Protein AF-A0AAV2YR92-F1 (afdb_monomer)

Secondary structure (DSSP, 8-state):
-TTT-HHHHHHHHHHHHTT-TTS-HHHHHT----TT-PPPHHHHHHHHHHHHHHHHHHHHTT---EEEEEE----SHHHHH-HHHH---EEEEEE----S----------------------HHHHHHHHHHHTTS-HHHHHHS-HHHHHHHHHHHHHHHHHHHHHHHHHH--TTS-----HHHHHHHHHHHHHHHHHHHHHHHHHHHHHHHHTTS--------STHHHHHHHHHHHHHHHTTTTT-S--------------------S------HHHHHHHHHHHHHHHHHHHHHHHHT----HHHHHHHHHHHHHHHSHHHHH-S-----S-EEETTEEEEEEEEEEEEEEEE--TTS--SSPBPTHHHHTSSTHHHHHHHHHHHT-TTS-TTTTTSSPPPTTPPBPHHHHHHHHHHHHHHHHHHHHTT---EEEEEE--B-BHHHHH-HHHH---EEEEEESS-----PPPTT-HHHHHHSSHHHHHHHHHHHHHHHSTTSEEEEEEEEEEE--EEEEESSS-EEEEEEEEEEEEEEEEEEEETTEEEEEEEEEEEEEEEEEEEEE-TTTTHHHHHHHHHHHHHHHHHHHHHHHHHHHHHHHTSHHHHTS-HHHHHHHHHHHHHHS-HHHHHTT-HHHHHHHHHHHHHHHHHHHHHHHHHH--GGG-----HHHHHHHHHHHTTHHHHHHHHHHHHHHHHHHHTT--GGG-EE-BPTTHHHHHHHHHHHTT-B-GGG-B--EEEEEEPPGGGHHHHHHHHHHGGGTSEEEEEEHHHHHHHHHHHHHHHHHHHHHHHHHHHHHHTT-------TTSPEEP--TTBTTTB-GGGGSB-SS-SSSPPPHHHHHHHHHHHHHHHHHHHHHHHHHH-SS---------------SGGGHHHHHHHHHHHH-TTT--HHHHHHHHHHHHHHHTSHHHHHIIIII--PEEEEEEETTT--EEEEEHHHHT-TTTTTTS-GGGEEEEEEEEGGGS-HHHHTT--

Sequence (999 aa):
MYKYDTTSVVWRAFARFFQLPSFPECFLYNADCDNNVMFSSKVWFQFVDDMTNAAAMSAQRQSSVVLRTQSKYLDRIHHWLFPHLFVRPCARKSYFYLREAMLFTSCFVPRGAEERYARADPWRRFLAALHLFARIPSQCIVYGSTIPICYYAIAHFIDAPMTYEMVAQASTPPMGKYKFDVTKFAYLVTSQMRNMWFLAIVRQLLHLVFLRLRQWSAPKGILGLPLFLLGIWSCLSMTSQHVCSRCEIPGLLAGSKRMNFRFSSQPQGERCRIKANDLEELTQHLKRQRAHRSTLFDKRLPLPRLFLLVNVVSYALACSDVLRSGLGQHKVNQAIEPNTYQYYGPWNYSVRESLWNASGNASDDAPVWMYKYDTTSVVWRAFARFFQLPSFPECFLYNADCDNNVMFSSKVWFQFVDDMTNAAAMSAQRQSSVVLRTQSKYLDRIHHWLFPHLFVRPTHMDITGKSDMNPSAAHSDRACQSVGIVWLDIMRQLMAVQLRFPGLDVDLTLLSSAEDVQVCKGGIAYIGRRKADVSSIIRVRNCTDNESGHICRSVFIKDHRYQVAIFTTNAIEFYRTVSVLRIIGQSYFYLRVMMLFVSCYMTRAAEECYLRAGIWSRLRAALHLFACIPSQCIVYGSAISVACYAIAHLIDAPMTYEMVAQSFTTPMGNYNFDAKKFAFLAANQMRNTWFLAFVMQVVHCLSLHLLRWTPPKGILGTPEFLFGILSCLSMVSQLRLLSLRDSRVLSYQQVNKRMDTAAHKFSLNSASDGNMLLEGAVLDAKFFMCLLAVLSMLVGAAHFCEWHRYRATNHERSSFLLPRMAVPYTAGIWWSTLAFSVSWGGTLFPVPKAYKAVLSMLWKSQQQLSRVSASIKSRRKSSVVQFVPELEETVLPQHSEERSKFFQREMTEIHMRSPDIDSLVALINLVALSDPVTYVRLRLWRGHVVHYFKNKVTRKVFAMPAAAATCSQVNSSIRWDELVHLRSRNTTNMTWSDIIHVG

Solvent-accessible surface area (backbone atoms only — not comparable to full-atom values): 570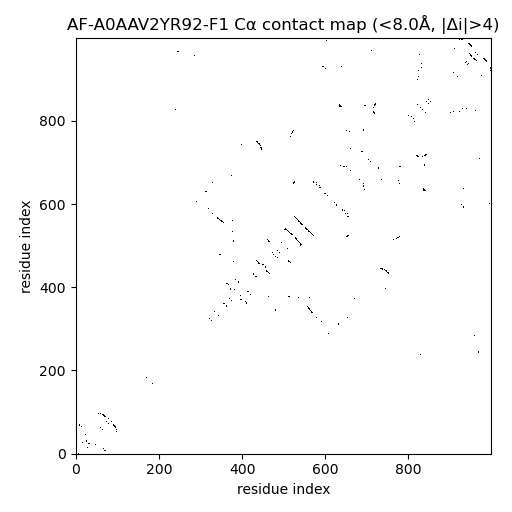88 Å² total; per-residue (Å²): 114,67,94,73,41,77,65,42,57,54,54,45,50,50,40,62,73,71,64,44,86,71,62,64,62,45,75,71,71,71,49,91,62,63,93,81,75,69,79,52,69,70,55,50,50,51,38,51,49,53,48,50,51,55,50,49,62,37,50,77,68,74,54,74,56,67,52,70,45,76,43,79,74,76,90,43,73,64,35,68,76,39,35,95,82,64,54,63,74,47,73,49,79,44,80,58,82,86,79,81,82,89,78,84,76,83,81,84,80,90,86,86,77,92,81,89,82,90,89,87,87,68,58,78,62,52,51,57,53,48,61,60,55,71,74,52,67,64,68,57,73,62,70,72,42,69,61,66,54,51,51,52,50,52,50,44,69,67,46,43,64,60,51,54,49,53,52,49,62,75,71,55,67,96,77,79,71,89,73,88,52,65,68,60,48,50,52,48,50,55,55,51,38,52,52,48,47,50,51,44,50,49,45,46,54,45,45,56,54,41,60,64,44,60,81,56,80,84,90,86,83,89,82,86,81,60,63,64,61,47,50,54,48,43,55,71,48,48,66,40,50,62,84,60,74,69,75,75,78,84,89,80,94,76,95,75,91,77,81,81,83,77,78,81,92,68,94,70,89,76,76,80,75,71,52,67,65,62,57,48,49,52,52,54,48,55,49,52,51,46,53,50,39,50,53,41,67,72,69,64,59,80,69,54,70,65,56,43,48,51,32,53,52,48,46,52,50,67,74,35,43,54,76,71,49,43,60,61,58,83,76,76,59,54,67,80,43,95,52,27,28,42,78,49,34,39,41,68,46,78,77,47,69,44,54,61,42,94,86,62,71,35,75,69,59,43,62,52,55,66,53,43,56,37,79,70,19,47,58,56,47,51,50,38,64,72,71,63,47,86,61,51,59,51,36,47,62,63,78,39,83,61,69,88,88,52,57,42,56,35,56,56,52,53,50,28,54,48,52,52,47,50,54,50,51,58,36,50,74,67,74,44,73,63,27,38,42,32,32,27,43,76,35,41,30,51,44,36,68,77,39,35,92,78,60,55,70,76,44,50,33,43,32,34,69,74,70,86,60,75,61,58,36,34,92,88,39,71,72,16,49,74,41,38,36,56,59,60,40,52,50,51,54,49,51,54,49,49,72,73,42,74,99,46,49,73,49,79,45,65,50,29,37,32,42,48,55,43,35,31,59,18,33,73,23,52,36,29,39,32,45,35,36,39,41,41,37,42,36,32,28,53,67,48,82,46,99,91,43,78,49,68,44,77,39,36,44,32,40,34,36,35,40,34,32,38,37,36,40,52,45,58,76,41,24,66,59,29,27,51,29,42,51,53,18,52,51,51,47,51,51,28,54,52,37,35,47,50,47,31,31,54,44,43,45,71,26,80,85,33,64,83,48,55,70,66,59,34,50,54,54,13,51,51,56,49,52,71,47,64,41,59,45,62,60,55,24,30,68,65,32,23,46,26,37,22,52,30,39,34,31,44,24,29,62,52,46,51,52,51,50,51,74,59,58,45,79,98,66,66,78,81,87,50,68,69,60,49,52,47,47,50,50,48,54,47,49,49,30,30,37,53,48,37,53,46,38,51,52,49,55,50,48,42,65,74,69,64,65,49,52,83,71,31,46,65,14,39,48,60,65,48,51,57,53,53,31,51,48,66,51,59,36,58,43,61,38,78,93,58,49,39,44,45,72,75,50,73,43,82,54,63,75,94,36,54,76,51,48,64,48,39,53,65,57,48,48,68,74,47,54,31,73,49,38,21,47,40,34,55,53,47,55,50,52,52,47,53,49,52,52,50,49,53,50,49,50,50,52,47,57,46,49,63,58,38,78,78,50,95,77,86,88,76,73,81,76,52,45,62,38,65,52,42,60,40,58,31,68,70,32,65,61,56,35,41,46,36,43,92,69,42,78,80,56,73,61,52,72,64,52,51,48,52,52,50,48,51,51,52,51,50,52,47,52,50,50,48,60,46,45,71,75,51,75,72,80,86,81,93,80,90,83,84,85,79,85,85,88,84,86,82,73,75,77,53,55,63,49,45,56,47,50,33,45,38,63,54,30,70,90,69,42,51,74,68,53,55,40,49,44,24,52,52,36,44,56,53,46,22,33,62,70,37,34,45,40,41,59,76,72,50,63,47,50,34,35,32,37,32,34,74,85,79,65,50,72,50,35,32,47,46,72,49,78,73,31,75,86,48,53,81,64,48,74,63,88,46,48,41,84,73,48,77,48,45,49,59,82,46,54,74,63,59,57,24,58,43,56

Organism: NCBI:txid4803

Nearest PDB structures (foldseek):
  1k24-assembly1_A  TM=3.034E-01  e=4.984E-01  Neisseria meningitidis
  6qwr-assembly1_A  TM=1.770E-01  e=3.225E-01  Ectopseudomonas oleovorans
  2f1v-assembly1_A  TM=1.484E-01  e=2.096E+00  Escherichia coli K-12
  2f1t-assembly3_C  TM=1.454E-01  e=2.606E+00  Escherichia coli K-12

pLDDT: mean 70.11, std 20.63, range [22.22, 97.0]

Mean predicted aligned error: 16.58 Å

Structure (mmCIF, N/CA/C/O backbone):
data_AF-A0AAV2YR92-F1
#
_entry.id   AF-A0AAV2YR92-F1
#
loop_
_atom_site.group_PDB
_atom_site.id
_atom_site.type_symbol
_atom_site.label_atom_id
_atom_site.label_alt_id
_atom_site.label_comp_id
_atom_site.label_asym_id
_atom_site.label_entity_id
_atom_site.label_seq_id
_atom_site.pdbx_PDB_ins_code
_atom_site.Cartn_x
_atom_site.Cartn_y
_atom_site.Cartn_z
_atom_site.occupancy
_atom_site.B_iso_or_equiv
_atom_site.auth_seq_id
_atom_site.auth_comp_id
_atom_site.auth_asym_id
_atom_site.auth_atom_id
_atom_site.pdbx_PDB_model_num
ATOM 1 N N . MET A 1 1 ? -43.582 30.213 -3.122 1.00 40.62 1 MET A N 1
ATOM 2 C CA . MET A 1 1 ? -42.458 30.016 -2.172 1.00 40.62 1 MET A CA 1
ATOM 3 C C . MET A 1 1 ? -42.282 28.537 -1.817 1.00 40.62 1 MET A C 1
ATOM 5 O O . MET A 1 1 ? -41.338 27.936 -2.313 1.00 40.62 1 MET A O 1
ATOM 9 N N . TYR A 1 2 ? -43.210 27.912 -1.080 1.00 48.69 2 TYR A N 1
ATOM 10 C CA . TYR A 1 2 ? -43.069 26.529 -0.587 1.00 48.69 2 TYR A CA 1
ATOM 11 C C . TYR A 1 2 ? -42.794 25.429 -1.639 1.00 48.69 2 TYR A C 1
ATOM 13 O O . TYR A 1 2 ? -42.132 24.465 -1.290 1.00 48.69 2 TYR A O 1
ATOM 21 N N . LYS A 1 3 ? -43.204 25.551 -2.916 1.00 46.00 3 LYS A N 1
ATOM 22 C CA . LYS A 1 3 ? -42.956 24.516 -3.957 1.00 46.00 3 LYS A CA 1
ATOM 23 C C . LYS A 1 3 ? -41.458 24.163 -4.140 1.00 46.00 3 LYS A C 1
ATOM 25 O O . LYS A 1 3 ? -41.152 23.023 -4.493 1.00 46.00 3 LYS A O 1
ATOM 30 N N . TYR A 1 4 ? -40.547 25.103 -3.845 1.00 51.28 4 TYR A N 1
ATOM 31 C CA . TYR A 1 4 ? -39.106 25.001 -4.144 1.00 51.28 4 TYR A CA 1
ATOM 32 C C . TYR A 1 4 ? -38.155 25.111 -2.936 1.00 51.28 4 TYR A C 1
ATOM 34 O O . TYR A 1 4 ? -36.953 24.920 -3.104 1.00 51.28 4 TYR A O 1
ATOM 42 N N . ASP A 1 5 ? -38.641 25.397 -1.723 1.00 59.06 5 ASP A N 1
ATOM 43 C CA . ASP A 1 5 ? -37.768 25.454 -0.537 1.00 59.06 5 ASP A CA 1
ATOM 44 C C . ASP A 1 5 ? -37.287 24.045 -0.136 1.00 59.06 5 ASP A C 1
ATOM 46 O O . ASP A 1 5 ? -38.053 23.080 -0.143 1.00 59.06 5 ASP A O 1
ATOM 50 N N . THR A 1 6 ? -36.028 23.926 0.284 1.00 55.94 6 THR A N 1
ATOM 51 C CA . THR A 1 6 ? -35.447 22.704 0.853 1.00 55.94 6 THR A CA 1
ATOM 52 C C . THR A 1 6 ? -36.193 22.191 2.091 1.00 55.94 6 THR A C 1
ATOM 54 O O . THR A 1 6 ? -36.149 20.988 2.352 1.00 55.94 6 THR A O 1
ATOM 57 N N . THR A 1 7 ? -36.897 23.054 2.839 1.00 60.69 7 THR A N 1
ATOM 58 C CA . THR A 1 7 ? -37.770 22.620 3.947 1.00 60.69 7 THR A CA 1
ATOM 59 C C . THR A 1 7 ? -38.975 21.826 3.435 1.00 60.69 7 THR A C 1
ATOM 61 O O . THR A 1 7 ? -39.325 20.797 4.007 1.00 60.69 7 THR A O 1
ATOM 64 N N . SER A 1 8 ? -39.555 22.214 2.293 1.00 67.44 8 SER A N 1
ATOM 65 C CA . SER A 1 8 ? -40.726 21.556 1.694 1.00 67.44 8 SER A CA 1
ATOM 66 C C . SER A 1 8 ? -40.488 20.101 1.301 1.00 67.44 8 SER A C 1
ATOM 68 O O . SER A 1 8 ? -41.437 19.326 1.231 1.00 67.44 8 SER A O 1
ATOM 70 N N . VAL A 1 9 ? -39.239 19.713 1.036 1.00 67.75 9 VAL A N 1
ATOM 71 C CA . VAL A 1 9 ? -38.869 18.320 0.749 1.00 67.75 9 VAL A CA 1
ATOM 72 C C . VAL A 1 9 ? -38.998 17.472 2.018 1.00 67.75 9 VAL A C 1
ATOM 74 O O . VAL A 1 9 ? -39.452 16.333 1.955 1.00 67.75 9 VAL A O 1
ATOM 77 N N . VAL A 1 10 ? -38.669 18.050 3.177 1.00 68.94 10 VAL A N 1
ATOM 78 C CA . VAL A 1 10 ? -38.823 17.417 4.492 1.00 68.94 10 VAL A CA 1
ATOM 79 C C . VAL A 1 10 ? -40.302 17.324 4.871 1.00 68.94 10 VAL A C 1
ATOM 81 O O . VAL A 1 10 ? -40.758 16.239 5.221 1.00 68.94 10 VAL A O 1
ATOM 84 N N . TRP A 1 11 ? -41.066 18.414 4.726 1.00 74.88 11 TRP A N 1
ATOM 85 C CA . TRP A 1 11 ? -42.511 18.424 4.999 1.00 74.88 11 TRP A CA 1
ATOM 86 C C . TRP A 1 11 ? -43.275 17.425 4.113 1.00 74.88 11 TRP A C 1
ATOM 88 O O . TRP A 1 11 ? -44.061 16.634 4.624 1.00 74.88 11 TRP A O 1
ATOM 98 N N . ARG A 1 12 ? -42.979 17.372 2.804 1.00 75.38 12 ARG A N 1
ATOM 99 C CA . ARG A 1 12 ? -43.575 16.395 1.871 1.00 75.38 12 ARG A CA 1
ATOM 100 C C . ARG A 1 12 ? -43.223 14.949 2.213 1.00 75.38 12 ARG A C 1
ATOM 102 O O . ARG A 1 12 ? -44.081 14.078 2.116 1.00 75.38 12 ARG A O 1
ATOM 109 N N . ALA A 1 13 ? -41.985 14.683 2.626 1.00 73.69 13 ALA A N 1
ATOM 110 C CA . ALA A 1 13 ? -41.585 13.346 3.053 1.00 73.69 13 ALA A CA 1
ATOM 111 C C . ALA A 1 13 ? -42.259 12.925 4.368 1.00 73.69 13 ALA A C 1
ATOM 113 O O . ALA A 1 13 ? -42.641 11.765 4.494 1.00 73.69 13 ALA A O 1
ATOM 114 N N . PHE A 1 14 ? -42.454 13.853 5.312 1.00 77.50 14 PHE A N 1
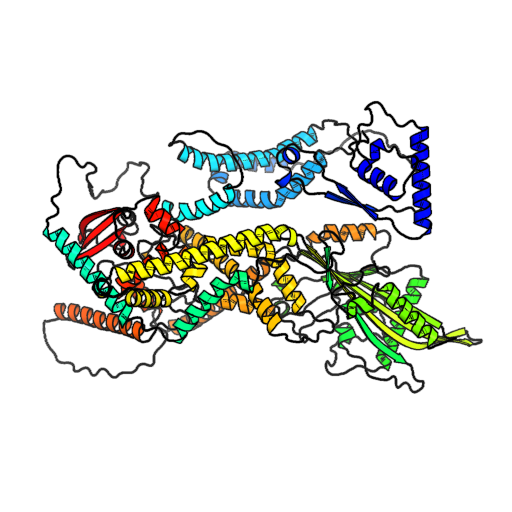ATOM 115 C CA . PHE A 1 14 ? -43.199 13.596 6.547 1.00 77.50 14 PHE A CA 1
ATOM 116 C C . PHE A 1 14 ? -44.673 13.302 6.253 1.00 77.50 14 PHE A C 1
ATOM 118 O O . PHE A 1 14 ? -45.171 12.251 6.649 1.00 77.50 14 PHE A O 1
ATOM 125 N N . ALA A 1 15 ? -45.339 14.167 5.482 1.00 79.75 15 ALA A N 1
ATOM 126 C CA . ALA A 1 15 ? -46.732 13.978 5.083 1.00 79.75 15 ALA A CA 1
ATOM 127 C C . ALA A 1 15 ? -46.953 12.647 4.346 1.00 79.75 15 ALA A C 1
ATOM 129 O O . ALA A 1 15 ? -47.915 11.940 4.632 1.00 79.75 15 ALA A O 1
ATOM 130 N N . ARG A 1 16 ? -46.023 12.254 3.461 1.00 79.38 16 ARG A N 1
ATOM 131 C CA . ARG A 1 16 ? -46.072 10.963 2.757 1.00 79.38 16 ARG A CA 1
ATOM 132 C C . ARG A 1 16 ? -45.806 9.757 3.664 1.00 79.38 16 ARG A C 1
ATOM 134 O O . ARG A 1 16 ? -46.401 8.709 3.443 1.00 79.38 16 ARG A O 1
ATOM 141 N N . PHE A 1 17 ? -44.916 9.880 4.650 1.00 78.38 17 PHE A N 1
ATOM 142 C CA . PHE A 1 17 ? -44.591 8.793 5.581 1.00 78.38 17 PHE A CA 1
ATOM 143 C C . PHE A 1 17 ? -45.742 8.510 6.558 1.00 78.38 17 PHE A C 1
ATOM 145 O O . PHE A 1 17 ? -46.063 7.351 6.796 1.00 78.38 17 PHE A O 1
ATOM 152 N N . PHE A 1 18 ? -46.389 9.560 7.070 1.00 80.56 18 PHE A N 1
ATOM 153 C CA . PHE A 1 18 ? -47.539 9.457 7.977 1.00 80.56 18 PHE A CA 1
ATOM 154 C C . PHE A 1 18 ? -48.906 9.443 7.267 1.00 80.56 18 PHE A C 1
ATOM 156 O O . PHE A 1 18 ? -49.927 9.399 7.943 1.00 80.56 18 PHE A O 1
ATOM 163 N N . GLN A 1 19 ? -48.931 9.463 5.927 1.00 85.00 19 GLN A N 1
ATOM 164 C CA . GLN A 1 19 ? -50.147 9.454 5.094 1.00 85.00 19 GLN A CA 1
ATOM 165 C C . GLN A 1 19 ? -51.172 10.539 5.491 1.00 85.00 19 GLN A C 1
ATOM 167 O O . GLN A 1 19 ? -52.368 10.279 5.575 1.00 85.00 19 GLN A O 1
ATOM 172 N N . LEU A 1 20 ? -50.695 11.761 5.765 1.00 82.75 20 LEU A N 1
ATOM 173 C CA . LEU A 1 20 ? -51.525 12.835 6.326 1.00 82.75 20 LEU A CA 1
ATOM 174 C C . LEU A 1 20 ? -52.608 13.294 5.326 1.00 82.75 20 LEU A C 1
ATOM 176 O O . LEU A 1 20 ? -52.254 13.844 4.278 1.00 82.75 20 LEU A O 1
ATOM 180 N N . PRO A 1 21 ? -53.911 13.126 5.634 1.00 76.25 21 PRO A N 1
ATOM 181 C CA . PRO A 1 21 ? -54.995 13.321 4.666 1.00 76.25 21 PRO A CA 1
ATOM 182 C C . PRO A 1 21 ? -55.250 14.795 4.314 1.00 76.25 21 PRO A C 1
ATOM 184 O O . PRO A 1 21 ? -55.832 15.088 3.274 1.00 76.25 21 PRO A O 1
ATOM 187 N N . SER A 1 22 ? -54.795 15.734 5.147 1.00 76.06 22 SER A N 1
ATOM 188 C CA . SER A 1 22 ? -54.880 17.180 4.900 1.00 76.06 22 SER A CA 1
ATOM 189 C C . SER A 1 22 ? -53.850 17.715 3.897 1.00 76.06 22 SER A C 1
ATOM 191 O O . SER A 1 22 ? -53.941 18.878 3.497 1.00 76.06 22 SER A O 1
ATOM 193 N N . PHE A 1 23 ? -52.858 16.916 3.481 1.00 75.88 23 PHE A N 1
ATOM 194 C CA . PHE A 1 23 ? -51.767 17.393 2.631 1.00 75.88 23 PHE A CA 1
ATOM 195 C C . PHE A 1 23 ? -52.064 17.183 1.128 1.00 75.88 23 PHE A C 1
ATOM 197 O O . PHE A 1 23 ? -52.116 16.036 0.681 1.00 75.88 23 PHE A O 1
ATOM 204 N N . PRO A 1 24 ? -52.212 18.244 0.301 1.00 73.31 24 PRO A N 1
ATOM 205 C CA . PRO A 1 24 ? -52.733 18.097 -1.062 1.00 73.31 24 PRO A CA 1
ATOM 206 C C . PRO A 1 24 ? -51.837 17.268 -1.999 1.00 73.31 24 PRO A C 1
ATOM 208 O O . PRO A 1 24 ? -50.644 17.552 -2.157 1.00 73.31 24 PRO A O 1
ATOM 211 N N . GLU A 1 25 ? -52.427 16.299 -2.706 1.00 69.38 25 GLU A N 1
ATOM 212 C CA . GLU A 1 25 ? -51.693 15.345 -3.555 1.00 69.38 25 GLU A CA 1
ATOM 213 C C . GLU A 1 25 ? -50.835 15.995 -4.648 1.00 69.38 25 GLU A C 1
ATOM 215 O O . GLU A 1 25 ? -49.743 15.501 -4.946 1.00 69.38 25 GLU A O 1
ATOM 220 N N . CYS A 1 26 ? -51.261 17.133 -5.211 1.00 66.31 26 CYS A N 1
ATOM 221 C CA . CYS A 1 26 ? -50.491 17.815 -6.256 1.00 66.31 26 CYS A CA 1
ATOM 222 C C . CYS A 1 26 ? -49.090 18.241 -5.754 1.00 66.31 26 CYS A C 1
ATOM 224 O O . CYS A 1 26 ? -48.118 18.202 -6.514 1.00 66.31 26 CYS A O 1
ATOM 226 N N . PHE A 1 27 ? -48.940 18.542 -4.454 1.00 62.31 27 PHE A N 1
ATOM 227 C CA . PHE A 1 27 ? -47.636 18.815 -3.841 1.00 62.31 27 PHE A CA 1
ATOM 228 C C . PHE A 1 27 ? -46.802 17.540 -3.624 1.00 62.31 27 PHE A C 1
ATOM 230 O O . PHE A 1 27 ? -45.571 17.616 -3.696 1.00 62.31 27 PHE A O 1
ATOM 237 N N . LEU A 1 28 ? -47.432 16.383 -3.380 1.00 63.53 28 LEU A N 1
ATOM 238 C CA . LEU A 1 28 ? -46.751 15.094 -3.176 1.00 63.53 28 LEU A CA 1
ATOM 239 C C . LEU A 1 28 ? -46.180 14.516 -4.473 1.00 63.53 28 LEU A C 1
ATOM 241 O O . LEU A 1 28 ? -45.048 14.027 -4.472 1.00 63.53 28 LEU A O 1
ATOM 245 N N . TYR A 1 29 ? -46.945 14.582 -5.564 1.00 52.53 29 TYR A N 1
ATOM 246 C CA . TYR A 1 29 ? -46.605 13.928 -6.834 1.00 52.53 29 TYR A CA 1
ATOM 247 C C . TYR A 1 29 ? -45.966 14.847 -7.878 1.00 52.53 29 TYR A C 1
ATOM 249 O O . TYR A 1 29 ? -45.585 14.378 -8.946 1.00 52.53 29 TYR A O 1
ATOM 257 N N . ASN A 1 30 ? -45.775 16.133 -7.555 1.00 55.25 30 ASN A N 1
ATOM 258 C CA . ASN A 1 30 ? -45.177 17.127 -8.453 1.00 55.25 30 ASN A CA 1
ATOM 259 C C . ASN A 1 30 ? -45.953 17.276 -9.781 1.00 55.25 30 ASN A C 1
ATOM 261 O O . ASN A 1 30 ? -45.369 17.589 -10.817 1.00 55.25 30 ASN A O 1
ATOM 265 N N . ALA A 1 31 ? -47.268 17.058 -9.717 1.00 53.25 31 ALA A N 1
ATOM 266 C CA . ALA A 1 31 ? -48.205 17.429 -10.766 1.00 53.25 31 ALA A CA 1
ATOM 267 C C . ALA A 1 31 ? -48.330 18.961 -10.852 1.00 53.25 31 ALA A C 1
ATOM 269 O O . ALA A 1 31 ? -47.896 19.695 -9.951 1.00 53.25 31 ALA A O 1
ATOM 270 N N . ASP A 1 32 ? -48.955 19.451 -11.918 1.00 49.72 32 ASP A N 1
ATOM 271 C CA . ASP A 1 32 ? -49.174 20.879 -12.128 1.00 49.72 32 ASP A CA 1
ATOM 272 C C . ASP A 1 32 ? -50.288 21.426 -11.223 1.00 49.72 32 ASP A C 1
ATOM 274 O O . ASP A 1 32 ? -51.401 21.711 -11.653 1.00 49.72 32 ASP A O 1
ATOM 278 N N . CYS A 1 33 ? -49.963 21.609 -9.935 1.00 57.47 33 CYS A N 1
ATOM 279 C CA . CYS A 1 33 ? -50.692 22.545 -9.081 1.00 57.47 33 CYS A CA 1
ATOM 280 C C . CYS A 1 33 ? -50.704 23.913 -9.777 1.00 57.47 33 CYS A C 1
ATOM 282 O O . CYS A 1 33 ? -49.624 24.473 -10.017 1.00 57.47 33 CYS A O 1
ATOM 284 N N . ASP A 1 34 ? -51.895 24.452 -10.028 1.00 59.28 34 ASP A N 1
ATOM 285 C CA . ASP A 1 34 ? -52.064 25.795 -10.573 1.00 59.28 34 ASP A CA 1
ATOM 286 C C . ASP A 1 34 ? -51.392 26.838 -9.656 1.00 59.28 34 ASP A C 1
ATOM 288 O O . ASP A 1 34 ? -51.406 26.727 -8.424 1.00 59.28 34 ASP A O 1
ATOM 292 N N . ASN A 1 35 ? -50.749 27.849 -10.243 1.00 54.50 35 ASN A N 1
ATOM 293 C CA . ASN A 1 35 ? -49.831 28.738 -9.520 1.00 54.50 35 ASN A CA 1
ATOM 294 C C . ASN A 1 35 ? -50.536 29.661 -8.509 1.00 54.50 35 ASN A C 1
ATOM 296 O O . ASN A 1 35 ? -49.868 30.252 -7.658 1.00 54.50 35 ASN A O 1
ATOM 300 N N . ASN A 1 36 ? -51.867 29.746 -8.573 1.00 55.25 36 ASN A N 1
ATOM 301 C CA . ASN A 1 36 ? -52.707 30.560 -7.695 1.00 55.25 36 ASN A CA 1
ATOM 302 C C . ASN A 1 36 ? -53.188 29.832 -6.422 1.00 55.25 36 ASN A C 1
ATOM 304 O O . ASN A 1 36 ? -53.826 30.460 -5.576 1.00 55.25 36 ASN A O 1
ATOM 308 N N . VAL A 1 37 ? -52.882 28.539 -6.238 1.00 56.88 37 VAL A N 1
ATOM 309 C CA . VAL A 1 37 ? -53.303 27.781 -5.042 1.00 56.88 37 VAL A CA 1
ATOM 310 C C . VAL A 1 37 ? -52.500 28.214 -3.807 1.00 56.88 37 VAL A C 1
ATOM 312 O O . VAL A 1 37 ? -51.438 27.670 -3.492 1.00 56.88 37 VAL A O 1
ATOM 315 N N . MET A 1 38 ? -53.023 29.199 -3.076 1.00 55.00 38 MET A N 1
ATOM 316 C CA . MET A 1 38 ? -52.591 29.501 -1.710 1.00 55.00 38 MET A CA 1
ATOM 317 C C . MET A 1 38 ? -53.227 28.523 -0.717 1.00 55.00 38 MET A C 1
ATOM 319 O O . MET A 1 38 ? -54.392 28.152 -0.850 1.00 55.00 38 MET A O 1
ATOM 323 N N . PHE A 1 39 ? -52.488 28.158 0.333 1.00 59.38 39 PHE A N 1
ATOM 324 C CA . PHE A 1 39 ? -53.097 27.528 1.503 1.00 59.38 39 PHE A CA 1
ATOM 325 C C . PHE A 1 39 ? -54.047 28.530 2.168 1.00 59.38 39 PHE A C 1
ATOM 327 O O . PHE A 1 39 ? -53.606 29.574 2.651 1.00 59.38 39 PHE A O 1
ATOM 334 N N . SER A 1 40 ? -55.335 28.190 2.245 1.00 71.00 40 SER A N 1
ATOM 335 C CA . SER A 1 40 ? -56.232 28.815 3.220 1.00 71.00 40 SER A CA 1
ATOM 336 C C . SER A 1 40 ? -55.661 28.597 4.624 1.00 71.00 40 SER A C 1
ATOM 338 O O . SER A 1 40 ? -55.174 27.504 4.929 1.00 71.00 40 SER A O 1
ATOM 340 N N . SER A 1 41 ? -55.737 29.613 5.487 1.00 66.50 41 SER A N 1
ATOM 341 C CA . SER A 1 41 ? -55.238 29.538 6.867 1.00 66.50 41 SER A CA 1
ATOM 342 C C . SER A 1 41 ? -55.805 28.328 7.613 1.00 66.50 41 SER A C 1
ATOM 344 O O . SER A 1 41 ? -55.060 27.640 8.304 1.00 66.50 41 SER A O 1
ATOM 346 N N . LYS A 1 42 ? -57.084 27.997 7.389 1.00 72.31 42 LYS A N 1
ATOM 347 C CA . LYS A 1 42 ? -57.747 26.813 7.956 1.00 72.31 42 LYS A CA 1
ATOM 348 C C . LYS A 1 42 ? -57.063 25.498 7.558 1.00 72.31 42 LYS A C 1
ATOM 350 O O . LYS A 1 42 ? -56.842 24.652 8.414 1.00 72.31 42 LYS A O 1
ATOM 355 N N . VAL A 1 43 ? -56.684 25.347 6.285 1.00 73.94 43 VAL A N 1
ATOM 356 C CA . VAL A 1 43 ? -55.985 24.147 5.781 1.00 73.94 43 VAL A CA 1
ATOM 357 C C . VAL A 1 43 ? -54.554 24.086 6.320 1.00 73.94 43 VAL A C 1
ATOM 359 O O . VAL A 1 43 ? -54.065 23.008 6.642 1.00 73.94 43 VAL A O 1
ATOM 362 N N . TRP A 1 44 ? -53.888 25.236 6.468 1.00 73.50 44 TRP A N 1
ATOM 363 C CA . TRP A 1 44 ? -52.554 25.294 7.069 1.00 73.50 44 TRP A CA 1
ATOM 364 C C . TRP A 1 44 ? -52.559 24.891 8.550 1.00 73.50 44 TRP A C 1
ATOM 366 O O . TRP A 1 44 ? -51.737 24.068 8.945 1.00 73.50 44 TRP A O 1
ATOM 376 N N . PHE A 1 45 ? -53.487 25.420 9.357 1.00 75.56 45 PHE A N 1
ATOM 377 C CA . PHE A 1 45 ? -53.617 25.020 10.763 1.00 75.56 45 PHE A CA 1
ATOM 378 C C . PHE A 1 45 ? -53.951 23.532 10.891 1.00 75.56 45 PHE A C 1
ATOM 380 O O . PHE A 1 45 ? -53.238 22.824 11.590 1.00 75.56 45 PHE A O 1
ATOM 387 N N . GLN A 1 46 ? -54.918 23.026 10.120 1.00 78.44 46 GLN A N 1
ATOM 388 C CA . GLN A 1 46 ? -55.288 21.610 10.169 1.00 78.44 46 GLN A CA 1
ATOM 389 C C . GLN A 1 46 ? -54.134 20.670 9.758 1.00 78.44 46 GLN A C 1
ATOM 391 O O . GLN A 1 46 ? -53.958 19.618 10.366 1.00 78.44 46 GLN A O 1
ATOM 396 N N . PHE A 1 47 ? -53.282 21.068 8.804 1.00 76.06 47 PHE A N 1
ATOM 397 C CA . PHE A 1 47 ? -52.046 20.337 8.491 1.00 76.06 47 PHE A CA 1
ATOM 398 C C . PHE A 1 47 ? -51.021 20.361 9.643 1.00 76.06 47 PHE A C 1
ATOM 400 O O . PHE A 1 47 ? -50.356 19.354 9.897 1.00 76.06 47 PHE A O 1
ATOM 407 N N . VAL A 1 48 ? -50.881 21.489 10.349 1.00 75.19 48 VAL A N 1
ATOM 408 C CA . VAL A 1 48 ? -50.001 21.603 11.527 1.00 75.19 48 VAL A CA 1
ATOM 409 C C . VAL A 1 48 ? -50.520 20.754 12.691 1.00 75.19 48 VAL A C 1
ATOM 411 O O . VAL A 1 48 ? -49.717 20.094 13.354 1.00 75.19 48 VAL A O 1
ATOM 414 N N . ASP A 1 49 ? -51.834 20.705 12.902 1.00 78.25 49 ASP A N 1
ATOM 415 C CA . ASP A 1 49 ? -52.470 19.869 13.926 1.00 78.25 49 ASP A CA 1
ATOM 416 C C . ASP A 1 49 ? -52.291 18.377 13.606 1.00 78.25 49 ASP A C 1
ATOM 418 O O . ASP A 1 49 ? -51.785 17.629 14.444 1.00 78.25 49 ASP A O 1
ATOM 422 N N . ASP A 1 50 ? -52.579 17.946 12.371 1.00 79.00 50 ASP A N 1
ATOM 423 C CA . ASP A 1 50 ? -52.342 16.570 11.901 1.00 79.00 50 ASP A CA 1
ATOM 424 C C . ASP A 1 50 ? -50.870 16.153 12.060 1.00 79.00 50 ASP A C 1
ATOM 426 O O . ASP A 1 50 ? -50.570 15.053 12.536 1.00 79.00 50 ASP A O 1
ATOM 430 N N . MET A 1 51 ? -49.928 17.042 11.721 1.00 73.38 51 MET A N 1
ATOM 431 C CA . MET A 1 51 ? -48.499 16.809 11.946 1.00 73.38 51 MET A CA 1
ATOM 432 C C . MET A 1 51 ? -48.136 16.694 13.426 1.00 73.38 51 MET A C 1
ATOM 434 O O . MET A 1 51 ? -47.308 15.853 13.786 1.00 73.38 51 MET A O 1
ATOM 438 N N . THR A 1 52 ? -48.728 17.528 14.279 1.00 75.81 52 THR A N 1
ATOM 439 C CA . THR A 1 52 ? -48.465 17.532 15.725 1.00 75.81 52 THR A CA 1
ATOM 440 C C . THR A 1 52 ? -49.009 16.259 16.370 1.00 75.81 52 THR A C 1
ATOM 442 O O . THR A 1 52 ? -48.302 15.621 17.150 1.00 75.81 52 THR A O 1
ATOM 445 N N . ASN A 1 53 ? -50.199 15.817 15.960 1.00 77.94 53 ASN A N 1
ATOM 446 C CA . ASN A 1 53 ? -50.813 14.559 16.381 1.00 77.94 53 ASN A CA 1
ATOM 447 C C . ASN A 1 53 ? -49.979 13.345 15.938 1.00 77.94 53 ASN A C 1
ATOM 449 O O . ASN A 1 53 ? -49.620 12.508 16.768 1.00 77.94 53 ASN A O 1
ATOM 453 N N . ALA A 1 54 ? -49.571 13.277 14.666 1.00 74.12 54 ALA A N 1
ATOM 454 C CA . ALA A 1 54 ? -48.710 12.202 14.163 1.00 74.12 54 ALA A CA 1
ATOM 455 C C . ALA A 1 54 ? -47.342 12.156 14.877 1.00 74.12 54 ALA A C 1
ATOM 457 O O . ALA A 1 54 ? -46.846 11.080 15.228 1.00 74.12 54 ALA A O 1
ATOM 458 N N . ALA A 1 55 ? -46.745 13.320 15.159 1.00 65.50 55 ALA A N 1
ATOM 459 C CA . ALA A 1 55 ? -45.508 13.417 15.931 1.00 65.50 55 ALA A CA 1
ATOM 460 C C . ALA A 1 55 ? -45.694 12.987 17.399 1.00 65.50 55 ALA A C 1
ATOM 462 O O . ALA A 1 55 ? -44.826 12.300 17.940 1.00 65.50 55 ALA A O 1
ATOM 463 N N . ALA A 1 56 ? -46.819 13.327 18.035 1.00 68.81 56 ALA A N 1
ATOM 464 C CA . ALA A 1 56 ? -47.142 12.916 19.403 1.00 68.81 56 ALA A CA 1
ATOM 465 C C . ALA A 1 56 ? -47.356 11.394 19.518 1.00 68.81 56 ALA A C 1
ATOM 467 O O . ALA A 1 56 ? -46.781 10.758 20.405 1.00 68.81 56 ALA A O 1
ATOM 468 N N . MET A 1 57 ? -48.085 10.786 18.573 1.00 68.19 57 MET A N 1
ATOM 469 C CA . MET A 1 57 ? -48.248 9.325 18.486 1.00 68.19 57 MET A CA 1
ATOM 470 C C . MET A 1 57 ? -46.904 8.606 18.281 1.00 68.19 57 MET A C 1
ATOM 472 O O . MET A 1 57 ? -46.671 7.538 18.850 1.00 68.19 57 MET A O 1
ATOM 476 N N . SER A 1 58 ? -45.984 9.201 17.512 1.00 57.81 58 SER A N 1
ATOM 477 C CA . SER A 1 58 ? -44.612 8.693 17.376 1.00 57.81 58 SER A CA 1
ATOM 478 C C . SER A 1 58 ? -43.794 8.849 18.664 1.00 57.81 58 SER A C 1
ATOM 480 O O . SER A 1 58 ? -43.010 7.961 18.998 1.00 57.81 58 SER A O 1
ATOM 482 N N . ALA A 1 59 ? -43.961 9.955 19.395 1.00 54.16 59 ALA A N 1
ATOM 483 C CA . ALA A 1 59 ? -43.238 10.221 20.638 1.00 54.16 59 ALA A CA 1
ATOM 484 C C . ALA A 1 59 ? -43.648 9.259 21.768 1.00 54.16 59 ALA A C 1
ATOM 486 O O . ALA A 1 59 ? -42.779 8.770 22.491 1.00 54.16 59 ALA A O 1
ATOM 487 N N . GLN A 1 60 ? -44.936 8.905 21.870 1.00 54.28 60 GLN A N 1
ATOM 488 C CA . GLN A 1 60 ? -45.424 7.892 22.820 1.00 54.28 60 GLN A CA 1
ATOM 489 C C . GLN A 1 60 ? -44.771 6.512 22.630 1.00 54.28 60 GLN A C 1
ATOM 491 O O . GLN A 1 60 ? -44.618 5.773 23.599 1.00 54.28 60 GLN A O 1
ATOM 496 N N . ARG A 1 61 ? -44.331 6.166 21.412 1.00 47.62 61 ARG A N 1
ATOM 497 C CA . ARG A 1 61 ? -43.631 4.900 21.117 1.00 47.62 61 ARG A CA 1
ATOM 498 C C . ARG A 1 61 ? -42.122 4.933 21.406 1.00 47.62 61 ARG A C 1
ATOM 500 O O . ARG A 1 61 ? -41.427 3.980 21.073 1.00 47.62 61 ARG A O 1
ATOM 507 N N . GLN A 1 62 ? -41.603 6.022 21.984 1.00 41.66 62 GLN A N 1
ATOM 508 C CA . GLN A 1 62 ? -40.175 6.281 22.259 1.00 41.66 62 GLN A CA 1
ATOM 509 C C . GLN A 1 62 ? -39.227 6.203 21.039 1.00 41.66 62 GLN A C 1
ATOM 511 O O . GLN A 1 62 ? -38.013 6.358 21.180 1.00 41.66 62 GLN A O 1
ATOM 516 N N . SER A 1 63 ? -39.755 6.028 19.826 1.00 44.53 63 SER A N 1
ATOM 517 C CA . SER A 1 63 ? -38.991 5.944 18.582 1.00 44.53 63 SER A CA 1
ATOM 518 C C . SER A 1 63 ? -38.764 7.327 17.969 1.00 44.53 63 SER A C 1
ATOM 520 O O . SER A 1 63 ? -39.711 7.976 17.515 1.00 44.53 63 SER A O 1
ATOM 522 N N . SER A 1 64 ? -37.507 7.765 17.891 1.00 46.97 64 SER A N 1
ATOM 523 C CA . SER A 1 64 ? -37.119 8.958 17.134 1.00 46.97 64 SER A CA 1
ATOM 524 C C . SER A 1 64 ? -37.204 8.690 15.626 1.00 46.97 64 SER A C 1
ATOM 526 O O . SER A 1 64 ? -36.443 7.901 15.066 1.00 46.97 64 SER A O 1
ATOM 528 N N . VAL A 1 65 ? -38.131 9.362 14.941 1.00 48.66 65 VAL A N 1
ATOM 529 C CA . VAL A 1 65 ? -38.304 9.207 13.490 1.00 48.66 65 VAL A CA 1
ATOM 530 C C . VAL A 1 65 ? -37.287 10.076 12.747 1.00 48.66 65 VAL A C 1
ATOM 532 O O . VAL A 1 65 ? -37.316 11.308 12.803 1.00 48.66 65 VAL A O 1
ATOM 535 N N . VAL A 1 66 ? -36.370 9.411 12.040 1.00 47.97 66 VAL A N 1
ATOM 536 C CA . VAL A 1 66 ? -35.321 10.038 11.224 1.00 47.97 66 VAL A CA 1
ATOM 537 C C . VAL A 1 66 ? -35.661 9.868 9.748 1.00 47.97 66 VAL A C 1
ATOM 539 O O . VAL A 1 66 ? -35.366 8.841 9.138 1.00 47.97 66 VAL A O 1
ATOM 542 N N . LEU A 1 67 ? -36.268 10.889 9.143 1.00 51.59 67 LEU A N 1
ATOM 543 C CA . LEU A 1 67 ? -36.594 10.861 7.718 1.00 51.59 67 LEU A CA 1
ATOM 544 C C . LEU A 1 67 ? -35.364 11.252 6.894 1.00 51.59 67 LEU A C 1
ATOM 546 O O . LEU A 1 67 ? -34.885 12.387 6.960 1.00 51.59 67 LEU A O 1
ATOM 550 N N . ARG A 1 68 ? -34.848 10.314 6.093 1.00 49.75 68 ARG A N 1
ATOM 551 C CA . ARG A 1 68 ? -33.781 10.576 5.118 1.00 49.75 68 ARG A CA 1
ATOM 552 C C . ARG A 1 68 ? -34.401 10.887 3.760 1.00 49.75 68 ARG A C 1
ATOM 554 O O . ARG A 1 68 ? -34.890 9.998 3.074 1.00 49.75 68 ARG A O 1
ATOM 561 N N . THR A 1 69 ? -34.356 12.152 3.363 1.00 57.78 69 THR A N 1
ATOM 562 C CA . THR A 1 69 ? -34.842 12.604 2.052 1.00 57.78 69 THR A CA 1
ATOM 563 C C . THR A 1 69 ? -33.703 12.605 1.041 1.00 57.78 69 THR A C 1
ATOM 565 O O . THR A 1 69 ? -32.614 13.091 1.340 1.00 57.78 69 THR A O 1
ATOM 568 N N . GLN A 1 70 ? -33.932 12.054 -0.153 1.00 50.56 70 GLN A N 1
ATOM 569 C CA . GLN A 1 70 ? -32.978 12.096 -1.262 1.00 50.56 70 GLN A CA 1
ATOM 570 C C . GLN A 1 70 ? -33.527 13.019 -2.352 1.00 50.56 70 GLN A C 1
ATOM 572 O O . GLN A 1 70 ? -34.634 12.806 -2.841 1.00 50.56 70 GLN A O 1
ATOM 577 N N . SER A 1 71 ? -32.768 14.043 -2.737 1.00 59.31 71 SER A N 1
ATOM 578 C CA . SER A 1 71 ? -33.169 15.005 -3.766 1.00 59.31 71 SER A CA 1
ATOM 579 C C . SER A 1 71 ? -32.060 15.242 -4.791 1.00 59.31 71 SER A C 1
ATOM 581 O O . SER A 1 71 ? -30.865 15.209 -4.489 1.00 59.31 71 SER A O 1
ATOM 583 N N . LYS A 1 72 ? -32.463 15.484 -6.042 1.00 53.66 72 LYS A N 1
ATOM 584 C CA . LYS A 1 72 ? -31.590 16.006 -7.099 1.00 53.66 72 LYS A CA 1
ATOM 585 C C . LYS A 1 72 ? -31.847 17.507 -7.184 1.00 53.66 72 LYS A C 1
ATOM 587 O O . LYS A 1 72 ? -32.873 17.921 -7.712 1.00 53.66 72 LYS A O 1
ATOM 592 N N . TYR A 1 73 ? -30.964 18.306 -6.594 1.00 57.34 73 TYR A N 1
ATOM 593 C CA . TYR A 1 73 ? -31.124 19.759 -6.531 1.00 57.34 73 TYR A CA 1
ATOM 594 C C . TYR A 1 73 ? -30.430 20.415 -7.735 1.00 57.34 73 TYR A C 1
ATOM 596 O O . TYR A 1 73 ? -29.269 20.121 -8.014 1.00 57.34 73 TYR A O 1
ATOM 604 N N . LEU A 1 74 ? -31.155 21.266 -8.466 1.00 52.31 74 LEU A N 1
ATOM 605 C CA . LEU A 1 74 ? -30.707 21.918 -9.704 1.00 52.31 74 LEU A CA 1
ATOM 606 C C . LEU A 1 74 ? -30.804 23.445 -9.551 1.00 52.31 74 LEU A C 1
ATOM 608 O O . LEU A 1 74 ? -31.692 24.085 -10.100 1.00 52.31 74 LEU A O 1
ATOM 612 N N . ASP A 1 75 ? -29.901 24.018 -8.758 1.00 50.28 75 ASP A N 1
ATOM 613 C CA . ASP A 1 75 ? -29.883 25.438 -8.361 1.00 50.28 75 ASP A CA 1
ATOM 614 C C . ASP A 1 75 ? -28.929 26.324 -9.180 1.00 50.28 75 ASP A C 1
ATOM 616 O O . ASP A 1 75 ? -28.963 27.548 -9.059 1.00 50.28 75 ASP A O 1
ATOM 620 N N . ARG A 1 76 ? -28.036 25.728 -9.980 1.00 54.84 76 ARG A N 1
ATOM 621 C CA . ARG A 1 76 ? -26.927 26.430 -10.651 1.00 54.84 76 ARG A CA 1
ATOM 622 C C . ARG A 1 76 ? -26.860 26.088 -12.129 1.00 54.84 76 ARG A C 1
ATOM 624 O O . ARG A 1 76 ? -27.049 24.941 -12.524 1.00 54.84 76 ARG A O 1
ATOM 631 N N . ILE A 1 77 ? -26.460 27.062 -12.944 1.00 51.00 77 ILE A N 1
ATOM 632 C CA . ILE A 1 77 ? -26.339 26.905 -14.403 1.00 51.00 77 ILE A CA 1
ATOM 633 C C . ILE A 1 77 ? -25.413 25.730 -14.785 1.00 51.00 77 ILE A C 1
ATOM 635 O O . ILE A 1 77 ? -25.723 24.991 -15.710 1.00 51.00 77 ILE A O 1
ATOM 639 N N . HIS A 1 78 ? -24.330 25.468 -14.041 1.00 45.62 78 HIS A N 1
ATOM 640 C CA . HIS A 1 78 ? -23.465 24.302 -14.294 1.00 45.62 78 HIS A CA 1
ATOM 641 C C . HIS A 1 78 ? -24.068 22.956 -13.844 1.00 45.62 78 HIS A C 1
ATOM 643 O O . HIS A 1 78 ? -23.738 21.928 -14.433 1.00 45.62 78 HIS A O 1
ATOM 649 N N . HIS A 1 79 ? -24.977 22.948 -12.860 1.00 55.38 79 HIS A N 1
ATOM 650 C CA . HIS A 1 79 ? -25.778 21.764 -12.518 1.00 55.38 79 HIS A CA 1
ATOM 651 C C . HIS A 1 79 ? -26.764 21.424 -13.649 1.00 55.38 79 HIS A C 1
ATOM 653 O O . HIS A 1 79 ? -26.960 20.251 -13.953 1.00 55.38 79 HIS A O 1
ATOM 659 N N . TRP A 1 80 ? -27.323 22.441 -14.315 1.00 52.28 80 TRP A N 1
ATOM 660 C CA . TRP A 1 80 ? -28.213 22.270 -15.468 1.00 52.28 80 TRP A CA 1
ATOM 661 C C . TRP A 1 80 ? -27.470 21.889 -16.763 1.00 52.28 80 TRP A C 1
ATOM 663 O O . TRP A 1 80 ? -27.905 20.983 -17.466 1.00 52.28 80 TRP A O 1
ATOM 673 N N . LEU A 1 81 ? -26.326 22.521 -17.060 1.00 44.94 81 LEU A N 1
ATOM 674 C CA . LEU A 1 81 ? -25.543 22.258 -18.281 1.00 44.94 81 LEU A CA 1
ATOM 675 C C . LEU A 1 81 ? -24.813 20.904 -18.277 1.00 44.94 81 LEU A C 1
ATOM 677 O O . LEU A 1 81 ? -24.628 20.308 -19.335 1.00 44.94 81 LEU A O 1
ATOM 681 N N . PHE A 1 82 ? -24.359 20.425 -17.114 1.00 53.38 82 PHE A N 1
ATOM 682 C CA . PHE A 1 82 ? -23.530 19.216 -17.008 1.00 53.38 82 PHE A CA 1
ATOM 683 C C . PHE A 1 82 ? -23.985 18.293 -15.857 1.00 53.38 82 PHE A C 1
ATOM 685 O O . PHE A 1 82 ? -23.190 17.970 -14.963 1.00 53.38 82 PHE A O 1
ATOM 692 N N . PRO A 1 83 ? -25.252 17.830 -15.852 1.00 46.06 83 PRO A N 1
ATOM 693 C CA . PRO A 1 83 ? -25.839 17.137 -14.707 1.00 46.06 83 PRO A CA 1
ATOM 694 C C . PRO A 1 83 ? -25.079 15.860 -14.332 1.00 46.06 83 PRO A C 1
ATOM 696 O O . PRO A 1 83 ? -24.810 15.628 -13.159 1.00 46.06 83 PRO A O 1
ATOM 699 N N . HIS A 1 84 ? -24.624 15.074 -15.312 1.00 48.41 84 HIS A N 1
ATOM 700 C CA . HIS A 1 84 ? -23.876 13.834 -15.062 1.00 48.41 84 HIS A CA 1
ATOM 701 C C . HIS A 1 84 ? -22.482 14.030 -14.433 1.00 48.41 84 HIS A C 1
ATOM 703 O O . HIS A 1 84 ? -21.890 13.048 -13.987 1.00 48.41 84 HIS A O 1
ATOM 709 N N . LEU A 1 85 ? -21.949 15.259 -14.397 1.00 42.88 85 LEU A N 1
ATOM 710 C CA . LEU A 1 85 ? -20.651 15.570 -13.785 1.00 42.88 85 LEU A CA 1
ATOM 711 C C . LEU A 1 85 ? -20.784 16.204 -12.394 1.00 42.88 85 LEU A C 1
ATOM 713 O O . LEU A 1 85 ? -19.977 15.900 -11.517 1.00 42.88 85 LEU A O 1
ATOM 717 N N . PHE A 1 86 ? -21.791 17.059 -12.180 1.00 44.09 86 PHE A N 1
ATOM 718 C CA . PHE A 1 86 ? -21.917 17.843 -10.942 1.00 44.09 86 PHE A CA 1
ATOM 719 C C . PHE A 1 86 ? -23.146 17.494 -10.084 1.00 44.09 86 PHE A C 1
ATOM 721 O O . PHE A 1 86 ? -23.120 17.719 -8.876 1.00 44.09 86 PHE A O 1
ATOM 728 N N . VAL A 1 87 ? -24.207 16.909 -10.652 1.00 44.09 87 VAL A N 1
ATOM 729 C CA . VAL A 1 87 ? -25.466 16.646 -9.928 1.00 44.09 87 VAL A CA 1
ATOM 730 C C . VAL A 1 87 ? -25.433 15.265 -9.289 1.00 44.09 87 VAL A C 1
ATOM 732 O O . VAL A 1 87 ? -25.890 14.261 -9.840 1.00 44.09 87 VAL A O 1
ATOM 735 N N . ARG A 1 88 ? -24.894 15.228 -8.073 1.00 46.50 88 ARG A N 1
ATOM 736 C CA . ARG A 1 88 ? -24.996 14.079 -7.168 1.00 46.50 88 ARG A CA 1
ATOM 737 C C . ARG A 1 88 ? -26.337 14.126 -6.416 1.00 46.50 88 ARG A C 1
ATOM 739 O O . ARG A 1 88 ? -26.807 15.218 -6.100 1.00 46.50 88 ARG A O 1
ATOM 746 N N . PRO A 1 89 ? -26.970 12.981 -6.106 1.00 45.22 89 PRO A N 1
ATOM 747 C CA . PRO A 1 89 ? -28.180 12.966 -5.291 1.00 45.22 89 PRO A CA 1
ATOM 748 C C . PRO A 1 89 ? -27.836 13.311 -3.835 1.00 45.22 89 PRO A C 1
ATOM 750 O O . PRO A 1 89 ? -27.195 12.526 -3.135 1.00 45.22 89 PRO A O 1
ATOM 753 N N . CYS A 1 90 ? -28.275 14.476 -3.366 1.00 43.12 90 CYS A N 1
ATOM 754 C CA . CYS A 1 90 ? -28.078 14.906 -1.987 1.00 43.12 90 CYS A CA 1
ATOM 755 C C . CYS A 1 90 ? -29.050 14.161 -1.067 1.00 43.12 90 CYS A C 1
ATOM 757 O O . CYS A 1 90 ? -30.260 14.181 -1.290 1.00 43.12 90 CYS A O 1
ATOM 759 N N . ALA A 1 91 ? -28.531 13.521 -0.017 1.00 44.53 91 ALA A N 1
ATOM 760 C CA . ALA A 1 91 ? -29.340 12.852 0.997 1.00 44.53 91 ALA A CA 1
ATOM 761 C C . ALA A 1 91 ? -29.294 13.633 2.320 1.00 44.53 91 ALA A C 1
ATOM 763 O O . ALA A 1 91 ? -28.242 13.715 2.953 1.00 44.53 91 ALA A O 1
ATOM 764 N N . ARG A 1 92 ? -30.430 14.189 2.750 1.00 45.25 92 ARG A N 1
ATOM 765 C CA . ARG A 1 92 ? -30.572 14.971 3.988 1.00 45.25 92 ARG A CA 1
ATOM 766 C C . ARG A 1 92 ? -31.306 14.140 5.039 1.00 45.25 92 ARG A C 1
ATOM 768 O O . ARG A 1 92 ? -32.441 13.727 4.805 1.00 45.25 92 ARG A O 1
ATOM 775 N N . LYS A 1 93 ? -30.678 13.910 6.197 1.00 44.03 93 LYS A N 1
ATOM 776 C CA . LYS A 1 93 ? -31.373 13.412 7.394 1.00 44.03 93 LYS A CA 1
ATOM 777 C C . LYS A 1 93 ? -32.110 14.572 8.064 1.00 44.03 93 LYS A C 1
ATOM 779 O O . LYS A 1 93 ? -31.496 15.609 8.314 1.00 44.03 93 LYS A O 1
ATOM 784 N N . SER A 1 94 ? -33.377 14.365 8.394 1.00 50.72 94 SER A N 1
ATOM 785 C CA . SER A 1 94 ? -34.163 15.242 9.260 1.00 50.72 94 SER A CA 1
ATOM 786 C C . SER A 1 94 ? -34.556 14.472 10.514 1.00 50.72 94 SER A C 1
ATOM 788 O O . SER A 1 94 ? -35.220 13.440 10.425 1.00 50.72 94 SER A O 1
ATOM 790 N N . TYR A 1 95 ? -34.121 14.970 11.670 1.00 43.75 95 TYR A N 1
ATOM 791 C CA . TYR A 1 95 ? -34.446 14.412 12.979 1.00 43.75 95 TYR A CA 1
ATOM 792 C C . TYR A 1 95 ? -35.653 15.150 13.553 1.00 43.75 95 TYR A C 1
ATOM 794 O O . TYR A 1 95 ? -35.605 16.372 13.699 1.00 43.75 95 TYR A O 1
ATOM 802 N N . PHE A 1 96 ? -36.708 14.416 13.898 1.00 46.53 96 PHE A N 1
ATOM 803 C CA . PHE A 1 96 ? -37.863 14.964 14.600 1.00 46.53 96 PHE A CA 1
ATOM 804 C C . PHE A 1 96 ? -37.759 14.607 16.085 1.00 46.53 96 PHE A C 1
ATOM 806 O O . PHE A 1 96 ? -37.880 13.444 16.466 1.00 46.53 96 PHE A O 1
ATOM 813 N N . TYR A 1 97 ? -37.515 15.620 16.917 1.00 38.38 97 TYR A N 1
ATOM 814 C CA . TYR A 1 97 ? -37.544 15.515 18.375 1.00 38.38 97 TYR A CA 1
ATOM 815 C C . TYR A 1 97 ? -38.712 16.348 18.897 1.00 38.38 97 TYR A C 1
ATOM 817 O O . TYR A 1 97 ? -38.745 17.557 18.675 1.00 38.38 97 TYR A O 1
ATOM 825 N N . LEU A 1 98 ? -39.643 15.711 19.606 1.00 36.34 98 LEU A N 1
ATOM 826 C CA . LEU A 1 98 ? -40.737 16.390 20.291 1.00 36.34 98 LEU A CA 1
ATOM 827 C C . LEU A 1 98 ? -40.533 16.241 21.802 1.00 36.34 98 LEU A C 1
ATOM 829 O O . LEU A 1 98 ? -40.663 15.142 22.339 1.00 36.34 98 LEU A O 1
ATOM 833 N N . ARG A 1 99 ? -40.186 17.336 22.486 1.00 31.08 99 ARG A N 1
ATOM 834 C CA . ARG A 1 99 ? -40.258 17.424 23.948 1.00 31.08 99 ARG A CA 1
ATOM 835 C C . ARG A 1 99 ? -40.473 18.873 24.385 1.00 31.08 99 ARG A C 1
ATOM 837 O O . ARG A 1 99 ? -39.579 19.687 24.207 1.00 31.08 99 ARG A O 1
ATOM 844 N N . GLU A 1 100 ? -41.654 19.109 24.954 1.00 32.81 100 GLU A N 1
ATOM 845 C CA . GLU A 1 100 ? -42.094 20.284 25.727 1.00 32.81 100 GLU A CA 1
ATOM 846 C C . GLU A 1 100 ? -41.968 21.683 25.065 1.00 32.81 100 GLU A C 1
ATOM 848 O O . GLU A 1 100 ? -40.890 22.221 24.849 1.00 32.81 100 GLU A O 1
ATOM 853 N N . ALA A 1 101 ? -43.140 22.275 24.792 1.00 30.55 101 ALA A N 1
ATOM 854 C CA . ALA A 1 101 ? -43.448 23.705 24.637 1.00 30.55 101 ALA A CA 1
ATOM 855 C C . ALA A 1 101 ? -42.373 24.657 24.048 1.00 30.55 101 ALA A C 1
ATOM 857 O O . ALA A 1 101 ? -41.591 25.276 24.770 1.00 30.55 101 ALA A O 1
ATOM 858 N N . MET A 1 102 ? -42.466 24.944 22.741 1.00 25.16 102 MET A N 1
ATOM 859 C CA . MET A 1 102 ? -41.854 26.151 22.161 1.00 25.16 102 MET A CA 1
ATOM 860 C C . MET A 1 102 ? -42.645 27.415 22.542 1.00 25.16 102 MET A C 1
ATOM 862 O O . MET A 1 102 ? -43.482 27.891 21.775 1.00 25.16 102 MET A O 1
ATOM 866 N N . LEU A 1 103 ? -42.354 27.997 23.707 1.00 24.81 103 LEU A N 1
ATOM 867 C CA . LEU A 1 103 ? -42.769 29.368 24.023 1.00 24.81 103 LEU A CA 1
ATOM 868 C C . LEU A 1 103 ? -41.967 30.368 23.172 1.00 24.81 103 LEU A C 1
ATOM 870 O O . LEU A 1 103 ? -40.791 30.627 23.425 1.00 24.81 103 LEU A O 1
ATOM 874 N N . PHE A 1 104 ? -42.610 30.943 22.154 1.00 24.31 104 PHE A N 1
ATOM 875 C CA . PHE A 1 104 ? -42.037 32.000 21.316 1.00 24.31 104 PHE A CA 1
ATOM 876 C C . PHE A 1 104 ? -42.053 33.359 22.041 1.00 24.31 104 PHE A C 1
ATOM 878 O O . PHE A 1 104 ? -42.948 34.178 21.843 1.00 24.31 104 PHE A O 1
ATOM 885 N N . THR A 1 105 ? -41.037 33.638 22.860 1.00 22.66 105 THR A N 1
ATOM 886 C CA . THR A 1 105 ? -40.806 34.981 23.423 1.00 22.66 105 THR A CA 1
ATOM 887 C C . THR A 1 105 ? -39.925 35.820 22.495 1.00 22.66 105 THR A C 1
ATOM 889 O O . THR A 1 105 ? -38.699 35.687 22.483 1.00 22.66 105 THR A O 1
ATOM 892 N N . SER A 1 106 ? -40.544 36.694 21.700 1.00 23.09 106 SER A N 1
ATOM 893 C CA . SER A 1 106 ? -39.856 37.592 20.765 1.00 23.09 106 SER A CA 1
ATOM 894 C C . SER A 1 106 ? -39.371 38.882 21.443 1.00 23.09 106 SER A C 1
ATOM 896 O O . SER A 1 106 ? -40.077 39.891 21.447 1.00 23.09 106 SER A O 1
ATOM 898 N N . CYS A 1 107 ? -38.153 38.879 21.987 1.00 22.22 107 CYS A N 1
ATOM 899 C CA . CYS A 1 107 ? -37.534 40.097 22.517 1.00 22.22 107 CYS A CA 1
ATOM 900 C C . CYS A 1 107 ? -37.086 41.041 21.387 1.00 22.22 107 CYS A C 1
ATOM 902 O O . CYS A 1 107 ? -36.127 40.755 20.669 1.00 22.22 107 CYS A O 1
ATOM 904 N N . PHE A 1 108 ? -37.744 42.196 21.265 1.00 25.28 108 PHE A N 1
ATOM 905 C CA . PHE A 1 108 ? -37.199 43.353 20.550 1.00 25.28 108 PHE A CA 1
ATOM 906 C C . PHE A 1 108 ? -36.123 44.042 21.401 1.00 25.28 108 PHE A C 1
ATOM 908 O O . PHE A 1 108 ? -36.285 44.184 22.611 1.00 25.28 108 PHE A O 1
ATOM 915 N N . VAL A 1 109 ? -35.059 44.534 20.759 1.00 25.17 109 VAL A N 1
ATOM 916 C CA . VAL A 1 109 ? -34.076 45.453 21.360 1.00 25.17 109 VAL A CA 1
ATOM 917 C C . VAL A 1 109 ? -33.873 46.631 20.389 1.00 25.17 109 VAL A C 1
ATOM 919 O O . VAL A 1 109 ? -33.671 46.382 19.196 1.00 25.17 109 VAL A O 1
ATOM 922 N N . PRO A 1 110 ? -33.981 47.897 20.842 1.00 26.38 110 PRO A N 1
ATOM 923 C CA . PRO A 1 110 ? -33.928 49.077 19.973 1.00 26.38 110 PRO A CA 1
ATOM 924 C C . PRO A 1 110 ? -32.495 49.497 19.580 1.00 26.38 110 PRO A C 1
ATOM 926 O O . PRO A 1 110 ? -31.508 48.844 19.909 1.00 26.38 110 PRO A O 1
ATOM 929 N N . ARG A 1 111 ? -32.393 50.598 18.821 1.00 27.84 111 ARG A N 1
ATOM 930 C CA . ARG A 1 111 ? -31.156 51.169 18.253 1.00 27.84 111 ARG A CA 1
ATOM 931 C C . ARG A 1 111 ? -30.779 52.507 18.904 1.00 27.84 111 ARG A C 1
ATOM 933 O O . ARG A 1 111 ? -31.666 53.305 19.178 1.00 27.84 111 ARG A O 1
ATOM 940 N N . GLY A 1 112 ? -29.472 52.788 18.944 1.00 26.17 112 GLY A N 1
ATOM 941 C CA . GLY A 1 112 ? -28.870 54.091 19.283 1.00 26.17 112 GLY A CA 1
ATOM 942 C C . GLY A 1 112 ? -28.116 54.071 20.621 1.00 26.17 112 GLY A C 1
ATOM 943 O O . GLY A 1 112 ? -28.471 53.282 21.488 1.00 26.17 112 GLY A O 1
ATOM 944 N N . ALA A 1 113 ? -27.068 54.872 20.844 1.00 25.36 113 ALA A N 1
ATOM 945 C CA . ALA A 1 113 ? -26.223 55.680 19.941 1.00 25.36 113 ALA A CA 1
ATOM 946 C C . ALA A 1 113 ? -24.886 56.017 20.669 1.00 25.36 113 ALA A C 1
ATOM 948 O O . ALA A 1 113 ? -24.823 55.766 21.863 1.00 25.36 113 ALA A O 1
ATOM 949 N N . GLU A 1 114 ? -23.875 56.547 19.949 1.00 27.33 114 GLU A N 1
ATOM 950 C CA . GLU A 1 114 ? -22.852 57.563 20.368 1.00 27.33 114 GLU A CA 1
ATOM 951 C C . GLU A 1 114 ? -22.109 57.485 21.746 1.00 27.33 114 GLU A C 1
ATOM 953 O O . GLU A 1 114 ? -22.651 57.052 22.748 1.00 27.33 114 GLU A O 1
ATOM 958 N N . GLU A 1 115 ? -20.859 57.941 21.958 1.00 27.50 115 GLU A N 1
ATOM 959 C CA . GLU A 1 115 ? -19.712 58.364 21.119 1.00 27.50 115 GLU A CA 1
ATOM 960 C C . GLU A 1 115 ? -18.431 58.482 22.021 1.00 27.50 115 GLU A C 1
ATOM 962 O O . GLU A 1 115 ? -18.554 58.615 23.237 1.00 27.50 115 GLU A O 1
ATOM 967 N N . ARG A 1 116 ? -17.215 58.569 21.432 1.00 27.16 116 ARG A N 1
ATOM 968 C CA . ARG A 1 116 ? -15.909 58.967 22.058 1.00 27.16 116 ARG A CA 1
ATOM 969 C C . ARG A 1 116 ? -15.283 57.926 23.028 1.00 27.16 116 ARG A C 1
ATOM 971 O O . ARG A 1 116 ? -15.948 56.995 23.451 1.00 27.16 116 ARG A O 1
ATOM 978 N N . TYR A 1 117 ? -13.982 57.940 23.365 1.00 25.41 117 TYR A N 1
ATOM 979 C CA . TYR A 1 117 ? -12.889 58.918 23.161 1.00 25.41 117 TYR A CA 1
ATOM 980 C C . TYR A 1 117 ? -11.598 58.281 22.572 1.00 25.41 117 TYR A C 1
ATOM 982 O O . TYR A 1 117 ? -11.467 57.064 22.483 1.00 25.41 117 TYR A O 1
ATOM 990 N N . ALA A 1 118 ? -10.636 59.121 22.161 1.00 26.36 118 ALA A N 1
ATOM 991 C CA . ALA A 1 118 ? -9.299 58.745 21.649 1.00 26.36 118 ALA A CA 1
ATOM 992 C C . ALA A 1 118 ? -8.251 58.606 22.806 1.00 26.36 118 ALA A C 1
ATOM 994 O O . ALA A 1 118 ? -8.645 58.683 23.962 1.00 26.36 118 ALA A O 1
ATOM 995 N N . ARG A 1 119 ? -6.920 58.427 22.648 1.00 27.78 119 ARG A N 1
ATOM 996 C CA . ARG A 1 119 ? -5.977 58.623 21.519 1.00 27.78 119 ARG A CA 1
ATOM 997 C C . ARG A 1 119 ? -4.618 57.931 21.807 1.00 27.78 119 ARG A C 1
ATOM 999 O O . ARG A 1 119 ? -4.113 58.075 22.913 1.00 27.78 119 ARG A O 1
ATOM 1006 N N . ALA A 1 120 ? -3.970 57.302 20.817 1.00 27.67 120 ALA A N 1
ATOM 1007 C CA . ALA A 1 120 ? -2.532 56.953 20.836 1.00 27.67 120 ALA A CA 1
ATOM 1008 C C . ALA A 1 120 ? -1.988 56.789 19.395 1.00 27.67 120 ALA A C 1
ATOM 1010 O O . ALA A 1 120 ? -2.734 56.351 18.522 1.00 27.67 120 ALA A O 1
ATOM 1011 N N . ASP A 1 121 ? -0.724 57.154 19.127 1.00 41.84 121 ASP A N 1
ATOM 1012 C CA . ASP A 1 121 ? -0.181 57.319 17.758 1.00 41.84 121 ASP A CA 1
ATOM 1013 C C . ASP A 1 121 ? 1.052 56.430 17.453 1.00 41.84 121 ASP A C 1
ATOM 1015 O O . ASP A 1 121 ? 2.142 56.693 17.965 1.00 41.84 121 ASP A O 1
ATOM 1019 N N . PRO A 1 122 ? 0.922 55.415 16.572 1.00 35.16 122 PRO A N 1
ATOM 1020 C CA . PRO A 1 122 ? 2.045 54.677 15.989 1.00 35.16 122 PRO A CA 1
ATOM 1021 C C . PRO A 1 122 ? 2.386 55.085 14.535 1.00 35.16 122 PRO A C 1
ATOM 1023 O O . PRO A 1 122 ? 3.366 54.593 13.963 1.00 35.16 122 PRO A O 1
ATOM 1026 N N . TRP A 1 123 ? 1.603 55.961 13.897 1.00 40.41 123 TRP A N 1
ATOM 1027 C CA . TRP A 1 123 ? 1.598 56.137 12.438 1.00 40.41 123 TRP A CA 1
ATOM 1028 C C . TRP A 1 123 ? 2.850 56.810 11.881 1.00 40.41 123 TRP A C 1
ATOM 1030 O O . TRP A 1 123 ? 3.277 56.481 10.771 1.00 40.41 123 TRP A O 1
ATOM 1040 N N . ARG A 1 124 ? 3.505 57.686 12.652 1.00 37.31 124 ARG A N 1
ATOM 1041 C CA . ARG A 1 124 ? 4.735 58.368 12.204 1.00 37.31 124 ARG A CA 1
ATOM 1042 C C . ARG A 1 124 ? 5.915 57.416 11.961 1.00 37.31 124 ARG A C 1
ATOM 1044 O O . ARG A 1 124 ? 6.734 57.698 11.090 1.00 37.31 124 ARG A O 1
ATOM 1051 N N . ARG A 1 125 ? 5.988 56.267 12.649 1.00 41.28 125 ARG A N 1
ATOM 1052 C CA . ARG A 1 125 ? 7.005 55.229 12.363 1.00 41.28 125 ARG A CA 1
ATOM 1053 C C . ARG A 1 125 ? 6.619 54.355 11.165 1.00 41.28 125 ARG A C 1
ATOM 1055 O O . ARG A 1 125 ? 7.487 53.993 10.376 1.00 41.28 125 ARG A O 1
ATOM 1062 N N . PHE A 1 126 ? 5.327 54.073 10.987 1.00 41.22 126 PHE A N 1
ATOM 1063 C CA . PHE A 1 126 ? 4.828 53.301 9.845 1.00 41.22 126 PHE A CA 1
ATOM 1064 C C . PHE A 1 126 ? 5.031 54.042 8.512 1.00 41.22 126 PHE A C 1
ATOM 1066 O O . PHE A 1 126 ? 5.535 53.461 7.554 1.00 41.22 126 PHE A O 1
ATOM 1073 N N . LEU A 1 127 ? 4.720 55.342 8.461 1.00 42.28 127 LEU A N 1
ATOM 1074 C CA . LEU A 1 127 ? 4.877 56.161 7.252 1.00 42.28 127 LEU A CA 1
ATOM 1075 C C . LEU A 1 127 ? 6.343 56.311 6.812 1.00 42.28 127 LEU A C 1
ATOM 1077 O O . LEU A 1 127 ? 6.616 56.278 5.614 1.00 42.28 127 LEU A O 1
ATOM 1081 N N . ALA A 1 128 ? 7.292 56.389 7.752 1.00 38.19 128 ALA A N 1
ATOM 1082 C CA . ALA A 1 128 ? 8.723 56.411 7.432 1.00 38.19 128 ALA A CA 1
ATOM 1083 C C . ALA A 1 128 ? 9.190 55.110 6.746 1.00 38.19 128 ALA A C 1
ATOM 1085 O O . ALA A 1 128 ? 9.908 55.157 5.746 1.00 38.19 128 ALA A O 1
ATOM 1086 N N . ALA A 1 129 ? 8.729 53.947 7.224 1.00 39.16 129 ALA A N 1
ATOM 1087 C CA . ALA A 1 129 ? 9.005 52.659 6.583 1.00 39.16 129 ALA A CA 1
ATOM 1088 C C . ALA A 1 129 ? 8.321 52.536 5.207 1.00 39.16 129 ALA A C 1
ATOM 1090 O O . ALA A 1 129 ? 8.928 52.053 4.247 1.00 39.16 129 ALA A O 1
ATOM 1091 N N . LEU A 1 130 ? 7.081 53.023 5.090 1.00 39.66 130 LEU A N 1
ATOM 1092 C CA . LEU A 1 130 ? 6.313 53.012 3.843 1.00 39.66 130 LEU A CA 1
ATOM 1093 C C . LEU A 1 130 ? 6.999 53.840 2.744 1.00 39.66 130 LEU A C 1
ATOM 1095 O O . LEU A 1 130 ? 7.063 53.407 1.594 1.00 39.66 130 LEU A O 1
ATOM 1099 N N . HIS A 1 131 ? 7.572 54.993 3.101 1.00 39.53 131 HIS A N 1
ATOM 1100 C CA . HIS A 1 131 ? 8.244 55.878 2.149 1.00 39.53 131 HIS A CA 1
ATOM 1101 C C . HIS A 1 131 ? 9.566 55.304 1.606 1.00 39.53 131 HIS A C 1
ATOM 1103 O O . HIS A 1 131 ? 9.970 55.646 0.490 1.00 39.53 131 HIS A O 1
ATOM 1109 N N . LEU A 1 132 ? 10.212 54.403 2.359 1.00 40.84 132 LEU A N 1
ATOM 1110 C CA . LEU A 1 132 ? 11.388 53.654 1.909 1.00 40.84 132 LEU A CA 1
ATOM 1111 C C . LEU A 1 132 ? 10.989 52.499 0.972 1.00 40.84 132 LEU A C 1
ATOM 1113 O O . LEU A 1 132 ? 11.590 52.328 -0.088 1.00 40.84 132 LEU A O 1
ATOM 1117 N N . PHE A 1 133 ? 9.924 51.761 1.310 1.00 38.88 133 PHE A N 1
ATOM 1118 C CA . PHE A 1 133 ? 9.362 50.708 0.451 1.00 38.88 133 PHE A CA 1
ATOM 1119 C C . PHE A 1 133 ? 8.854 51.245 -0.895 1.00 38.88 133 PHE A C 1
ATOM 1121 O O . PHE A 1 133 ? 9.051 50.602 -1.925 1.00 38.88 133 PHE A O 1
ATOM 1128 N N . ALA A 1 134 ? 8.257 52.441 -0.911 1.00 38.06 134 ALA A N 1
ATOM 1129 C CA . ALA A 1 134 ? 7.698 53.066 -2.113 1.00 38.06 134 ALA A CA 1
ATOM 1130 C C . ALA A 1 134 ? 8.733 53.406 -3.209 1.00 38.06 134 ALA A C 1
ATOM 1132 O O . ALA A 1 134 ? 8.342 53.677 -4.342 1.00 38.06 134 ALA A O 1
ATOM 1133 N N . ARG A 1 135 ? 10.042 53.386 -2.906 1.00 36.12 135 ARG A N 1
ATOM 1134 C CA . ARG A 1 135 ? 11.112 53.619 -3.897 1.00 36.12 135 ARG A CA 1
ATOM 1135 C C . ARG A 1 135 ? 11.609 52.357 -4.608 1.00 36.12 135 ARG A C 1
ATOM 1137 O O . ARG A 1 135 ? 12.369 52.486 -5.564 1.00 36.12 135 ARG A O 1
ATOM 1144 N N . ILE A 1 136 ? 11.185 51.159 -4.199 1.00 39.47 136 ILE A N 1
ATOM 1145 C CA . ILE A 1 136 ? 11.513 49.924 -4.923 1.00 39.47 136 ILE A CA 1
ATOM 1146 C C . ILE A 1 136 ? 10.338 49.572 -5.847 1.00 39.47 136 ILE A C 1
ATOM 1148 O O . ILE A 1 136 ? 9.228 49.370 -5.351 1.00 39.47 136 ILE A O 1
ATOM 1152 N N . PRO A 1 137 ? 10.532 49.443 -7.176 1.00 38.88 137 PRO A N 1
ATOM 1153 C CA . PRO A 1 137 ? 9.461 49.001 -8.059 1.00 38.88 137 PRO A CA 1
ATOM 1154 C C . PRO A 1 137 ? 9.026 47.582 -7.668 1.00 38.88 137 PRO A C 1
ATOM 1156 O O . PRO A 1 137 ? 9.782 46.618 -7.805 1.00 38.88 137 PRO A O 1
ATOM 1159 N N . SER A 1 138 ? 7.781 47.447 -7.203 1.00 36.56 138 SER A N 1
ATOM 1160 C CA . SER A 1 138 ? 7.193 46.184 -6.718 1.00 36.56 138 SER A CA 1
ATOM 1161 C C . SER A 1 138 ? 7.233 45.050 -7.752 1.00 36.56 138 SER A C 1
ATOM 1163 O O . SER A 1 138 ? 7.255 43.869 -7.395 1.00 36.56 138 SER A O 1
ATOM 1165 N N . GLN A 1 139 ? 7.332 45.415 -9.033 1.00 39.59 139 GLN A N 1
ATOM 1166 C CA . GLN A 1 139 ? 7.550 44.514 -10.161 1.00 39.59 139 GLN A CA 1
ATOM 1167 C C . GLN A 1 139 ? 8.850 43.692 -10.035 1.00 39.59 139 GLN A C 1
ATOM 1169 O O . GLN A 1 139 ? 8.871 42.536 -10.444 1.00 39.59 139 GLN A O 1
ATOM 1174 N N . CYS A 1 140 ? 9.911 44.214 -9.411 1.00 33.78 140 CYS A N 1
ATOM 1175 C CA . CYS A 1 140 ? 11.175 43.483 -9.268 1.00 33.78 140 CYS A CA 1
ATOM 1176 C C . CYS A 1 140 ? 11.152 42.450 -8.127 1.00 33.78 140 CYS A C 1
ATOM 1178 O O . CYS A 1 140 ? 11.654 41.341 -8.301 1.00 33.78 140 CYS A O 1
ATOM 1180 N N . ILE A 1 141 ? 10.547 42.779 -6.978 1.00 42.16 141 ILE A N 1
ATOM 1181 C CA . ILE A 1 141 ? 10.529 41.885 -5.803 1.00 42.16 141 ILE A CA 1
ATOM 1182 C C . ILE A 1 141 ? 9.585 40.692 -6.018 1.00 42.16 141 ILE A C 1
ATOM 1184 O O . ILE A 1 141 ? 9.941 39.561 -5.692 1.00 42.16 141 ILE A O 1
ATOM 1188 N N . VAL A 1 142 ? 8.387 40.922 -6.568 1.00 41.78 142 VAL A N 1
ATOM 1189 C CA . VAL A 1 142 ? 7.339 39.883 -6.631 1.00 41.78 142 VAL A CA 1
ATOM 1190 C C . VAL A 1 142 ? 7.477 38.973 -7.856 1.00 41.78 142 VAL A C 1
ATOM 1192 O O . VAL A 1 142 ? 7.207 37.779 -7.758 1.00 41.78 142 VAL A O 1
ATOM 1195 N N . TYR A 1 143 ? 7.925 39.500 -9.001 1.00 39.62 143 TYR A N 1
ATOM 1196 C CA . TYR A 1 143 ? 7.985 38.743 -10.261 1.00 39.62 143 TYR A CA 1
ATOM 1197 C C . TYR A 1 143 ? 9.366 38.115 -10.527 1.00 39.62 143 TYR A C 1
ATOM 1199 O O . TYR A 1 143 ? 9.490 37.258 -11.400 1.00 39.62 143 TYR A O 1
ATOM 1207 N N . GLY A 1 144 ? 10.401 38.498 -9.767 1.00 36.44 144 GLY A N 1
ATOM 1208 C CA . GLY A 1 144 ? 11.760 37.957 -9.899 1.00 36.44 144 GLY A CA 1
ATOM 1209 C C . GLY A 1 144 ? 11.956 36.540 -9.339 1.00 36.44 144 GLY A C 1
ATOM 1210 O O . GLY A 1 144 ? 12.980 35.917 -9.614 1.00 36.44 144 GLY A O 1
ATOM 1211 N N . SER A 1 145 ? 10.998 36.008 -8.569 1.00 42.75 145 SER A N 1
ATOM 1212 C CA . SER A 1 145 ? 11.087 34.678 -7.953 1.00 42.75 145 SER A CA 1
ATOM 1213 C C . SER A 1 145 ? 9.791 33.889 -8.106 1.00 42.75 145 SER A C 1
ATOM 1215 O O . SER A 1 145 ? 8.709 34.354 -7.758 1.00 42.75 145 SER A O 1
ATOM 1217 N N . THR A 1 146 ? 9.899 32.640 -8.562 1.00 45.34 146 THR A N 1
ATOM 1218 C CA . THR A 1 146 ? 8.764 31.708 -8.628 1.00 45.34 146 THR A CA 1
ATOM 1219 C C . THR A 1 146 ? 8.336 31.189 -7.255 1.00 45.34 146 THR A C 1
ATOM 1221 O O . THR A 1 146 ? 7.227 30.682 -7.125 1.00 45.34 146 THR A O 1
ATOM 1224 N N . ILE A 1 147 ? 9.182 31.297 -6.223 1.00 43.59 147 ILE A N 1
ATOM 1225 C CA . ILE A 1 147 ? 8.929 30.682 -4.911 1.00 43.59 147 ILE A CA 1
ATOM 1226 C C . ILE A 1 147 ? 7.729 31.337 -4.194 1.00 43.59 147 ILE A C 1
ATOM 1228 O O . ILE A 1 147 ? 6.810 30.593 -3.846 1.00 43.59 147 ILE A O 1
ATOM 1232 N N . PRO A 1 148 ? 7.635 32.678 -4.038 1.00 45.31 148 PRO A N 1
ATOM 1233 C CA . PRO A 1 148 ? 6.444 33.321 -3.472 1.00 45.31 148 PRO A CA 1
ATOM 1234 C C . PRO A 1 148 ? 5.160 33.005 -4.248 1.00 45.31 148 PRO A C 1
ATOM 1236 O O . PRO A 1 148 ? 4.123 32.770 -3.638 1.00 45.31 148 PRO A O 1
ATOM 1239 N N . ILE A 1 149 ? 5.236 32.938 -5.582 1.00 49.53 149 ILE A N 1
ATOM 1240 C CA . ILE A 1 149 ? 4.090 32.637 -6.454 1.00 49.53 149 ILE A CA 1
ATOM 1241 C C . ILE A 1 149 ? 3.598 31.199 -6.221 1.00 49.53 149 ILE A C 1
ATOM 1243 O O . ILE A 1 149 ? 2.396 30.980 -6.071 1.00 49.53 149 ILE A O 1
ATOM 1247 N N . CYS A 1 150 ? 4.510 30.227 -6.113 1.00 44.75 150 CYS A N 1
ATOM 1248 C CA . CYS A 1 150 ? 4.166 28.850 -5.755 1.00 44.75 150 CYS A CA 1
ATOM 1249 C C . CYS A 1 150 ? 3.559 28.752 -4.348 1.00 44.75 150 CYS A C 1
ATOM 1251 O O . CYS A 1 150 ? 2.550 28.073 -4.184 1.00 44.75 150 CYS A O 1
ATOM 1253 N N . TYR A 1 151 ? 4.108 29.453 -3.349 1.00 46.53 151 TYR A N 1
ATOM 1254 C CA . TYR A 1 151 ? 3.518 29.485 -2.003 1.00 46.53 151 TYR A CA 1
ATOM 1255 C C . TYR A 1 151 ? 2.115 30.107 -1.995 1.00 46.53 151 TYR A C 1
ATOM 1257 O O . TYR A 1 151 ? 1.222 29.552 -1.361 1.00 46.53 151 TYR A O 1
ATOM 1265 N N . TYR A 1 152 ? 1.881 31.193 -2.740 1.00 49.03 152 TYR A N 1
ATOM 1266 C CA . TYR A 1 152 ? 0.553 31.811 -2.846 1.00 49.03 152 TYR A CA 1
ATOM 1267 C C . TYR A 1 152 ? -0.455 30.904 -3.569 1.00 49.03 152 TYR A C 1
ATOM 1269 O O . TYR A 1 152 ? -1.619 30.845 -3.182 1.00 49.03 152 TYR A O 1
ATOM 1277 N N . ALA A 1 153 ? -0.015 30.153 -4.584 1.00 48.94 153 ALA A N 1
ATOM 1278 C CA . ALA A 1 153 ? -0.847 29.163 -5.266 1.00 48.94 153 ALA A CA 1
ATOM 1279 C C . ALA A 1 153 ? -1.172 27.954 -4.369 1.00 48.94 153 ALA A C 1
ATOM 1281 O O . ALA A 1 153 ? -2.312 27.498 -4.356 1.00 48.94 153 ALA A O 1
ATOM 1282 N N . ILE A 1 154 ? -0.205 27.456 -3.590 1.00 45.25 154 ILE A N 1
ATOM 1283 C CA . ILE A 1 154 ? -0.410 26.360 -2.628 1.00 45.25 154 ILE A CA 1
ATOM 1284 C C . ILE A 1 154 ? -1.356 26.802 -1.505 1.00 45.25 154 ILE A C 1
ATOM 1286 O O . ILE A 1 154 ? -2.312 26.088 -1.211 1.00 45.25 154 ILE A O 1
ATOM 1290 N N . ALA A 1 155 ? -1.153 27.996 -0.938 1.00 47.44 155 ALA A N 1
ATOM 1291 C CA . ALA A 1 155 ? -2.074 28.586 0.033 1.00 47.44 155 ALA A CA 1
ATOM 1292 C C . ALA A 1 155 ? -3.485 28.737 -0.558 1.00 47.44 155 ALA A C 1
ATOM 1294 O O . ALA A 1 155 ? -4.456 28.338 0.071 1.00 47.44 155 ALA A O 1
ATOM 1295 N N . HIS A 1 156 ? -3.610 29.198 -1.807 1.00 51.00 156 HIS A N 1
ATOM 1296 C CA . HIS A 1 156 ? -4.907 29.271 -2.477 1.00 51.00 156 HIS A CA 1
ATOM 1297 C C . HIS A 1 156 ? -5.569 27.893 -2.657 1.00 51.00 156 HIS A C 1
ATOM 1299 O O . HIS A 1 156 ? -6.768 27.784 -2.433 1.00 51.00 156 HIS A O 1
ATOM 1305 N N . PHE A 1 157 ? -4.828 26.828 -2.984 1.00 46.50 157 PHE A N 1
ATOM 1306 C CA . PHE A 1 157 ? -5.390 25.468 -3.043 1.00 46.50 157 PHE A CA 1
ATOM 1307 C C . PHE A 1 157 ? -5.862 24.935 -1.679 1.00 46.50 157 PHE A C 1
ATOM 1309 O O . PHE A 1 157 ? -6.784 24.121 -1.644 1.00 46.50 157 PHE A O 1
ATOM 1316 N N . ILE A 1 158 ? -5.263 25.393 -0.576 1.00 46.00 158 ILE A N 1
ATOM 1317 C CA . ILE A 1 158 ? -5.665 25.048 0.798 1.00 46.00 158 ILE A CA 1
ATOM 1318 C C . ILE A 1 158 ? -6.894 25.869 1.229 1.00 46.00 158 ILE A C 1
ATOM 1320 O O . ILE A 1 158 ? -7.859 25.306 1.742 1.00 46.00 158 ILE A O 1
ATOM 1324 N N . ASP A 1 159 ? -6.892 27.178 0.965 1.00 45.25 159 ASP A N 1
ATOM 1325 C CA . ASP A 1 159 ? -7.933 28.122 1.394 1.00 45.25 159 ASP A CA 1
ATOM 1326 C C . ASP A 1 159 ? -9.184 28.107 0.497 1.00 45.25 159 ASP A C 1
ATOM 1328 O O . ASP A 1 159 ? -10.269 28.504 0.936 1.00 45.25 159 ASP A O 1
ATOM 1332 N N . ALA A 1 160 ? -9.066 27.702 -0.774 1.00 48.25 160 ALA A N 1
ATOM 1333 C CA . ALA A 1 160 ? -10.149 27.811 -1.753 1.00 48.25 160 ALA A CA 1
ATOM 1334 C C . ALA A 1 160 ? -11.441 27.085 -1.340 1.00 48.25 160 ALA A C 1
ATOM 1336 O O . ALA A 1 160 ? -12.490 27.717 -1.469 1.00 48.25 160 ALA A O 1
ATOM 1337 N N . PRO A 1 161 ? -11.438 25.838 -0.821 1.00 46.72 161 PRO A N 1
ATOM 1338 C CA . PRO A 1 161 ? -12.672 25.171 -0.399 1.00 46.72 161 PRO A CA 1
ATOM 1339 C C . PRO A 1 161 ? -13.426 25.971 0.671 1.00 46.72 161 PRO A C 1
ATOM 1341 O O . PRO A 1 161 ? -14.608 26.259 0.500 1.00 46.72 161 PRO A O 1
ATOM 1344 N N . MET A 1 162 ? -12.718 26.425 1.713 1.00 45.28 162 MET A N 1
ATOM 1345 C CA . MET A 1 162 ? -13.300 27.234 2.789 1.00 45.28 162 MET A CA 1
ATOM 1346 C C . MET A 1 162 ? -13.767 28.602 2.275 1.00 45.28 162 MET A C 1
ATOM 1348 O O . MET A 1 162 ? -14.842 29.071 2.639 1.00 45.28 162 MET A O 1
ATOM 1352 N N . THR A 1 163 ? -13.012 29.215 1.358 1.00 52.47 163 THR A N 1
ATOM 1353 C CA . THR A 1 163 ? -13.388 30.485 0.718 1.00 52.47 163 THR A CA 1
ATOM 1354 C C . THR A 1 163 ? -14.662 30.334 -0.120 1.00 52.47 163 THR A C 1
ATOM 1356 O O . THR A 1 163 ? -15.557 31.170 -0.019 1.00 52.47 163 THR A O 1
ATOM 1359 N N . TYR A 1 164 ? -14.789 29.267 -0.916 1.00 52.84 164 TYR A N 1
ATOM 1360 C CA . TYR A 1 164 ? -15.994 28.978 -1.702 1.00 52.84 164 TYR A CA 1
ATOM 1361 C C . TYR A 1 164 ? -17.204 28.651 -0.820 1.00 52.84 164 TYR A C 1
ATOM 1363 O O . TYR A 1 164 ? -18.322 29.042 -1.160 1.00 52.84 164 TYR A O 1
ATOM 1371 N N . GLU A 1 165 ? -17.000 27.987 0.317 1.00 48.47 165 GLU A N 1
ATOM 1372 C CA . GLU A 1 165 ? -18.071 27.709 1.272 1.00 48.47 165 GLU A CA 1
ATOM 1373 C C . GLU A 1 165 ? -18.542 28.982 1.993 1.00 48.47 165 GLU A C 1
ATOM 1375 O O . GLU A 1 165 ? -19.742 29.255 2.014 1.00 48.47 165 GLU A O 1
ATOM 1380 N N . MET A 1 166 ? -17.626 29.836 2.466 1.00 49.91 166 MET A N 1
ATOM 1381 C CA . MET A 1 166 ? -17.971 31.155 3.020 1.00 49.91 166 MET A CA 1
ATOM 1382 C C . MET A 1 166 ? -18.674 32.049 1.984 1.00 49.91 166 MET A C 1
ATOM 1384 O O . MET A 1 166 ? -19.645 32.728 2.313 1.00 49.91 166 MET A O 1
ATOM 1388 N N . VAL A 1 167 ? -18.241 32.015 0.717 1.00 54.22 167 VAL A N 1
ATOM 1389 C CA . VAL A 1 167 ? -18.911 32.688 -0.414 1.00 54.22 167 VAL A CA 1
ATOM 1390 C C . VAL A 1 167 ? -20.341 32.171 -0.608 1.00 54.22 167 VAL A C 1
ATOM 1392 O O . VAL A 1 167 ? -21.259 32.972 -0.796 1.00 54.22 167 VAL A O 1
ATOM 1395 N N . ALA A 1 168 ? -20.558 30.855 -0.548 1.00 52.12 168 ALA A N 1
ATOM 1396 C CA . ALA A 1 168 ? -21.884 30.254 -0.689 1.00 52.12 168 ALA A CA 1
ATOM 1397 C C . ALA A 1 168 ? -22.808 30.620 0.487 1.00 52.12 168 ALA A C 1
ATOM 1399 O O . ALA A 1 168 ? -23.942 31.050 0.270 1.00 52.12 168 ALA A O 1
ATOM 1400 N N . GLN A 1 169 ? -22.312 30.526 1.724 1.00 51.56 169 GLN A N 1
ATOM 1401 C CA . GLN A 1 169 ? -23.053 30.910 2.931 1.00 51.56 169 GLN A CA 1
ATOM 1402 C C . GLN A 1 169 ? -23.402 32.412 2.930 1.00 51.56 169 GLN A C 1
ATOM 1404 O O . GLN A 1 169 ? -24.524 32.785 3.261 1.00 51.56 169 GLN A O 1
ATOM 1409 N N . ALA A 1 170 ? -22.494 33.283 2.478 1.00 53.97 170 ALA A N 1
ATOM 1410 C CA . ALA A 1 170 ? -22.734 34.727 2.395 1.00 53.97 170 ALA A CA 1
ATOM 1411 C C . ALA A 1 170 ? -23.705 35.153 1.272 1.00 53.97 170 ALA A C 1
ATOM 1413 O O . ALA A 1 170 ? -24.232 36.264 1.319 1.00 53.97 170 ALA A O 1
ATOM 1414 N N . SER A 1 171 ? -23.943 34.301 0.266 1.00 50.69 171 SER A N 1
ATOM 1415 C CA . SER A 1 171 ? -24.810 34.597 -0.892 1.00 50.69 171 SER A CA 1
ATOM 1416 C C . SER A 1 171 ? -26.182 33.903 -0.859 1.00 50.69 171 SER A C 1
ATOM 1418 O O . SER A 1 171 ? -27.018 34.160 -1.731 1.00 50.69 171 SER A O 1
ATOM 1420 N N . THR A 1 172 ? -26.449 33.085 0.167 1.00 46.31 172 THR A N 1
ATOM 1421 C CA . THR A 1 172 ? -27.726 32.385 0.396 1.00 46.31 172 THR A CA 1
ATOM 1422 C C . THR A 1 172 ? -28.477 32.959 1.614 1.00 46.31 172 THR A C 1
ATOM 1424 O O . THR A 1 172 ? -28.353 32.446 2.725 1.00 46.31 172 THR A O 1
ATOM 1427 N N . PRO A 1 173 ? -29.278 34.035 1.458 1.00 48.75 173 PRO A N 1
ATOM 1428 C CA . PRO A 1 173 ? -30.057 34.586 2.568 1.00 48.75 173 PRO A CA 1
ATOM 1429 C C . PRO A 1 173 ? -31.196 33.626 2.976 1.00 48.75 173 PRO A C 1
ATOM 1431 O O . PRO A 1 173 ? -31.961 33.195 2.110 1.00 48.75 173 PRO A O 1
ATOM 1434 N N . PRO A 1 174 ? -31.400 33.339 4.278 1.00 42.72 174 PRO A N 1
ATOM 1435 C CA . PRO A 1 174 ? -32.318 32.285 4.735 1.00 42.72 174 PRO A CA 1
ATOM 1436 C C . PRO A 1 174 ? -33.818 32.574 4.529 1.00 42.72 174 PRO A C 1
ATOM 1438 O O . PRO A 1 174 ? -34.638 31.708 4.813 1.00 42.72 174 PRO A O 1
ATOM 1441 N N . MET A 1 175 ? -34.203 33.768 4.055 1.00 39.16 175 MET A N 1
ATOM 1442 C CA . MET A 1 175 ? -35.608 34.162 3.838 1.00 39.16 175 MET A CA 1
ATOM 1443 C C . MET A 1 175 ? -35.854 34.911 2.511 1.00 39.16 175 MET A C 1
ATOM 1445 O O . MET A 1 175 ? -36.715 35.785 2.431 1.00 39.16 175 MET A O 1
ATOM 1449 N N . GLY A 1 176 ? -35.100 34.596 1.451 1.00 40.28 176 GLY A N 1
ATOM 1450 C CA . GLY A 1 176 ? -35.456 34.907 0.051 1.00 40.28 176 GLY A CA 1
ATOM 1451 C C . GLY A 1 176 ? -35.462 36.379 -0.407 1.00 40.28 176 GLY A C 1
ATOM 1452 O O . GLY A 1 176 ? -35.414 36.631 -1.608 1.00 40.28 176 GLY A O 1
ATOM 1453 N N . LYS A 1 177 ? -35.480 37.367 0.497 1.00 41.69 177 LYS A N 1
ATOM 1454 C CA . LYS A 1 177 ? -35.368 38.793 0.151 1.00 41.69 177 LYS A CA 1
ATOM 1455 C C . LYS A 1 177 ? -33.898 39.198 0.018 1.00 41.69 177 LYS A C 1
ATOM 1457 O O . LYS A 1 177 ? -33.212 39.409 1.017 1.00 41.69 177 LYS A O 1
ATOM 1462 N N . TYR A 1 178 ? -33.423 39.345 -1.218 1.00 45.69 178 TYR A N 1
ATOM 1463 C CA . TYR A 1 178 ? -32.100 39.903 -1.506 1.00 45.69 178 TYR A CA 1
ATOM 1464 C C . TYR A 1 178 ? -32.046 41.393 -1.146 1.00 45.69 178 TYR A C 1
ATOM 1466 O O . TYR A 1 178 ? -32.545 42.240 -1.883 1.00 45.69 178 TYR A O 1
ATOM 1474 N N . LYS A 1 179 ? -31.397 41.723 -0.023 1.00 46.47 179 LYS A N 1
ATOM 1475 C CA . LYS A 1 179 ? -30.965 43.092 0.288 1.00 46.47 179 LYS A CA 1
ATOM 1476 C C . LYS A 1 179 ? -29.468 43.194 -0.001 1.00 46.47 179 LYS A C 1
ATOM 1478 O O . LYS A 1 179 ? -28.671 42.519 0.646 1.00 46.47 179 LYS A O 1
ATOM 1483 N N . PHE A 1 180 ? -29.101 43.978 -1.013 1.00 46.09 180 PHE A N 1
ATOM 1484 C CA . PHE A 1 180 ? -27.729 44.056 -1.518 1.00 46.09 180 PHE A CA 1
ATOM 1485 C C . PHE A 1 180 ? -26.822 44.823 -0.542 1.00 46.09 180 PHE A C 1
ATOM 1487 O O . PHE A 1 180 ? -26.851 46.048 -0.462 1.00 46.09 180 PHE A O 1
ATOM 1494 N N . ASP A 1 181 ? -26.038 44.079 0.234 1.00 63.06 181 ASP A N 1
ATOM 1495 C CA . ASP A 1 181 ? -25.064 44.605 1.190 1.00 63.06 181 ASP A CA 1
ATOM 1496 C C . ASP A 1 181 ? -23.759 44.938 0.450 1.00 63.06 181 ASP A C 1
ATOM 1498 O O . ASP A 1 181 ? -22.964 44.048 0.142 1.00 63.06 181 ASP A O 1
ATOM 1502 N N . VAL A 1 182 ? -23.556 46.222 0.136 1.00 56.81 182 VAL A N 1
ATOM 1503 C CA . VAL A 1 182 ? -22.396 46.712 -0.633 1.00 56.81 182 VAL A CA 1
ATOM 1504 C C . VAL A 1 182 ? -21.072 46.375 0.060 1.00 56.81 182 VAL A C 1
ATOM 1506 O O . VAL A 1 182 ? -20.099 46.058 -0.614 1.00 56.81 182 VAL A O 1
ATOM 1509 N N . THR A 1 183 ? -21.030 46.359 1.394 1.00 58.25 183 THR A N 1
ATOM 1510 C CA . THR A 1 183 ? -19.855 45.955 2.186 1.00 58.25 183 THR A CA 1
ATOM 1511 C C . THR A 1 183 ? -19.521 44.478 2.005 1.00 58.25 183 THR A C 1
ATOM 1513 O O . THR A 1 183 ? -18.377 44.135 1.700 1.00 58.25 183 THR A O 1
ATOM 1516 N N . LYS A 1 184 ? -20.514 43.586 2.121 1.00 58.12 184 LYS A N 1
ATOM 1517 C CA . LYS A 1 184 ? -20.317 42.155 1.839 1.00 58.12 184 LYS A CA 1
ATOM 1518 C C . LYS A 1 184 ? -19.999 41.915 0.370 1.00 58.12 184 LYS A C 1
ATOM 1520 O O . LYS A 1 184 ? -19.160 41.071 0.084 1.00 58.12 184 LYS A O 1
ATOM 1525 N N . PHE A 1 185 ? -20.594 42.672 -0.550 1.00 55.56 185 PHE A N 1
ATOM 1526 C CA . PHE A 1 185 ? -20.264 42.605 -1.971 1.00 55.56 185 PHE A CA 1
ATOM 1527 C C . PHE A 1 185 ? -18.840 43.100 -2.259 1.00 55.56 185 PHE A C 1
ATOM 1529 O O . PHE A 1 185 ? -18.142 42.475 -3.045 1.00 55.56 185 PHE A O 1
ATOM 1536 N N . ALA A 1 186 ? -18.346 44.139 -1.586 1.00 52.75 186 ALA A N 1
ATOM 1537 C CA . ALA A 1 186 ? -16.961 44.596 -1.709 1.00 52.75 186 ALA A CA 1
ATOM 1538 C C . ALA A 1 186 ? -15.964 43.574 -1.131 1.00 52.75 186 ALA A C 1
ATOM 1540 O O . ALA A 1 186 ? -14.917 43.326 -1.732 1.00 52.75 186 ALA A O 1
ATOM 1541 N N . TYR A 1 187 ? -16.299 42.910 -0.019 1.00 57.28 187 TYR A N 1
ATOM 1542 C CA . TYR A 1 187 ? -15.512 41.788 0.510 1.00 57.28 187 TYR A CA 1
ATOM 1543 C C . TYR A 1 187 ? -15.549 40.567 -0.428 1.00 57.28 187 TYR A C 1
ATOM 1545 O O . TYR A 1 187 ? -14.527 39.938 -0.699 1.00 57.28 187 TYR A O 1
ATOM 1553 N N . LEU A 1 188 ? -16.715 40.271 -1.008 1.00 50.72 188 LEU A N 1
ATOM 1554 C CA . LEU A 1 188 ? -16.897 39.239 -2.027 1.00 50.72 188 LEU A CA 1
ATOM 1555 C C . LEU A 1 188 ? -16.072 39.546 -3.283 1.00 50.72 188 LEU A C 1
ATOM 1557 O O . LEU A 1 188 ? -15.392 38.662 -3.784 1.00 50.72 188 LEU A O 1
ATOM 1561 N N . VAL A 1 189 ? -16.085 40.790 -3.765 1.00 50.47 189 VAL A N 1
ATOM 1562 C CA . VAL A 1 189 ? -15.335 41.250 -4.941 1.00 50.47 189 VAL A CA 1
ATOM 1563 C C . VAL A 1 189 ? -13.838 41.305 -4.665 1.00 50.47 189 VAL A C 1
ATOM 1565 O O . VAL A 1 189 ? -13.076 40.960 -5.555 1.00 50.47 189 VAL A O 1
ATOM 1568 N N . THR A 1 190 ? -13.381 41.643 -3.457 1.00 51.53 190 THR A N 1
ATOM 1569 C CA . THR A 1 190 ? -11.945 41.587 -3.110 1.00 51.53 190 THR A CA 1
ATOM 1570 C C . THR A 1 190 ? -11.446 40.151 -2.900 1.00 51.53 190 THR A C 1
ATOM 1572 O O . THR A 1 190 ? -10.336 39.814 -3.315 1.00 51.53 190 THR A O 1
ATOM 1575 N N . SER A 1 191 ? -12.287 39.256 -2.375 1.00 52.06 191 SER A N 1
ATOM 1576 C CA . SER A 1 191 ? -12.014 37.812 -2.322 1.00 52.06 191 SER A CA 1
ATOM 1577 C C . SER A 1 191 ? -12.022 37.174 -3.720 1.00 52.06 191 SER A C 1
ATOM 1579 O O . SER A 1 191 ? -11.066 36.510 -4.111 1.00 52.06 191 SER A O 1
ATOM 1581 N N . GLN A 1 192 ? -13.021 37.468 -4.555 1.00 47.75 192 GLN A N 1
ATOM 1582 C CA . GLN A 1 192 ? -13.043 37.069 -5.968 1.00 47.75 192 GLN A CA 1
ATOM 1583 C C . GLN A 1 192 ? -11.987 37.816 -6.798 1.00 47.75 192 GLN A C 1
ATOM 1585 O O . GLN A 1 192 ? -11.562 37.312 -7.834 1.00 47.75 192 GLN A O 1
ATOM 1590 N N . MET A 1 193 ? -11.457 38.950 -6.331 1.00 44.41 193 MET A N 1
ATOM 1591 C CA . MET A 1 193 ? -10.247 39.536 -6.897 1.00 44.41 193 MET A CA 1
ATOM 1592 C C . MET A 1 193 ? -9.034 38.662 -6.617 1.00 44.41 193 MET A C 1
ATOM 1594 O O . MET A 1 193 ? -8.194 38.608 -7.498 1.00 44.41 193 MET A O 1
ATOM 1598 N N . ARG A 1 194 ? -8.934 37.896 -5.517 1.00 51.59 194 ARG A N 1
ATOM 1599 C CA . ARG A 1 194 ? -7.897 36.843 -5.418 1.00 51.59 194 ARG A CA 1
ATOM 1600 C C . ARG A 1 194 ? -8.059 35.802 -6.526 1.00 51.59 194 ARG A C 1
ATOM 1602 O O . ARG A 1 194 ? -7.055 35.388 -7.092 1.00 51.59 194 ARG A O 1
ATOM 1609 N N . ASN A 1 195 ? -9.290 35.465 -6.918 1.00 46.75 195 ASN A N 1
ATOM 1610 C CA . ASN A 1 195 ? -9.540 34.619 -8.091 1.00 46.75 195 ASN A CA 1
ATOM 1611 C C . ASN A 1 195 ? -9.212 35.339 -9.412 1.00 46.75 195 ASN A C 1
ATOM 1613 O O . ASN A 1 195 ? -8.696 34.695 -10.318 1.00 46.75 195 ASN A O 1
ATOM 1617 N N . MET A 1 196 ? -9.402 36.661 -9.529 1.00 45.03 196 MET A N 1
ATOM 1618 C CA . MET A 1 196 ? -8.880 37.440 -10.665 1.00 45.03 196 MET A CA 1
ATOM 1619 C C . MET A 1 196 ? -7.359 37.622 -10.635 1.00 45.03 196 MET A C 1
ATOM 1621 O O . MET A 1 196 ? -6.779 37.715 -11.703 1.00 45.03 196 MET A O 1
ATOM 1625 N N . TRP A 1 197 ? -6.693 37.616 -9.479 1.00 47.41 197 TRP A N 1
ATOM 1626 C CA . TRP A 1 197 ? -5.232 37.616 -9.351 1.00 47.41 197 TRP A CA 1
ATOM 1627 C C . TRP A 1 197 ? -4.672 36.231 -9.673 1.00 47.41 197 TRP A C 1
ATOM 1629 O O . TRP A 1 197 ? -3.690 36.142 -10.397 1.00 47.41 197 TRP A O 1
ATOM 1639 N N . PHE A 1 198 ? -5.328 35.145 -9.255 1.00 49.72 198 PHE A N 1
ATOM 1640 C CA . PHE A 1 198 ? -5.023 33.794 -9.727 1.00 49.72 198 PHE A CA 1
ATOM 1641 C C . PHE A 1 198 ? -5.250 33.686 -11.236 1.00 49.72 198 PHE A C 1
ATOM 1643 O O . PHE A 1 198 ? -4.358 33.239 -11.944 1.00 49.72 198 PHE A O 1
ATOM 1650 N N . LEU A 1 199 ? -6.372 34.182 -11.767 1.00 46.28 199 LEU A N 1
ATOM 1651 C CA . LEU A 1 199 ? -6.611 34.265 -13.209 1.00 46.28 199 LEU A CA 1
ATOM 1652 C C . LEU A 1 199 ? -5.697 35.276 -13.909 1.00 46.28 199 LEU A C 1
ATOM 1654 O O . LEU A 1 199 ? -5.498 35.114 -15.101 1.00 46.28 199 LEU A O 1
ATOM 1658 N N . ALA A 1 200 ? -5.104 36.261 -13.228 1.00 47.62 200 ALA A N 1
ATOM 1659 C CA . ALA A 1 200 ? -4.119 37.192 -13.786 1.00 47.62 200 ALA A CA 1
ATOM 1660 C C . ALA A 1 200 ? -2.713 36.588 -13.796 1.00 47.62 200 ALA A C 1
ATOM 1662 O O . ALA A 1 200 ? -1.997 36.784 -14.767 1.00 47.62 200 ALA A O 1
ATOM 1663 N N . ILE A 1 201 ? -2.347 35.796 -12.786 1.00 53.28 201 ILE A N 1
ATOM 1664 C CA . ILE A 1 201 ? -1.112 35.004 -12.713 1.00 53.28 201 ILE A CA 1
ATOM 1665 C C . ILE A 1 201 ? -1.191 33.846 -13.706 1.00 53.28 201 ILE A C 1
ATOM 1667 O O . ILE A 1 201 ? -0.277 33.660 -14.499 1.00 53.28 201 ILE A O 1
ATOM 1671 N N . VAL A 1 202 ? -2.309 33.121 -13.753 1.00 53.56 202 VAL A N 1
ATOM 1672 C CA . VAL A 1 202 ? -2.600 32.118 -14.785 1.00 53.56 202 VAL A CA 1
ATOM 1673 C C . VAL A 1 202 ? -2.705 32.789 -16.150 1.00 53.56 202 VAL A C 1
ATOM 1675 O O . VAL A 1 202 ? -2.146 32.247 -17.090 1.00 53.56 202 VAL A O 1
ATOM 1678 N N . ARG A 1 203 ? -3.287 33.990 -16.290 1.00 48.66 203 ARG A N 1
ATOM 1679 C CA . ARG A 1 203 ? -3.228 34.776 -17.537 1.00 48.66 203 ARG A CA 1
ATOM 1680 C C . ARG A 1 203 ? -1.827 35.278 -17.839 1.00 48.66 203 ARG A C 1
ATOM 1682 O O . ARG A 1 203 ? -1.554 35.404 -19.011 1.00 48.66 203 ARG A O 1
ATOM 1689 N N . GLN A 1 204 ? -0.929 35.547 -16.897 1.00 47.06 204 GLN A N 1
ATOM 1690 C CA . GLN A 1 204 ? 0.442 35.998 -17.185 1.00 47.06 204 GLN A CA 1
ATOM 1691 C C . GLN A 1 204 ? 1.362 34.821 -17.511 1.00 47.06 204 GLN A C 1
ATOM 1693 O O . GLN A 1 204 ? 2.128 34.911 -18.462 1.00 47.06 204 GLN A O 1
ATOM 1698 N N . LEU A 1 205 ? 1.223 33.687 -16.824 1.00 50.06 205 LEU A N 1
ATOM 1699 C CA . LEU A 1 205 ? 1.828 32.409 -17.203 1.00 50.06 205 LEU A CA 1
ATOM 1700 C C . LEU A 1 205 ? 1.319 31.976 -18.581 1.00 50.06 205 LEU A C 1
ATOM 1702 O O . LEU A 1 205 ? 2.122 31.738 -19.482 1.00 50.06 205 LEU A O 1
ATOM 1706 N N . LEU A 1 206 ? -0.004 31.979 -18.787 1.00 48.09 206 LEU A N 1
ATOM 1707 C CA . LEU A 1 206 ? -0.600 31.753 -20.098 1.00 48.09 206 LEU A CA 1
ATOM 1708 C C . LEU A 1 206 ? -0.142 32.808 -21.092 1.00 48.09 206 LEU A C 1
ATOM 1710 O O . LEU A 1 206 ? 0.177 32.402 -22.178 1.00 48.09 206 LEU A O 1
ATOM 1714 N N . HIS A 1 207 ? -0.041 34.103 -20.793 1.00 45.31 207 HIS A N 1
ATOM 1715 C CA . HIS A 1 207 ? 0.328 35.146 -21.767 1.00 45.31 207 HIS A CA 1
ATOM 1716 C C . HIS A 1 207 ? 1.839 35.204 -22.033 1.00 45.31 207 HIS A C 1
ATOM 1718 O O . HIS A 1 207 ? 2.238 35.675 -23.089 1.00 45.31 207 HIS A O 1
ATOM 1724 N N . LEU A 1 208 ? 2.691 34.649 -21.169 1.00 46.72 208 LEU A N 1
ATOM 1725 C CA . LEU A 1 208 ? 4.092 34.339 -21.482 1.00 46.72 208 LEU A CA 1
ATOM 1726 C C . LEU A 1 208 ? 4.185 33.111 -22.401 1.00 46.72 208 LEU A C 1
ATOM 1728 O O . LEU A 1 208 ? 4.908 33.133 -23.398 1.00 46.72 208 LEU A O 1
ATOM 1732 N N . VAL A 1 209 ? 3.393 32.071 -22.126 1.00 50.59 209 VAL A N 1
ATOM 1733 C CA . VAL A 1 209 ? 3.219 30.910 -23.017 1.00 50.59 209 VAL A CA 1
ATOM 1734 C C . VAL A 1 209 ? 2.558 31.320 -24.343 1.00 50.59 209 VAL A C 1
ATOM 1736 O O . VAL A 1 209 ? 2.947 30.833 -25.395 1.00 50.59 209 VAL A O 1
ATOM 1739 N N . PHE A 1 210 ? 1.623 32.266 -24.330 1.00 39.78 210 PHE A N 1
ATOM 1740 C CA . PHE A 1 210 ? 0.777 32.669 -25.451 1.00 39.78 210 PHE A CA 1
ATOM 1741 C C . PHE A 1 210 ? 1.417 33.797 -26.250 1.00 39.78 210 PHE A C 1
ATOM 1743 O O . PHE A 1 210 ? 1.180 33.847 -27.439 1.00 39.78 210 PHE A O 1
ATOM 1750 N N . LEU A 1 211 ? 2.293 34.641 -25.691 1.00 41.06 211 LEU A N 1
ATOM 1751 C CA . LEU A 1 211 ? 3.194 35.470 -26.506 1.00 41.06 211 LEU A CA 1
ATOM 1752 C C . LEU A 1 211 ? 4.199 34.597 -27.267 1.00 41.06 211 LEU A C 1
ATOM 1754 O O . LEU A 1 211 ? 4.497 34.895 -28.419 1.00 41.06 211 LEU A O 1
ATOM 1758 N N . ARG A 1 212 ? 4.653 33.480 -26.676 1.00 44.19 212 ARG A N 1
ATOM 1759 C CA . ARG A 1 212 ? 5.453 32.471 -27.392 1.00 44.19 212 ARG A CA 1
ATOM 1760 C C . ARG A 1 212 ? 4.648 31.687 -28.430 1.00 44.19 212 ARG A C 1
ATOM 1762 O O . ARG A 1 212 ? 5.165 31.440 -29.511 1.00 44.19 212 ARG A O 1
ATOM 1769 N N . LEU A 1 213 ? 3.394 31.326 -28.147 1.00 37.97 213 LEU A N 1
ATOM 1770 C CA . LEU A 1 213 ? 2.529 30.659 -29.129 1.00 37.97 213 LEU A CA 1
ATOM 1771 C C . LEU A 1 213 ? 2.028 31.619 -30.219 1.00 37.97 213 LEU A C 1
ATOM 1773 O O . LEU A 1 213 ? 1.895 31.193 -31.352 1.00 37.97 213 LEU A O 1
ATOM 1777 N N . ARG A 1 214 ? 1.799 32.909 -29.931 1.00 33.56 214 ARG A N 1
ATOM 1778 C CA . ARG A 1 214 ? 1.203 33.907 -30.849 1.00 33.56 214 ARG A CA 1
ATOM 1779 C C . ARG A 1 214 ? 2.137 34.380 -31.967 1.00 33.56 214 ARG A C 1
ATOM 1781 O O . ARG A 1 214 ? 1.669 35.070 -32.866 1.00 33.56 214 ARG A O 1
ATOM 1788 N N . GLN A 1 215 ? 3.404 33.958 -31.985 1.00 39.22 215 GLN A N 1
ATOM 1789 C CA . GLN A 1 215 ? 4.180 33.961 -33.235 1.00 39.22 215 GLN A CA 1
ATOM 1790 C C . GLN A 1 215 ? 3.596 32.987 -34.281 1.00 39.22 215 GLN A C 1
ATOM 1792 O O . GLN A 1 215 ? 3.834 33.172 -35.469 1.00 39.22 215 GLN A O 1
ATOM 1797 N N . TRP A 1 216 ? 2.807 31.988 -33.865 1.00 34.12 216 TRP A N 1
ATOM 1798 C CA . TRP A 1 216 ? 2.035 31.071 -34.710 1.00 34.12 216 TRP A CA 1
ATOM 1799 C C . TRP A 1 216 ? 0.520 31.239 -34.448 1.00 34.12 216 TRP A C 1
ATOM 1801 O O . TRP A 1 216 ? -0.036 30.726 -33.482 1.00 34.12 216 TRP A O 1
ATOM 1811 N N . SER A 1 217 ? -0.123 32.005 -35.334 1.00 31.78 217 SER A N 1
ATOM 1812 C CA . SER A 1 217 ? -1.573 32.147 -35.602 1.00 31.78 217 SER A CA 1
ATOM 1813 C C . SER A 1 217 ? -2.605 31.334 -34.784 1.00 31.78 217 SER A C 1
ATOM 1815 O O . SER A 1 217 ? -2.598 30.105 -34.772 1.00 31.78 217 SER A O 1
ATOM 1817 N N . ALA A 1 218 ? -3.615 32.040 -34.260 1.00 38.38 218 ALA A N 1
ATOM 1818 C CA . ALA A 1 218 ? -4.914 31.509 -33.799 1.00 38.38 218 ALA A CA 1
ATOM 1819 C C . ALA A 1 218 ? -6.006 31.717 -34.889 1.00 38.38 218 ALA A C 1
ATOM 1821 O O . ALA A 1 218 ? -5.675 32.334 -35.905 1.00 38.38 218 ALA A O 1
ATOM 1822 N N . PRO A 1 219 ? -7.303 31.349 -34.702 1.00 55.16 219 PRO A N 1
ATOM 1823 C CA . PRO A 1 219 ? -7.989 30.583 -33.636 1.00 55.16 219 PRO A CA 1
ATOM 1824 C C . PRO A 1 219 ? -8.618 29.272 -34.215 1.00 55.16 219 PRO A C 1
ATOM 1826 O O . PRO A 1 219 ? -8.180 28.842 -35.272 1.00 55.16 219 PRO A O 1
ATOM 1829 N N . LYS A 1 220 ? -9.584 28.512 -33.656 1.00 41.03 220 LYS A N 1
ATOM 1830 C CA . LYS A 1 220 ? -10.551 28.581 -32.522 1.00 41.03 220 LYS A CA 1
ATOM 1831 C C . LYS A 1 220 ? -10.646 27.176 -31.850 1.00 41.03 220 LYS A C 1
ATOM 1833 O O . LYS A 1 220 ? -9.968 26.263 -32.301 1.00 41.03 220 LYS A O 1
ATOM 1838 N N . GLY A 1 221 ? -11.537 26.967 -30.859 1.00 33.62 221 GLY A N 1
ATOM 1839 C CA . GLY A 1 221 ? -12.088 25.615 -30.568 1.00 33.62 221 GLY A CA 1
ATOM 1840 C C . GLY A 1 221 ? -12.040 25.061 -29.125 1.00 33.62 221 GLY A C 1
ATOM 1841 O O . GLY A 1 221 ? -11.332 24.103 -28.851 1.00 33.62 221 GLY A O 1
ATOM 1842 N N . ILE A 1 222 ? -12.845 25.651 -28.230 1.00 43.91 222 ILE A N 1
ATOM 1843 C CA . ILE A 1 222 ? -13.552 25.063 -27.050 1.00 43.91 222 ILE A CA 1
ATOM 1844 C C . ILE A 1 222 ? -13.789 23.522 -27.149 1.00 43.91 222 ILE A C 1
ATOM 1846 O O . ILE A 1 222 ? -14.138 23.070 -28.232 1.00 43.91 222 ILE A O 1
ATOM 1850 N N . LEU A 1 223 ? -13.695 22.649 -26.114 1.00 36.47 223 LEU A N 1
ATOM 1851 C CA . LEU A 1 223 ? -13.575 22.766 -24.632 1.00 36.47 223 LEU A CA 1
ATOM 1852 C C . LEU A 1 223 ? -13.035 21.445 -23.977 1.00 36.47 223 LEU A C 1
ATOM 1854 O O . LEU A 1 223 ? -13.036 20.401 -24.614 1.00 36.47 223 LEU A O 1
ATOM 1858 N N . GLY A 1 224 ? -12.732 21.461 -22.663 1.00 44.97 224 GLY A N 1
ATOM 1859 C CA . GLY A 1 224 ? -13.233 20.444 -21.700 1.00 44.97 224 GLY A CA 1
ATOM 1860 C C . GLY A 1 224 ? -12.430 19.159 -21.385 1.00 44.97 224 GLY A C 1
ATOM 1861 O O . GLY A 1 224 ? -12.547 18.169 -22.091 1.00 44.97 224 GLY A O 1
ATOM 1862 N N . LEU A 1 225 ? -11.767 19.126 -20.213 1.00 35.25 225 LEU A N 1
ATOM 1863 C CA . LEU A 1 225 ? -11.182 17.959 -19.496 1.00 35.25 225 LEU A CA 1
ATOM 1864 C C . LEU A 1 225 ? -9.773 17.390 -19.849 1.00 35.25 225 LEU A C 1
ATOM 1866 O O . LEU A 1 225 ? -9.144 16.889 -18.914 1.00 35.25 225 LEU A O 1
ATOM 1870 N N . PRO A 1 226 ? -9.155 17.487 -21.051 1.00 35.41 226 PRO A N 1
ATOM 1871 C CA . PRO A 1 226 ? -7.841 16.867 -21.283 1.00 35.41 226 PRO A CA 1
ATOM 1872 C C . PRO A 1 226 ? -6.680 17.607 -20.600 1.00 35.41 226 PRO A C 1
ATOM 1874 O O . PRO A 1 226 ? -5.555 17.122 -20.622 1.00 35.41 226 PRO A O 1
ATOM 1877 N N . LEU A 1 227 ? -6.914 18.778 -19.995 1.00 39.53 227 LEU A N 1
ATOM 1878 C CA . LEU A 1 227 ? -5.859 19.690 -19.537 1.00 39.53 227 LEU A CA 1
ATOM 1879 C C . LEU A 1 227 ? -4.938 19.126 -18.440 1.00 39.53 227 LEU A C 1
ATOM 1881 O O . LEU A 1 227 ? -3.765 19.485 -18.416 1.00 39.53 227 LEU A O 1
ATOM 1885 N N . PHE A 1 228 ? -5.405 18.214 -17.580 1.00 40.78 228 PHE A N 1
ATOM 1886 C CA . PHE A 1 228 ? -4.527 17.573 -16.586 1.00 40.78 228 PHE A CA 1
ATOM 1887 C C . PHE A 1 228 ? -3.594 16.536 -17.234 1.00 40.78 228 PHE A C 1
ATOM 1889 O O . PHE A 1 228 ? -2.389 16.528 -16.979 1.00 40.78 228 PHE A O 1
ATOM 1896 N N . LEU A 1 229 ? -4.124 15.731 -18.164 1.00 39.19 229 LEU A N 1
ATOM 1897 C CA . LEU A 1 229 ? -3.313 14.835 -18.992 1.00 39.19 229 LEU A CA 1
ATOM 1898 C C . LEU A 1 229 ? -2.384 15.618 -19.926 1.00 39.19 229 LEU A C 1
ATOM 1900 O O . LEU A 1 229 ? -1.253 15.194 -20.116 1.00 39.19 229 LEU A O 1
ATOM 1904 N N . LEU A 1 230 ? -2.795 16.783 -20.437 1.00 40.62 230 LEU A N 1
ATOM 1905 C CA . LEU A 1 230 ? -1.934 17.694 -21.198 1.00 40.62 230 LEU A CA 1
ATOM 1906 C C . LEU A 1 230 ? -0.883 18.392 -20.327 1.00 40.62 230 LEU A C 1
ATOM 1908 O O . LEU A 1 230 ? 0.173 18.736 -20.847 1.00 40.62 230 LEU A O 1
ATOM 1912 N N . GLY A 1 231 ? -1.105 18.560 -19.021 1.00 41.81 231 GLY A N 1
ATOM 1913 C CA . GLY A 1 231 ? -0.070 18.975 -18.069 1.00 41.81 231 GLY A CA 1
ATOM 1914 C C . GLY A 1 231 ? 1.020 17.910 -17.932 1.00 41.81 231 GLY A C 1
ATOM 1915 O O . GLY A 1 231 ? 2.201 18.199 -18.119 1.00 41.81 231 GLY A O 1
ATOM 1916 N N . ILE A 1 232 ? 0.619 16.651 -17.727 1.00 41.62 232 ILE A N 1
ATOM 1917 C CA . ILE A 1 232 ? 1.534 15.497 -17.693 1.00 41.62 232 ILE A CA 1
ATOM 1918 C C . ILE A 1 232 ? 2.235 15.318 -19.054 1.00 41.62 232 ILE A C 1
ATOM 1920 O O . ILE A 1 232 ? 3.456 15.186 -19.105 1.00 41.62 232 ILE A O 1
ATOM 1924 N N . TRP A 1 233 ? 1.503 15.411 -20.168 1.00 39.03 233 TRP A N 1
ATOM 1925 C CA . TRP A 1 233 ? 2.039 15.386 -21.537 1.00 39.03 233 TRP A CA 1
ATOM 1926 C C . TRP A 1 233 ? 2.992 16.557 -21.802 1.00 39.03 233 TRP A C 1
ATOM 1928 O O . TRP A 1 233 ? 3.990 16.387 -22.496 1.00 39.03 233 TRP A O 1
ATOM 1938 N N . SER A 1 234 ? 2.743 17.734 -21.221 1.00 38.38 234 SER A N 1
ATOM 1939 C CA . SER A 1 234 ? 3.650 18.882 -21.314 1.00 38.38 234 SER A CA 1
ATOM 1940 C C . SER A 1 234 ? 4.940 18.622 -20.545 1.00 38.38 234 SER A C 1
ATOM 1942 O O . SER A 1 234 ? 6.003 18.840 -21.112 1.00 38.38 234 SER A O 1
ATOM 1944 N N . CYS A 1 235 ? 4.909 18.050 -19.338 1.00 35.72 235 CYS A N 1
ATOM 1945 C CA . CYS A 1 235 ? 6.134 17.607 -18.656 1.00 35.72 235 CYS A CA 1
ATOM 1946 C C . CYS A 1 235 ? 6.888 16.518 -19.452 1.00 35.72 235 CYS A C 1
ATOM 1948 O O . CYS A 1 235 ? 8.105 16.612 -19.635 1.00 35.72 235 CYS A O 1
ATOM 1950 N N . LEU A 1 236 ? 6.176 15.531 -20.006 1.00 38.34 236 LEU A N 1
ATOM 1951 C CA . LEU A 1 236 ? 6.749 14.471 -20.854 1.00 38.34 236 LEU A CA 1
ATOM 1952 C C . LEU A 1 236 ? 7.264 14.983 -22.219 1.00 38.34 236 LEU A C 1
ATOM 1954 O O . LEU A 1 236 ? 8.121 14.349 -22.833 1.00 38.34 236 LEU A O 1
ATOM 1958 N N . SER A 1 237 ? 6.787 16.139 -22.689 1.00 37.06 237 SER A N 1
ATOM 1959 C CA . SER A 1 237 ? 7.235 16.791 -23.928 1.00 37.06 237 SER A CA 1
ATOM 1960 C C . SER A 1 237 ? 8.402 17.762 -23.686 1.00 37.06 237 SER A C 1
ATOM 1962 O O . SER A 1 237 ? 9.446 17.680 -24.345 1.00 37.06 237 SER A O 1
ATOM 1964 N N . MET A 1 238 ? 8.265 18.650 -22.694 1.00 35.47 238 MET A N 1
ATOM 1965 C CA . MET A 1 238 ? 9.209 19.728 -22.367 1.00 35.47 238 MET A CA 1
ATOM 1966 C C . MET A 1 238 ? 10.548 19.215 -21.831 1.00 35.47 238 MET A C 1
ATOM 1968 O O . MET A 1 238 ? 11.571 19.858 -22.079 1.00 35.47 238 MET A O 1
ATOM 1972 N N . THR A 1 239 ? 10.571 18.045 -21.179 1.00 40.00 239 THR A N 1
ATOM 1973 C CA . THR A 1 239 ? 11.815 17.365 -20.757 1.00 40.00 239 THR A CA 1
ATOM 1974 C C . THR A 1 239 ? 12.784 17.114 -21.916 1.00 40.00 239 THR A C 1
ATOM 1976 O O . THR A 1 239 ? 13.989 17.070 -21.691 1.00 40.00 239 THR A O 1
ATOM 1979 N N . SER A 1 240 ? 12.290 17.028 -23.157 1.00 39.16 240 SER A N 1
ATOM 1980 C CA . SER A 1 240 ? 13.123 16.852 -24.351 1.00 39.16 240 SER A CA 1
ATOM 1981 C C . SER A 1 240 ? 13.417 18.154 -25.114 1.00 39.16 240 SER A C 1
ATOM 1983 O O . SER A 1 240 ? 14.471 18.274 -25.736 1.00 39.16 240 SER A O 1
ATOM 1985 N N . GLN A 1 241 ? 12.540 19.166 -25.067 1.00 37.53 241 GLN A N 1
ATOM 1986 C CA . GLN A 1 241 ? 12.785 20.419 -25.803 1.00 37.53 241 GLN A CA 1
ATOM 1987 C C . GLN A 1 241 ? 13.801 21.344 -25.108 1.00 37.53 241 GLN A C 1
ATOM 1989 O O . GLN A 1 241 ? 14.624 21.969 -25.782 1.00 37.53 241 GLN A O 1
ATOM 1994 N N . HIS A 1 242 ? 13.786 21.444 -23.774 1.00 39.28 242 HIS A N 1
ATOM 1995 C CA . HIS A 1 242 ? 14.504 22.524 -23.081 1.00 39.28 242 HIS A CA 1
ATOM 1996 C C . HIS A 1 242 ? 16.019 22.358 -22.904 1.00 39.28 242 HIS A C 1
ATOM 1998 O O . HIS A 1 242 ? 16.682 23.351 -22.607 1.00 39.28 242 HIS A O 1
ATOM 2004 N N . VAL A 1 243 ? 16.591 21.172 -23.136 1.00 41.75 243 VAL A N 1
ATOM 2005 C CA . VAL A 1 243 ? 18.059 20.992 -23.100 1.00 41.75 243 VAL A CA 1
ATOM 2006 C C . VAL A 1 243 ? 18.734 21.669 -24.302 1.00 41.75 243 VAL A C 1
ATOM 2008 O O . VAL A 1 243 ? 19.842 22.181 -24.172 1.00 41.75 243 VAL A O 1
ATOM 2011 N N . CYS A 1 244 ? 18.054 21.739 -25.455 1.00 36.50 244 CYS A N 1
ATOM 2012 C CA . CYS A 1 244 ? 18.598 22.339 -26.679 1.00 36.50 244 CYS A CA 1
ATOM 2013 C C . CYS A 1 244 ? 18.000 23.725 -27.010 1.00 36.50 244 CYS A C 1
ATOM 2015 O O . CYS A 1 244 ? 18.672 24.549 -27.627 1.00 36.50 244 CYS A O 1
ATOM 2017 N N . SER A 1 245 ? 16.776 24.046 -26.558 1.00 34.78 245 SER A N 1
ATOM 2018 C CA . SER A 1 245 ? 16.080 25.317 -26.871 1.00 34.78 245 SER A CA 1
ATOM 2019 C C . SER A 1 245 ? 16.630 26.573 -26.154 1.00 34.78 245 SER A C 1
ATOM 2021 O O . SER A 1 245 ? 15.884 27.522 -25.903 1.00 34.78 245 SER A O 1
ATOM 2023 N N . ARG A 1 246 ? 17.902 26.567 -25.743 1.00 38.28 246 ARG A N 1
ATOM 2024 C CA . ARG A 1 246 ? 18.632 27.728 -25.192 1.00 38.28 246 ARG A CA 1
ATOM 2025 C C . ARG A 1 246 ? 19.908 28.061 -25.982 1.00 38.28 246 ARG A C 1
ATOM 2027 O O . ARG A 1 246 ? 20.694 28.885 -25.532 1.00 38.28 246 ARG A O 1
ATOM 2034 N N . CYS A 1 247 ? 20.107 27.439 -27.146 1.00 34.47 247 CYS A N 1
ATOM 2035 C CA . CYS A 1 247 ? 21.206 27.763 -28.063 1.00 34.47 247 CYS A CA 1
ATOM 2036 C C . CYS A 1 247 ? 20.869 28.877 -29.074 1.00 34.47 247 CYS A C 1
ATOM 2038 O O . CYS A 1 247 ? 21.763 29.323 -29.787 1.00 34.47 247 CYS A O 1
ATOM 2040 N N . GLU A 1 248 ? 19.623 29.358 -29.124 1.00 29.67 248 GLU A N 1
ATOM 2041 C CA . GLU A 1 248 ? 19.282 30.601 -29.826 1.00 29.67 248 GLU A CA 1
ATOM 2042 C C . GLU A 1 248 ? 19.634 31.806 -28.943 1.00 29.67 248 GLU A C 1
ATOM 2044 O O . GLU A 1 248 ? 19.232 31.873 -27.780 1.00 29.67 248 GLU A O 1
ATOM 2049 N N . ILE A 1 249 ? 20.412 32.741 -29.494 1.00 29.50 249 ILE A N 1
ATOM 2050 C CA . ILE A 1 249 ? 20.977 33.892 -28.781 1.00 29.50 249 ILE A CA 1
ATOM 2051 C C . ILE A 1 249 ? 20.137 35.144 -29.086 1.00 29.50 249 ILE A C 1
ATOM 2053 O O . ILE A 1 249 ? 20.175 35.619 -30.223 1.00 29.50 249 ILE A O 1
ATOM 2057 N N . PRO A 1 250 ? 19.436 35.742 -28.103 1.00 30.38 250 PRO A N 1
ATOM 2058 C CA . PRO A 1 250 ? 18.994 37.131 -28.195 1.00 30.38 250 PRO A CA 1
ATOM 2059 C C . PRO A 1 250 ? 20.231 38.039 -28.208 1.00 30.38 250 PRO A C 1
ATOM 2061 O O . PRO A 1 250 ? 21.144 37.852 -27.404 1.00 30.38 250 PRO A O 1
ATOM 2064 N N . GLY A 1 251 ? 20.292 38.981 -29.148 1.00 41.22 251 GLY A N 1
ATOM 2065 C CA . GLY A 1 251 ? 21.523 39.710 -29.453 1.00 41.22 251 GLY A CA 1
ATOM 2066 C C . GLY A 1 251 ? 22.045 40.600 -28.318 1.00 41.22 251 GLY A C 1
ATOM 2067 O O . GLY A 1 251 ? 21.292 41.353 -27.710 1.00 41.22 251 GLY A O 1
ATOM 2068 N N . LEU A 1 252 ? 23.364 40.568 -28.111 1.00 27.17 252 LEU A N 1
ATOM 2069 C CA . LEU A 1 252 ? 24.124 41.586 -27.385 1.00 27.17 252 LEU A CA 1
ATOM 2070 C C . LEU A 1 252 ? 25.498 41.743 -28.056 1.00 27.17 252 LEU A C 1
ATOM 2072 O O . LEU A 1 252 ? 26.264 40.785 -28.162 1.00 27.17 252 LEU A O 1
ATOM 2076 N N . LEU A 1 253 ? 25.783 42.945 -28.562 1.00 36.53 253 LEU A N 1
ATOM 2077 C CA . LEU A 1 253 ? 27.034 43.291 -29.240 1.00 36.53 253 LEU A CA 1
ATOM 2078 C C . LEU A 1 253 ? 28.028 43.899 -28.242 1.00 36.53 253 LEU A C 1
ATOM 2080 O O . LEU A 1 253 ? 27.940 45.088 -27.957 1.00 36.53 253 LEU A O 1
ATOM 2084 N N . ALA A 1 254 ? 28.995 43.111 -27.759 1.00 32.59 254 ALA A N 1
ATOM 2085 C CA . ALA A 1 254 ? 30.252 43.626 -27.202 1.00 32.59 254 ALA A CA 1
ATOM 2086 C C . ALA A 1 254 ? 31.349 42.541 -27.111 1.00 32.59 254 ALA A C 1
ATOM 2088 O O . ALA A 1 254 ? 31.147 41.485 -26.520 1.00 32.59 254 ALA A O 1
ATOM 2089 N N . GLY A 1 255 ? 32.525 42.839 -27.673 1.00 37.00 255 GLY A N 1
ATOM 2090 C CA . GLY A 1 255 ? 33.849 42.408 -27.193 1.00 37.00 255 GLY A CA 1
ATOM 2091 C C . GLY A 1 255 ? 34.093 40.971 -26.699 1.00 37.00 255 GLY A C 1
ATOM 2092 O O . GLY A 1 255 ? 34.403 40.789 -25.526 1.00 37.00 255 GLY A O 1
ATOM 2093 N N . SER A 1 256 ? 34.143 39.972 -27.591 1.00 27.69 256 SER A N 1
ATOM 2094 C CA . SER A 1 256 ? 35.065 38.828 -27.412 1.00 27.69 256 SER A CA 1
ATOM 2095 C C . SER A 1 256 ? 35.399 38.124 -28.736 1.00 27.69 256 SER A C 1
ATOM 2097 O O . SER A 1 256 ? 34.635 38.192 -29.702 1.00 27.69 256 SER A O 1
ATOM 2099 N N . LYS A 1 257 ? 36.563 37.462 -28.806 1.00 36.16 257 LYS A N 1
ATOM 2100 C CA . LYS A 1 257 ? 37.118 36.870 -30.039 1.00 36.16 257 LYS A CA 1
ATOM 2101 C C . LYS A 1 257 ? 36.311 35.642 -30.491 1.00 36.16 257 LYS A C 1
ATOM 2103 O O . LYS A 1 257 ? 36.440 34.563 -29.918 1.00 36.16 257 LYS A O 1
ATOM 2108 N N . ARG A 1 258 ? 35.526 35.775 -31.568 1.00 27.34 258 ARG A N 1
ATOM 2109 C CA . ARG A 1 258 ? 34.890 34.633 -32.252 1.00 27.34 258 ARG A CA 1
ATOM 2110 C C . ARG A 1 258 ? 35.925 33.793 -33.006 1.00 27.34 258 ARG A C 1
ATOM 2112 O O . ARG A 1 258 ? 36.554 34.290 -33.935 1.00 27.34 258 ARG A O 1
ATOM 2119 N N . MET A 1 259 ? 35.991 32.493 -32.714 1.00 29.77 259 MET A N 1
ATOM 2120 C CA . MET A 1 259 ? 36.393 31.507 -33.724 1.00 29.77 259 MET A CA 1
ATOM 2121 C C . MET A 1 259 ? 35.201 31.260 -34.657 1.00 29.77 259 MET A C 1
ATOM 2123 O O . MET A 1 259 ? 34.159 30.765 -34.227 1.00 29.77 259 MET A O 1
ATOM 2127 N N . ASN A 1 260 ? 35.331 31.630 -35.931 1.00 25.92 260 ASN A N 1
ATOM 2128 C CA . ASN A 1 260 ? 34.246 31.520 -36.908 1.00 25.92 260 ASN A CA 1
ATOM 2129 C C . ASN A 1 260 ? 34.136 30.098 -37.488 1.00 25.92 260 ASN A C 1
ATOM 2131 O O . ASN A 1 260 ? 34.631 29.831 -38.583 1.00 25.92 260 ASN A O 1
ATOM 2135 N N . PHE A 1 261 ? 33.414 29.200 -36.811 1.00 34.41 261 PHE A N 1
ATOM 2136 C CA . PHE A 1 261 ? 32.906 27.977 -37.451 1.00 34.41 261 PHE A CA 1
ATOM 2137 C C . PHE A 1 261 ? 31.755 28.322 -38.407 1.00 34.41 261 PHE A C 1
ATOM 2139 O O . PHE A 1 261 ? 30.578 28.326 -38.045 1.00 34.41 261 PHE A O 1
ATOM 2146 N N . ARG A 1 262 ? 32.116 28.659 -39.648 1.00 27.52 262 ARG A N 1
ATOM 2147 C CA . ARG A 1 262 ? 31.197 29.102 -40.704 1.00 27.52 262 ARG A CA 1
ATOM 2148 C C . ARG A 1 262 ? 30.519 27.907 -41.388 1.00 27.52 262 ARG A C 1
ATOM 2150 O O . ARG A 1 262 ? 30.875 27.546 -42.505 1.00 27.52 262 ARG A O 1
ATOM 2157 N N . PHE A 1 263 ? 29.523 27.305 -40.737 1.00 37.81 263 PHE A N 1
ATOM 2158 C CA . PHE A 1 263 ? 28.587 26.422 -41.442 1.00 37.81 263 PHE A CA 1
ATOM 2159 C C . PHE A 1 263 ? 27.782 27.250 -42.453 1.00 37.81 263 PHE A C 1
ATOM 2161 O O . PHE A 1 263 ? 26.978 28.095 -42.064 1.00 37.81 263 PHE A O 1
ATOM 2168 N N . SER A 1 264 ? 28.021 27.030 -43.750 1.00 29.58 264 SER A N 1
ATOM 2169 C CA . SER A 1 264 ? 27.269 27.698 -44.816 1.00 29.58 264 SER A CA 1
ATOM 2170 C C . SER A 1 264 ? 25.828 27.189 -44.840 1.00 29.58 264 SER A C 1
ATOM 2172 O O . SER A 1 264 ? 25.585 26.003 -45.062 1.00 29.58 264 SER A O 1
ATOM 2174 N N . SER A 1 265 ? 24.867 28.080 -44.602 1.00 37.41 265 SER A N 1
ATOM 2175 C CA . SER A 1 265 ? 23.441 27.757 -44.511 1.00 37.41 265 SER A CA 1
ATOM 2176 C C . SER A 1 265 ? 22.672 28.091 -45.796 1.00 37.41 265 SER A C 1
ATOM 2178 O O . SER A 1 265 ? 21.598 28.687 -45.736 1.00 37.41 265 SER A O 1
ATOM 2180 N N . GLN A 1 266 ? 23.208 27.713 -46.960 1.00 29.52 266 GLN A N 1
ATOM 2181 C CA . GLN A 1 266 ? 22.455 27.690 -48.219 1.00 29.52 266 GLN A CA 1
ATOM 2182 C C . GLN A 1 266 ? 23.051 26.658 -49.198 1.00 29.52 266 GLN A C 1
ATOM 2184 O O . GLN A 1 266 ? 24.205 26.803 -49.596 1.00 29.52 266 GLN A O 1
ATOM 2189 N N . PRO A 1 267 ? 22.296 25.621 -49.612 1.00 39.25 267 PRO A N 1
ATOM 2190 C CA . PRO A 1 267 ? 22.735 24.681 -50.637 1.00 39.25 267 PRO A CA 1
ATOM 2191 C C . PRO A 1 267 ? 22.329 25.175 -52.036 1.00 39.25 267 PRO A C 1
ATOM 2193 O O . PRO A 1 267 ? 21.374 24.671 -52.626 1.00 39.25 267 PRO A O 1
ATOM 2196 N N . GLN A 1 268 ? 23.044 26.163 -52.579 1.00 33.38 268 GLN A N 1
ATOM 2197 C CA . GLN A 1 268 ? 22.970 26.466 -54.013 1.00 33.38 268 GLN A CA 1
ATOM 2198 C C . GLN A 1 268 ? 23.974 25.605 -54.794 1.00 33.38 268 GLN A C 1
ATOM 2200 O O . GLN A 1 268 ? 25.160 25.587 -54.478 1.00 33.38 268 GLN A O 1
ATOM 2205 N N . GLY A 1 269 ? 23.493 24.919 -55.836 1.00 36.34 269 GLY A N 1
ATOM 2206 C CA . GLY A 1 269 ? 24.305 24.334 -56.913 1.00 36.34 269 GLY A CA 1
ATOM 2207 C C . GLY A 1 269 ? 25.114 23.074 -56.579 1.00 36.34 269 GLY A C 1
ATOM 2208 O O . GLY A 1 269 ? 24.941 22.042 -57.234 1.00 36.34 269 GLY A O 1
ATOM 2209 N N . GLU A 1 270 ? 26.012 23.131 -55.597 1.00 37.12 270 GLU A N 1
ATOM 2210 C CA . GLU A 1 270 ? 27.047 22.107 -55.433 1.00 37.12 270 GLU A CA 1
ATOM 2211 C C . GLU A 1 270 ? 26.519 20.796 -54.836 1.00 37.12 270 GLU A C 1
ATOM 2213 O O . GLU A 1 270 ? 26.347 20.620 -53.626 1.00 37.12 270 GLU A O 1
ATOM 2218 N N . ARG A 1 271 ? 26.338 19.801 -55.712 1.00 38.50 271 ARG A N 1
ATOM 2219 C CA . ARG A 1 271 ? 26.246 18.398 -55.303 1.00 38.50 271 ARG A CA 1
ATOM 2220 C C . ARG A 1 271 ? 27.587 17.969 -54.708 1.00 38.50 271 ARG A C 1
ATOM 2222 O O . ARG A 1 271 ? 28.467 17.527 -55.447 1.00 38.50 271 ARG A O 1
ATOM 2229 N N . CYS A 1 272 ? 27.706 17.987 -53.380 1.00 43.66 272 CYS A N 1
ATOM 2230 C CA . CYS A 1 272 ? 28.738 17.231 -52.670 1.00 43.66 272 CYS A CA 1
ATOM 2231 C C . CYS A 1 272 ? 28.681 15.754 -53.095 1.00 43.66 272 CYS A C 1
ATOM 2233 O O . CYS A 1 272 ? 27.903 14.963 -52.554 1.00 43.66 272 CYS A O 1
ATOM 2235 N N . ARG A 1 273 ? 29.517 15.374 -54.071 1.00 46.94 273 ARG A N 1
ATOM 2236 C CA . ARG A 1 273 ? 29.792 13.979 -54.426 1.00 46.94 273 ARG A CA 1
ATOM 2237 C C . ARG A 1 273 ? 30.532 13.340 -53.252 1.00 46.94 273 ARG A C 1
ATOM 2239 O O . ARG A 1 273 ? 31.759 13.288 -53.238 1.00 46.94 273 ARG A O 1
ATOM 2246 N N . ILE A 1 274 ? 29.768 12.842 -52.276 1.00 56.41 274 ILE A N 1
ATOM 2247 C CA . ILE A 1 274 ? 30.244 11.825 -51.333 1.00 56.41 274 ILE A CA 1
ATOM 2248 C C . ILE A 1 274 ? 30.890 10.740 -52.196 1.00 56.41 274 ILE A C 1
ATOM 2250 O O . ILE A 1 274 ? 30.223 10.180 -53.071 1.00 56.41 274 ILE A O 1
ATOM 2254 N N . LYS A 1 275 ? 32.190 10.495 -52.012 1.00 68.81 275 LYS A N 1
ATOM 2255 C CA . LYS A 1 275 ? 32.912 9.502 -52.813 1.00 68.81 275 LYS A CA 1
ATOM 2256 C C . LYS A 1 275 ? 32.243 8.148 -52.586 1.00 68.81 275 LYS A C 1
ATOM 2258 O O . LYS A 1 275 ? 31.895 7.831 -51.448 1.00 68.81 275 LYS A O 1
ATOM 2263 N N . ALA A 1 276 ? 32.054 7.357 -53.644 1.00 73.19 276 ALA A N 1
ATOM 2264 C CA . ALA A 1 276 ? 31.382 6.057 -53.540 1.00 73.19 276 ALA A CA 1
ATOM 2265 C C . ALA A 1 276 ? 32.015 5.191 -52.432 1.00 73.19 276 ALA A C 1
ATOM 2267 O O . ALA A 1 276 ? 31.308 4.635 -51.594 1.00 73.19 276 ALA A O 1
ATOM 2268 N N . ASN A 1 277 ? 33.346 5.237 -52.351 1.00 78.44 277 ASN A N 1
ATOM 2269 C CA . ASN A 1 277 ? 34.190 4.616 -51.336 1.00 78.44 277 ASN A CA 1
ATOM 2270 C C . ASN A 1 277 ? 33.784 4.979 -49.891 1.00 78.44 277 ASN A C 1
ATOM 2272 O O . ASN A 1 277 ? 33.740 4.094 -49.047 1.00 78.44 277 ASN A O 1
ATOM 2276 N N . ASP A 1 278 ? 33.449 6.240 -49.579 1.00 75.25 278 ASP A N 1
ATOM 2277 C CA . ASP A 1 278 ? 33.047 6.643 -48.216 1.00 75.25 278 ASP A CA 1
ATOM 2278 C C . ASP A 1 278 ? 31.651 6.104 -47.842 1.00 75.25 278 ASP A C 1
ATOM 2280 O O . ASP A 1 278 ? 31.380 5.812 -46.674 1.00 75.25 278 ASP A O 1
ATOM 2284 N N . LEU A 1 279 ? 30.758 5.941 -48.827 1.00 79.38 279 LEU A N 1
ATOM 2285 C CA . LEU A 1 279 ? 29.441 5.326 -48.630 1.00 79.38 279 LEU A CA 1
ATOM 2286 C C . LEU A 1 279 ? 29.540 3.798 -48.492 1.00 79.38 279 LEU A C 1
ATOM 2288 O O . LEU A 1 279 ? 28.813 3.200 -47.691 1.00 79.38 279 LEU A O 1
ATOM 2292 N N . GLU A 1 280 ? 30.440 3.173 -49.245 1.00 84.50 280 GLU A N 1
ATOM 2293 C CA . GLU A 1 280 ? 30.754 1.750 -49.140 1.00 84.50 280 GLU A CA 1
ATOM 2294 C C . GLU A 1 280 ? 31.436 1.428 -47.803 1.00 84.50 280 GLU A C 1
ATOM 2296 O O . GLU A 1 280 ? 30.973 0.541 -47.087 1.00 84.50 280 GLU A O 1
ATOM 2301 N N . GLU A 1 281 ? 32.440 2.209 -47.392 1.00 81.50 281 GLU A N 1
ATOM 2302 C CA . GLU A 1 281 ? 33.131 2.075 -46.103 1.00 81.50 281 GLU A CA 1
ATOM 2303 C C . GLU A 1 281 ? 32.158 2.240 -44.924 1.00 81.50 281 GLU A C 1
ATOM 2305 O O . GLU A 1 281 ? 32.158 1.413 -44.013 1.00 81.50 281 GLU A O 1
ATOM 2310 N N . LEU A 1 282 ? 31.253 3.230 -44.969 1.00 81.88 282 LEU A N 1
ATOM 2311 C CA . LEU A 1 282 ? 30.157 3.372 -43.998 1.00 81.88 282 LEU A CA 1
ATOM 2312 C C . LEU A 1 282 ? 29.266 2.117 -43.952 1.00 81.88 282 LEU A C 1
ATOM 2314 O O . LEU A 1 282 ? 28.905 1.644 -42.873 1.00 81.88 282 LEU A O 1
ATOM 2318 N N . THR A 1 283 ? 28.912 1.563 -45.112 1.00 84.00 283 THR A N 1
ATOM 2319 C CA . THR A 1 283 ? 28.051 0.373 -45.210 1.00 84.00 283 THR A CA 1
ATOM 2320 C C . THR A 1 283 ? 28.762 -0.873 -44.670 1.00 84.00 283 THR A C 1
ATOM 2322 O O . THR A 1 283 ? 28.168 -1.654 -43.922 1.00 84.00 283 THR A O 1
ATOM 2325 N N . GLN A 1 284 ? 30.051 -1.033 -44.969 1.00 85.38 284 GLN A N 1
ATOM 2326 C CA . GLN A 1 284 ? 30.892 -2.114 -44.459 1.00 85.38 284 GLN A CA 1
ATOM 2327 C C . GLN A 1 284 ? 31.134 -1.980 -42.944 1.00 85.38 284 GLN A C 1
ATOM 2329 O O . GLN A 1 284 ? 31.129 -2.985 -42.232 1.00 85.38 284 GLN A O 1
ATOM 2334 N N . HIS A 1 285 ? 31.272 -0.755 -42.423 1.00 81.06 285 HIS A N 1
ATOM 2335 C CA . HIS A 1 285 ? 31.397 -0.489 -40.987 1.00 81.06 285 HIS A CA 1
ATOM 2336 C C . HIS A 1 285 ? 30.126 -0.886 -40.223 1.00 81.06 285 HIS A C 1
ATOM 2338 O O . HIS A 1 285 ? 30.206 -1.627 -39.242 1.00 81.06 285 HIS A O 1
ATOM 2344 N N . LEU A 1 286 ? 28.948 -0.488 -40.720 1.00 80.75 286 LEU A N 1
ATOM 2345 C CA . LEU A 1 286 ? 27.657 -0.868 -40.131 1.00 80.75 286 LEU A CA 1
ATOM 2346 C C . LEU A 1 286 ? 27.447 -2.392 -40.138 1.00 80.75 286 LEU A C 1
ATOM 2348 O O . LEU A 1 286 ? 26.954 -2.944 -39.154 1.00 80.75 286 LEU A O 1
ATOM 2352 N N . LYS A 1 287 ? 27.870 -3.099 -41.196 1.00 83.94 287 LYS A N 1
ATOM 2353 C CA . LYS A 1 287 ? 27.879 -4.574 -41.210 1.00 83.94 287 LYS A CA 1
ATOM 2354 C C . LYS A 1 287 ? 28.773 -5.159 -40.114 1.00 83.94 287 LYS A C 1
ATOM 2356 O O . LYS A 1 287 ? 28.310 -5.999 -39.346 1.00 83.94 287 LYS A O 1
ATOM 2361 N N . ARG A 1 288 ? 30.018 -4.680 -39.987 1.00 82.94 288 ARG A N 1
ATOM 2362 C CA . ARG A 1 288 ? 30.963 -5.129 -38.943 1.00 82.94 288 ARG A CA 1
ATOM 2363 C C . ARG A 1 288 ? 30.418 -4.893 -37.529 1.00 82.94 288 ARG A C 1
ATOM 2365 O O . ARG A 1 288 ? 30.532 -5.785 -36.693 1.00 82.94 288 ARG A O 1
ATOM 2372 N N . GLN A 1 289 ? 29.772 -3.752 -37.270 1.00 79.06 289 GLN A N 1
ATOM 2373 C CA . GLN A 1 289 ? 29.125 -3.465 -35.981 1.00 79.06 289 GLN A CA 1
ATOM 2374 C C . GLN A 1 289 ? 27.971 -4.435 -35.676 1.00 79.06 289 GLN A C 1
ATOM 2376 O O . GLN A 1 289 ? 27.927 -4.997 -34.581 1.00 79.06 289 GLN A O 1
ATOM 2381 N N . ARG A 1 290 ? 27.076 -4.701 -36.641 1.00 82.06 290 ARG A N 1
ATOM 2382 C CA . ARG A 1 290 ? 25.983 -5.684 -36.475 1.00 82.06 290 ARG A CA 1
ATOM 2383 C C . ARG A 1 290 ? 26.512 -7.100 -36.225 1.00 82.06 290 ARG A C 1
ATOM 2385 O O . ARG A 1 290 ? 26.002 -7.784 -35.343 1.00 82.06 290 ARG A O 1
ATOM 2392 N N . ALA A 1 291 ? 27.540 -7.521 -36.965 1.00 82.12 291 ALA A N 1
ATOM 2393 C CA . ALA A 1 291 ? 28.172 -8.829 -36.798 1.00 82.12 291 ALA A CA 1
ATOM 2394 C C . ALA A 1 291 ? 28.860 -8.971 -35.428 1.00 82.12 291 ALA A C 1
ATOM 2396 O O . ALA A 1 291 ? 28.722 -9.998 -34.767 1.00 82.12 291 ALA A O 1
ATOM 2397 N N . HIS A 1 292 ? 29.556 -7.934 -34.950 1.00 79.75 292 HIS A N 1
ATOM 2398 C CA . HIS A 1 292 ? 30.131 -7.966 -33.605 1.00 79.75 292 HIS A CA 1
ATOM 2399 C C . HIS A 1 292 ? 29.035 -8.062 -32.533 1.00 79.75 292 HIS A C 1
ATOM 2401 O O . HIS A 1 292 ? 29.090 -8.950 -31.677 1.00 79.75 292 HIS A O 1
ATOM 2407 N N . ARG A 1 293 ? 27.997 -7.217 -32.629 1.00 79.56 293 ARG A N 1
ATOM 2408 C CA . ARG A 1 293 ? 26.843 -7.214 -31.716 1.00 79.56 293 ARG A CA 1
ATOM 2409 C C . ARG A 1 293 ? 26.183 -8.590 -31.618 1.00 79.56 293 ARG A C 1
ATOM 2411 O O . ARG A 1 293 ? 25.922 -9.038 -30.505 1.00 79.56 293 ARG A O 1
ATOM 2418 N N . SER A 1 294 ? 25.964 -9.280 -32.743 1.00 79.00 294 SER A N 1
ATOM 2419 C CA . SER A 1 294 ? 25.377 -10.625 -32.723 1.00 79.00 294 SER A CA 1
ATOM 2420 C C . SER A 1 294 ? 26.251 -11.589 -31.916 1.00 79.00 294 SER A C 1
ATOM 2422 O O . SER A 1 294 ? 25.764 -12.230 -30.990 1.00 79.00 294 SER A O 1
ATOM 2424 N N . THR A 1 295 ? 27.569 -11.615 -32.157 1.00 80.00 295 THR A N 1
ATOM 2425 C CA . THR A 1 295 ? 28.480 -12.477 -31.379 1.00 80.00 295 THR A CA 1
ATOM 2426 C C . THR A 1 295 ? 28.522 -12.139 -29.889 1.00 80.00 295 THR A C 1
ATOM 2428 O O . THR A 1 295 ? 28.737 -13.037 -29.077 1.00 80.00 295 THR A O 1
ATOM 2431 N N . LEU A 1 296 ? 28.282 -10.883 -29.507 1.00 75.06 296 LEU A N 1
ATOM 2432 C CA . LEU A 1 296 ? 28.223 -10.459 -28.110 1.00 75.06 296 LEU A CA 1
ATOM 2433 C C . LEU A 1 296 ? 26.917 -10.905 -27.440 1.00 75.06 296 LEU A C 1
ATOM 2435 O O . LEU A 1 296 ? 26.962 -11.507 -26.365 1.00 75.06 296 LEU A O 1
ATOM 2439 N N . PHE A 1 297 ? 25.773 -10.682 -28.093 1.00 78.56 297 PHE A N 1
ATOM 2440 C CA . PHE A 1 297 ? 24.459 -11.141 -27.627 1.00 78.56 297 PHE A CA 1
ATOM 2441 C C . PHE A 1 297 ? 24.371 -12.672 -27.509 1.00 78.56 297 PHE A C 1
ATOM 2443 O O . PHE A 1 297 ? 23.693 -13.168 -26.611 1.00 78.56 297 PHE A O 1
ATOM 2450 N N . ASP A 1 298 ? 25.089 -13.413 -28.359 1.00 75.81 298 ASP A N 1
ATOM 2451 C CA . ASP A 1 298 ? 25.131 -14.880 -28.330 1.00 75.81 298 ASP A CA 1
ATOM 2452 C C . ASP A 1 298 ? 26.195 -15.471 -27.383 1.00 75.81 298 ASP A C 1
ATOM 2454 O O . ASP A 1 298 ? 25.951 -16.517 -26.785 1.00 75.81 298 ASP A O 1
ATOM 2458 N N . LYS A 1 299 ? 27.374 -14.842 -27.222 1.00 70.38 299 LYS A N 1
ATOM 2459 C CA . LYS A 1 299 ? 28.509 -15.436 -26.471 1.00 70.38 299 LYS A CA 1
ATOM 2460 C C . LYS A 1 299 ? 28.835 -14.775 -25.129 1.00 70.38 299 LYS A C 1
ATOM 2462 O O . LYS A 1 299 ? 29.444 -15.424 -24.281 1.00 70.38 299 LYS A O 1
ATOM 2467 N N . ARG A 1 300 ? 28.500 -13.495 -24.925 1.00 62.53 300 ARG A N 1
ATOM 2468 C CA . ARG A 1 300 ? 28.921 -12.700 -23.745 1.00 62.53 300 ARG A CA 1
ATOM 2469 C C . ARG A 1 300 ? 27.786 -12.343 -22.782 1.00 62.53 300 ARG A C 1
ATOM 2471 O O . ARG A 1 300 ? 28.058 -11.808 -21.711 1.00 62.53 300 ARG A O 1
ATOM 2478 N N . LEU A 1 301 ? 26.548 -12.723 -23.105 1.00 60.56 301 LEU A N 1
ATOM 2479 C CA . LEU A 1 301 ? 25.376 -12.635 -22.225 1.00 60.56 301 LEU A CA 1
ATOM 2480 C C . LEU A 1 301 ? 24.851 -14.015 -21.744 1.00 60.56 301 LEU A C 1
ATOM 2482 O O . LEU A 1 301 ? 23.641 -14.244 -21.792 1.00 60.56 301 LEU A O 1
ATOM 2486 N N . PRO A 1 302 ? 25.695 -14.955 -21.251 1.00 55.22 302 PRO A N 1
ATOM 2487 C CA . PRO A 1 302 ? 25.196 -16.169 -20.612 1.00 55.22 302 PRO A CA 1
ATOM 2488 C C . PRO A 1 302 ? 24.536 -15.799 -19.278 1.00 55.22 302 PRO A C 1
ATOM 2490 O O . PRO A 1 302 ? 25.207 -15.568 -18.267 1.00 55.22 302 PRO A O 1
ATOM 2493 N N . LEU A 1 303 ? 23.206 -15.712 -19.276 1.00 61.28 303 LEU A N 1
ATOM 2494 C CA . LEU A 1 303 ? 22.448 -15.395 -18.072 1.00 61.28 303 LEU A CA 1
ATOM 2495 C C . LEU A 1 303 ? 22.623 -16.508 -17.028 1.00 61.28 303 LEU A C 1
ATOM 2497 O O . LEU A 1 303 ? 22.413 -17.684 -17.348 1.00 61.28 303 LEU A O 1
ATOM 2501 N N . PRO A 1 304 ? 22.912 -16.176 -15.756 1.00 70.88 304 PRO A N 1
ATOM 2502 C CA . PRO A 1 304 ? 22.676 -17.105 -14.663 1.00 70.88 304 PRO A CA 1
ATOM 2503 C C . PRO A 1 304 ? 21.218 -17.573 -14.723 1.00 70.88 304 PRO A C 1
ATOM 2505 O O . PRO A 1 304 ? 20.316 -16.741 -14.849 1.00 70.88 304 PRO A O 1
ATOM 2508 N N . ARG A 1 305 ? 20.964 -18.883 -14.593 1.00 79.06 305 ARG A N 1
ATOM 2509 C CA . ARG A 1 305 ? 19.593 -19.441 -14.625 1.00 79.06 305 ARG A CA 1
ATOM 2510 C C . ARG A 1 305 ? 18.662 -18.739 -13.622 1.00 79.06 305 ARG A C 1
ATOM 2512 O O . ARG A 1 305 ? 17.491 -18.534 -13.916 1.00 79.06 305 ARG A O 1
ATOM 2519 N N . LEU A 1 306 ? 19.217 -18.293 -12.490 1.00 78.88 306 LEU A N 1
ATOM 2520 C CA . LEU A 1 306 ? 18.543 -17.466 -11.489 1.00 78.88 306 LEU A CA 1
ATOM 2521 C C . LEU A 1 306 ? 18.088 -16.096 -12.028 1.00 78.88 306 LEU A C 1
ATOM 2523 O O . LEU A 1 306 ? 16.962 -15.702 -11.766 1.00 78.88 306 LEU A O 1
ATOM 2527 N N . PHE A 1 307 ? 18.915 -15.379 -12.796 1.00 77.75 307 PHE A N 1
ATOM 2528 C CA . PHE A 1 307 ? 18.546 -14.070 -13.357 1.00 77.75 307 PHE A CA 1
ATOM 2529 C C . PHE A 1 307 ? 17.445 -14.207 -14.416 1.00 77.75 307 PHE A C 1
ATOM 2531 O O . PHE A 1 307 ? 16.484 -13.441 -14.410 1.00 77.75 307 PHE A O 1
ATOM 2538 N N . LEU A 1 308 ? 17.539 -15.237 -15.268 1.00 82.31 308 LEU A N 1
ATOM 2539 C CA . LEU A 1 308 ? 16.477 -15.609 -16.208 1.00 82.31 308 LEU A CA 1
ATOM 2540 C C . LEU A 1 308 ? 15.156 -15.887 -15.470 1.00 82.31 308 LEU A C 1
ATOM 2542 O O . LEU A 1 308 ? 14.130 -15.305 -15.816 1.00 82.31 308 LEU A O 1
ATOM 2546 N N . LEU A 1 309 ? 15.191 -16.723 -14.426 1.00 84.44 309 LEU A N 1
ATOM 2547 C CA . LEU A 1 309 ? 14.025 -17.036 -13.596 1.00 84.44 309 LEU A CA 1
ATOM 2548 C C . LEU A 1 309 ? 13.439 -15.777 -12.940 1.00 84.44 309 LEU A C 1
ATOM 2550 O O . LEU A 1 309 ? 12.237 -15.548 -13.026 1.00 84.44 309 LEU A O 1
ATOM 2554 N N . VAL A 1 310 ? 14.279 -14.934 -12.336 1.00 84.56 310 VAL A N 1
ATOM 2555 C CA . VAL A 1 310 ? 13.858 -13.694 -11.668 1.00 84.56 310 VAL A CA 1
ATOM 2556 C C . VAL A 1 310 ? 13.234 -12.703 -12.654 1.00 84.56 310 VAL A C 1
ATOM 2558 O O . VAL A 1 310 ? 12.199 -12.122 -12.329 1.00 84.56 310 VAL A O 1
ATOM 2561 N N . ASN A 1 311 ? 13.776 -12.542 -13.866 1.00 85.12 311 ASN A N 1
ATOM 2562 C CA . ASN A 1 311 ? 13.149 -11.714 -14.903 1.00 85.12 311 ASN A CA 1
ATOM 2563 C C . ASN A 1 311 ? 11.802 -12.295 -15.358 1.00 85.12 311 ASN A C 1
ATOM 2565 O O . ASN A 1 311 ? 10.825 -11.553 -15.424 1.00 85.12 311 ASN A O 1
ATOM 2569 N N . VAL A 1 312 ? 11.713 -13.603 -15.625 1.00 87.06 312 VAL A N 1
ATOM 2570 C CA . VAL A 1 312 ? 10.456 -14.263 -16.035 1.00 87.06 312 VAL A CA 1
ATOM 2571 C C . VAL A 1 312 ? 9.378 -14.136 -14.954 1.00 87.06 312 VAL A C 1
ATOM 2573 O O . VAL A 1 312 ? 8.252 -13.753 -15.264 1.00 87.06 312 VAL A O 1
ATOM 2576 N N . VAL A 1 313 ? 9.722 -14.367 -13.683 1.00 88.19 313 VAL A N 1
ATOM 2577 C CA . VAL A 1 313 ? 8.813 -14.177 -12.539 1.00 88.19 313 VAL A CA 1
ATOM 2578 C C . VAL A 1 313 ? 8.412 -12.706 -12.389 1.00 88.19 313 VAL A C 1
ATOM 2580 O O . VAL A 1 313 ? 7.239 -12.416 -12.175 1.00 88.19 313 VAL A O 1
ATOM 2583 N N . SER A 1 314 ? 9.341 -11.763 -12.564 1.00 88.00 314 SER A N 1
ATOM 2584 C CA . SER A 1 314 ? 9.045 -10.325 -12.475 1.00 88.00 314 SER A CA 1
ATOM 2585 C C . SER A 1 314 ? 8.112 -9.850 -13.594 1.00 88.00 314 SER A C 1
ATOM 2587 O O . SER A 1 314 ? 7.166 -9.109 -13.323 1.00 88.00 314 SER A O 1
ATOM 2589 N N . TYR A 1 315 ? 8.308 -10.317 -14.834 1.00 90.25 315 TYR A N 1
ATOM 2590 C CA . TYR A 1 315 ? 7.363 -10.078 -15.930 1.00 90.25 315 TYR A CA 1
ATOM 2591 C C . TYR A 1 315 ? 6.006 -10.737 -15.653 1.00 90.25 315 TYR A C 1
ATOM 2593 O O . TYR A 1 315 ? 4.983 -10.091 -15.854 1.00 90.25 315 TYR A O 1
ATOM 2601 N N . ALA A 1 316 ? 5.965 -11.973 -15.146 1.00 90.00 316 ALA A N 1
ATOM 2602 C CA . ALA A 1 316 ? 4.712 -12.648 -14.803 1.00 90.00 316 ALA A CA 1
ATOM 2603 C C . ALA A 1 316 ? 3.927 -11.899 -13.707 1.00 90.00 316 ALA A C 1
ATOM 2605 O O . ALA A 1 316 ? 2.716 -11.715 -13.835 1.00 90.00 316 ALA A O 1
ATOM 2606 N N . LEU A 1 317 ? 4.607 -11.399 -12.670 1.00 88.69 317 LEU A N 1
ATOM 2607 C CA . LEU A 1 317 ? 4.002 -10.584 -11.609 1.00 88.69 317 LEU A CA 1
ATOM 2608 C C . LEU A 1 317 ? 3.480 -9.238 -12.138 1.00 88.69 317 LEU A C 1
ATOM 2610 O O . LEU A 1 317 ? 2.350 -8.871 -11.834 1.00 88.69 317 LEU A O 1
ATOM 2614 N N . ALA A 1 318 ? 4.246 -8.532 -12.976 1.00 88.81 318 ALA A N 1
ATOM 2615 C CA . ALA A 1 318 ? 3.814 -7.261 -13.569 1.00 88.81 318 ALA A CA 1
ATOM 2616 C C . ALA A 1 318 ? 2.689 -7.428 -14.613 1.00 88.81 318 ALA A C 1
ATOM 2618 O O . ALA A 1 318 ? 1.804 -6.579 -14.728 1.00 88.81 318 ALA A O 1
ATOM 2619 N N . CYS A 1 319 ? 2.681 -8.536 -15.360 1.00 90.44 319 CYS A N 1
ATOM 2620 C CA . CYS A 1 319 ? 1.603 -8.873 -16.290 1.00 90.44 319 CYS A CA 1
ATOM 2621 C C . CYS A 1 319 ? 0.316 -9.319 -15.582 1.00 90.44 319 CYS A C 1
ATOM 2623 O O . CYS A 1 319 ? -0.763 -9.151 -16.145 1.00 90.44 319 CYS A O 1
ATOM 2625 N N . SER A 1 320 ? 0.415 -9.886 -14.377 1.00 90.50 320 SER A N 1
ATOM 2626 C CA . SER A 1 320 ? -0.737 -10.340 -13.590 1.00 90.50 320 SER A CA 1
ATOM 2627 C C . SER A 1 320 ? -1.202 -9.340 -12.531 1.00 90.50 320 SER A C 1
ATOM 2629 O O . SER A 1 320 ? -2.139 -9.660 -11.809 1.00 90.50 320 SER A O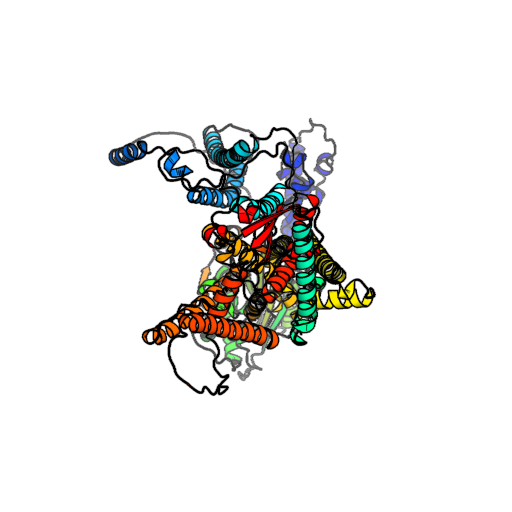 1
ATOM 2631 N N . ASP A 1 321 ? -0.620 -8.139 -12.420 1.00 88.06 321 ASP A N 1
ATOM 2632 C CA . ASP A 1 321 ? -0.867 -7.251 -11.274 1.00 88.06 321 ASP A CA 1
ATOM 2633 C C . ASP A 1 321 ? -2.354 -6.900 -11.089 1.00 88.06 321 ASP A C 1
ATOM 2635 O O . ASP A 1 321 ? -2.904 -7.081 -9.997 1.00 88.06 321 ASP A O 1
ATOM 2639 N N . VAL A 1 322 ? -3.049 -6.514 -12.165 1.00 86.56 322 VAL A N 1
ATOM 2640 C CA . VAL A 1 322 ? -4.501 -6.244 -12.137 1.00 86.56 322 VAL A CA 1
ATOM 2641 C C . VAL A 1 322 ? -5.344 -7.512 -11.959 1.00 86.56 322 VAL A C 1
ATOM 2643 O O . VAL A 1 322 ? -6.396 -7.450 -11.329 1.00 86.56 322 VAL A O 1
ATOM 2646 N N . LEU A 1 323 ? -4.896 -8.671 -12.449 1.00 85.56 323 LEU A N 1
ATOM 2647 C CA . LEU A 1 323 ? -5.618 -9.945 -12.285 1.00 85.56 323 LEU A CA 1
ATOM 2648 C C . LEU A 1 323 ? -5.514 -10.482 -10.845 1.00 85.56 323 LEU A C 1
ATOM 2650 O O . LEU A 1 323 ? -6.478 -11.006 -10.297 1.00 85.56 323 LEU A O 1
ATOM 2654 N N . ARG A 1 324 ? -4.338 -10.321 -10.233 1.00 83.62 324 ARG A N 1
ATOM 2655 C CA . ARG A 1 324 ? -3.947 -10.814 -8.905 1.00 83.62 324 ARG A CA 1
ATOM 2656 C C . ARG A 1 324 ? -4.459 -9.923 -7.774 1.00 83.62 324 ARG A C 1
ATOM 2658 O O . ARG A 1 324 ? -4.907 -10.431 -6.752 1.00 83.62 324 ARG A O 1
ATOM 2665 N N . SER A 1 325 ? -4.366 -8.603 -7.943 1.00 77.94 325 SER A N 1
ATOM 2666 C CA . SER A 1 325 ? -4.819 -7.617 -6.950 1.00 77.94 325 SER A CA 1
ATOM 2667 C C . SER A 1 325 ? -6.259 -7.132 -7.204 1.00 77.94 325 SER A C 1
ATOM 2669 O O . SER A 1 325 ? -6.901 -6.557 -6.324 1.00 77.94 325 SER A O 1
ATOM 2671 N N . GLY A 1 326 ? -6.793 -7.369 -8.404 1.00 85.25 326 GLY A N 1
ATOM 2672 C CA . GLY A 1 326 ? -8.094 -6.876 -8.847 1.00 85.25 326 GLY A CA 1
ATOM 2673 C C . GLY A 1 326 ? -8.064 -5.428 -9.349 1.00 85.25 326 GLY A C 1
ATOM 2674 O O . GLY A 1 326 ? -7.110 -4.674 -9.151 1.00 85.25 326 GLY A O 1
ATOM 2675 N N . LEU A 1 327 ? -9.162 -5.014 -9.987 1.00 85.50 327 LEU A N 1
ATOM 2676 C CA . LEU A 1 327 ? -9.347 -3.647 -10.492 1.00 85.50 327 LEU A CA 1
ATOM 2677 C C . LEU A 1 327 ? -9.517 -2.606 -9.369 1.00 85.50 327 LEU A C 1
ATOM 2679 O O . LEU A 1 327 ? -9.140 -1.448 -9.525 1.00 85.50 327 LEU A O 1
ATOM 2683 N N . GLY A 1 328 ? -10.055 -3.014 -8.222 1.00 81.06 328 GLY A N 1
ATOM 2684 C CA . GLY A 1 328 ? -10.352 -2.149 -7.084 1.00 81.06 328 GLY A CA 1
ATOM 2685 C C . GLY A 1 328 ? -11.470 -2.735 -6.224 1.00 81.06 328 GLY A C 1
ATOM 2686 O O . GLY A 1 328 ? -12.005 -3.807 -6.521 1.00 81.06 328 GLY A O 1
ATOM 2687 N N . GLN A 1 329 ? -11.837 -2.023 -5.163 1.00 79.31 329 GLN A N 1
ATOM 2688 C CA . GLN A 1 329 ? -12.860 -2.475 -4.222 1.00 79.31 329 GLN A CA 1
ATOM 2689 C C . GLN A 1 329 ? -14.257 -2.036 -4.689 1.00 79.31 329 GLN A C 1
ATOM 2691 O O . GLN A 1 329 ? -14.598 -0.859 -4.636 1.00 79.31 329 GLN A O 1
ATOM 2696 N N . HIS A 1 330 ? -15.046 -2.997 -5.177 1.00 80.50 330 HIS A N 1
ATOM 2697 C CA . HIS A 1 330 ? -16.417 -2.793 -5.677 1.00 80.50 330 HIS A CA 1
ATOM 2698 C C . HIS A 1 330 ? -17.499 -3.313 -4.717 1.00 80.50 330 HIS A C 1
ATOM 2700 O O . HIS A 1 330 ? -18.678 -3.012 -4.884 1.00 80.50 330 HIS A O 1
ATOM 2706 N N . LYS A 1 331 ? -17.096 -4.122 -3.732 1.00 77.12 331 LYS A N 1
ATOM 2707 C CA . LYS A 1 331 ? -17.931 -4.653 -2.657 1.00 77.12 331 LYS A CA 1
ATOM 2708 C C . LYS A 1 331 ? -17.237 -4.386 -1.336 1.00 77.12 331 LYS A C 1
ATOM 2710 O O . LYS A 1 331 ? -16.035 -4.603 -1.205 1.00 77.12 331 LYS A O 1
ATOM 2715 N N . VAL A 1 332 ? -18.038 -3.950 -0.382 1.00 72.62 332 VAL A N 1
ATOM 2716 C CA . VAL A 1 332 ? -17.734 -3.861 1.040 1.00 72.62 332 VAL A CA 1
ATOM 2717 C C . VAL A 1 332 ? -18.863 -4.602 1.765 1.00 72.62 332 VAL A C 1
ATOM 2719 O O . VAL A 1 332 ? -19.925 -4.834 1.182 1.00 72.62 332 VAL A O 1
ATOM 2722 N N . ASN A 1 333 ? -18.614 -5.008 3.008 1.00 69.31 333 ASN A N 1
ATOM 2723 C CA . ASN A 1 333 ? -19.618 -5.598 3.891 1.00 69.31 333 ASN A CA 1
ATOM 2724 C C . ASN A 1 333 ? -20.812 -4.644 4.127 1.00 69.31 333 ASN A C 1
ATOM 2726 O O . ASN A 1 333 ? -20.823 -3.496 3.683 1.00 69.31 333 ASN A O 1
ATOM 2730 N N . GLN A 1 334 ? -21.840 -5.154 4.806 1.00 74.12 334 GLN A N 1
ATOM 2731 C CA . GLN A 1 334 ? -23.156 -4.533 4.984 1.00 74.12 334 GLN A CA 1
ATOM 2732 C C . GLN A 1 334 ? -23.113 -3.007 5.200 1.00 74.12 334 GLN A C 1
ATOM 2734 O O . GLN A 1 334 ? -22.564 -2.504 6.184 1.00 74.12 334 GLN A O 1
ATOM 2739 N N . ALA A 1 335 ? -23.711 -2.272 4.258 1.00 77.88 335 ALA A N 1
ATOM 2740 C CA . ALA A 1 335 ? -23.907 -0.835 4.373 1.00 77.88 335 ALA A CA 1
ATOM 2741 C C . ALA A 1 335 ? -24.970 -0.559 5.443 1.00 77.88 335 ALA A C 1
ATOM 2743 O O . ALA A 1 335 ? -26.119 -0.971 5.290 1.00 77.88 335 ALA A O 1
ATOM 2744 N N . ILE A 1 336 ? -24.587 0.146 6.507 1.00 78.25 336 ILE A N 1
ATOM 2745 C CA . ILE A 1 336 ? -25.527 0.678 7.502 1.00 78.25 336 ILE A CA 1
ATOM 2746 C C . ILE A 1 336 ? -26.216 1.911 6.905 1.00 78.25 336 ILE A C 1
ATOM 2748 O O . ILE A 1 336 ? -27.421 2.102 7.040 1.00 78.25 336 ILE A O 1
ATOM 2752 N N . GLU A 1 337 ? -25.449 2.738 6.189 1.00 77.50 337 GLU A N 1
ATOM 2753 C CA . GLU A 1 337 ? -25.940 3.907 5.464 1.00 77.50 337 GLU A CA 1
ATOM 2754 C C . GLU A 1 337 ? -25.207 4.072 4.121 1.00 77.50 337 GLU A C 1
ATOM 2756 O O . GLU A 1 337 ? -24.125 3.514 3.932 1.00 77.50 337 GLU A O 1
ATOM 2761 N N . PRO A 1 338 ? -25.719 4.899 3.189 1.00 78.75 338 PRO A N 1
ATOM 2762 C CA . PRO A 1 338 ? -24.937 5.358 2.046 1.00 78.75 338 PRO A CA 1
ATOM 2763 C C . PRO A 1 338 ? -23.582 5.930 2.488 1.00 78.75 338 PRO A C 1
ATOM 2765 O O . PRO A 1 338 ? -23.536 6.901 3.243 1.00 78.75 338 PRO A O 1
ATOM 2768 N N . ASN A 1 339 ? -22.504 5.321 1.988 1.00 83.12 339 ASN A N 1
ATOM 2769 C CA . ASN A 1 339 ? -21.106 5.577 2.344 1.00 83.12 339 ASN A CA 1
ATOM 2770 C C . ASN A 1 339 ? -20.673 5.210 3.781 1.00 83.12 339 ASN A C 1
ATOM 2772 O O . ASN A 1 339 ? -19.531 5.505 4.117 1.00 83.12 339 ASN A O 1
ATOM 2776 N N . THR A 1 340 ? -21.482 4.507 4.586 1.00 84.88 340 THR A N 1
ATOM 2777 C CA . THR A 1 340 ? -21.109 4.023 5.935 1.00 84.88 340 THR A CA 1
ATOM 2778 C C . THR A 1 340 ? -21.376 2.523 6.088 1.00 84.88 340 THR A C 1
ATOM 2780 O O . THR A 1 340 ? -22.509 2.060 5.966 1.00 84.88 340 THR A O 1
ATOM 2783 N N . TYR A 1 341 ? -20.330 1.759 6.399 1.00 85.94 341 TYR A N 1
ATOM 2784 C CA . TYR A 1 341 ? -20.308 0.299 6.317 1.00 85.94 341 TYR A CA 1
ATOM 2785 C C . TYR A 1 341 ? -19.817 -0.337 7.622 1.00 85.94 341 TYR A C 1
ATOM 2787 O O . TYR A 1 341 ? -18.906 0.181 8.272 1.00 85.94 341 TYR A O 1
ATOM 2795 N N . GLN A 1 342 ? -20.392 -1.482 7.984 1.00 83.25 342 GLN A N 1
ATOM 2796 C CA . GLN A 1 342 ? -19.955 -2.300 9.119 1.00 83.25 342 GLN A CA 1
ATOM 2797 C C . GLN A 1 342 ? -18.857 -3.255 8.640 1.00 83.25 342 GLN A C 1
ATOM 2799 O O . GLN A 1 342 ? -19.111 -4.056 7.740 1.00 83.25 342 GLN A O 1
ATOM 2804 N N . TYR A 1 343 ? -17.639 -3.174 9.190 1.00 77.50 343 TYR A N 1
ATOM 2805 C CA . TYR A 1 343 ? -16.547 -4.063 8.756 1.00 77.50 343 TYR A CA 1
ATOM 2806 C C . TYR A 1 343 ? -16.422 -5.321 9.614 1.00 77.50 343 TYR A C 1
ATOM 2808 O O . TYR A 1 343 ? -16.291 -6.408 9.051 1.00 77.50 343 TYR A O 1
ATOM 2816 N N . TYR A 1 344 ? -16.568 -5.196 10.938 1.00 80.19 344 TYR A N 1
ATOM 2817 C CA . TYR A 1 344 ? -16.818 -6.328 11.831 1.00 80.19 344 TYR A CA 1
ATOM 2818 C C . TYR A 1 344 ? -17.922 -6.029 12.847 1.00 80.19 344 TYR A C 1
ATOM 2820 O O . TYR A 1 344 ? -18.176 -4.878 13.217 1.00 80.19 344 TYR A O 1
ATOM 2828 N N . GLY A 1 345 ? -18.519 -7.108 13.347 1.00 76.81 345 GLY A N 1
ATOM 2829 C CA . GLY A 1 345 ? -19.416 -7.107 14.492 1.00 76.81 345 GLY A CA 1
ATOM 2830 C C . GLY A 1 345 ? -20.914 -7.065 14.154 1.00 76.81 345 GLY A C 1
ATOM 2831 O O . GLY A 1 345 ? -21.288 -7.101 12.975 1.00 76.81 345 GLY A O 1
ATOM 2832 N N . PRO A 1 346 ? -21.780 -6.997 15.185 1.00 82.44 346 PRO A N 1
ATOM 2833 C CA . PRO A 1 346 ? -21.427 -6.939 16.603 1.00 82.44 346 PRO A CA 1
ATOM 2834 C C . PRO A 1 346 ? -20.828 -8.275 17.064 1.00 82.44 346 PRO A C 1
ATOM 2836 O O . PRO A 1 346 ? -21.463 -9.320 16.983 1.00 82.44 346 PRO A O 1
ATOM 2839 N N . TRP A 1 347 ? -19.574 -8.233 17.506 1.00 84.12 347 TRP A N 1
ATOM 2840 C CA . TRP A 1 347 ? -18.820 -9.396 17.957 1.00 84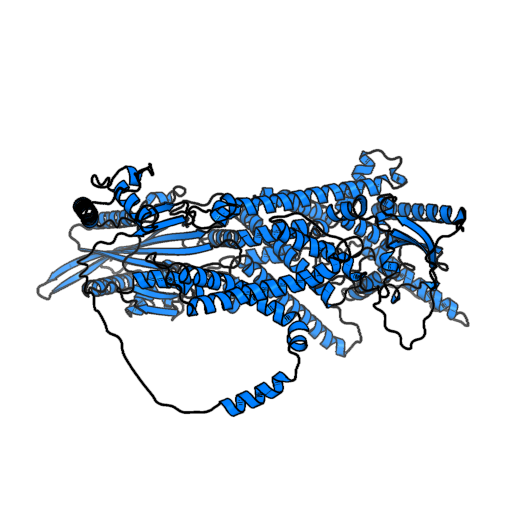.12 347 TRP A CA 1
ATOM 2841 C C . TRP A 1 347 ? -19.014 -9.523 19.464 1.00 84.12 347 TRP A C 1
ATOM 2843 O O . TRP A 1 347 ? -18.479 -8.691 20.203 1.00 84.12 347 TRP A O 1
ATOM 2853 N N . ASN A 1 348 ? -19.800 -10.508 19.909 1.00 89.25 348 ASN A N 1
ATOM 2854 C CA . ASN A 1 348 ? -20.020 -10.770 21.329 1.00 89.25 348 ASN A CA 1
ATOM 2855 C C . ASN A 1 348 ? -19.029 -11.816 21.873 1.00 89.25 348 ASN A C 1
ATOM 2857 O O . ASN A 1 348 ? -18.507 -12.653 21.137 1.00 89.25 348 ASN A O 1
ATOM 2861 N N . TYR A 1 349 ? -18.704 -11.724 23.161 1.00 89.12 349 TYR A N 1
ATOM 2862 C CA . TYR A 1 349 ? -17.901 -12.715 23.874 1.00 89.12 349 TYR A CA 1
ATOM 2863 C C . TYR A 1 349 ? -18.107 -12.599 25.383 1.00 89.12 349 TYR A C 1
ATOM 2865 O O . TYR A 1 349 ? -18.075 -11.511 25.958 1.00 89.12 349 TYR A O 1
ATOM 2873 N N . SER A 1 350 ? -18.258 -13.749 26.041 1.00 89.25 350 SER A N 1
ATOM 2874 C CA . SER A 1 350 ? -18.156 -13.817 27.498 1.00 89.25 350 SER A CA 1
ATOM 2875 C C . SER A 1 350 ? -16.686 -13.659 27.873 1.00 89.25 350 SER A C 1
ATOM 2877 O O . SER A 1 350 ? -15.845 -14.399 27.363 1.00 89.25 350 SER A O 1
ATOM 2879 N N . VAL A 1 351 ? -16.366 -12.699 28.738 1.00 89.31 351 VAL A N 1
ATOM 2880 C CA . VAL A 1 351 ? -15.002 -12.523 29.258 1.00 89.31 351 VAL A CA 1
ATOM 2881 C C . VAL A 1 351 ? -14.802 -13.387 30.492 1.00 89.31 351 VAL A C 1
ATOM 2883 O O . VAL A 1 351 ? -13.786 -14.071 30.595 1.00 89.31 351 VAL A O 1
ATOM 2886 N N . ARG A 1 352 ? -15.772 -13.374 31.414 1.00 89.19 352 ARG A N 1
ATOM 2887 C CA . ARG A 1 352 ? -15.815 -14.263 32.580 1.00 89.19 352 ARG A CA 1
ATOM 2888 C C . ARG A 1 352 ? -17.217 -14.299 33.191 1.00 89.19 352 ARG A C 1
ATOM 2890 O O . ARG A 1 352 ? -17.868 -13.265 33.290 1.00 89.19 352 ARG A O 1
ATOM 2897 N N . GLU A 1 353 ? -17.647 -15.463 33.665 1.00 89.88 353 GLU A N 1
ATOM 2898 C CA . GLU A 1 353 ? -18.653 -15.563 34.731 1.00 89.88 353 GLU A CA 1
ATOM 2899 C C . GLU A 1 353 ? -18.036 -16.233 35.965 1.00 89.88 353 GLU A C 1
ATOM 2901 O O . GLU A 1 353 ? -17.043 -16.953 35.847 1.00 89.88 353 GLU A O 1
ATOM 2906 N N . SER A 1 354 ? -18.551 -15.933 37.157 1.00 87.00 354 SER A N 1
ATOM 2907 C CA . SER A 1 354 ? -18.050 -16.504 38.410 1.00 87.00 354 SER A CA 1
ATOM 2908 C C . SER A 1 354 ? -19.131 -16.533 39.486 1.00 87.00 354 SER A C 1
ATOM 2910 O O . SER A 1 354 ? -19.870 -15.559 39.659 1.00 87.00 354 SER A O 1
ATOM 2912 N N . LEU A 1 355 ? -19.186 -17.638 40.229 1.00 87.25 355 LEU A N 1
ATOM 2913 C CA . LEU A 1 355 ? -20.005 -17.799 41.429 1.00 87.25 355 LEU A CA 1
ATOM 2914 C C . LEU A 1 355 ? -19.129 -17.564 42.667 1.00 87.25 355 LEU A C 1
ATOM 2916 O O . LEU A 1 355 ? -18.044 -18.138 42.785 1.00 87.25 355 LEU A O 1
ATOM 2920 N N . TRP A 1 356 ? -19.599 -16.749 43.609 1.00 79.69 356 TRP A N 1
ATOM 2921 C CA . TRP A 1 356 ? -18.932 -16.568 44.893 1.00 79.69 356 TRP A CA 1
ATOM 2922 C C . TRP A 1 356 ? -19.264 -17.732 45.836 1.00 79.69 356 TRP A C 1
ATOM 2924 O O . TRP A 1 356 ? -20.271 -17.721 46.545 1.00 79.69 356 TRP A O 1
ATOM 2934 N N . ASN A 1 357 ? -18.390 -18.736 45.872 1.00 72.94 357 ASN A N 1
ATOM 2935 C CA . ASN A 1 357 ? -18.465 -19.804 46.867 1.00 72.94 357 ASN A CA 1
ATOM 2936 C C . ASN A 1 357 ? -18.140 -19.271 48.273 1.00 72.94 357 ASN A C 1
ATOM 2938 O O . ASN A 1 357 ? -17.223 -18.466 48.453 1.00 72.94 357 ASN A O 1
ATOM 2942 N N . ALA A 1 358 ? -18.837 -19.775 49.296 1.00 55.41 358 ALA A N 1
ATOM 2943 C CA . ALA A 1 358 ? -18.621 -19.377 50.693 1.00 55.41 358 ALA A CA 1
ATOM 2944 C C . ALA A 1 358 ? -17.182 -19.637 51.194 1.00 55.41 358 ALA A C 1
ATOM 2946 O O . ALA A 1 358 ? -16.695 -18.913 52.057 1.00 55.41 358 ALA A O 1
ATOM 2947 N N . SER A 1 359 ? -16.484 -20.610 50.598 1.00 59.28 359 SER A N 1
ATOM 2948 C CA . SER A 1 359 ? -15.071 -20.931 50.844 1.00 59.28 359 SER A CA 1
ATOM 2949 C C . SER A 1 359 ? -14.070 -19.921 50.261 1.00 59.28 359 SER A C 1
ATOM 2951 O O . SER A 1 359 ? -12.870 -20.080 50.455 1.00 59.28 359 SER A O 1
ATOM 2953 N N . GLY A 1 360 ? -14.521 -18.911 49.507 1.00 57.22 360 GLY A N 1
ATOM 2954 C CA . GLY A 1 360 ? -13.659 -17.937 48.820 1.00 57.22 360 GLY A CA 1
ATOM 2955 C C . GLY A 1 360 ? -12.986 -18.462 47.543 1.00 57.22 360 GLY A C 1
ATOM 2956 O O . GLY A 1 360 ? -12.490 -17.666 46.746 1.00 57.22 360 GLY A O 1
ATOM 2957 N N . ASN A 1 361 ? -13.024 -19.777 47.305 1.00 55.53 361 ASN A N 1
ATOM 2958 C CA . ASN A 1 361 ? -12.502 -20.418 46.100 1.00 55.53 361 ASN A CA 1
ATOM 2959 C C . ASN A 1 361 ? -13.504 -20.280 44.942 1.00 55.53 361 ASN A C 1
ATOM 2961 O O . ASN A 1 361 ? -14.353 -21.146 44.713 1.00 55.53 361 ASN A O 1
ATOM 2965 N N . ALA A 1 362 ? -13.406 -19.166 44.220 1.00 57.56 362 ALA A N 1
ATOM 2966 C CA . ALA A 1 362 ? -14.087 -18.952 42.948 1.00 57.56 362 ALA A CA 1
ATOM 2967 C C . ALA A 1 362 ? -13.249 -19.530 41.787 1.00 57.56 362 ALA A C 1
ATOM 2969 O O . ALA A 1 362 ? -12.044 -19.285 41.703 1.00 57.56 362 ALA A O 1
ATOM 2970 N N . SER A 1 363 ? -13.885 -20.308 40.908 1.00 59.88 363 SER A N 1
ATOM 2971 C CA . SER A 1 363 ? -13.236 -21.131 39.874 1.00 59.88 363 SER A CA 1
ATOM 2972 C C . SER A 1 363 ? -12.546 -20.322 38.773 1.00 59.88 363 SER A C 1
ATOM 2974 O O . SER A 1 363 ? -13.130 -19.350 38.289 1.00 59.88 363 SER A O 1
ATOM 2976 N N . ASP A 1 364 ? -11.367 -20.802 38.363 1.00 67.75 364 ASP A N 1
ATOM 2977 C CA . ASP A 1 364 ? -10.457 -20.322 37.309 1.00 67.75 364 ASP A CA 1
ATOM 2978 C C . ASP A 1 364 ? -9.982 -18.867 37.439 1.00 67.75 364 ASP A C 1
ATOM 2980 O O . ASP A 1 364 ? -10.772 -17.941 37.587 1.00 67.75 364 ASP A O 1
ATOM 2984 N N . ASP A 1 365 ? -8.678 -18.618 37.349 1.00 75.56 365 ASP A N 1
ATOM 2985 C CA . ASP A 1 365 ? -8.140 -17.256 37.443 1.00 75.56 365 ASP A CA 1
ATOM 2986 C C . ASP A 1 365 ? -8.440 -16.413 36.187 1.00 75.56 365 ASP A C 1
ATOM 2988 O O . ASP A 1 365 ? -8.728 -16.920 35.103 1.00 75.56 365 ASP A O 1
ATOM 2992 N N . ALA A 1 366 ? -8.426 -15.083 36.317 1.00 80.62 366 ALA A N 1
ATOM 2993 C CA . ALA A 1 366 ? -8.811 -14.182 35.229 1.00 80.62 366 ALA A CA 1
ATOM 2994 C C . ALA A 1 366 ? -7.617 -13.788 34.326 1.00 80.62 366 ALA A C 1
ATOM 2996 O O . ALA A 1 366 ? -6.533 -13.474 34.823 1.00 80.62 366 ALA A O 1
ATOM 2997 N N . PRO A 1 367 ? -7.787 -13.717 32.990 1.00 85.62 367 PRO A N 1
ATOM 2998 C CA . PRO A 1 367 ? -6.717 -13.303 32.083 1.00 85.62 367 PRO A CA 1
ATOM 2999 C C . PRO A 1 367 ? -6.484 -11.781 32.120 1.00 85.62 367 PRO A C 1
ATOM 3001 O O . PRO A 1 367 ? -7.337 -10.997 31.691 1.00 85.62 367 PRO A O 1
ATOM 3004 N N . VAL A 1 368 ? -5.282 -11.356 32.537 1.00 87.75 368 VAL A N 1
ATOM 3005 C CA . VAL A 1 368 ? -4.827 -9.942 32.571 1.00 87.75 368 VAL A CA 1
ATOM 3006 C C . VAL A 1 368 ? -5.081 -9.211 31.245 1.00 87.75 368 VAL A C 1
ATOM 3008 O O . VAL A 1 368 ? -5.464 -8.038 31.233 1.00 87.75 368 VAL A O 1
ATOM 3011 N N . TRP A 1 369 ? -4.933 -9.910 30.115 1.00 86.50 369 TRP A N 1
ATOM 3012 C CA . TRP A 1 369 ? -5.157 -9.373 28.769 1.00 86.50 369 TRP A CA 1
ATOM 3013 C C . TRP A 1 369 ? -6.512 -8.672 28.597 1.00 86.50 369 TRP A C 1
ATOM 3015 O O . TRP A 1 369 ? -6.569 -7.582 28.022 1.00 86.50 369 TRP A O 1
ATOM 3025 N N . MET A 1 370 ? -7.580 -9.232 29.170 1.00 88.75 370 MET A N 1
ATOM 3026 C CA . MET A 1 370 ? -8.942 -8.705 29.033 1.00 88.75 370 MET A CA 1
ATOM 3027 C C . MET A 1 370 ? -9.199 -7.429 29.855 1.00 88.75 370 MET A C 1
ATOM 3029 O O . MET A 1 370 ? -10.221 -6.780 29.643 1.00 88.75 370 MET A O 1
ATOM 3033 N N . TYR A 1 371 ? -8.295 -7.039 30.764 1.00 91.31 371 TYR A N 1
ATOM 3034 C CA . TYR A 1 371 ? -8.464 -5.870 31.649 1.00 91.31 371 TYR A CA 1
ATOM 3035 C C . TYR A 1 371 ? -7.332 -4.832 31.538 1.00 91.31 371 TYR A C 1
ATOM 3037 O O . TYR A 1 371 ? -7.550 -3.653 31.831 1.00 91.31 371 TYR A O 1
ATOM 3045 N N . LYS A 1 372 ? -6.150 -5.227 31.044 1.00 90.19 372 LYS A N 1
ATOM 3046 C CA . LYS A 1 372 ? -5.021 -4.321 30.764 1.00 90.19 372 LYS A CA 1
ATOM 3047 C C . LYS A 1 372 ? -4.861 -3.956 29.288 1.00 90.19 372 LYS A C 1
ATOM 3049 O O . LYS A 1 372 ? -4.494 -2.822 28.997 1.00 90.19 372 LYS A O 1
ATOM 3054 N N . TYR A 1 373 ? -5.128 -4.877 28.360 1.00 87.19 373 TYR A N 1
ATOM 3055 C CA . TYR A 1 373 ? -4.693 -4.728 26.966 1.00 87.19 373 TYR A CA 1
ATOM 3056 C C . TYR A 1 373 ? -5.834 -4.683 25.937 1.00 87.19 373 TYR A C 1
ATOM 3058 O O . TYR A 1 373 ? -5.671 -4.034 24.905 1.00 87.19 373 TYR A O 1
ATOM 3066 N N . ASP A 1 374 ? -6.980 -5.333 26.170 1.00 87.69 374 ASP A N 1
ATOM 3067 C CA . ASP A 1 374 ? -8.109 -5.339 25.223 1.00 87.69 374 ASP A CA 1
ATOM 3068 C C . ASP A 1 374 ? -8.709 -3.936 24.972 1.00 87.69 374 ASP A C 1
ATOM 3070 O O . ASP A 1 374 ? -8.649 -3.055 25.826 1.00 87.69 374 ASP A O 1
ATOM 3074 N N . THR A 1 375 ? -9.316 -3.709 23.803 1.00 84.00 375 THR A N 1
ATOM 3075 C CA . THR A 1 375 ? -9.913 -2.415 23.413 1.00 84.00 375 THR A CA 1
ATOM 3076 C C . THR A 1 375 ? -11.001 -1.974 24.391 1.00 84.00 375 THR A C 1
ATOM 3078 O O . THR A 1 375 ? -10.935 -0.860 24.902 1.00 84.00 375 THR A O 1
ATOM 3081 N N . THR A 1 376 ? -11.923 -2.877 24.738 1.00 88.50 376 THR A N 1
ATOM 3082 C CA . THR A 1 376 ? -13.001 -2.612 25.714 1.00 88.50 376 THR A CA 1
ATOM 3083 C C . THR A 1 376 ? -12.484 -2.220 27.102 1.00 88.50 376 THR A C 1
ATOM 3085 O O . THR A 1 376 ? -13.118 -1.464 27.834 1.00 88.50 376 THR A O 1
ATOM 3088 N N . SER A 1 377 ? -11.289 -2.685 27.479 1.00 91.25 377 SER A N 1
ATOM 3089 C CA . SER A 1 377 ? -10.732 -2.437 28.811 1.00 91.25 377 SER A CA 1
ATOM 3090 C C . SER A 1 377 ? -10.264 -0.990 29.039 1.00 91.25 377 SER A C 1
ATOM 3092 O O . SER A 1 377 ? -10.073 -0.585 30.186 1.00 91.25 377 SER A O 1
ATOM 3094 N N . VAL A 1 378 ? -10.156 -0.174 27.979 1.00 91.19 378 VAL A N 1
ATOM 3095 C CA . VAL A 1 378 ? -9.948 1.284 28.094 1.00 91.19 378 VAL A CA 1
ATOM 3096 C C . VAL A 1 378 ? -11.094 1.932 28.879 1.00 91.19 378 VAL A C 1
ATOM 3098 O O . VAL A 1 378 ? -10.842 2.756 29.760 1.00 91.19 378 VAL A O 1
ATOM 3101 N N . VAL A 1 379 ? -12.335 1.502 28.620 1.00 90.62 379 VAL A N 1
ATOM 3102 C CA . VAL A 1 379 ? -13.556 2.007 29.267 1.00 90.62 379 VAL A CA 1
ATOM 3103 C C . VAL A 1 379 ? -13.533 1.720 30.767 1.00 90.62 379 VAL A C 1
ATOM 3105 O O . VAL A 1 379 ? -13.688 2.630 31.580 1.00 90.62 379 VAL A O 1
ATOM 3108 N N . TRP A 1 380 ? -13.241 0.467 31.124 1.00 93.94 380 TRP A N 1
ATOM 3109 C CA . TRP A 1 380 ? -13.122 -0.003 32.506 1.00 93.94 380 TRP A CA 1
ATOM 3110 C C . TRP A 1 380 ? -12.062 0.783 33.288 1.00 93.94 380 TRP A C 1
ATOM 3112 O O . TRP A 1 380 ? -12.336 1.264 34.384 1.00 93.94 380 TRP A O 1
ATOM 3122 N N . ARG A 1 381 ? -10.866 0.980 32.714 1.00 94.50 381 ARG A N 1
ATOM 3123 C CA . ARG A 1 381 ? -9.785 1.745 33.363 1.00 94.50 381 ARG A CA 1
ATOM 3124 C C . ARG A 1 381 ? -10.118 3.219 33.542 1.00 94.50 381 ARG A C 1
ATOM 3126 O O . ARG A 1 381 ? -9.789 3.789 34.577 1.00 94.50 381 ARG A O 1
ATOM 3133 N N . ALA A 1 382 ? -10.744 3.847 32.550 1.00 93.00 382 ALA A N 1
ATOM 3134 C CA . ALA A 1 382 ? -11.146 5.245 32.657 1.00 93.00 382 ALA A CA 1
ATOM 3135 C C . ALA A 1 382 ? -12.238 5.439 33.719 1.00 93.00 382 ALA A C 1
ATOM 3137 O O . ALA A 1 382 ? -12.151 6.374 34.512 1.00 93.00 382 ALA A O 1
ATOM 3138 N N . PHE A 1 383 ? -13.213 4.528 33.780 1.00 92.50 383 PHE A N 1
ATOM 3139 C CA . PHE A 1 383 ? -14.250 4.515 34.810 1.00 92.50 383 PHE A CA 1
ATOM 3140 C C . PHE A 1 383 ? -13.647 4.306 36.208 1.00 92.50 383 PHE A C 1
ATOM 3142 O O . PHE A 1 383 ? -13.877 5.120 37.102 1.00 92.50 383 PHE A O 1
ATOM 3149 N N . ALA A 1 384 ? -12.801 3.284 36.381 1.00 94.62 384 ALA A N 1
ATOM 3150 C CA . ALA A 1 384 ? -12.125 2.998 37.647 1.00 94.62 384 ALA A CA 1
ATOM 3151 C C . ALA A 1 384 ? -11.269 4.173 38.141 1.00 94.62 384 ALA A C 1
ATOM 3153 O O . ALA A 1 384 ? -11.300 4.505 39.323 1.00 94.62 384 ALA A O 1
ATOM 3154 N N . ARG A 1 385 ? -10.548 4.844 37.233 1.00 94.19 385 ARG A N 1
ATOM 3155 C CA . ARG A 1 385 ? -9.707 6.005 37.556 1.00 94.19 385 ARG A CA 1
ATOM 3156 C C . ARG A 1 385 ? -10.516 7.274 37.847 1.00 94.19 385 ARG A C 1
ATOM 3158 O O . ARG A 1 385 ? -10.089 8.075 38.670 1.00 94.19 385 ARG A O 1
ATOM 3165 N N . PHE A 1 386 ? -11.678 7.453 37.216 1.00 93.56 386 PHE A N 1
ATOM 3166 C CA . PHE A 1 386 ? -12.595 8.558 37.517 1.00 93.56 386 PHE A CA 1
ATOM 3167 C C . PHE A 1 386 ? -13.246 8.400 38.901 1.00 93.56 386 PHE A C 1
ATOM 3169 O O . PHE A 1 386 ? -13.295 9.368 39.655 1.00 93.56 386 PHE A O 1
ATOM 3176 N N . PHE A 1 387 ? -13.682 7.186 39.257 1.00 93.69 387 PHE A N 1
ATOM 3177 C CA . PHE A 1 387 ? -14.277 6.875 40.566 1.00 93.69 387 PHE A CA 1
ATOM 3178 C C . PHE A 1 387 ? -13.262 6.501 41.664 1.00 93.69 387 PHE A C 1
ATOM 3180 O O . PHE A 1 387 ? -13.670 6.281 42.798 1.00 93.69 387 PHE A O 1
ATOM 3187 N N . GLN A 1 388 ? -11.962 6.461 41.348 1.00 94.88 388 GLN A N 1
ATOM 3188 C CA . GLN A 1 388 ? -10.863 6.134 42.272 1.00 94.88 388 GLN A CA 1
ATOM 3189 C C . GLN A 1 388 ? -11.047 4.781 42.994 1.00 94.88 388 GLN A C 1
ATOM 3191 O O . GLN A 1 388 ? -10.842 4.677 44.200 1.00 94.88 388 GLN A O 1
ATOM 3196 N N . LEU A 1 389 ? -11.456 3.741 42.255 1.00 95.06 389 LEU A N 1
ATOM 3197 C CA . LEU A 1 389 ? -11.776 2.418 42.815 1.00 95.06 389 LEU A CA 1
ATOM 3198 C C . LEU A 1 389 ? -10.513 1.717 43.370 1.00 95.06 389 LEU A C 1
ATOM 3200 O O . LEU A 1 389 ? -9.670 1.306 42.570 1.00 95.06 389 LEU A O 1
ATOM 3204 N N . PRO A 1 390 ? -10.372 1.519 44.697 1.00 93.75 390 PRO A N 1
ATOM 3205 C CA . PRO A 1 390 ? -9.122 1.048 45.309 1.00 93.75 390 PRO A CA 1
ATOM 3206 C C . PRO A 1 390 ? -8.860 -0.452 45.101 1.00 93.75 390 PRO A C 1
ATOM 3208 O O . PRO A 1 390 ? -7.732 -0.915 45.240 1.00 93.75 390 PRO A O 1
ATOM 3211 N N . SER A 1 391 ? -9.895 -1.221 44.763 1.00 93.88 391 SER A N 1
ATOM 3212 C CA . SER A 1 391 ? -9.806 -2.640 44.407 1.00 93.88 391 SER A CA 1
ATOM 3213 C C . SER A 1 391 ? -9.322 -2.878 42.975 1.00 93.88 391 SER A C 1
ATOM 3215 O O . SER A 1 391 ? -8.916 -3.993 42.646 1.00 93.88 391 SER A O 1
ATOM 3217 N N . PHE A 1 392 ? -9.359 -1.859 42.107 1.00 94.31 392 PHE A N 1
ATOM 3218 C CA . PHE A 1 392 ? -8.994 -1.998 40.701 1.00 94.31 392 PHE A CA 1
ATOM 3219 C C . PHE A 1 392 ? -7.460 -2.034 40.543 1.00 94.31 392 PHE A C 1
ATOM 3221 O O . PHE A 1 392 ? -6.804 -1.039 40.850 1.00 94.31 392 PHE A O 1
ATOM 3228 N N . PRO A 1 393 ? -6.850 -3.132 40.048 1.00 94.31 393 PRO A N 1
ATOM 3229 C CA . PRO A 1 393 ? -5.399 -3.302 40.128 1.00 94.31 393 PRO A CA 1
ATOM 3230 C C . PRO A 1 393 ? -4.582 -2.205 39.426 1.00 94.31 393 PRO A C 1
ATOM 3232 O O . PRO A 1 393 ? -4.693 -1.993 38.216 1.00 94.31 393 PRO A O 1
ATOM 3235 N N . GLU A 1 394 ? -3.658 -1.587 40.167 1.00 93.94 394 GLU A N 1
ATOM 3236 C CA . GLU A 1 394 ? -2.727 -0.559 39.668 1.00 93.94 394 GLU A CA 1
ATOM 3237 C C . GLU A 1 394 ? -1.900 -1.021 38.458 1.00 93.94 394 GLU A C 1
ATOM 3239 O O . GLU A 1 394 ? -1.553 -0.233 37.568 1.00 93.94 394 GLU A O 1
ATOM 3244 N N . CYS A 1 395 ? -1.635 -2.328 38.361 1.00 92.06 395 CYS A N 1
ATOM 3245 C CA . CYS A 1 395 ? -0.935 -2.883 37.212 1.00 92.06 395 CYS A CA 1
ATOM 3246 C C . CYS A 1 395 ? -1.773 -2.813 35.920 1.00 92.06 395 CYS A C 1
ATOM 3248 O O . CYS A 1 395 ? -1.205 -2.642 34.839 1.00 92.06 395 CYS A O 1
ATOM 3250 N N . PHE A 1 396 ? -3.111 -2.849 36.000 1.00 92.75 396 PHE A N 1
ATOM 3251 C CA . PHE A 1 396 ? -3.993 -2.610 34.849 1.00 92.75 396 PHE A CA 1
ATOM 3252 C C . PHE A 1 396 ? -4.006 -1.133 34.461 1.00 92.75 396 PHE A C 1
ATOM 3254 O O . PHE A 1 396 ? -3.976 -0.824 33.273 1.00 92.75 396 PHE A O 1
ATOM 3261 N N . LEU A 1 397 ? -3.977 -0.210 35.431 1.00 93.38 397 LEU A N 1
ATOM 3262 C CA . LEU A 1 397 ? -3.890 1.238 35.178 1.00 93.38 397 LEU A CA 1
ATOM 3263 C C . LEU A 1 397 ? -2.564 1.668 34.512 1.00 93.38 397 LEU A C 1
ATOM 3265 O O . LEU A 1 397 ? -2.430 2.825 34.111 1.00 93.38 397 LEU A O 1
ATOM 3269 N N . TYR A 1 398 ? -1.623 0.733 34.317 1.00 92.38 398 TYR A N 1
ATOM 3270 C CA . TYR A 1 398 ? -0.241 0.964 33.889 1.00 92.38 398 TYR A CA 1
ATOM 3271 C C . TYR A 1 398 ? 0.549 1.827 34.892 1.00 92.38 398 TYR A C 1
ATOM 3273 O O . TYR A 1 398 ? 1.482 2.520 34.487 1.00 92.38 398 TYR A O 1
ATOM 3281 N N . ASN A 1 399 ? 0.190 1.800 36.178 1.00 93.06 399 ASN A N 1
ATOM 3282 C CA . ASN A 1 399 ? 0.965 2.429 37.254 1.00 93.06 399 ASN A CA 1
ATOM 3283 C C . ASN A 1 399 ? 1.995 1.455 37.856 1.00 93.06 399 ASN A C 1
ATOM 3285 O O . ASN A 1 399 ? 3.022 1.891 38.365 1.00 93.06 399 ASN A O 1
ATOM 3289 N N . ALA A 1 400 ? 1.757 0.147 37.713 1.00 92.69 400 ALA A N 1
ATOM 3290 C CA . ALA A 1 400 ? 2.717 -0.922 37.975 1.00 92.69 400 ALA A CA 1
ATOM 3291 C C . ALA A 1 400 ? 2.820 -1.891 36.779 1.00 92.69 400 ALA A C 1
ATOM 3293 O O . ALA A 1 400 ? 1.946 -1.935 35.899 1.00 92.69 400 ALA A O 1
ATOM 3294 N N . ASP A 1 401 ? 3.868 -2.710 36.762 1.00 89.31 401 ASP A N 1
ATOM 3295 C CA . ASP A 1 401 ? 3.934 -3.873 35.880 1.00 89.31 401 ASP A CA 1
ATOM 3296 C C . ASP A 1 401 ? 3.029 -4.998 36.397 1.00 89.31 401 ASP A C 1
ATOM 3298 O O . ASP A 1 401 ? 2.806 -5.137 37.597 1.00 89.31 401 ASP A O 1
ATOM 3302 N N . CYS A 1 402 ? 2.460 -5.776 35.473 1.00 86.75 402 CYS A N 1
ATOM 3303 C CA . CYS A 1 402 ? 1.804 -7.038 35.818 1.00 86.75 402 CYS A CA 1
ATOM 3304 C C . CYS A 1 402 ? 2.769 -8.161 35.447 1.00 86.75 402 CYS A C 1
ATOM 3306 O O . CYS A 1 402 ? 3.443 -8.050 34.418 1.00 86.75 402 CYS A O 1
ATOM 3308 N N . ASP A 1 403 ? 2.763 -9.263 36.192 1.00 83.06 403 ASP A N 1
ATOM 3309 C CA . ASP A 1 403 ? 3.291 -10.508 35.643 1.00 83.06 403 ASP A CA 1
ATOM 3310 C C . ASP A 1 403 ? 2.398 -10.926 34.461 1.00 83.06 403 ASP A C 1
ATOM 3312 O O . ASP A 1 403 ? 1.189 -11.115 34.603 1.00 83.06 403 ASP A O 1
ATOM 3316 N N . ASN A 1 404 ? 2.988 -10.985 33.268 1.00 65.12 404 ASN A N 1
ATOM 3317 C CA . ASN A 1 404 ? 2.263 -11.240 32.025 1.00 65.12 404 ASN A CA 1
ATOM 3318 C C . ASN A 1 404 ? 1.912 -12.723 31.829 1.00 65.12 404 ASN A C 1
ATOM 3320 O O . ASN A 1 404 ? 1.095 -13.030 30.960 1.00 65.12 404 ASN A O 1
ATOM 3324 N N . ASN A 1 405 ? 2.505 -13.623 32.619 1.00 62.91 405 ASN A N 1
ATOM 3325 C CA . ASN A 1 405 ? 2.231 -15.060 32.585 1.00 62.91 405 ASN A CA 1
ATOM 3326 C C . ASN A 1 405 ? 1.162 -15.479 33.609 1.00 62.91 405 ASN A C 1
ATOM 3328 O O . ASN A 1 405 ? 0.640 -16.589 33.527 1.00 62.91 405 ASN A O 1
ATOM 3332 N N . VAL A 1 406 ? 0.834 -14.610 34.569 1.00 64.19 406 VAL A N 1
ATOM 3333 C CA . VAL A 1 406 ? -0.053 -14.927 35.695 1.00 64.19 406 VAL A CA 1
ATOM 3334 C C . VAL A 1 406 ? -1.488 -14.500 35.395 1.00 64.19 406 VAL A C 1
ATOM 3336 O O . VAL A 1 406 ? -1.795 -13.324 35.194 1.00 64.19 406 VAL A O 1
ATOM 3339 N N . MET A 1 407 ? -2.396 -15.474 35.406 1.00 77.81 407 MET A N 1
ATOM 3340 C CA . MET A 1 407 ? -3.829 -15.218 35.545 1.00 77.81 407 MET A CA 1
ATOM 3341 C C . MET A 1 407 ? -4.090 -14.752 36.985 1.00 77.81 407 MET A C 1
ATOM 3343 O O . MET A 1 407 ? -3.508 -15.290 37.922 1.00 77.81 407 MET A O 1
ATOM 3347 N N . PHE A 1 408 ? -4.917 -13.726 37.186 1.00 82.06 408 PHE A N 1
ATOM 3348 C CA . PHE A 1 408 ? -5.063 -13.093 38.500 1.00 82.06 408 PHE A CA 1
ATOM 3349 C C . PHE A 1 408 ? -6.249 -13.641 39.300 1.00 82.06 408 PHE A C 1
ATOM 3351 O O . PHE A 1 408 ? -7.300 -13.954 38.733 1.00 82.06 408 PHE A O 1
ATOM 3358 N N . SER A 1 409 ? -6.073 -13.684 40.627 1.00 85.75 409 SER A N 1
ATOM 3359 C CA . SER A 1 409 ? -6.999 -14.323 41.567 1.00 85.75 409 SER A CA 1
ATOM 3360 C C . SER A 1 409 ? -8.462 -13.946 41.337 1.00 85.75 409 SER A C 1
ATOM 3362 O O . SER A 1 409 ? -8.836 -12.767 41.381 1.00 85.75 409 SER A O 1
ATOM 3364 N N . SER A 1 410 ? -9.309 -14.968 41.216 1.00 83.50 410 SER A N 1
ATOM 3365 C CA . SER A 1 410 ? -10.773 -14.860 41.166 1.00 83.50 410 SER A CA 1
ATOM 3366 C C . SER A 1 410 ? -11.384 -13.955 42.241 1.00 83.50 410 SER A C 1
ATOM 3368 O O . SER A 1 410 ? -12.387 -13.289 41.984 1.00 83.50 410 SER A O 1
ATOM 3370 N N . LYS A 1 411 ? -10.773 -13.890 43.433 1.00 86.12 411 LYS A N 1
ATOM 3371 C CA . LYS A 1 411 ? -11.201 -13.002 44.524 1.00 86.12 411 LYS A CA 1
ATOM 3372 C C . LYS A 1 411 ? -11.016 -11.526 44.160 1.00 86.12 411 LYS A C 1
ATOM 3374 O O . LYS A 1 411 ? -11.955 -10.748 44.298 1.00 86.12 411 LYS A O 1
ATOM 3379 N N . VAL A 1 412 ? -9.837 -11.163 43.649 1.00 88.69 412 VAL A N 1
ATOM 3380 C CA . VAL A 1 412 ? -9.514 -9.790 43.219 1.00 88.69 412 VAL A CA 1
ATOM 3381 C C . VAL A 1 412 ? -10.399 -9.378 42.044 1.00 88.69 412 VAL A C 1
ATOM 3383 O O . VAL A 1 412 ? -10.909 -8.261 42.028 1.00 88.69 412 VAL A O 1
ATOM 3386 N N . TRP A 1 413 ? -10.642 -10.298 41.100 1.00 91.00 413 TRP A N 1
ATOM 3387 C CA . TRP A 1 413 ? -11.595 -10.085 40.007 1.00 91.00 413 TRP A CA 1
ATOM 3388 C C . TRP A 1 413 ? -12.985 -9.718 40.524 1.00 91.00 413 TRP A C 1
ATOM 3390 O O . TRP A 1 413 ? -13.521 -8.673 40.165 1.00 91.00 413 TRP A O 1
ATOM 3400 N N . PHE A 1 414 ? -13.552 -10.555 41.394 1.00 89.88 414 PHE A N 1
ATOM 3401 C CA . PHE A 1 414 ? -14.911 -10.359 41.889 1.00 89.88 414 PHE A CA 1
ATOM 3402 C C . PHE A 1 414 ? -15.049 -9.030 42.644 1.00 89.88 414 PHE A C 1
ATOM 3404 O O . PHE A 1 414 ? -16.016 -8.307 42.427 1.00 89.88 414 PHE A O 1
ATOM 3411 N N . GLN A 1 415 ? -14.053 -8.671 43.464 1.00 91.06 415 GLN A N 1
ATOM 3412 C CA . GLN A 1 415 ? -14.049 -7.425 44.235 1.00 91.06 415 GLN A CA 1
ATOM 3413 C C . GLN A 1 415 ? -14.062 -6.170 43.346 1.00 91.06 415 GLN A C 1
ATOM 3415 O O . GLN A 1 415 ? -14.933 -5.323 43.533 1.00 91.06 415 GLN A O 1
ATOM 3420 N N . PHE A 1 416 ? -13.171 -6.040 42.350 1.00 92.88 416 PHE A N 1
ATOM 3421 C CA . PHE A 1 416 ? -13.158 -4.807 41.542 1.00 92.88 416 PHE A CA 1
ATOM 3422 C C . PHE A 1 416 ? -14.354 -4.689 40.595 1.00 92.88 416 PHE A C 1
ATOM 3424 O O . PHE A 1 416 ? -14.773 -3.573 40.281 1.00 92.88 416 PHE A O 1
ATOM 3431 N N . VAL A 1 417 ? -14.902 -5.811 40.111 1.00 93.38 417 VAL A N 1
ATOM 3432 C CA . VAL A 1 417 ? -16.110 -5.775 39.275 1.00 93.38 417 VAL A CA 1
ATOM 3433 C C . VAL A 1 417 ? -17.317 -5.377 40.129 1.00 93.38 417 VAL A C 1
ATOM 3435 O O . VAL A 1 417 ? -18.112 -4.547 39.689 1.00 93.38 417 VAL A O 1
ATOM 3438 N N . ASP A 1 418 ? -17.417 -5.886 41.362 1.00 93.00 418 ASP A N 1
ATOM 3439 C CA . ASP A 1 418 ? -18.467 -5.488 42.301 1.00 93.00 418 ASP A CA 1
ATOM 3440 C C . ASP A 1 418 ? -18.413 -3.986 42.614 1.00 93.00 418 ASP A C 1
ATOM 3442 O O . ASP A 1 418 ? -19.391 -3.277 42.372 1.00 93.00 418 ASP A O 1
ATOM 3446 N N . ASP A 1 419 ? -17.248 -3.473 43.020 1.00 93.94 419 ASP A N 1
ATOM 3447 C CA . ASP A 1 419 ? -17.035 -2.046 43.296 1.00 93.94 419 ASP A CA 1
ATOM 3448 C C . ASP A 1 419 ? -17.336 -1.157 42.082 1.00 93.94 419 ASP A C 1
ATOM 3450 O O . ASP A 1 419 ? -17.904 -0.071 42.225 1.00 93.94 419 ASP A O 1
ATOM 3454 N N . MET A 1 420 ? -17.028 -1.624 40.867 1.00 92.88 420 MET A N 1
ATOM 3455 C CA . MET A 1 420 ? -17.378 -0.908 39.640 1.00 92.88 420 MET A CA 1
ATOM 3456 C C . MET A 1 420 ? -18.896 -0.836 39.423 1.00 92.88 420 MET A C 1
ATOM 3458 O O . MET A 1 420 ? -19.406 0.225 39.055 1.00 92.88 420 MET A O 1
ATOM 3462 N N . THR A 1 421 ? -19.632 -1.919 39.695 1.00 93.06 421 THR A N 1
ATOM 3463 C CA . THR A 1 421 ? -21.106 -1.900 39.649 1.00 93.06 421 THR A CA 1
ATOM 3464 C C . THR A 1 421 ? -21.723 -1.070 40.781 1.00 93.06 421 THR A C 1
ATOM 3466 O O . THR A 1 421 ? -22.689 -0.346 40.539 1.00 93.06 421 THR A O 1
ATOM 3469 N N . ASN A 1 422 ? -21.127 -1.063 41.980 1.00 93.00 422 ASN A N 1
ATOM 3470 C CA . ASN A 1 422 ? -21.541 -0.203 43.095 1.00 93.00 422 ASN A CA 1
ATOM 3471 C C . ASN A 1 422 ? -21.383 1.285 42.738 1.00 93.00 422 ASN A C 1
ATOM 3473 O O . ASN A 1 422 ? -22.336 2.058 42.859 1.00 93.00 422 ASN A O 1
ATOM 3477 N N . ALA A 1 423 ? -20.226 1.689 42.205 1.00 91.94 423 ALA A N 1
ATOM 3478 C CA . ALA A 1 423 ? -19.991 3.063 41.759 1.00 91.94 423 ALA A CA 1
ATOM 3479 C C . ALA A 1 423 ? -20.927 3.483 40.607 1.00 91.94 423 ALA A C 1
ATOM 3481 O O . ALA A 1 423 ? -21.433 4.610 40.597 1.00 91.94 423 ALA A O 1
ATOM 3482 N N . ALA A 1 424 ? -21.225 2.574 39.669 1.00 88.94 424 ALA A N 1
ATOM 3483 C CA . ALA A 1 424 ? -22.207 2.815 38.611 1.00 88.94 424 ALA A CA 1
ATOM 3484 C C . ALA A 1 424 ? -23.623 3.039 39.174 1.00 88.94 424 ALA A C 1
ATOM 3486 O O . ALA A 1 424 ? -24.286 4.008 38.789 1.00 88.94 424 ALA A O 1
ATOM 3487 N N . ALA A 1 425 ? -24.062 2.210 40.127 1.00 87.75 425 ALA A N 1
ATOM 3488 C CA . ALA A 1 425 ? -25.358 2.349 40.792 1.00 87.75 425 ALA A CA 1
ATOM 3489 C C . ALA A 1 425 ? -25.471 3.674 41.570 1.00 87.75 425 ALA A C 1
ATOM 3491 O O . ALA A 1 425 ? -26.445 4.410 41.395 1.00 87.75 425 ALA A O 1
ATOM 3492 N N . MET A 1 426 ? -24.445 4.047 42.345 1.00 87.12 426 MET A N 1
ATOM 3493 C CA . MET A 1 426 ? -24.396 5.335 43.056 1.00 87.12 426 MET A CA 1
ATOM 3494 C C . MET A 1 426 ? -24.443 6.537 42.096 1.00 87.12 426 MET A C 1
ATOM 3496 O O . MET A 1 426 ? -25.093 7.545 42.386 1.00 87.12 426 MET A O 1
ATOM 3500 N N . SER A 1 427 ? -23.795 6.445 40.929 1.00 84.38 427 SER A N 1
ATOM 3501 C CA . SER A 1 427 ? -23.869 7.482 39.888 1.00 84.38 427 SER A CA 1
ATOM 3502 C C . SER A 1 427 ? -25.264 7.582 39.258 1.00 84.38 427 SER A C 1
ATOM 3504 O O . SER A 1 427 ? -25.729 8.686 38.964 1.00 84.38 427 SER A O 1
ATOM 3506 N N . ALA A 1 428 ? -25.947 6.451 39.062 1.00 80.31 428 ALA A N 1
ATOM 3507 C CA . ALA A 1 428 ? -27.305 6.409 38.524 1.00 80.31 428 ALA A CA 1
ATOM 3508 C C . ALA A 1 428 ? -28.331 7.005 39.504 1.00 80.31 428 ALA A C 1
ATOM 3510 O O . ALA A 1 428 ? -29.146 7.836 39.099 1.00 80.31 428 ALA A O 1
ATOM 3511 N N . GLN A 1 429 ? -28.238 6.665 40.796 1.00 83.19 429 GLN A N 1
ATOM 3512 C CA . GLN A 1 429 ? -29.079 7.226 41.864 1.00 83.19 429 GLN A CA 1
ATOM 3513 C C . GLN A 1 429 ? -28.965 8.756 41.955 1.00 83.19 429 GLN A C 1
ATOM 3515 O O . GLN A 1 429 ? -29.969 9.447 42.112 1.00 83.19 429 GLN A O 1
ATOM 3520 N N . ARG A 1 430 ? -27.765 9.315 41.745 1.00 81.25 430 ARG A N 1
ATOM 3521 C CA . ARG A 1 430 ? -27.515 10.771 41.676 1.00 81.25 430 ARG A CA 1
ATOM 3522 C C . ARG A 1 430 ? -28.024 11.432 40.379 1.00 81.25 430 ARG A C 1
ATOM 3524 O O . ARG A 1 430 ? -27.557 12.514 40.020 1.00 81.25 430 ARG A O 1
ATOM 3531 N N . GLN A 1 431 ? -28.921 10.771 39.635 1.00 62.56 431 GLN A N 1
ATOM 3532 C CA . GLN A 1 431 ? -29.549 11.173 38.357 1.00 62.56 431 GLN A CA 1
ATOM 3533 C C . GLN A 1 431 ? -28.570 11.589 37.234 1.00 62.56 431 GLN A C 1
ATOM 3535 O O . GLN A 1 431 ? -28.951 12.039 36.142 1.00 62.56 431 GLN A O 1
ATOM 3540 N N . SER A 1 432 ? -27.273 11.394 37.453 1.00 64.69 432 SER A N 1
ATOM 3541 C CA . SER A 1 432 ? -26.179 11.857 36.614 1.00 64.69 432 SER A CA 1
ATOM 3542 C C . SER A 1 432 ? -25.524 10.655 35.945 1.00 64.69 432 SER A C 1
ATOM 3544 O O . SER A 1 432 ? -24.468 10.181 36.341 1.00 64.69 432 SER A O 1
ATOM 3546 N N . SER A 1 433 ? -26.160 10.183 34.866 1.00 67.25 433 SER A N 1
ATOM 3547 C CA . SER A 1 433 ? -25.505 9.345 33.857 1.00 67.25 433 SER A CA 1
ATOM 3548 C C . SER A 1 433 ? -24.222 10.042 33.389 1.00 67.25 433 SER A C 1
ATOM 3550 O O . SER A 1 433 ? -24.284 11.039 32.661 1.00 67.25 433 SER A O 1
ATOM 3552 N N . VAL A 1 434 ? -23.082 9.557 33.872 1.00 78.94 434 VAL A N 1
ATOM 3553 C CA . VAL A 1 434 ? -21.764 10.123 33.593 1.00 78.94 434 VAL A CA 1
ATOM 3554 C C . VAL A 1 434 ? -21.387 9.862 32.132 1.00 78.94 434 VAL A C 1
ATOM 3556 O O . VAL A 1 434 ? -21.614 8.781 31.588 1.00 78.94 434 VAL A O 1
ATOM 3559 N N . VAL A 1 435 ? -20.811 10.885 31.504 1.00 81.69 435 VAL A N 1
ATOM 3560 C CA . VAL A 1 435 ? -20.194 10.827 30.178 1.00 81.69 435 VAL A CA 1
ATOM 3561 C C . VAL A 1 435 ? -18.746 11.263 30.358 1.00 81.69 435 VAL A C 1
ATOM 3563 O O . VAL A 1 435 ? -18.504 12.357 30.873 1.00 81.69 435 VAL A O 1
ATOM 3566 N N . LEU A 1 436 ? -17.788 10.416 29.978 1.00 84.19 436 LEU A N 1
ATOM 3567 C CA . LEU A 1 436 ? -16.354 10.703 30.085 1.00 84.19 436 LEU A CA 1
ATOM 3568 C C . LEU A 1 436 ? -15.741 10.748 28.690 1.00 84.19 436 LEU A C 1
ATOM 3570 O O . LEU A 1 436 ? -15.626 9.723 28.023 1.00 84.19 436 LEU A O 1
ATOM 3574 N N . ARG A 1 437 ? -15.276 11.920 28.272 1.00 84.88 437 ARG A N 1
ATOM 3575 C CA . ARG A 1 437 ? -14.370 12.035 27.132 1.00 84.88 437 ARG A CA 1
ATOM 3576 C C . ARG A 1 437 ? -12.986 11.615 27.596 1.00 84.88 437 ARG A C 1
ATOM 3578 O O . ARG A 1 437 ? -12.460 12.170 28.558 1.00 84.88 437 ARG A O 1
ATOM 3585 N N . THR A 1 438 ? -12.403 10.621 26.946 1.00 85.31 438 THR A N 1
ATOM 3586 C CA . THR A 1 438 ? -11.117 10.040 27.335 1.00 85.31 438 THR A CA 1
ATOM 3587 C C . THR A 1 438 ? -10.101 10.141 26.214 1.00 85.31 438 THR A C 1
ATOM 3589 O O . THR A 1 438 ? -10.434 10.246 25.031 1.00 85.31 438 THR A O 1
ATOM 3592 N N . GLN A 1 439 ? -8.834 10.123 26.605 1.00 86.62 439 GLN A N 1
ATOM 3593 C CA . GLN A 1 439 ? -7.703 10.076 25.702 1.00 86.62 439 GLN A CA 1
ATOM 3594 C C . GLN A 1 439 ? -6.834 8.889 26.105 1.00 86.62 439 GLN A C 1
ATOM 3596 O O . GLN A 1 439 ? -6.286 8.860 27.208 1.00 86.62 439 GLN A O 1
ATOM 3601 N N . SER A 1 440 ? -6.683 7.916 25.215 1.00 85.69 440 SER A N 1
ATOM 3602 C CA . SER A 1 440 ? -5.796 6.769 25.398 1.00 85.69 440 SER A CA 1
ATOM 3603 C C . SER A 1 440 ? -4.615 6.831 24.439 1.00 85.69 440 SER A C 1
ATOM 3605 O O . SER A 1 440 ? -4.716 7.304 23.303 1.00 85.69 440 SER A O 1
ATOM 3607 N N . LYS A 1 441 ? -3.480 6.303 24.887 1.00 84.75 441 LYS A N 1
ATOM 3608 C CA . LYS A 1 441 ? -2.407 5.863 23.996 1.00 84.75 441 LYS A CA 1
ATOM 3609 C C . LYS A 1 441 ? -2.855 4.559 23.319 1.00 84.75 441 LYS A C 1
ATOM 3611 O O . LYS A 1 441 ? -3.618 3.804 23.913 1.00 84.75 441 LYS A O 1
ATOM 3616 N N . TYR A 1 442 ? -2.425 4.312 22.081 1.00 81.00 442 TYR A N 1
ATOM 3617 C CA . TYR A 1 442 ? -2.716 3.057 21.376 1.00 81.00 442 TYR A CA 1
ATOM 3618 C C . TYR A 1 442 ? -1.506 2.620 20.537 1.00 81.00 442 TYR A C 1
ATOM 3620 O O . TYR A 1 442 ? -1.377 2.935 19.351 1.00 81.00 442 TYR A O 1
ATOM 3628 N N . LEU A 1 443 ? -0.567 1.927 21.180 1.00 82.75 443 LEU A N 1
ATOM 3629 C CA . LEU A 1 443 ? 0.512 1.215 20.492 1.00 82.75 443 LEU A CA 1
ATOM 3630 C C . LEU A 1 443 ? 0.091 -0.242 20.319 1.00 82.75 443 LEU A C 1
ATOM 3632 O O . LEU A 1 443 ? -0.358 -0.842 21.288 1.00 82.75 443 LEU A O 1
ATOM 3636 N N . ASP A 1 444 ? 0.258 -0.814 19.126 1.00 80.19 444 ASP A N 1
ATOM 3637 C CA . ASP A 1 444 ? 0.196 -2.270 18.916 1.00 80.19 444 ASP A CA 1
ATOM 3638 C C . ASP A 1 444 ? 0.976 -2.782 17.683 1.00 80.19 444 ASP A C 1
ATOM 3640 O O . ASP A 1 444 ? 0.977 -3.985 17.422 1.00 80.19 444 ASP A O 1
ATOM 3644 N N . ARG A 1 445 ? 1.674 -1.908 16.936 1.00 84.38 445 ARG A N 1
ATOM 3645 C CA . ARG A 1 445 ? 2.406 -2.245 15.695 1.00 84.38 445 ARG A CA 1
ATOM 3646 C C . ARG A 1 445 ? 3.874 -1.851 15.760 1.00 84.38 445 ARG A C 1
ATOM 3648 O O . ARG A 1 445 ? 4.228 -0.854 16.389 1.00 84.38 445 ARG A O 1
ATOM 3655 N N . ILE A 1 446 ? 4.711 -2.561 15.004 1.00 83.62 446 ILE A N 1
ATOM 3656 C CA . ILE A 1 446 ? 6.170 -2.351 14.954 1.00 83.62 446 ILE A CA 1
ATOM 3657 C C . ILE A 1 446 ? 6.538 -0.882 14.672 1.00 83.62 446 ILE A C 1
ATOM 3659 O O . ILE A 1 446 ? 7.380 -0.312 15.363 1.00 83.62 446 ILE A O 1
ATOM 3663 N N . HIS A 1 447 ? 5.880 -0.218 13.715 1.00 80.56 447 HIS A N 1
ATOM 3664 C CA . HIS A 1 447 ? 6.184 1.189 13.408 1.00 80.56 447 HIS A CA 1
ATOM 3665 C C . HIS A 1 447 ? 5.717 2.199 14.469 1.00 80.56 447 HIS A C 1
ATOM 3667 O O . HIS A 1 447 ? 6.343 3.251 14.598 1.00 80.56 447 HIS A O 1
ATOM 3673 N N . HIS A 1 448 ? 4.688 1.880 15.265 1.00 82.50 448 HIS A N 1
ATOM 3674 C CA . HIS A 1 448 ? 4.280 2.721 16.400 1.00 82.50 448 HIS A CA 1
ATOM 3675 C C . HIS A 1 448 ? 5.384 2.750 17.477 1.00 82.50 448 HIS A C 1
ATOM 3677 O O . HIS A 1 448 ? 5.538 3.756 18.165 1.00 82.50 448 HIS A O 1
ATOM 3683 N N . TRP A 1 449 ? 6.159 1.665 17.600 1.00 83.81 449 TRP A N 1
ATOM 3684 C CA . TRP A 1 449 ? 7.291 1.551 18.523 1.00 83.81 449 TRP A CA 1
ATOM 3685 C C . TRP A 1 449 ? 8.604 2.103 17.947 1.00 83.81 449 TRP A C 1
ATOM 3687 O O . TRP A 1 449 ? 9.316 2.810 18.651 1.00 83.81 449 TRP A O 1
ATOM 3697 N N . LEU A 1 450 ? 8.911 1.846 16.666 1.00 80.62 450 LEU A N 1
ATOM 3698 C CA . LEU A 1 450 ? 10.161 2.314 16.042 1.00 80.62 450 LEU A CA 1
ATOM 3699 C C . LEU A 1 450 ? 10.255 3.843 15.915 1.00 80.62 450 LEU A C 1
ATOM 3701 O O . LEU A 1 450 ? 11.334 4.402 16.086 1.00 80.62 450 LEU A O 1
ATOM 3705 N N . PHE A 1 451 ? 9.152 4.529 15.589 1.00 80.06 451 PHE A N 1
ATOM 3706 C CA . PHE A 1 451 ? 9.148 5.991 15.438 1.00 80.06 451 PHE A CA 1
ATOM 3707 C C . PHE A 1 451 ? 7.847 6.604 15.996 1.00 80.06 451 PHE A C 1
ATOM 3709 O O . PHE A 1 451 ? 7.023 7.116 15.227 1.00 80.06 451 PHE A O 1
ATOM 3716 N N . PRO A 1 452 ? 7.630 6.585 17.327 1.00 76.81 452 PRO A N 1
ATOM 3717 C CA . PRO A 1 452 ? 6.370 7.012 17.936 1.00 76.81 452 PRO A CA 1
ATOM 3718 C C . PRO A 1 452 ? 5.992 8.448 17.555 1.00 76.81 452 PRO A C 1
ATOM 3720 O O . PRO A 1 452 ? 4.854 8.705 17.180 1.00 76.81 452 PRO A O 1
ATOM 3723 N N . HIS A 1 453 ? 6.953 9.372 17.517 1.00 77.81 453 HIS A N 1
ATOM 3724 C CA . HIS A 1 453 ? 6.711 10.769 17.130 1.00 77.81 453 HIS A CA 1
ATOM 3725 C C . HIS A 1 453 ? 6.267 10.960 15.661 1.00 77.81 453 HIS A C 1
ATOM 3727 O O . HIS A 1 453 ? 5.742 12.017 15.318 1.00 77.81 453 HIS A O 1
ATOM 3733 N N . LEU A 1 454 ? 6.458 9.960 14.787 1.00 71.38 454 LEU A N 1
ATOM 3734 C CA . LEU A 1 454 ? 6.044 10.001 13.375 1.00 71.38 454 LEU A CA 1
ATOM 3735 C C . LEU A 1 454 ? 4.736 9.239 13.102 1.00 71.38 454 LEU A C 1
ATOM 3737 O O . LEU A 1 454 ? 4.019 9.594 12.156 1.00 71.38 454 LEU A O 1
ATOM 3741 N N . PHE A 1 455 ? 4.434 8.210 13.901 1.00 71.19 455 PHE A N 1
ATOM 3742 C CA . PHE A 1 455 ? 3.350 7.248 13.650 1.00 71.19 455 PHE A CA 1
ATOM 3743 C C . PHE A 1 455 ? 2.316 7.114 14.773 1.00 71.19 455 PHE A C 1
ATOM 3745 O O . PHE A 1 455 ? 1.316 6.431 14.580 1.00 71.19 455 PHE A O 1
ATOM 3752 N N . VAL A 1 456 ? 2.499 7.771 15.919 1.00 66.94 456 VAL A N 1
ATOM 3753 C CA . VAL A 1 456 ? 1.551 7.725 17.039 1.00 66.94 456 VAL A CA 1
ATOM 3754 C C . VAL A 1 456 ? 0.936 9.101 17.249 1.00 66.94 456 VAL A C 1
ATOM 3756 O O . VAL A 1 456 ? 1.628 10.112 17.358 1.00 66.94 456 VAL A O 1
ATOM 3759 N N . ARG A 1 457 ? -0.391 9.127 17.359 1.00 64.44 457 ARG A N 1
ATOM 3760 C CA . ARG A 1 457 ? -1.153 10.223 17.966 1.00 64.44 457 ARG A CA 1
ATOM 3761 C C . ARG A 1 457 ? -2.077 9.629 19.034 1.00 64.44 457 ARG A C 1
ATOM 3763 O O . ARG A 1 457 ? -2.458 8.466 18.892 1.00 64.44 457 ARG A O 1
ATOM 3770 N N . PRO A 1 458 ? -2.429 10.374 20.096 1.00 60.50 458 PRO A N 1
ATOM 3771 C CA . PRO A 1 458 ? -3.413 9.908 21.064 1.00 60.50 458 PRO A CA 1
ATOM 3772 C C . PRO A 1 458 ? -4.760 9.633 20.389 1.00 60.50 458 PRO A C 1
ATOM 3774 O O . PRO A 1 458 ? -5.206 10.399 19.535 1.00 60.50 458 PRO A O 1
ATOM 3777 N N . THR A 1 459 ? -5.412 8.548 20.790 1.00 58.53 459 THR A N 1
ATOM 3778 C CA . THR A 1 459 ? -6.788 8.228 20.393 1.00 58.53 459 THR A CA 1
ATOM 3779 C C . THR A 1 459 ? -7.760 8.855 21.385 1.00 58.53 459 THR A C 1
ATOM 3781 O O . THR A 1 459 ? -7.548 8.746 22.591 1.00 58.53 459 THR A O 1
ATOM 3784 N N . HIS A 1 460 ? -8.815 9.498 20.885 1.00 62.16 460 HIS A N 1
ATOM 3785 C CA . HIS A 1 460 ? -9.894 10.052 21.702 1.00 62.16 460 HIS A CA 1
ATOM 3786 C C . HIS A 1 460 ? -11.136 9.155 21.606 1.00 62.16 460 HIS A C 1
ATOM 3788 O O . HIS A 1 460 ? -11.477 8.680 20.518 1.00 62.16 460 HIS A O 1
ATOM 3794 N N . MET A 1 461 ? -11.780 8.905 22.746 1.00 54.44 461 MET A N 1
ATOM 3795 C CA . MET A 1 461 ? -12.979 8.068 22.863 1.00 54.44 461 MET A CA 1
ATOM 3796 C C . MET A 1 461 ? -13.967 8.714 23.829 1.00 54.44 461 MET A C 1
ATOM 3798 O O . MET A 1 461 ? -13.583 9.080 24.942 1.00 54.44 461 MET A O 1
ATOM 3802 N N . ASP A 1 462 ? -15.236 8.803 23.444 1.00 54.44 462 ASP A N 1
ATOM 3803 C CA . ASP A 1 462 ? -16.303 9.234 24.343 1.00 54.44 462 ASP A CA 1
ATOM 3804 C C . ASP A 1 462 ? -16.949 7.994 24.979 1.00 54.44 462 ASP A C 1
ATOM 3806 O O . ASP A 1 462 ? -17.446 7.094 24.298 1.00 54.44 462 ASP A O 1
ATOM 3810 N N . ILE A 1 463 ? -16.907 7.916 26.307 1.00 59.44 463 ILE A N 1
ATOM 3811 C CA . ILE A 1 463 ? -17.604 6.917 27.123 1.00 59.44 463 ILE A CA 1
ATOM 3812 C C . ILE A 1 463 ? -18.969 7.494 27.478 1.00 59.44 463 ILE A C 1
ATOM 3814 O O . ILE A 1 463 ? -19.049 8.582 28.050 1.00 59.44 463 ILE A O 1
ATOM 3818 N N . THR A 1 464 ? -20.040 6.764 27.174 1.00 54.47 464 THR A N 1
ATOM 3819 C CA . THR A 1 464 ? -21.418 7.202 27.421 1.00 54.47 464 THR A CA 1
ATOM 3820 C C . THR A 1 464 ? -22.216 6.099 28.109 1.00 54.47 464 THR A C 1
ATOM 3822 O O . THR A 1 464 ? -22.155 4.933 27.722 1.00 54.47 464 THR A O 1
ATOM 3825 N N . GLY A 1 465 ? -23.051 6.468 29.080 1.00 43.91 465 GLY A N 1
ATOM 3826 C CA . GLY A 1 465 ? -24.078 5.571 29.625 1.00 43.91 465 GLY A CA 1
ATOM 3827 C C . GLY A 1 465 ? -25.302 5.388 28.713 1.00 43.91 465 GLY A C 1
ATOM 3828 O O . GLY A 1 465 ? -26.357 4.999 29.206 1.00 43.91 465 GLY A O 1
ATOM 3829 N N . LYS A 1 466 ? -25.226 5.754 27.421 1.00 41.16 466 LYS A N 1
ATOM 3830 C CA . LYS A 1 466 ? -26.371 5.741 26.497 1.00 41.16 466 LYS A CA 1
ATOM 3831 C C . LYS A 1 466 ? -25.925 5.605 25.036 1.00 41.16 466 LYS A C 1
ATOM 3833 O O . LYS A 1 466 ? -25.765 6.597 24.330 1.00 41.16 466 LYS A O 1
ATOM 3838 N N . SER A 1 467 ? -25.735 4.368 24.591 1.00 45.19 467 SER A N 1
ATOM 3839 C CA . SER A 1 467 ? -25.255 4.042 23.248 1.00 45.19 467 SER A CA 1
ATOM 3840 C C . SER A 1 467 ? -26.363 3.900 22.199 1.00 45.19 467 SER A C 1
ATOM 3842 O O . SER A 1 467 ? -27.491 3.506 22.496 1.00 45.19 467 SER A O 1
ATOM 3844 N N . ASP A 1 468 ? -26.009 4.156 20.936 1.00 45.97 468 ASP A N 1
ATOM 3845 C CA . ASP A 1 468 ? -26.807 3.781 19.765 1.00 45.97 468 ASP A CA 1
ATOM 3846 C C . ASP A 1 468 ? -26.760 2.251 19.572 1.00 45.97 468 ASP A C 1
ATOM 3848 O O . ASP A 1 468 ? -26.009 1.736 18.745 1.00 45.97 468 ASP A O 1
ATOM 3852 N N . MET A 1 469 ? -27.551 1.495 20.340 1.00 50.56 469 MET A N 1
ATOM 3853 C CA . MET A 1 469 ? -27.535 0.016 20.364 1.00 50.56 469 MET A CA 1
ATOM 3854 C C . MET A 1 469 ? -28.131 -0.678 19.118 1.00 50.56 469 MET A C 1
ATOM 3856 O O . MET A 1 469 ? -28.425 -1.873 19.154 1.00 50.56 469 MET A O 1
ATOM 3860 N N . ASN A 1 470 ? -28.265 0.041 17.999 1.00 48.28 470 ASN A N 1
ATOM 3861 C CA . ASN A 1 470 ? -28.900 -0.432 16.765 1.00 48.28 470 ASN A CA 1
ATOM 3862 C C . ASN A 1 470 ? -27.973 -0.934 15.617 1.00 48.28 470 ASN A C 1
ATOM 3864 O O . ASN A 1 470 ? -28.488 -1.064 14.500 1.00 48.28 470 ASN A O 1
ATOM 3868 N N . PRO A 1 471 ? -26.665 -1.260 15.778 1.00 53.28 471 PRO A N 1
ATOM 3869 C CA . PRO A 1 471 ? -25.929 -1.936 14.710 1.00 53.28 471 PRO A CA 1
ATOM 3870 C C . PRO A 1 471 ? -26.432 -3.380 14.592 1.00 53.28 471 PRO A C 1
ATOM 3872 O O . PRO A 1 471 ? -26.116 -4.244 15.411 1.00 53.28 471 PRO A O 1
ATOM 3875 N N . SER A 1 472 ? -27.246 -3.632 13.569 1.00 53.56 472 SER A N 1
ATOM 3876 C CA . SER A 1 472 ? -27.727 -4.976 13.242 1.00 53.56 472 SER A CA 1
ATOM 3877 C C . SER A 1 472 ? -26.580 -5.854 12.737 1.00 53.56 472 SER A C 1
ATOM 3879 O O . SER A 1 472 ? -25.626 -5.358 12.134 1.00 53.56 472 SER A O 1
ATOM 3881 N N . ALA A 1 473 ? -26.671 -7.164 12.951 1.00 52.97 473 ALA A N 1
ATOM 3882 C CA . ALA A 1 473 ? -25.649 -8.109 12.513 1.00 52.97 473 ALA A CA 1
ATOM 3883 C C . ALA A 1 473 ? -25.345 -8.059 11.005 1.00 52.97 473 ALA A C 1
ATOM 3885 O O . ALA A 1 473 ? -26.248 -7.985 10.167 1.00 52.97 473 ALA A O 1
ATOM 3886 N N . ALA A 1 474 ? -24.056 -8.151 10.662 1.00 51.88 474 ALA A N 1
ATOM 3887 C CA . ALA A 1 474 ? -23.615 -8.325 9.284 1.00 51.88 474 ALA A CA 1
ATOM 3888 C C . ALA A 1 474 ? -23.934 -9.753 8.803 1.00 51.88 474 ALA A C 1
ATOM 3890 O O . ALA A 1 474 ? -23.467 -10.729 9.391 1.00 51.88 474 ALA A O 1
ATOM 3891 N N . HIS A 1 475 ? -24.690 -9.884 7.709 1.00 48.25 475 HIS A N 1
ATOM 3892 C CA . HIS A 1 475 ? -25.232 -11.165 7.225 1.00 48.25 475 HIS A CA 1
ATOM 3893 C C . HIS A 1 475 ? -24.201 -12.273 6.921 1.00 48.25 475 HIS A C 1
ATOM 3895 O O . HIS A 1 475 ? -24.606 -13.420 6.750 1.00 48.25 475 HIS A O 1
ATOM 3901 N N . SER A 1 476 ? -22.902 -11.978 6.830 1.00 49.00 476 SER A N 1
ATOM 3902 C CA . SER A 1 476 ? -21.864 -12.930 6.404 1.00 49.00 476 SER A CA 1
ATOM 3903 C C . SER A 1 476 ? -21.205 -13.753 7.518 1.00 49.00 476 SER A C 1
ATOM 3905 O O . SER A 1 476 ? -20.503 -14.709 7.198 1.00 49.00 476 SER A O 1
ATOM 3907 N N . ASP A 1 477 ? -21.376 -13.396 8.794 1.00 57.38 477 ASP A N 1
ATOM 3908 C CA . ASP A 1 477 ? -20.727 -14.083 9.922 1.00 57.38 477 ASP A CA 1
ATOM 3909 C C . ASP A 1 477 ? -21.760 -14.698 10.875 1.00 57.38 477 ASP A C 1
ATOM 3911 O O . ASP A 1 477 ? -22.618 -13.999 11.413 1.00 57.38 477 ASP A O 1
ATOM 3915 N N . ARG A 1 478 ? -21.650 -16.012 11.112 1.00 57.12 478 ARG A N 1
ATOM 3916 C CA . ARG A 1 478 ? -22.539 -16.762 12.011 1.00 57.12 478 ARG A CA 1
ATOM 3917 C C . ARG A 1 478 ? -22.450 -16.272 13.458 1.00 57.12 478 ARG A C 1
ATOM 3919 O O . ARG A 1 478 ? -23.480 -16.238 14.121 1.00 57.12 478 ARG A O 1
ATOM 3926 N N . ALA A 1 479 ? -21.267 -15.862 13.926 1.00 58.19 479 ALA A N 1
ATOM 3927 C CA . ALA A 1 479 ? -21.096 -15.352 15.289 1.00 58.19 479 ALA A CA 1
ATOM 3928 C C . ALA A 1 479 ? -21.829 -14.013 15.478 1.00 58.19 479 ALA A C 1
ATOM 3930 O O . ALA A 1 479 ? -22.561 -13.831 16.450 1.00 58.19 479 ALA A O 1
ATOM 3931 N N . CYS A 1 480 ? -21.730 -13.113 14.494 1.00 59.28 480 CYS A N 1
ATOM 3932 C CA . CYS A 1 480 ? -22.513 -11.877 14.473 1.00 59.28 480 CYS A CA 1
ATOM 3933 C C . CYS A 1 480 ? -24.027 -12.154 14.348 1.00 59.28 480 CYS A C 1
ATOM 3935 O O . CYS A 1 480 ? -24.822 -11.521 15.046 1.00 59.28 480 CYS A O 1
ATOM 3937 N N . GLN A 1 481 ? -24.444 -13.102 13.493 1.00 62.44 481 GLN A N 1
ATOM 3938 C CA . GLN A 1 481 ? -25.860 -13.460 13.298 1.00 62.44 481 GLN A CA 1
ATOM 3939 C C . GLN A 1 481 ? -26.555 -13.893 14.600 1.00 62.44 481 GLN A C 1
ATOM 3941 O O . GLN A 1 481 ? -27.701 -13.500 14.810 1.00 62.44 481 GLN A O 1
ATOM 3946 N N . SER A 1 482 ? -25.885 -14.647 15.484 1.00 58.16 482 SER A N 1
ATOM 3947 C CA . SER A 1 482 ? -26.464 -15.070 16.773 1.00 58.16 482 SER A CA 1
ATOM 3948 C C . SER A 1 482 ? -26.848 -13.903 17.692 1.00 58.16 482 SER A C 1
ATOM 3950 O O . SER A 1 482 ? -27.849 -13.996 18.403 1.00 58.16 482 SER A O 1
ATOM 3952 N N . VAL A 1 483 ? -26.105 -12.791 17.645 1.00 63.97 483 VAL A N 1
ATOM 3953 C CA . VAL A 1 483 ? -26.389 -11.590 18.452 1.00 63.97 483 VAL A CA 1
ATOM 3954 C C . VAL A 1 483 ? -27.626 -10.859 17.922 1.00 63.97 483 VAL A C 1
ATOM 3956 O O . VAL A 1 483 ? -28.513 -10.470 18.681 1.00 63.97 483 VAL A O 1
ATOM 3959 N N . GLY A 1 484 ? -27.704 -10.674 16.599 1.00 73.38 484 GLY A N 1
ATOM 3960 C CA . GLY A 1 484 ? -28.780 -9.940 15.927 1.00 73.38 484 GLY A CA 1
ATOM 3961 C C . GLY A 1 484 ? -28.767 -8.438 16.238 1.00 73.38 484 GLY A C 1
ATOM 3962 O O . GLY A 1 484 ? -28.241 -7.651 15.450 1.00 73.38 484 GLY A O 1
ATOM 3963 N N . ILE A 1 485 ? -29.343 -8.055 17.382 1.00 80.12 485 ILE A N 1
ATOM 3964 C CA . ILE A 1 485 ? -29.339 -6.697 17.952 1.00 80.12 485 ILE A CA 1
ATOM 3965 C C . ILE A 1 485 ? -28.756 -6.806 19.363 1.00 80.12 485 ILE A C 1
ATOM 3967 O O . ILE A 1 485 ? -29.289 -7.548 20.186 1.00 80.12 485 ILE A O 1
ATOM 3971 N N . VAL A 1 486 ? -27.704 -6.036 19.660 1.00 84.81 486 VAL A N 1
ATOM 3972 C CA . VAL A 1 486 ? -26.944 -6.113 20.927 1.00 84.81 486 VAL A CA 1
ATOM 3973 C C . VAL A 1 486 ? -27.846 -6.037 22.166 1.00 84.81 486 VAL A C 1
ATOM 3975 O O . VAL A 1 486 ? -27.693 -6.835 23.085 1.00 84.81 486 VAL A O 1
ATOM 3978 N N . TRP A 1 487 ? -28.838 -5.141 22.170 1.00 84.88 487 TRP A N 1
ATOM 3979 C CA . TRP A 1 487 ? -29.800 -5.025 23.273 1.00 84.88 487 TRP A CA 1
ATOM 3980 C C . TRP A 1 487 ? -30.622 -6.303 23.510 1.00 84.88 487 TRP A C 1
ATOM 3982 O O . TRP A 1 487 ? -30.856 -6.676 24.657 1.00 84.88 487 TRP A O 1
ATOM 3992 N N . LEU A 1 488 ? -31.033 -7.008 22.450 1.00 88.00 488 LEU A N 1
ATOM 3993 C CA . LEU A 1 488 ? -31.805 -8.247 22.588 1.00 88.00 488 LEU A CA 1
ATOM 3994 C C . LEU A 1 488 ? -30.953 -9.384 23.160 1.00 88.00 488 LEU A C 1
ATOM 3996 O O . LEU A 1 488 ? -31.468 -10.175 23.945 1.00 88.00 488 LEU A O 1
ATOM 4000 N N . ASP A 1 489 ? -29.665 -9.456 22.813 1.00 90.56 489 ASP A N 1
ATOM 4001 C CA . ASP A 1 489 ? -28.758 -10.446 23.402 1.00 90.56 489 ASP A CA 1
ATOM 4002 C C . ASP A 1 489 ? -28.496 -10.158 24.888 1.00 90.56 489 ASP A C 1
ATOM 4004 O O . ASP A 1 489 ? -28.649 -11.051 25.720 1.00 90.56 489 ASP A O 1
ATOM 4008 N N . ILE A 1 490 ? -28.244 -8.893 25.251 1.00 91.94 490 ILE A N 1
ATOM 4009 C CA . ILE A 1 490 ? -28.123 -8.455 26.654 1.00 91.94 490 ILE A CA 1
ATOM 4010 C C . ILE A 1 490 ? -29.373 -8.837 27.460 1.00 91.94 490 ILE A C 1
ATOM 4012 O O . ILE A 1 490 ? -29.250 -9.428 28.533 1.00 91.94 490 ILE A O 1
ATOM 4016 N N . MET A 1 491 ? -30.573 -8.552 26.946 1.00 93.50 491 MET A N 1
ATOM 4017 C CA . MET A 1 491 ? -31.824 -8.858 27.651 1.00 93.50 491 MET A CA 1
ATOM 4018 C C . MET A 1 491 ? -32.083 -10.369 27.768 1.00 93.50 491 MET A C 1
ATOM 4020 O O . MET A 1 491 ? -32.531 -10.818 28.821 1.00 93.50 491 MET A O 1
ATOM 4024 N N . ARG A 1 492 ? -31.742 -11.179 26.753 1.00 94.06 492 ARG A N 1
ATOM 4025 C CA . ARG A 1 492 ? -31.781 -12.653 26.858 1.00 94.06 492 ARG A CA 1
ATOM 4026 C C . ARG A 1 492 ? -30.814 -13.171 27.920 1.00 94.06 492 ARG A C 1
ATOM 4028 O O . ARG A 1 492 ? -31.187 -14.038 28.705 1.00 94.06 492 ARG A O 1
ATOM 4035 N N . GLN A 1 493 ? -29.587 -12.646 27.957 1.00 93.56 493 GLN A N 1
ATOM 4036 C CA . GLN A 1 493 ? -28.591 -13.041 28.954 1.00 93.56 493 GLN A CA 1
ATOM 4037 C C . GLN A 1 493 ? -29.016 -12.631 30.374 1.00 93.56 493 GLN A C 1
ATOM 4039 O O . GLN A 1 493 ? -28.827 -13.415 31.302 1.00 93.56 493 GLN A O 1
ATOM 4044 N N . LEU A 1 494 ? -29.659 -11.469 30.544 1.00 95.62 494 LEU A N 1
ATOM 4045 C CA . LEU A 1 494 ? -30.256 -11.045 31.816 1.00 95.62 494 LEU A CA 1
ATOM 4046 C C . LEU A 1 494 ? -31.373 -12.001 32.265 1.00 95.62 494 LEU A C 1
ATOM 4048 O O . LEU A 1 494 ? -31.319 -12.508 33.384 1.00 95.62 494 LEU A O 1
ATOM 4052 N N . MET A 1 495 ? -32.328 -12.313 31.382 1.00 96.06 495 MET A N 1
ATOM 4053 C CA . MET A 1 495 ? -33.417 -13.262 31.666 1.00 96.06 495 MET A CA 1
ATOM 4054 C C . MET A 1 495 ? -32.887 -14.658 32.023 1.00 96.06 495 MET A C 1
ATOM 4056 O O . MET A 1 495 ? -33.373 -15.281 32.963 1.00 96.06 495 MET A O 1
ATOM 4060 N N . ALA A 1 496 ? -31.852 -15.141 31.330 1.00 95.75 496 ALA A N 1
ATOM 4061 C CA . ALA A 1 496 ? -31.222 -16.426 31.635 1.00 95.75 496 ALA A CA 1
ATOM 4062 C C . ALA A 1 496 ? -30.547 -16.452 33.021 1.00 95.75 496 ALA A C 1
ATOM 4064 O O . ALA A 1 496 ? -30.548 -17.490 33.681 1.00 95.75 496 ALA A O 1
ATOM 4065 N N . VAL A 1 497 ? -29.999 -15.324 33.491 1.00 96.06 497 VAL A N 1
ATOM 4066 C CA . VAL A 1 497 ? -29.457 -15.203 34.857 1.00 96.06 497 VAL A CA 1
ATOM 4067 C C . VAL A 1 497 ? -30.585 -15.107 35.890 1.00 96.06 497 VAL A C 1
ATOM 4069 O O . VAL A 1 497 ? -30.521 -15.801 36.899 1.00 96.06 497 VAL A O 1
ATOM 4072 N N . GLN A 1 498 ? -31.649 -14.344 35.623 1.00 96.44 498 GLN A N 1
ATOM 4073 C CA . GLN A 1 498 ? -32.834 -14.267 36.493 1.00 96.44 498 GLN A CA 1
ATOM 4074 C C . GLN A 1 498 ? -33.505 -15.640 36.686 1.00 96.44 498 GLN A C 1
ATOM 4076 O O . GLN A 1 498 ? -33.857 -16.002 37.804 1.00 96.44 498 GLN A O 1
ATOM 4081 N N . LEU A 1 499 ? -33.608 -16.447 35.623 1.00 97.00 499 LEU A N 1
ATOM 4082 C CA . LEU A 1 499 ? -34.120 -17.823 35.691 1.00 97.00 499 LEU A CA 1
ATOM 4083 C C . LEU A 1 499 ? -33.174 -18.794 36.424 1.00 97.00 499 LEU A C 1
ATOM 4085 O O . LEU A 1 499 ? -33.638 -19.780 36.991 1.00 97.00 499 LEU A O 1
ATOM 4089 N N . ARG A 1 500 ? -31.858 -18.531 36.429 1.00 96.50 500 ARG A N 1
ATOM 4090 C CA . ARG A 1 500 ? -30.848 -19.334 37.150 1.00 96.50 500 ARG A CA 1
ATOM 4091 C C . ARG A 1 500 ? -30.797 -19.017 38.649 1.00 96.50 500 ARG A C 1
ATOM 4093 O O . ARG A 1 500 ? -30.369 -19.869 39.423 1.00 96.50 500 ARG A O 1
ATOM 4100 N N . PHE A 1 501 ? -31.222 -17.819 39.050 1.00 95.94 501 PHE A N 1
ATOM 4101 C CA . PHE A 1 501 ? -31.181 -17.328 40.431 1.00 95.94 501 PHE A CA 1
ATOM 4102 C C . PHE A 1 501 ? -32.538 -16.730 40.864 1.00 95.94 501 PHE A C 1
ATOM 4104 O O . PHE A 1 501 ? -32.625 -15.529 41.135 1.00 95.94 501 PHE A O 1
ATOM 4111 N N . PRO A 1 502 ? -33.614 -17.540 40.918 1.00 94.75 502 PRO A N 1
ATOM 4112 C CA . PRO A 1 502 ? -34.934 -17.063 41.319 1.00 94.75 502 PRO A CA 1
ATOM 4113 C C . PRO A 1 502 ? -34.923 -16.544 42.764 1.00 94.75 502 PRO A C 1
ATOM 4115 O O . PRO A 1 502 ? -34.325 -17.154 43.648 1.00 94.75 502 PRO A O 1
ATOM 4118 N N . GLY A 1 503 ? -35.607 -15.422 43.002 1.00 92.38 503 GLY A N 1
ATOM 4119 C CA . GLY A 1 503 ? -35.712 -14.801 44.328 1.00 92.38 503 GLY A CA 1
ATOM 4120 C C . GLY A 1 503 ? -34.494 -13.982 44.774 1.00 92.38 503 GLY A C 1
ATOM 4121 O O . GLY A 1 503 ? -34.491 -13.513 45.907 1.00 92.38 503 GLY A O 1
ATOM 4122 N N . LEU A 1 504 ? -33.483 -13.790 43.917 1.00 94.88 504 LEU A N 1
ATOM 4123 C CA . LEU A 1 504 ? -32.335 -12.917 44.188 1.00 94.88 504 LEU A CA 1
ATOM 4124 C C . LEU A 1 504 ? -32.372 -11.645 43.325 1.00 94.88 504 LEU A C 1
ATOM 4126 O O . LEU A 1 504 ? -32.871 -11.655 42.198 1.00 94.88 504 LEU A O 1
ATOM 4130 N N . ASP A 1 505 ? -31.802 -10.560 43.847 1.00 92.88 505 ASP A N 1
ATOM 4131 C CA . ASP A 1 505 ? -31.700 -9.262 43.170 1.00 92.88 505 ASP A CA 1
ATOM 4132 C C . ASP A 1 505 ? -30.747 -9.366 41.968 1.00 92.88 505 ASP A C 1
ATOM 4134 O O . ASP A 1 505 ? -29.633 -9.872 42.116 1.00 92.88 505 ASP A O 1
ATOM 4138 N N . VAL A 1 506 ? -31.130 -8.857 40.788 1.00 94.69 506 VAL A N 1
ATOM 4139 C CA . VAL A 1 506 ? -30.279 -8.902 39.580 1.00 94.69 506 VAL A CA 1
ATOM 4140 C C . VAL A 1 506 ? -30.072 -7.512 38.980 1.00 94.69 506 VAL A C 1
ATOM 4142 O O . VAL A 1 506 ? -30.983 -6.930 38.392 1.00 94.69 506 VAL A O 1
ATOM 4145 N N . ASP A 1 507 ? -28.840 -7.010 39.069 1.00 93.25 507 ASP A N 1
ATOM 4146 C CA . ASP A 1 507 ? -28.410 -5.754 38.457 1.00 93.25 507 ASP A CA 1
ATOM 4147 C C . ASP A 1 507 ? -27.892 -5.975 37.029 1.00 93.25 507 ASP A C 1
ATOM 4149 O O . ASP A 1 507 ? -27.163 -6.932 36.750 1.00 93.25 507 ASP A O 1
ATOM 4153 N N . LEU A 1 508 ? -28.158 -5.005 36.151 1.00 93.56 508 LEU A N 1
ATOM 4154 C CA . LEU A 1 508 ? -27.494 -4.860 34.856 1.00 93.56 508 LEU A CA 1
ATOM 4155 C C . LEU A 1 508 ? -26.740 -3.525 34.812 1.00 93.56 508 LEU A C 1
ATOM 4157 O O . LEU A 1 508 ? -27.350 -2.460 34.745 1.00 93.56 508 LEU A O 1
ATOM 4161 N N . THR A 1 509 ? -25.408 -3.577 34.802 1.00 92.31 509 THR A N 1
ATOM 4162 C CA . THR A 1 509 ? -24.550 -2.408 34.550 1.00 92.31 509 THR A CA 1
ATOM 4163 C C . THR A 1 509 ? -24.054 -2.433 33.107 1.00 92.31 509 THR A C 1
ATOM 4165 O O . THR A 1 509 ? -23.602 -3.463 32.608 1.00 92.31 509 THR A O 1
ATOM 4168 N N . LEU A 1 510 ? -24.130 -1.285 32.429 1.00 90.56 510 LEU A N 1
ATOM 4169 C CA . LEU A 1 510 ? -23.742 -1.122 31.028 1.00 90.56 510 LEU A CA 1
ATOM 4170 C C . LEU A 1 510 ? -22.702 -0.013 30.902 1.00 90.56 510 LEU A C 1
ATOM 4172 O O . LEU A 1 510 ? -22.991 1.157 31.155 1.00 90.56 510 LEU A O 1
ATOM 4176 N N . LEU A 1 511 ? -21.500 -0.384 30.471 1.00 90.31 511 LEU A N 1
ATOM 4177 C CA . LEU A 1 511 ? -20.430 0.546 30.126 1.00 90.31 511 LEU A CA 1
ATOM 4178 C C . LEU A 1 511 ? -20.305 0.558 28.605 1.00 90.31 511 LEU A C 1
ATOM 4180 O O . LEU A 1 511 ? -20.046 -0.489 28.017 1.00 90.31 511 LEU A O 1
ATOM 4184 N N . SER A 1 512 ? -20.483 1.706 27.953 1.00 87.44 512 SER A N 1
ATOM 4185 C CA . SER A 1 512 ? -20.289 1.808 26.504 1.00 87.44 512 SER A CA 1
ATOM 4186 C C . SER A 1 512 ? -19.366 2.954 26.134 1.00 87.44 512 SER A C 1
ATOM 4188 O O . SER A 1 512 ? -19.380 4.017 26.756 1.00 87.44 512 SER A O 1
ATOM 4190 N N . SER A 1 513 ? -18.572 2.742 25.091 1.00 86.19 513 SER A N 1
ATOM 4191 C CA . SER A 1 513 ? -17.744 3.772 24.488 1.00 86.19 513 SER A CA 1
ATOM 4192 C C . SER A 1 513 ? -17.854 3.750 22.973 1.00 86.19 513 SER A C 1
ATOM 4194 O O . SER A 1 513 ? -18.220 2.748 22.358 1.00 86.19 513 SER A O 1
ATOM 4196 N N . ALA A 1 514 ? -17.539 4.888 22.370 1.00 84.31 514 ALA A N 1
ATOM 4197 C CA . ALA A 1 514 ? -17.264 4.993 20.957 1.00 84.31 514 ALA A CA 1
ATOM 4198 C C . ALA A 1 514 ? -16.025 5.865 20.738 1.00 84.31 514 ALA A C 1
ATOM 4200 O O . ALA A 1 514 ? -15.881 6.934 21.335 1.00 84.31 514 ALA A O 1
ATOM 4201 N N . GLU A 1 515 ? -15.148 5.428 19.838 1.00 81.44 515 GLU A N 1
ATOM 4202 C CA . GLU A 1 515 ? -14.064 6.265 19.329 1.00 81.44 515 GLU A CA 1
ATOM 4203 C C . GLU A 1 515 ? -14.652 7.517 18.642 1.00 81.44 515 GLU A C 1
ATOM 4205 O O . GLU A 1 515 ? -15.761 7.493 18.086 1.00 81.44 515 GLU A O 1
ATOM 4210 N N . ASP A 1 516 ? -13.893 8.614 18.636 1.00 77.81 516 ASP A N 1
ATOM 4211 C CA . ASP A 1 516 ? -14.117 9.684 17.660 1.00 77.81 516 ASP A CA 1
ATOM 4212 C C . ASP A 1 516 ? -13.929 9.154 16.230 1.00 77.81 516 ASP A C 1
ATOM 4214 O O . ASP A 1 516 ? -13.199 8.185 16.000 1.00 77.81 516 ASP A O 1
ATOM 4218 N N . VAL A 1 517 ? -14.541 9.816 15.242 1.00 76.25 517 VAL A N 1
ATOM 4219 C CA . VAL A 1 517 ? -14.338 9.463 13.827 1.00 76.25 517 VAL A CA 1
ATOM 4220 C C . VAL A 1 517 ? -12.911 9.830 13.403 1.00 76.25 517 VAL A C 1
ATOM 4222 O O . VAL A 1 517 ? -12.612 10.972 13.054 1.00 76.25 517 VAL A O 1
ATOM 4225 N N . GLN A 1 518 ? -12.016 8.844 13.411 1.00 76.81 518 GLN A N 1
ATOM 4226 C CA . GLN A 1 518 ? -10.622 8.992 12.995 1.00 76.81 518 GLN A CA 1
ATOM 4227 C C . GLN A 1 518 ? -10.562 9.115 11.471 1.00 76.81 518 GLN A C 1
ATOM 4229 O O . GLN A 1 518 ? -10.839 8.146 10.765 1.00 76.81 518 GLN A O 1
ATOM 4234 N N . VAL A 1 519 ? -10.220 10.303 10.960 1.00 77.69 519 VAL A N 1
ATOM 4235 C CA . VAL A 1 519 ? -10.182 10.585 9.516 1.00 77.69 519 VAL A CA 1
ATOM 4236 C C . VAL A 1 519 ? -8.775 10.396 8.955 1.00 77.69 519 VAL A C 1
ATOM 4238 O O . VAL A 1 519 ? -7.869 11.193 9.222 1.00 77.69 519 VAL A O 1
ATOM 4241 N N . CYS A 1 520 ? -8.613 9.385 8.106 1.00 76.88 520 CYS A N 1
ATOM 4242 C CA . CYS A 1 520 ? -7.356 9.053 7.447 1.00 76.88 520 CYS A CA 1
ATOM 4243 C C . CYS A 1 520 ? -7.231 9.856 6.142 1.00 76.88 520 CYS A C 1
ATOM 4245 O O . CYS A 1 520 ? -7.967 9.625 5.183 1.00 76.88 520 CYS A O 1
ATOM 4247 N N . LYS A 1 521 ? -6.308 10.827 6.106 1.00 73.56 521 LYS A N 1
ATOM 4248 C CA . LYS A 1 521 ? -6.200 11.828 5.018 1.00 73.56 521 LYS A CA 1
ATOM 4249 C C . LYS A 1 521 ? -5.064 11.580 4.018 1.00 73.56 521 LYS A C 1
ATOM 4251 O O . LYS A 1 521 ? -4.790 12.438 3.187 1.00 73.56 521 LYS A O 1
ATOM 4256 N N . GLY A 1 522 ? -4.381 10.435 4.070 1.00 77.94 522 GLY A N 1
ATOM 4257 C CA . GLY A 1 522 ? -3.255 10.133 3.176 1.00 77.94 522 GLY A CA 1
ATOM 4258 C C . GLY A 1 522 ? -3.642 9.612 1.788 1.00 77.94 522 GLY A C 1
ATOM 4259 O O . GLY A 1 522 ? -2.957 8.737 1.265 1.00 77.94 522 GLY A O 1
ATOM 4260 N N . GLY A 1 523 ? -4.725 10.107 1.192 1.00 85.12 523 GLY A N 1
ATOM 4261 C CA . GLY A 1 523 ? -5.165 9.740 -0.155 1.00 85.12 523 GLY A CA 1
ATOM 4262 C C . GLY A 1 523 ? -6.341 10.590 -0.635 1.00 85.12 523 GLY A C 1
ATOM 4263 O O . GLY A 1 523 ? -6.815 11.467 0.084 1.00 85.12 523 GLY A O 1
ATOM 4264 N N . ILE A 1 524 ? -6.792 10.348 -1.868 1.00 89.25 524 ILE A N 1
ATOM 4265 C CA . ILE A 1 524 ? -7.886 11.106 -2.503 1.00 89.25 524 ILE A CA 1
ATOM 4266 C C . ILE A 1 524 ? -9.265 10.568 -2.087 1.00 89.25 524 ILE A C 1
ATOM 4268 O O . ILE A 1 524 ? -10.206 11.352 -1.956 1.00 89.25 524 ILE A O 1
ATOM 4272 N N . ALA A 1 525 ? -9.403 9.259 -1.840 1.00 89.06 525 ALA A N 1
ATOM 4273 C CA . ALA A 1 525 ? -10.592 8.743 -1.170 1.00 89.06 525 ALA A CA 1
ATOM 4274 C C . ALA A 1 525 ? -10.532 9.065 0.331 1.00 89.06 525 ALA A C 1
ATOM 4276 O O . ALA A 1 525 ? -9.529 8.813 0.998 1.00 89.06 525 ALA A O 1
ATOM 4277 N N . TYR A 1 526 ? -11.636 9.580 0.865 1.00 86.12 526 TYR A N 1
ATOM 4278 C CA . TYR A 1 526 ? -11.836 9.736 2.300 1.00 86.12 526 TYR A CA 1
ATOM 4279 C C . TYR A 1 526 ? -12.126 8.365 2.913 1.00 86.12 526 TYR A C 1
ATOM 4281 O O . TYR A 1 526 ? -12.972 7.619 2.408 1.00 86.12 526 TYR A O 1
ATOM 4289 N N . ILE A 1 527 ? -11.493 8.070 4.045 1.00 86.81 527 ILE A N 1
ATOM 4290 C CA . ILE A 1 527 ? -11.975 7.058 4.981 1.00 86.81 527 ILE A CA 1
ATOM 4291 C C . ILE A 1 527 ? -11.933 7.625 6.401 1.00 86.81 527 ILE A C 1
ATOM 4293 O O . ILE A 1 527 ? -10.924 8.175 6.841 1.00 86.81 527 ILE A O 1
ATOM 4297 N N . GLY A 1 528 ? -13.060 7.524 7.096 1.00 86.81 528 GLY A N 1
ATOM 4298 C CA . GLY A 1 528 ? -13.179 7.770 8.526 1.00 86.81 528 GLY A CA 1
ATOM 4299 C C . GLY A 1 528 ? -13.569 6.473 9.219 1.00 86.81 528 GLY A C 1
ATOM 4300 O O . GLY A 1 528 ? -14.516 5.826 8.773 1.00 86.81 528 GLY A O 1
ATOM 4301 N N . ARG A 1 529 ? -12.882 6.076 10.292 1.00 85.25 529 ARG A N 1
ATOM 4302 C CA . ARG A 1 529 ? -13.239 4.882 11.081 1.00 85.25 529 ARG A CA 1
ATOM 4303 C C . ARG A 1 529 ? -13.729 5.253 12.476 1.00 85.25 529 ARG A C 1
ATOM 4305 O O . ARG A 1 529 ? -13.284 6.245 13.047 1.00 85.25 529 ARG A O 1
ATOM 4312 N N . ARG A 1 530 ? -14.637 4.440 13.012 1.00 84.25 530 ARG A N 1
ATOM 4313 C CA . ARG A 1 530 ? -15.188 4.545 14.365 1.00 84.25 530 ARG A CA 1
ATOM 4314 C C . ARG A 1 530 ? -15.429 3.144 14.916 1.00 84.25 530 ARG A C 1
ATOM 4316 O O . ARG A 1 530 ? -16.267 2.413 14.385 1.00 84.25 530 ARG A O 1
ATOM 4323 N N . LYS A 1 531 ? -14.719 2.767 15.977 1.00 85.94 531 LYS A N 1
ATOM 4324 C CA . LYS A 1 531 ? -15.091 1.603 16.793 1.00 85.94 531 LYS A CA 1
ATOM 4325 C C . LYS A 1 531 ? -16.074 2.032 17.877 1.00 85.94 531 LYS A C 1
ATOM 4327 O O . LYS A 1 531 ? -16.050 3.184 18.311 1.00 85.94 531 LYS A O 1
ATOM 4332 N N . ALA A 1 532 ? -16.920 1.110 18.305 1.00 86.69 532 ALA A N 1
ATOM 4333 C CA . ALA A 1 532 ? -17.734 1.254 19.499 1.00 86.69 532 ALA A CA 1
ATOM 4334 C C . ALA A 1 532 ? -17.823 -0.088 20.222 1.00 86.69 532 ALA A C 1
ATOM 4336 O O . ALA A 1 532 ? -17.744 -1.155 19.604 1.00 86.69 532 ALA A O 1
ATOM 4337 N N . ASP A 1 533 ? -17.982 -0.034 21.533 1.00 88.94 533 ASP A N 1
ATOM 4338 C CA . ASP A 1 533 ? -18.042 -1.213 22.378 1.00 88.94 533 ASP A CA 1
ATOM 4339 C C . ASP A 1 533 ? -19.031 -1.043 23.531 1.00 88.94 533 ASP A C 1
ATOM 4341 O O . ASP A 1 533 ? -19.404 0.067 23.930 1.00 88.94 533 ASP A O 1
ATOM 4345 N N . VAL A 1 534 ? -19.508 -2.181 24.025 1.00 90.38 534 VAL A N 1
ATOM 4346 C CA . VAL A 1 534 ? -20.409 -2.293 25.172 1.00 90.38 534 VAL A CA 1
ATOM 4347 C C . VAL A 1 534 ? -19.893 -3.429 26.044 1.00 90.38 534 VAL A C 1
ATOM 4349 O O . VAL A 1 534 ? -19.743 -4.551 25.569 1.00 90.38 534 VAL A O 1
ATOM 4352 N N . SER A 1 535 ? -19.648 -3.161 27.321 1.00 93.19 535 SER A N 1
ATOM 4353 C CA . SER A 1 535 ? -19.485 -4.188 28.350 1.00 93.19 535 SER A CA 1
ATOM 4354 C C . SER A 1 535 ? -20.769 -4.246 29.171 1.00 93.19 535 SER A C 1
ATOM 4356 O O . SER A 1 535 ? -21.167 -3.243 29.768 1.00 93.19 535 SER A O 1
ATOM 4358 N N . SER A 1 536 ? -21.423 -5.404 29.181 1.00 94.38 536 SER A N 1
ATOM 4359 C CA . SER A 1 536 ? -22.554 -5.701 30.057 1.00 94.38 536 SER A CA 1
ATOM 4360 C C . SER A 1 536 ? -22.079 -6.536 31.236 1.00 94.38 536 SER A C 1
ATOM 4362 O O . SER A 1 536 ? -21.596 -7.655 31.051 1.00 94.38 536 SER A O 1
ATOM 4364 N N . ILE A 1 537 ? -22.243 -5.986 32.435 1.00 95.62 537 ILE A N 1
ATOM 4365 C CA . ILE A 1 537 ? -21.968 -6.660 33.698 1.00 95.62 537 ILE A CA 1
ATOM 4366 C C . ILE A 1 537 ? -23.322 -7.024 34.304 1.00 95.62 537 ILE A C 1
ATOM 4368 O O . ILE A 1 537 ? -24.089 -6.134 34.677 1.00 95.62 537 ILE A O 1
ATOM 4372 N N . ILE A 1 538 ? -23.623 -8.319 34.380 1.00 96.38 538 ILE A N 1
ATOM 4373 C CA . ILE A 1 538 ? -24.801 -8.827 35.091 1.00 96.38 538 ILE A CA 1
ATOM 4374 C C . ILE A 1 538 ? -24.331 -9.293 36.466 1.00 96.38 538 ILE A C 1
ATOM 4376 O O . ILE A 1 538 ? -23.404 -10.103 36.560 1.00 96.38 538 ILE A O 1
ATOM 4380 N N . ARG A 1 539 ? -24.960 -8.789 37.527 1.00 95.81 539 ARG A N 1
ATOM 4381 C CA . ARG A 1 539 ? -24.624 -9.110 38.918 1.00 95.81 539 ARG A CA 1
ATOM 4382 C C . ARG A 1 539 ? -25.861 -9.602 39.652 1.00 95.81 539 ARG A C 1
ATOM 4384 O O . ARG A 1 539 ? -26.910 -8.982 39.550 1.00 95.81 539 ARG A O 1
ATOM 4391 N N . VAL A 1 540 ? -25.719 -10.671 40.428 1.00 96.06 540 VAL A N 1
ATOM 4392 C CA . VAL A 1 540 ? -26.763 -11.172 41.330 1.00 96.06 540 VAL A CA 1
ATOM 4393 C C . VAL A 1 540 ? -26.354 -10.892 42.770 1.00 96.06 540 VAL A C 1
ATOM 4395 O O . VAL A 1 540 ? -25.236 -11.234 43.170 1.00 96.06 540 VAL A O 1
ATOM 4398 N N . ARG A 1 541 ? -27.256 -10.296 43.550 1.00 93.81 541 ARG A N 1
ATOM 4399 C CA . ARG A 1 541 ? -27.103 -10.009 44.979 1.00 93.81 541 ARG A CA 1
ATOM 4400 C C . ARG A 1 541 ? -28.086 -10.859 45.782 1.00 93.81 541 ARG A C 1
ATOM 4402 O O . ARG A 1 541 ? -29.273 -10.894 45.484 1.00 93.81 541 ARG A O 1
ATOM 4409 N N . ASN A 1 542 ? -27.589 -11.512 46.827 1.00 93.88 542 ASN A N 1
ATOM 4410 C CA . ASN A 1 542 ? -28.435 -11.968 47.921 1.00 93.88 542 ASN A CA 1
ATOM 4411 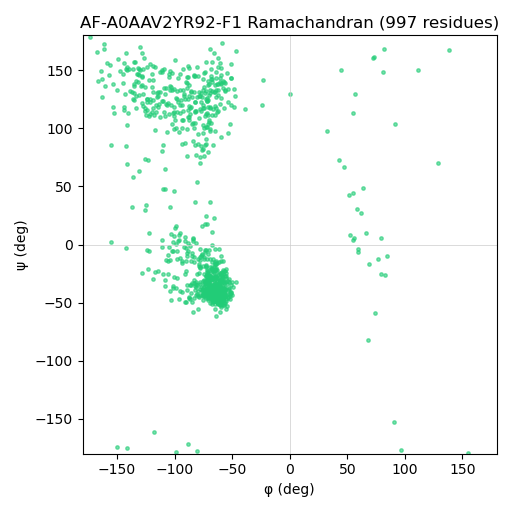C C . ASN A 1 542 ? -28.550 -10.810 48.918 1.00 93.88 542 ASN A C 1
ATOM 4413 O O . ASN A 1 542 ? -27.528 -10.348 49.430 1.00 93.88 542 ASN A O 1
ATOM 4417 N N . CYS A 1 543 ? -29.762 -10.309 49.130 1.00 91.44 543 CYS A N 1
ATOM 4418 C CA . CYS A 1 543 ? -30.047 -9.215 50.048 1.00 91.44 543 CYS A CA 1
ATOM 4419 C C . CYS A 1 543 ? -30.933 -9.728 51.178 1.00 91.44 543 CYS A C 1
ATOM 4421 O O . CYS A 1 543 ? -31.973 -10.331 50.927 1.00 91.44 543 CYS A O 1
ATOM 4423 N N . THR A 1 544 ? -30.502 -9.493 52.413 1.00 89.50 544 THR A N 1
ATOM 4424 C CA . THR A 1 544 ? -31.224 -9.876 53.625 1.00 89.50 544 THR A CA 1
ATOM 4425 C C . THR A 1 544 ? -31.557 -8.624 54.421 1.00 89.50 544 THR A C 1
ATOM 4427 O O . THR A 1 544 ? -30.646 -7.924 54.877 1.00 89.50 544 THR A O 1
ATOM 4430 N N . ASP A 1 545 ? -32.849 -8.364 54.600 1.00 82.75 545 ASP A N 1
ATOM 4431 C CA . ASP A 1 545 ? -33.338 -7.354 55.532 1.00 82.75 545 ASP A CA 1
ATOM 4432 C C . ASP A 1 545 ? -33.133 -7.841 56.967 1.00 82.75 545 ASP A C 1
ATOM 4434 O O . ASP A 1 545 ? -33.885 -8.667 57.481 1.00 82.75 545 ASP A O 1
ATOM 4438 N N . ASN A 1 546 ? -32.086 -7.323 57.606 1.00 82.56 546 ASN A N 1
ATOM 4439 C CA . ASN A 1 546 ? -31.849 -7.489 59.033 1.00 82.56 546 ASN A CA 1
ATOM 4440 C C . ASN A 1 546 ? -32.313 -6.224 59.769 1.00 82.56 546 ASN A C 1
ATOM 4442 O O . ASN A 1 546 ? -32.340 -5.136 59.195 1.00 82.56 546 ASN A O 1
ATOM 4446 N N . GLU A 1 547 ? -32.581 -6.326 61.072 1.00 75.88 547 GLU A N 1
ATOM 4447 C CA . GLU A 1 547 ? -32.996 -5.187 61.916 1.00 75.88 547 GLU A CA 1
ATOM 4448 C C . GLU A 1 547 ? -31.979 -4.024 61.928 1.00 75.88 547 GLU A C 1
ATOM 4450 O O . GLU A 1 547 ? -32.333 -2.878 62.194 1.00 75.88 547 GLU A O 1
ATOM 4455 N N . SER A 1 548 ? -30.714 -4.306 61.599 1.00 71.00 548 SER A N 1
ATOM 4456 C CA . SER A 1 548 ? -29.625 -3.331 61.458 1.00 71.00 548 SER A CA 1
ATOM 4457 C C . SER A 1 548 ? -29.435 -2.773 60.037 1.00 71.00 548 SER A C 1
ATOM 4459 O O . SER A 1 548 ? -28.573 -1.915 59.835 1.00 71.00 548 SER A O 1
ATOM 4461 N N . GLY A 1 549 ? -30.220 -3.227 59.052 1.00 75.50 549 GLY A N 1
ATOM 4462 C CA . GLY A 1 549 ? -30.240 -2.708 57.683 1.00 75.50 549 GLY A CA 1
ATOM 4463 C C . GLY A 1 549 ? -30.329 -3.775 56.581 1.00 75.50 549 GLY A C 1
ATOM 4464 O O . GLY A 1 549 ? -30.100 -4.965 56.794 1.00 75.50 549 GLY A O 1
ATOM 4465 N N . HIS A 1 550 ? -30.617 -3.303 55.367 1.00 82.75 550 HIS A N 1
ATOM 4466 C CA . HIS A 1 550 ? -30.748 -4.088 54.134 1.00 82.75 550 HIS A CA 1
ATOM 4467 C C . HIS A 1 550 ? -29.362 -4.509 53.595 1.00 82.75 550 HIS A C 1
ATOM 4469 O O . HIS A 1 550 ? -28.773 -3.852 52.727 1.00 82.75 550 HIS A O 1
ATOM 4475 N N . ILE A 1 551 ? -28.794 -5.592 54.135 1.00 85.88 551 ILE A N 1
ATOM 4476 C CA . ILE A 1 551 ? -27.440 -6.054 53.791 1.00 85.88 551 ILE A CA 1
ATOM 4477 C C . ILE A 1 551 ? -27.478 -6.863 52.492 1.00 85.88 551 ILE A C 1
ATOM 4479 O O . ILE A 1 551 ? -28.018 -7.965 52.449 1.00 85.88 551 ILE A O 1
ATOM 4483 N N . CYS A 1 552 ? -26.840 -6.346 51.442 1.00 88.62 552 CYS A N 1
ATOM 4484 C CA . CYS A 1 552 ? -26.664 -7.050 50.173 1.00 88.62 552 CYS A CA 1
ATOM 4485 C C . CYS A 1 552 ? -25.248 -7.598 50.003 1.00 88.62 552 CYS A C 1
ATOM 4487 O O . CYS A 1 552 ? -24.268 -6.867 50.141 1.00 88.62 552 CYS A O 1
ATOM 4489 N N . ARG A 1 553 ? -25.146 -8.864 49.595 1.00 89.81 553 ARG A N 1
ATOM 4490 C CA . ARG A 1 553 ? -23.898 -9.522 49.202 1.00 89.81 553 ARG A CA 1
ATOM 4491 C C . ARG A 1 553 ? -24.014 -10.090 47.794 1.00 89.81 553 ARG A C 1
ATOM 4493 O O . ARG A 1 553 ? -24.892 -10.899 47.505 1.00 89.81 553 ARG A O 1
ATOM 4500 N N . SER A 1 554 ? -23.088 -9.713 46.927 1.00 92.12 554 SER A N 1
ATOM 4501 C CA . SER A 1 554 ? -23.007 -10.231 45.562 1.00 92.12 554 SER A CA 1
ATOM 4502 C C . SER A 1 554 ? -22.580 -11.701 45.553 1.00 92.12 554 SER A C 1
ATOM 4504 O O . SER A 1 554 ? -21.598 -12.071 46.197 1.00 92.12 554 SER A O 1
ATOM 4506 N N . VAL A 1 555 ? -23.327 -12.540 44.828 1.00 92.75 555 VAL A N 1
ATOM 4507 C CA . VAL A 1 555 ? -23.143 -14.005 44.778 1.00 92.75 555 VAL A CA 1
ATOM 4508 C C . VAL A 1 555 ? -22.771 -14.531 43.392 1.00 92.75 555 VAL A C 1
ATOM 4510 O O . VAL A 1 555 ? -22.145 -15.581 43.289 1.00 92.75 555 VAL A O 1
ATOM 4513 N N . PHE A 1 556 ? -23.099 -13.805 42.323 1.00 93.44 556 PHE A N 1
ATOM 4514 C CA . PHE A 1 556 ? -22.714 -14.149 40.952 1.00 93.44 556 PHE A CA 1
ATOM 4515 C C . PHE A 1 556 ? -22.429 -12.877 40.156 1.00 93.44 556 PHE A C 1
ATOM 4517 O O . PHE A 1 556 ? -23.161 -11.895 40.276 1.00 93.44 556 PHE A O 1
ATOM 4524 N N . ILE A 1 557 ? -21.381 -12.898 39.333 1.00 94.06 557 ILE A N 1
ATOM 4525 C CA . ILE A 1 557 ? -21.024 -11.801 38.425 1.00 94.06 557 ILE A CA 1
ATOM 4526 C C . ILE A 1 557 ? -20.671 -12.388 37.056 1.00 94.06 557 ILE A C 1
ATOM 4528 O O . ILE A 1 557 ? -19.960 -13.391 36.962 1.00 94.06 557 ILE A O 1
ATOM 4532 N N . LYS A 1 558 ? -21.139 -11.735 35.989 1.00 94.31 558 LYS A N 1
ATOM 4533 C CA . LYS A 1 558 ? -20.855 -12.068 34.590 1.00 94.31 558 LYS A CA 1
ATOM 4534 C C . LYS A 1 558 ? -20.478 -10.822 33.794 1.00 94.31 558 LYS A C 1
ATOM 4536 O O . LYS A 1 558 ? -21.298 -9.925 33.632 1.00 94.31 558 LYS A O 1
ATOM 4541 N N . ASP A 1 559 ? -19.255 -10.805 33.271 1.00 93.81 559 ASP A N 1
ATOM 4542 C CA . ASP A 1 559 ? -18.745 -9.826 32.308 1.00 93.81 559 ASP A CA 1
ATOM 4543 C C . ASP A 1 559 ? -18.846 -10.407 30.891 1.00 93.81 559 ASP A C 1
ATOM 4545 O O . ASP A 1 559 ? -18.181 -11.393 30.544 1.00 93.81 559 ASP A O 1
ATOM 4549 N N . HIS A 1 560 ? -19.699 -9.792 30.077 1.00 94.00 560 HIS A N 1
ATOM 4550 C CA . HIS A 1 560 ? -19.900 -10.124 28.672 1.00 94.00 560 HIS A CA 1
ATOM 4551 C C . HIS A 1 560 ? -19.780 -8.853 27.830 1.00 94.00 560 HIS A C 1
ATOM 4553 O O . HIS A 1 560 ? -20.295 -7.798 28.208 1.00 94.00 560 HIS A O 1
ATOM 4559 N N . ARG A 1 561 ? -19.091 -8.925 26.688 1.00 92.38 561 ARG A N 1
ATOM 4560 C CA . ARG A 1 561 ? -18.705 -7.739 25.914 1.00 92.38 561 ARG A CA 1
ATOM 4561 C C . ARG A 1 561 ? -19.056 -7.859 24.443 1.00 92.38 561 ARG A C 1
ATOM 4563 O O . ARG A 1 561 ? -19.063 -8.946 23.877 1.00 92.38 561 ARG A O 1
ATOM 4570 N N . TYR A 1 562 ? -19.296 -6.706 23.832 1.00 90.88 562 TYR A N 1
ATOM 4571 C CA . TYR A 1 562 ? -19.651 -6.529 22.432 1.00 90.88 562 TYR A CA 1
ATOM 4572 C C . TYR A 1 562 ? -18.696 -5.507 21.815 1.00 90.88 562 TYR A C 1
ATOM 4574 O O . TYR A 1 562 ? -18.534 -4.414 22.357 1.00 90.88 562 TYR A O 1
ATOM 4582 N N . GLN A 1 563 ? -18.091 -5.827 20.671 1.00 87.94 563 GLN A N 1
ATOM 4583 C CA . GLN A 1 563 ? -17.329 -4.868 19.861 1.00 87.94 563 GLN A CA 1
ATOM 4584 C C . GLN A 1 563 ? -17.953 -4.738 18.467 1.00 87.94 563 GLN A C 1
ATOM 4586 O O . GLN A 1 563 ? -18.267 -5.737 17.817 1.00 87.94 563 GLN A O 1
ATOM 4591 N N . VAL A 1 564 ? -18.086 -3.513 17.967 1.00 85.62 564 VAL A N 1
ATOM 4592 C CA . VAL A 1 564 ? -18.491 -3.219 16.585 1.00 85.62 564 VAL A CA 1
ATOM 4593 C C . VAL A 1 564 ? -17.546 -2.186 15.986 1.00 85.62 564 VAL A C 1
ATOM 4595 O O . VAL A 1 564 ? -17.050 -1.299 16.685 1.00 85.62 564 VAL A O 1
ATOM 4598 N N . ALA A 1 565 ? -17.286 -2.281 14.685 1.00 85.38 565 ALA A N 1
ATOM 4599 C CA . ALA A 1 565 ? -16.502 -1.268 14.000 1.00 85.38 565 ALA A CA 1
ATOM 4600 C C . ALA A 1 565 ? -17.094 -0.886 12.646 1.00 85.38 565 ALA A C 1
ATOM 4602 O O . ALA A 1 565 ? -17.463 -1.717 11.809 1.00 85.38 565 ALA A O 1
ATOM 4603 N N . ILE A 1 566 ? -17.191 0.427 12.468 1.00 84.81 566 ILE A N 1
ATOM 4604 C CA . ILE A 1 566 ? -17.890 1.096 11.384 1.00 84.81 566 ILE A CA 1
ATOM 4605 C C . ILE A 1 566 ? -16.879 1.987 10.670 1.00 84.81 566 ILE A C 1
ATOM 4607 O O . ILE A 1 566 ? -16.038 2.633 11.301 1.00 84.81 566 ILE A O 1
ATOM 4611 N N . PHE A 1 567 ? -16.965 2.057 9.347 1.00 87.50 567 PHE A N 1
ATOM 4612 C CA . PHE A 1 567 ? -16.172 2.996 8.566 1.00 87.50 567 PHE A CA 1
ATOM 4613 C C . PHE A 1 567 ? -17.019 3.715 7.524 1.00 87.50 567 PHE A C 1
ATOM 4615 O O . PHE A 1 567 ? -17.912 3.143 6.901 1.00 87.50 567 PHE A O 1
ATOM 4622 N N . THR A 1 568 ? -16.739 4.999 7.350 1.00 88.12 568 THR A N 1
ATOM 4623 C CA . THR A 1 568 ? -17.378 5.871 6.370 1.00 88.12 568 THR A CA 1
ATOM 4624 C C . THR A 1 568 ? -16.382 6.148 5.253 1.00 88.12 568 THR A C 1
ATOM 4626 O O . THR A 1 568 ? -15.298 6.664 5.519 1.00 88.12 568 THR A O 1
ATOM 4629 N N . THR A 1 569 ? -16.704 5.803 4.006 1.00 89.19 569 THR A N 1
ATOM 4630 C CA . THR A 1 569 ? -15.807 6.017 2.860 1.00 89.19 569 THR A CA 1
ATOM 4631 C C . THR A 1 569 ? -16.547 6.318 1.562 1.00 89.19 569 THR A C 1
ATOM 4633 O O . THR A 1 569 ? -17.630 5.794 1.308 1.00 89.19 569 THR A O 1
ATOM 4636 N N . ASN A 1 570 ? -15.909 7.115 0.702 1.00 90.19 570 ASN A N 1
ATOM 4637 C CA . ASN A 1 570 ? -16.293 7.302 -0.698 1.00 90.19 570 ASN A CA 1
ATOM 4638 C C . ASN A 1 570 ? -15.418 6.490 -1.680 1.00 90.19 570 ASN A C 1
ATOM 4640 O O . ASN A 1 570 ? -15.566 6.642 -2.890 1.00 90.19 570 ASN A O 1
ATOM 4644 N N . ALA A 1 571 ? -14.529 5.604 -1.205 1.00 89.00 571 ALA A N 1
ATOM 4645 C CA . ALA A 1 571 ? -13.625 4.818 -2.058 1.00 89.00 571 ALA A CA 1
ATOM 4646 C C . ALA A 1 571 ? -14.361 3.973 -3.120 1.00 89.00 571 ALA A C 1
ATOM 4648 O O . ALA A 1 571 ? -13.860 3.797 -4.230 1.00 89.00 571 ALA A O 1
ATOM 4649 N N . ILE A 1 572 ? -15.577 3.512 -2.813 1.00 89.12 572 ILE A N 1
ATOM 4650 C CA . ILE A 1 572 ? -16.435 2.757 -3.740 1.00 89.12 572 ILE A CA 1
ATOM 4651 C C . ILE A 1 572 ? -16.926 3.646 -4.897 1.00 89.12 572 ILE A C 1
ATOM 4653 O O . ILE A 1 572 ? -16.991 3.182 -6.033 1.00 89.12 572 ILE A O 1
ATOM 4657 N N . GLU A 1 573 ? -17.187 4.939 -4.668 1.00 89.81 573 GLU A N 1
ATOM 4658 C CA . GLU A 1 573 ? -17.520 5.883 -5.750 1.00 89.81 573 GLU A CA 1
ATOM 4659 C C . GLU A 1 573 ? -16.356 6.020 -6.746 1.00 89.81 573 GLU A C 1
ATOM 4661 O O . GLU A 1 573 ? -16.557 6.138 -7.957 1.00 89.81 573 GLU A O 1
ATOM 4666 N N . PHE A 1 574 ? -15.123 5.958 -6.237 1.00 92.00 574 PHE A N 1
ATOM 4667 C CA . PHE A 1 574 ? -13.906 6.002 -7.039 1.00 92.00 574 PHE A CA 1
ATOM 4668 C C . PHE A 1 574 ? -13.583 4.687 -7.764 1.00 92.00 574 PHE A C 1
ATOM 4670 O O . PHE A 1 574 ? -12.703 4.699 -8.630 1.00 92.00 574 PHE A O 1
ATOM 4677 N N . TYR A 1 575 ? -14.288 3.579 -7.490 1.00 92.38 575 TYR A N 1
ATOM 4678 C CA . TYR A 1 575 ? -14.006 2.265 -8.085 1.00 92.38 575 TYR A CA 1
ATOM 4679 C C . TYR A 1 575 ? -13.889 2.319 -9.614 1.00 92.38 575 TYR A C 1
ATOM 4681 O O . TYR A 1 575 ? -12.944 1.764 -10.179 1.00 92.38 575 TYR A O 1
ATOM 4689 N N . ARG A 1 576 ? -14.793 3.037 -10.297 1.00 93.81 576 ARG A N 1
ATOM 4690 C CA . ARG A 1 576 ? -14.760 3.185 -11.764 1.00 93.81 576 ARG A CA 1
ATOM 4691 C C . ARG A 1 576 ? -13.498 3.914 -12.237 1.00 93.81 576 ARG A C 1
ATOM 4693 O O . ARG A 1 576 ? -12.858 3.461 -13.181 1.00 93.81 576 ARG A O 1
ATOM 4700 N N . THR A 1 577 ? -13.120 5.006 -11.574 1.00 93.94 577 THR A N 1
ATOM 4701 C CA . THR A 1 577 ? -11.922 5.801 -11.896 1.00 93.94 577 THR A CA 1
ATOM 4702 C C . THR A 1 577 ? -10.644 4.990 -11.687 1.00 93.94 577 THR A C 1
ATOM 4704 O O . THR A 1 577 ? -9.795 4.930 -12.574 1.00 93.94 577 THR A O 1
ATOM 4707 N N . VAL A 1 578 ? -10.534 4.312 -10.543 1.00 94.50 578 VAL A N 1
ATOM 4708 C CA . VAL A 1 578 ? -9.395 3.453 -10.184 1.00 94.50 578 VAL A CA 1
ATOM 4709 C C . VAL A 1 578 ? -9.271 2.268 -11.149 1.00 94.50 578 VAL A C 1
ATOM 4711 O O . VAL A 1 578 ? -8.175 1.990 -11.637 1.00 94.50 578 VAL A O 1
ATOM 4714 N N . SER A 1 579 ? -10.393 1.633 -11.506 1.00 94.38 579 SER A N 1
ATOM 4715 C CA . SER A 1 579 ? -10.433 0.545 -12.492 1.00 94.38 579 SER A CA 1
ATOM 4716 C C . SER A 1 579 ? -9.956 1.006 -13.870 1.00 94.38 579 SER A C 1
ATOM 4718 O O . SER A 1 579 ? -9.115 0.347 -14.474 1.00 94.38 579 SER A O 1
ATOM 4720 N N . VAL A 1 580 ? -10.437 2.156 -14.359 1.00 95.81 580 VAL A N 1
ATOM 4721 C CA . VAL A 1 580 ? -10.021 2.716 -15.659 1.00 95.81 580 VAL A CA 1
ATOM 4722 C C . VAL A 1 580 ? -8.532 3.073 -15.664 1.00 95.81 580 VAL A C 1
ATOM 4724 O O . VAL A 1 580 ? -7.834 2.720 -16.611 1.00 95.81 580 VAL A O 1
ATOM 4727 N N . LEU A 1 581 ? -8.015 3.696 -14.599 1.00 95.62 581 LEU A N 1
ATOM 4728 C CA . LEU A 1 581 ? -6.582 3.991 -14.466 1.00 95.62 581 LEU A CA 1
ATOM 4729 C C . LEU A 1 581 ? -5.729 2.714 -14.501 1.00 95.62 581 LEU A C 1
ATOM 4731 O O . LEU A 1 581 ? -4.731 2.670 -15.221 1.00 95.62 581 LEU A O 1
ATOM 4735 N N . ARG A 1 582 ? -6.137 1.658 -13.785 1.00 94.94 582 ARG A N 1
ATOM 4736 C CA . ARG A 1 582 ? -5.445 0.358 -13.795 1.00 94.94 582 ARG A CA 1
ATOM 4737 C C . ARG A 1 582 ? -5.516 -0.338 -15.153 1.00 94.94 582 ARG A C 1
ATOM 4739 O O . ARG A 1 582 ? -4.494 -0.832 -15.615 1.00 94.94 582 ARG A O 1
ATOM 4746 N N . ILE A 1 583 ? -6.664 -0.317 -15.832 1.00 95.75 583 ILE A N 1
ATOM 4747 C CA . ILE A 1 583 ? -6.811 -0.873 -17.190 1.00 95.75 583 ILE A CA 1
ATOM 4748 C C . ILE A 1 583 ? -5.893 -0.144 -18.177 1.00 95.75 583 ILE A C 1
ATOM 4750 O O . ILE A 1 583 ? -5.194 -0.803 -18.945 1.00 95.75 583 ILE A O 1
ATOM 4754 N N . ILE A 1 584 ? -5.831 1.191 -18.134 1.00 95.94 584 ILE A N 1
ATOM 4755 C CA . ILE A 1 584 ? -4.939 1.986 -18.994 1.00 95.94 584 ILE A CA 1
ATOM 4756 C C . ILE A 1 584 ? -3.466 1.673 -18.688 1.00 95.94 584 ILE A C 1
ATOM 4758 O O . ILE A 1 584 ? -2.700 1.402 -19.614 1.00 95.94 584 ILE A O 1
ATOM 4762 N N . GLY A 1 585 ? -3.073 1.643 -17.409 1.00 94.56 585 GLY A N 1
ATOM 4763 C CA . GLY A 1 585 ? -1.702 1.326 -16.991 1.00 94.56 585 GLY A CA 1
ATOM 4764 C C . GLY A 1 585 ? -1.259 -0.086 -17.391 1.00 94.56 585 GLY A C 1
ATOM 4765 O O . GLY A 1 585 ? -0.186 -0.256 -17.969 1.00 94.56 585 GLY A O 1
ATOM 4766 N N . GLN A 1 586 ? -2.103 -1.096 -17.158 1.00 95.19 586 GLN A N 1
ATOM 4767 C CA . GLN A 1 586 ? -1.845 -2.486 -17.547 1.00 95.19 586 GLN A CA 1
ATOM 4768 C C . GLN A 1 586 ? -1.789 -2.648 -19.074 1.00 95.19 586 GLN A C 1
ATOM 4770 O O . GLN A 1 586 ? -0.890 -3.317 -19.579 1.00 95.19 586 GLN A O 1
ATOM 4775 N N . SER A 1 587 ? -2.693 -1.996 -19.817 1.00 95.75 587 SER A N 1
ATOM 4776 C CA . SER A 1 587 ? -2.728 -2.055 -21.287 1.00 95.75 587 SER A CA 1
ATOM 4777 C C . SER A 1 587 ? -1.510 -1.381 -21.922 1.00 95.75 587 SER A C 1
ATOM 4779 O O . SER A 1 587 ? -0.935 -1.923 -22.865 1.00 95.75 587 SER A O 1
ATOM 4781 N N . TYR A 1 588 ? -1.061 -0.240 -21.383 1.00 95.81 588 TYR A N 1
ATOM 4782 C CA . TYR A 1 588 ? 0.188 0.396 -21.816 1.00 95.81 588 TYR A CA 1
ATOM 4783 C C . TYR A 1 588 ? 1.394 -0.506 -21.528 1.00 95.81 588 TYR A C 1
ATOM 4785 O O . TYR A 1 588 ? 2.275 -0.647 -22.378 1.00 95.81 588 TYR A O 1
ATOM 4793 N N . PHE A 1 589 ? 1.432 -1.152 -20.358 1.00 94.38 589 PHE A N 1
ATOM 4794 C CA . PHE A 1 589 ? 2.493 -2.098 -20.017 1.00 94.38 589 PHE A CA 1
ATOM 4795 C C . PHE A 1 589 ? 2.519 -3.305 -20.969 1.00 94.38 589 PHE A C 1
ATOM 4797 O O . PHE A 1 589 ? 3.584 -3.621 -21.498 1.00 94.38 589 PHE A O 1
ATOM 4804 N N . TYR A 1 590 ? 1.370 -3.921 -21.275 1.00 95.88 590 TYR A N 1
ATOM 4805 C CA . TYR A 1 590 ? 1.284 -4.992 -22.277 1.00 95.88 590 TYR A CA 1
ATOM 4806 C C . TYR A 1 590 ? 1.757 -4.522 -23.659 1.00 95.88 590 TYR A C 1
ATOM 4808 O O . TYR A 1 590 ? 2.576 -5.196 -24.282 1.00 95.88 590 TYR A O 1
ATOM 4816 N N . LEU A 1 591 ? 1.314 -3.347 -24.123 1.00 96.00 591 LEU A N 1
ATOM 4817 C CA . LEU A 1 591 ? 1.748 -2.783 -25.405 1.00 96.00 591 LEU A CA 1
ATOM 4818 C C . LEU A 1 591 ? 3.267 -2.555 -25.442 1.00 96.00 591 LEU A C 1
ATOM 4820 O O . LEU A 1 591 ? 3.907 -2.885 -26.437 1.00 96.00 591 LEU A O 1
ATOM 4824 N N . ARG A 1 592 ? 3.860 -2.056 -24.350 1.00 94.38 592 ARG A N 1
ATOM 4825 C CA . ARG A 1 592 ? 5.313 -1.870 -24.203 1.00 94.38 592 ARG A CA 1
ATOM 4826 C C . ARG A 1 592 ? 6.075 -3.198 -24.176 1.00 94.38 592 ARG A C 1
ATOM 4828 O O . ARG A 1 592 ? 7.117 -3.291 -24.812 1.00 94.38 592 ARG A O 1
ATOM 4835 N N . VAL A 1 593 ? 5.566 -4.232 -23.503 1.00 95.25 593 VAL A N 1
ATOM 4836 C CA . VAL A 1 593 ? 6.166 -5.582 -23.509 1.00 95.25 593 VAL A CA 1
ATOM 4837 C C . VAL A 1 593 ? 6.113 -6.206 -24.909 1.00 95.25 593 VAL A C 1
ATOM 4839 O O . VAL A 1 593 ? 7.115 -6.749 -25.375 1.00 95.25 593 VAL A O 1
ATOM 4842 N N . MET A 1 594 ? 4.988 -6.071 -25.616 1.00 95.81 594 MET A N 1
ATOM 4843 C CA . MET A 1 594 ? 4.835 -6.560 -26.991 1.00 95.81 594 MET A CA 1
ATOM 4844 C C . MET A 1 594 ? 5.732 -5.793 -27.971 1.00 95.81 594 MET A C 1
ATOM 4846 O O . MET A 1 594 ? 6.433 -6.416 -28.769 1.00 95.81 594 MET A O 1
ATOM 4850 N N . MET A 1 595 ? 5.783 -4.459 -27.884 1.00 95.94 595 MET A N 1
ATOM 4851 C CA . MET A 1 595 ? 6.696 -3.645 -28.693 1.00 95.94 595 MET A CA 1
ATOM 4852 C C . MET A 1 595 ? 8.162 -3.959 -28.395 1.00 95.94 595 MET A C 1
ATOM 4854 O O . MET A 1 595 ? 8.938 -4.074 -29.336 1.00 95.94 595 MET A O 1
ATOM 4858 N N . LEU A 1 596 ? 8.539 -4.203 -27.136 1.00 95.75 596 LEU A N 1
ATOM 4859 C CA . LEU A 1 596 ? 9.886 -4.653 -26.779 1.00 95.75 596 LEU A CA 1
ATOM 4860 C C . LEU A 1 596 ? 10.229 -6.005 -27.417 1.00 95.75 596 LEU A C 1
ATOM 4862 O O . LEU A 1 596 ? 11.301 -6.151 -28.001 1.00 95.75 596 LEU A O 1
ATOM 4866 N N . PHE A 1 597 ? 9.326 -6.987 -27.352 1.00 96.44 597 PHE A N 1
ATOM 4867 C CA . PHE A 1 597 ? 9.547 -8.297 -27.969 1.00 96.44 597 PHE A CA 1
ATOM 4868 C C . PHE A 1 597 ? 9.675 -8.201 -29.498 1.00 96.44 597 PHE A C 1
ATOM 4870 O O . PHE A 1 597 ? 10.593 -8.782 -30.082 1.00 96.44 597 PHE A O 1
ATOM 4877 N N . VAL A 1 598 ? 8.827 -7.396 -30.148 1.00 96.12 598 VAL A N 1
ATOM 4878 C CA . VAL A 1 598 ? 8.939 -7.080 -31.582 1.00 96.12 598 VAL A CA 1
ATOM 4879 C C . VAL A 1 598 ? 10.254 -6.350 -31.883 1.00 96.12 598 VAL A C 1
ATOM 4881 O O . VAL A 1 598 ? 10.923 -6.692 -32.856 1.00 96.12 598 VAL A O 1
ATOM 4884 N N . SER A 1 599 ? 10.694 -5.412 -31.042 1.00 95.06 599 SER A N 1
ATOM 4885 C CA . SER A 1 599 ? 11.990 -4.734 -31.173 1.00 95.06 599 SER A CA 1
ATOM 4886 C C . SER A 1 599 ? 13.167 -5.705 -31.048 1.00 95.06 599 SER A C 1
ATOM 4888 O O . SER A 1 599 ? 14.108 -5.597 -31.838 1.00 95.06 599 SER A O 1
ATOM 4890 N N . CYS A 1 600 ? 13.121 -6.684 -30.138 1.00 94.94 600 CYS A N 1
ATOM 4891 C CA . CYS A 1 600 ? 14.102 -7.772 -30.060 1.00 94.94 600 CYS A CA 1
ATOM 4892 C C . CYS A 1 600 ? 14.098 -8.628 -31.336 1.00 94.94 600 CYS A C 1
ATOM 4894 O O . CYS A 1 600 ? 15.159 -8.865 -31.918 1.00 94.94 600 CYS A O 1
ATOM 4896 N N . TYR A 1 601 ? 12.918 -9.039 -31.813 1.00 95.81 601 TYR A N 1
ATOM 4897 C CA . TYR A 1 601 ? 12.773 -9.843 -33.030 1.00 95.81 601 TYR A CA 1
ATOM 4898 C C . TYR A 1 601 ? 13.299 -9.120 -34.272 1.00 95.81 601 TYR A C 1
ATOM 4900 O O . TYR A 1 601 ? 14.156 -9.657 -34.970 1.00 95.81 601 TYR A O 1
ATOM 4908 N N . MET A 1 602 ? 12.877 -7.878 -34.509 1.00 94.25 602 MET A N 1
ATOM 4909 C CA . MET A 1 602 ? 13.331 -7.064 -35.644 1.00 94.25 602 MET A CA 1
ATOM 4910 C C . MET A 1 602 ? 14.833 -6.758 -35.575 1.00 94.25 602 MET A C 1
ATOM 4912 O O . MET A 1 602 ? 15.492 -6.663 -36.608 1.00 94.25 602 MET A O 1
ATOM 4916 N N . THR A 1 603 ? 15.400 -6.639 -34.369 1.00 92.25 603 THR A N 1
ATOM 4917 C CA . THR A 1 603 ? 16.846 -6.441 -34.176 1.00 92.25 603 THR A CA 1
ATOM 4918 C C . THR A 1 603 ? 17.649 -7.679 -34.559 1.00 92.25 603 THR A C 1
ATOM 4920 O O . THR A 1 603 ? 18.668 -7.545 -35.236 1.00 92.25 603 THR A O 1
ATOM 4923 N N . ARG A 1 604 ? 17.191 -8.872 -34.157 1.00 92.19 604 ARG A N 1
ATOM 4924 C CA . ARG A 1 604 ? 17.891 -10.147 -34.391 1.00 92.19 604 ARG A CA 1
ATOM 4925 C C . ARG A 1 604 ? 17.649 -10.698 -35.794 1.00 92.19 604 ARG A C 1
ATOM 4927 O O . ARG A 1 604 ? 18.583 -11.175 -36.422 1.00 92.19 604 ARG A O 1
ATOM 4934 N N . ALA A 1 605 ? 16.447 -10.540 -36.347 1.00 91.62 605 ALA A N 1
ATOM 4935 C CA . ALA A 1 605 ? 16.142 -10.900 -37.734 1.00 91.62 605 ALA A CA 1
ATOM 4936 C C . ALA A 1 605 ? 16.948 -10.086 -38.771 1.00 91.62 605 ALA A C 1
ATOM 4938 O O . ALA A 1 605 ? 17.115 -10.549 -39.895 1.00 91.62 605 ALA A O 1
ATOM 4939 N N . ALA A 1 606 ? 17.463 -8.907 -38.398 1.00 89.06 606 ALA A N 1
ATOM 4940 C CA . ALA A 1 606 ? 18.305 -8.051 -39.240 1.00 89.06 606 ALA A CA 1
ATOM 4941 C C . ALA A 1 606 ? 19.821 -8.359 -39.164 1.00 89.06 606 ALA A C 1
ATOM 4943 O O . ALA A 1 606 ? 20.619 -7.664 -39.801 1.00 89.06 606 ALA A O 1
ATOM 4944 N N . GLU A 1 607 ? 20.243 -9.358 -38.382 1.00 88.50 607 GLU A N 1
ATOM 4945 C CA . GLU A 1 607 ? 21.647 -9.784 -38.274 1.00 88.50 607 GLU A CA 1
ATOM 4946 C C . GLU A 1 607 ? 21.980 -10.850 -39.328 1.00 88.50 607 GLU A C 1
ATOM 4948 O O . GLU A 1 607 ? 21.182 -11.749 -39.591 1.00 88.50 607 GLU A O 1
ATOM 4953 N N . GLU A 1 608 ? 23.166 -10.768 -39.945 1.00 86.19 608 GLU A N 1
ATOM 4954 C CA . GLU A 1 608 ? 23.501 -11.560 -41.143 1.00 86.19 608 GLU A CA 1
ATOM 4955 C C . GLU A 1 608 ? 23.463 -13.085 -40.895 1.00 86.19 608 GLU A C 1
ATOM 4957 O O . GLU A 1 608 ? 23.046 -13.840 -41.774 1.00 86.19 608 GLU A O 1
ATOM 4962 N N . CYS A 1 609 ? 23.773 -13.534 -39.674 1.00 85.75 609 CYS A N 1
ATOM 4963 C CA . CYS A 1 609 ? 23.630 -14.926 -39.229 1.00 85.75 609 CYS A CA 1
ATOM 4964 C C . CYS A 1 609 ? 22.171 -15.426 -39.159 1.00 85.75 609 CYS A C 1
ATOM 4966 O O . CYS A 1 609 ? 21.930 -16.626 -39.285 1.00 85.75 609 CYS A O 1
ATOM 4968 N N . TYR A 1 610 ? 21.192 -14.531 -39.001 1.00 87.94 610 TYR A N 1
ATOM 4969 C CA . TYR A 1 610 ? 19.766 -14.861 -38.911 1.00 87.94 610 TYR A CA 1
ATOM 4970 C C . TYR A 1 610 ? 18.977 -14.550 -40.193 1.00 87.94 610 TYR A C 1
ATOM 4972 O O . TYR A 1 610 ? 17.874 -15.082 -40.365 1.00 87.94 610 TYR A O 1
ATOM 4980 N N . LEU A 1 611 ? 19.540 -13.786 -41.141 1.00 87.44 611 LEU A N 1
ATOM 4981 C CA . LEU A 1 611 ? 18.924 -13.508 -42.451 1.00 87.44 611 LEU A CA 1
ATOM 4982 C C . LEU A 1 611 ? 18.566 -14.782 -43.236 1.00 87.44 611 LEU A C 1
ATOM 4984 O O . LEU A 1 611 ? 17.552 -14.796 -43.928 1.00 87.44 611 LEU A O 1
ATOM 4988 N N . ARG A 1 612 ? 19.343 -15.864 -43.088 1.00 89.75 612 ARG A N 1
ATOM 4989 C CA . ARG A 1 612 ? 19.064 -17.185 -43.695 1.00 89.75 612 ARG A CA 1
ATOM 4990 C C . ARG A 1 612 ? 18.458 -18.210 -42.725 1.00 89.75 612 ARG A C 1
ATOM 4992 O O . ARG A 1 612 ? 18.099 -19.302 -43.145 1.00 89.75 612 ARG A O 1
ATOM 4999 N N . ALA A 1 613 ? 18.344 -17.882 -41.438 1.00 91.19 613 ALA A N 1
ATOM 5000 C CA . ALA A 1 613 ? 17.812 -18.796 -40.430 1.00 91.19 613 ALA A CA 1
ATOM 5001 C C . ALA A 1 613 ? 16.274 -18.802 -40.416 1.00 91.19 613 ALA A C 1
ATOM 5003 O O . ALA A 1 613 ? 15.640 -17.758 -40.589 1.00 91.19 613 ALA A O 1
ATOM 5004 N N . GLY A 1 614 ? 15.685 -19.971 -40.142 1.00 94.50 614 GLY A N 1
ATOM 5005 C CA . GLY A 1 614 ? 14.236 -20.144 -40.016 1.00 94.50 614 GLY A CA 1
ATOM 5006 C C . GLY A 1 614 ? 13.614 -19.330 -38.873 1.00 94.50 614 GLY A C 1
ATOM 5007 O O . GLY A 1 614 ? 14.290 -18.917 -37.926 1.00 94.50 614 GLY A O 1
ATOM 5008 N N . ILE A 1 615 ? 12.296 -19.116 -38.949 1.00 94.12 615 ILE A N 1
ATOM 5009 C CA . ILE A 1 615 ? 11.563 -18.230 -38.029 1.00 94.12 615 ILE A CA 1
ATOM 5010 C C . ILE A 1 615 ? 11.701 -18.640 -36.555 1.00 94.12 615 ILE A C 1
ATOM 5012 O O . ILE A 1 615 ? 11.890 -17.776 -35.704 1.00 94.12 615 ILE A O 1
ATOM 5016 N N . TRP A 1 616 ? 11.730 -19.942 -36.254 1.00 93.38 616 TRP A N 1
ATOM 5017 C CA . TRP A 1 616 ? 11.952 -20.465 -34.901 1.00 93.38 616 TRP A CA 1
ATOM 5018 C C . TRP A 1 616 ? 13.319 -20.081 -34.322 1.00 93.38 616 TRP A C 1
ATOM 5020 O O . TRP A 1 616 ? 13.407 -19.699 -33.155 1.00 93.38 616 TRP A O 1
ATOM 5030 N N . SER A 1 617 ? 14.377 -20.100 -35.136 1.00 92.75 617 SER A N 1
ATOM 5031 C CA . SER A 1 617 ? 15.721 -19.678 -34.722 1.00 92.75 617 SER A CA 1
ATOM 5032 C C . SER A 1 617 ? 15.761 -18.182 -34.407 1.00 92.75 617 SER A C 1
ATOM 5034 O O . SER A 1 617 ? 16.345 -17.781 -33.400 1.00 92.75 617 SER A O 1
ATOM 5036 N N . ARG A 1 618 ? 15.081 -17.358 -35.220 1.00 92.69 618 ARG A N 1
ATOM 5037 C CA . ARG A 1 618 ? 14.915 -15.913 -34.974 1.00 92.69 618 ARG A CA 1
ATOM 5038 C C . ARG A 1 618 ? 14.108 -15.645 -33.706 1.00 92.69 618 ARG A C 1
ATOM 5040 O O . ARG A 1 618 ? 14.506 -14.809 -32.902 1.00 92.69 618 ARG A O 1
ATOM 5047 N N . LEU A 1 619 ? 13.012 -16.374 -33.500 1.00 94.19 619 LEU A N 1
ATOM 5048 C CA . LEU A 1 619 ? 12.141 -16.244 -32.332 1.00 94.19 619 LEU A CA 1
ATOM 5049 C C . LEU A 1 619 ? 12.871 -16.636 -31.039 1.00 94.19 619 LEU A C 1
ATOM 5051 O O . LEU A 1 619 ? 12.817 -15.899 -30.058 1.00 94.19 619 LEU A O 1
ATOM 5055 N N . ARG A 1 620 ? 13.635 -17.737 -31.051 1.00 92.00 620 ARG A N 1
ATOM 5056 C CA . ARG A 1 620 ? 14.487 -18.162 -29.927 1.00 92.00 620 ARG A CA 1
ATOM 5057 C C . ARG A 1 620 ? 15.581 -17.136 -29.619 1.00 92.00 620 ARG A C 1
ATOM 5059 O O . ARG A 1 620 ? 15.812 -16.822 -28.455 1.00 92.00 620 ARG A O 1
ATOM 5066 N N . ALA A 1 621 ? 16.216 -16.575 -30.649 1.00 90.56 621 ALA A N 1
ATOM 5067 C CA . ALA A 1 621 ? 17.220 -15.521 -30.509 1.00 90.56 621 ALA A CA 1
ATOM 5068 C C . ALA A 1 621 ? 16.632 -14.195 -29.983 1.00 90.56 621 ALA A C 1
ATOM 5070 O O . ALA A 1 621 ? 17.297 -13.490 -29.223 1.00 90.56 621 ALA A O 1
ATOM 5071 N N . ALA A 1 622 ? 15.392 -13.868 -30.357 1.00 93.44 622 ALA A N 1
ATOM 5072 C CA . ALA A 1 622 ? 14.644 -12.717 -29.854 1.00 93.44 622 ALA A CA 1
ATOM 5073 C C . ALA A 1 622 ? 14.212 -12.903 -28.392 1.00 93.44 622 ALA A C 1
ATOM 5075 O O . ALA A 1 622 ? 14.363 -11.983 -27.592 1.00 93.44 622 ALA A O 1
ATOM 5076 N N . LEU A 1 623 ? 13.735 -14.100 -28.034 1.00 91.50 623 LEU A N 1
ATOM 5077 C CA . LEU A 1 623 ? 13.352 -14.467 -26.670 1.00 91.50 623 LEU A CA 1
ATOM 5078 C C . LEU A 1 623 ? 14.554 -14.455 -25.716 1.00 91.50 623 LEU A C 1
ATOM 5080 O O . LEU A 1 623 ? 14.428 -13.964 -24.598 1.00 91.50 623 LEU A O 1
ATOM 5084 N N . HIS A 1 624 ? 15.725 -14.922 -26.166 1.00 88.00 624 HIS A N 1
ATOM 5085 C CA . HIS A 1 624 ? 16.968 -14.812 -25.396 1.00 88.00 624 HIS A CA 1
ATOM 5086 C C . HIS A 1 624 ? 17.311 -13.343 -25.110 1.00 88.00 624 HIS A C 1
ATOM 5088 O O . HIS A 1 624 ? 17.455 -12.963 -23.951 1.00 88.00 624 HIS A O 1
ATOM 5094 N N . LEU A 1 625 ? 17.339 -12.495 -26.148 1.00 88.88 625 LEU A N 1
ATOM 5095 C CA . LEU A 1 625 ? 17.613 -11.060 -26.006 1.00 88.88 625 LEU A CA 1
ATOM 5096 C C . LEU A 1 625 ? 16.586 -10.351 -25.103 1.00 88.88 625 LEU A C 1
ATOM 5098 O O . LEU A 1 625 ? 16.969 -9.544 -24.264 1.00 88.88 625 LEU A O 1
ATOM 5102 N N . PHE A 1 626 ? 15.298 -10.682 -25.233 1.00 91.50 626 PHE A N 1
ATOM 5103 C CA . PHE A 1 626 ? 14.228 -10.177 -24.367 1.00 91.50 626 PHE A CA 1
ATOM 5104 C C . PHE A 1 626 ? 14.442 -10.571 -22.896 1.00 91.50 626 PHE A C 1
ATOM 5106 O O . PHE A 1 626 ? 14.295 -9.738 -22.006 1.00 91.50 626 PHE A O 1
ATOM 5113 N N . ALA A 1 627 ? 14.841 -11.816 -22.625 1.00 86.38 627 ALA A N 1
ATOM 5114 C CA . ALA A 1 627 ? 15.082 -12.295 -21.266 1.00 86.38 627 ALA A CA 1
ATOM 5115 C C . ALA A 1 627 ? 16.357 -11.715 -20.619 1.00 86.38 627 ALA A C 1
ATOM 5117 O O . ALA A 1 627 ? 16.434 -11.634 -19.389 1.00 86.38 627 ALA A O 1
ATOM 5118 N N . CYS A 1 628 ? 17.336 -11.276 -21.421 1.00 83.44 628 CYS A N 1
ATOM 5119 C CA . CYS A 1 628 ? 18.510 -10.541 -20.937 1.00 83.44 628 CYS A CA 1
ATOM 5120 C C . CYS A 1 628 ? 18.173 -9.143 -20.399 1.00 83.44 628 CYS A C 1
ATOM 5122 O O . CYS A 1 628 ? 18.961 -8.584 -19.639 1.00 83.44 628 CYS A O 1
ATOM 5124 N N . ILE A 1 629 ? 17.036 -8.563 -20.791 1.00 87.62 629 ILE A N 1
ATOM 5125 C CA . ILE A 1 629 ? 16.675 -7.182 -20.458 1.00 87.62 629 ILE A CA 1
ATOM 5126 C C . ILE A 1 629 ? 16.066 -7.126 -19.046 1.00 87.62 629 ILE A C 1
ATOM 5128 O O . ILE A 1 629 ? 15.056 -7.798 -18.811 1.00 87.62 629 ILE A O 1
ATOM 5132 N N . PRO A 1 630 ? 16.627 -6.329 -18.109 1.00 85.50 630 PRO A N 1
ATOM 5133 C CA . PRO A 1 630 ? 16.100 -6.201 -16.753 1.00 85.50 630 PRO A CA 1
ATOM 5134 C C . PRO A 1 630 ? 14.638 -5.741 -16.758 1.00 85.50 630 PRO A C 1
ATOM 5136 O O . PRO A 1 630 ? 14.300 -4.641 -17.206 1.00 85.50 630 PRO A O 1
ATOM 5139 N N . SER A 1 631 ? 13.758 -6.595 -16.243 1.00 88.12 631 SER A N 1
ATOM 5140 C CA . SER A 1 631 ? 12.307 -6.363 -16.208 1.00 88.12 631 SER A CA 1
ATOM 5141 C C . SER A 1 631 ? 11.915 -5.066 -15.486 1.00 88.12 631 SER A C 1
ATOM 5143 O O . SER A 1 631 ? 10.969 -4.387 -15.885 1.00 88.12 631 SER A O 1
ATOM 5145 N N . GLN A 1 632 ? 12.684 -4.658 -14.476 1.00 87.56 632 GLN A N 1
ATOM 5146 C CA . GLN A 1 632 ? 12.489 -3.440 -13.688 1.00 87.56 632 GLN A CA 1
ATOM 5147 C C . GLN A 1 632 ? 12.576 -2.179 -14.562 1.00 87.56 632 GLN A C 1
ATOM 5149 O O . GLN A 1 632 ? 11.792 -1.248 -14.381 1.00 87.56 632 GLN A O 1
ATOM 5154 N N . CYS A 1 633 ? 13.473 -2.161 -15.552 1.00 87.50 633 CYS A N 1
ATOM 5155 C CA . CYS A 1 633 ? 13.627 -1.055 -16.502 1.00 87.50 633 CYS A CA 1
ATOM 5156 C C . CYS A 1 633 ? 12.441 -0.966 -17.484 1.00 87.50 633 CYS A C 1
ATOM 5158 O O . CYS A 1 633 ? 12.138 0.101 -18.026 1.00 87.50 633 CYS A O 1
ATOM 5160 N N . ILE A 1 634 ? 11.713 -2.067 -17.693 1.00 91.06 634 ILE A N 1
ATOM 5161 C CA . ILE A 1 634 ? 10.489 -2.086 -18.504 1.00 91.06 634 ILE A CA 1
ATOM 5162 C C . ILE A 1 634 ? 9.287 -1.630 -17.677 1.00 91.06 634 ILE A C 1
ATOM 5164 O O . ILE A 1 634 ? 8.544 -0.762 -18.134 1.00 91.06 634 ILE A O 1
ATOM 5168 N N . VAL A 1 635 ? 9.150 -2.157 -16.456 1.00 89.62 635 VAL A N 1
ATOM 5169 C CA . VAL A 1 635 ? 8.080 -1.850 -15.492 1.00 89.62 635 VAL A CA 1
ATOM 5170 C C . VAL A 1 635 ? 8.134 -0.384 -15.041 1.00 89.62 635 VAL A C 1
ATOM 5172 O O . VAL A 1 635 ? 7.211 0.385 -15.307 1.00 89.62 635 VAL A O 1
ATOM 5175 N N . TYR A 1 636 ? 9.233 0.041 -14.414 1.00 90.12 636 TYR A N 1
ATOM 5176 C CA . TYR A 1 636 ? 9.352 1.365 -13.786 1.00 90.12 636 TYR A CA 1
ATOM 5177 C C . TYR A 1 636 ? 9.867 2.459 -14.734 1.00 90.12 636 TYR A C 1
ATOM 5179 O O . TYR A 1 636 ? 9.808 3.648 -14.406 1.00 90.12 636 TYR A O 1
ATOM 5187 N N . GLY A 1 637 ? 10.344 2.084 -15.925 1.00 88.25 637 GLY A N 1
ATOM 5188 C CA . GLY A 1 637 ? 10.754 3.016 -16.980 1.00 88.25 637 GLY A CA 1
ATOM 5189 C C . GLY A 1 637 ? 9.600 3.517 -17.861 1.00 88.25 637 GLY A C 1
ATOM 5190 O O . GLY A 1 637 ? 9.847 4.195 -18.861 1.00 88.25 637 GLY A O 1
ATOM 5191 N N . SER A 1 638 ? 8.349 3.155 -17.552 1.00 90.38 638 SER A N 1
ATOM 5192 C CA . SER A 1 638 ? 7.143 3.666 -18.216 1.00 90.38 638 SER A CA 1
ATOM 5193 C C . SER A 1 638 ? 6.485 4.742 -17.354 1.00 90.38 638 SER A C 1
ATOM 5195 O O . SER A 1 638 ? 5.749 4.430 -16.421 1.00 90.38 638 SER A O 1
ATOM 5197 N N . ALA A 1 639 ? 6.720 6.017 -17.670 1.00 91.19 639 ALA A N 1
ATOM 5198 C CA . ALA A 1 639 ? 6.129 7.129 -16.919 1.00 91.19 639 ALA A CA 1
ATOM 5199 C C . ALA A 1 639 ? 4.588 7.129 -16.960 1.00 91.19 639 ALA A C 1
ATOM 5201 O O . ALA A 1 639 ? 3.953 7.464 -15.967 1.00 91.19 639 ALA A O 1
ATOM 5202 N N . ILE A 1 640 ? 3.981 6.697 -18.074 1.00 92.88 640 ILE A N 1
ATOM 5203 C CA . ILE A 1 640 ? 2.518 6.596 -18.206 1.00 92.88 640 ILE A CA 1
ATOM 5204 C C . ILE A 1 640 ? 1.963 5.480 -17.313 1.00 92.88 640 ILE A C 1
ATOM 5206 O O . ILE A 1 640 ? 1.069 5.747 -16.515 1.00 92.88 640 ILE A O 1
ATOM 5210 N N . SER A 1 641 ? 2.524 4.264 -17.372 1.00 93.44 641 SER A N 1
ATOM 5211 C CA . SER A 1 641 ? 2.065 3.156 -16.516 1.00 93.44 641 SER A CA 1
ATOM 5212 C C . SER A 1 641 ? 2.245 3.496 -15.035 1.00 93.44 641 SER A C 1
ATOM 5214 O O . SER A 1 641 ? 1.297 3.394 -14.259 1.00 93.44 641 SER A O 1
ATOM 5216 N N . VAL A 1 642 ? 3.439 3.975 -14.661 1.00 94.56 642 VAL A N 1
ATOM 5217 C CA . VAL A 1 642 ? 3.778 4.363 -13.284 1.00 94.56 642 VAL A CA 1
ATOM 5218 C C . VAL A 1 642 ? 2.846 5.464 -12.774 1.00 94.56 642 VAL A C 1
ATOM 5220 O O . VAL A 1 642 ? 2.313 5.322 -11.679 1.00 94.56 642 VAL A O 1
ATOM 5223 N N . ALA A 1 643 ? 2.566 6.512 -13.558 1.00 94.44 643 ALA A N 1
ATOM 5224 C CA . ALA A 1 643 ? 1.623 7.558 -13.159 1.00 94.44 643 ALA A CA 1
ATOM 5225 C C . ALA A 1 643 ? 0.181 7.037 -13.021 1.00 94.44 643 ALA A C 1
ATOM 5227 O O . ALA A 1 643 ? -0.486 7.365 -12.042 1.00 94.44 643 ALA A O 1
ATOM 5228 N N . CYS A 1 644 ? -0.306 6.198 -13.944 1.00 96.06 644 CYS A N 1
ATOM 5229 C CA . CYS A 1 644 ? -1.651 5.621 -13.848 1.00 96.06 644 CYS A CA 1
ATOM 5230 C C . CYS A 1 644 ? -1.824 4.770 -12.581 1.00 96.06 644 CYS A C 1
ATOM 5232 O O . CYS A 1 644 ? -2.800 4.958 -11.851 1.00 96.06 644 CYS A O 1
ATOM 5234 N N . TYR A 1 645 ? -0.868 3.887 -12.276 1.00 95.31 645 TYR A N 1
ATOM 5235 C CA . TYR A 1 645 ? -0.904 3.081 -11.054 1.00 95.31 645 TYR A CA 1
ATOM 5236 C C . TYR A 1 645 ? -0.681 3.908 -9.782 1.00 95.31 645 TYR A C 1
ATOM 5238 O O . TYR A 1 645 ? -1.371 3.676 -8.792 1.00 95.31 645 TYR A O 1
ATOM 5246 N N . ALA A 1 646 ? 0.222 4.894 -9.794 1.00 95.06 646 ALA A N 1
ATOM 5247 C CA . ALA A 1 646 ? 0.471 5.760 -8.642 1.00 95.06 646 ALA A CA 1
ATOM 5248 C C . ALA A 1 646 ? -0.734 6.651 -8.306 1.00 95.06 646 ALA A C 1
ATOM 5250 O O . ALA A 1 646 ? -1.032 6.835 -7.131 1.00 95.06 646 ALA A O 1
ATOM 5251 N N . ILE A 1 647 ? -1.462 7.159 -9.309 1.00 94.56 647 ILE A N 1
ATOM 5252 C CA . ILE A 1 647 ? -2.714 7.904 -9.094 1.00 94.56 647 ILE A CA 1
ATOM 5253 C C . ILE A 1 647 ? -3.823 6.955 -8.619 1.00 94.56 647 ILE A C 1
ATOM 5255 O O . ILE A 1 647 ? -4.542 7.296 -7.685 1.00 94.56 647 ILE A O 1
ATOM 5259 N N . ALA A 1 648 ? -3.942 5.753 -9.197 1.00 95.25 648 ALA A N 1
ATOM 5260 C CA . ALA A 1 648 ? -4.902 4.746 -8.735 1.00 95.25 648 ALA A CA 1
ATOM 5261 C C . ALA A 1 648 ? -4.676 4.374 -7.257 1.00 95.25 648 ALA A C 1
ATOM 5263 O O . ALA A 1 648 ? -5.626 4.387 -6.477 1.00 95.25 648 ALA A O 1
ATOM 5264 N N . HIS A 1 649 ? -3.419 4.125 -6.868 1.00 93.81 649 HIS A N 1
ATOM 5265 C CA . HIS A 1 649 ? -3.006 3.879 -5.481 1.00 93.81 649 HIS A CA 1
ATOM 5266 C C . HIS A 1 649 ? -3.231 5.108 -4.595 1.00 93.81 649 HIS A C 1
ATOM 5268 O O . HIS A 1 649 ? -3.803 4.981 -3.526 1.00 93.81 649 HIS A O 1
ATOM 5274 N N . LEU A 1 650 ? -2.891 6.324 -5.032 1.00 92.50 650 LEU A N 1
ATOM 5275 C CA . LEU A 1 650 ? -3.167 7.542 -4.253 1.00 92.50 650 LEU A CA 1
ATOM 5276 C C . LEU A 1 650 ? -4.671 7.747 -3.980 1.00 92.50 650 LEU A C 1
ATOM 5278 O O . LEU A 1 650 ? -5.033 8.395 -2.997 1.00 92.50 650 LEU A O 1
ATOM 5282 N N . ILE A 1 651 ? -5.552 7.185 -4.813 1.00 93.00 651 ILE A N 1
ATOM 5283 C CA . ILE A 1 651 ? -6.993 7.154 -4.559 1.00 93.00 651 ILE A CA 1
ATOM 5284 C C . ILE A 1 651 ? -7.365 6.046 -3.563 1.00 93.00 651 ILE A C 1
ATOM 5286 O O . ILE A 1 651 ? -7.974 6.370 -2.547 1.00 93.00 651 ILE A O 1
ATOM 5290 N N . ASP A 1 652 ? -7.017 4.774 -3.806 1.00 91.88 652 ASP A N 1
ATOM 5291 C CA . ASP A 1 652 ? -7.496 3.639 -2.988 1.00 91.88 652 ASP A CA 1
ATOM 5292 C C . ASP A 1 652 ? -6.552 3.156 -1.866 1.00 91.88 652 ASP A C 1
ATOM 5294 O O . ASP A 1 652 ? -6.892 2.216 -1.141 1.00 91.88 652 ASP A O 1
ATOM 5298 N N . ALA A 1 653 ? -5.419 3.828 -1.641 1.00 90.88 653 ALA A N 1
ATOM 5299 C CA . ALA A 1 653 ? -4.474 3.511 -0.569 1.00 90.88 653 ALA A CA 1
ATOM 5300 C C . ALA A 1 653 ? -5.083 3.603 0.838 1.00 90.88 653 ALA A C 1
ATOM 5302 O O . ALA A 1 653 ? -4.870 2.653 1.582 1.00 90.88 653 ALA A O 1
ATOM 5303 N N . PRO A 1 654 ? -5.848 4.642 1.246 1.00 88.88 654 PRO A N 1
ATOM 5304 C CA . PRO A 1 654 ? -6.409 4.691 2.602 1.00 88.88 654 PRO A CA 1
ATOM 5305 C C . PRO A 1 654 ? -7.316 3.490 2.904 1.00 88.88 654 PRO A C 1
ATOM 5307 O O . PRO A 1 654 ? -7.214 2.887 3.967 1.00 88.88 654 PRO A O 1
ATOM 5310 N N . MET A 1 655 ? -8.134 3.083 1.928 1.00 87.81 655 MET A N 1
ATOM 5311 C CA . MET A 1 655 ? -9.006 1.910 2.031 1.00 87.81 655 MET A CA 1
ATOM 5312 C C . MET A 1 655 ? -8.223 0.585 1.990 1.00 87.81 655 MET A C 1
ATOM 5314 O O . MET A 1 655 ? -8.550 -0.362 2.702 1.00 87.81 655 MET A O 1
ATOM 5318 N N . THR A 1 656 ? -7.167 0.504 1.176 1.00 88.38 656 THR A N 1
ATOM 5319 C CA . THR A 1 656 ? -6.293 -0.681 1.108 1.00 88.38 656 THR A CA 1
ATOM 5320 C C . THR A 1 656 ? -5.514 -0.866 2.412 1.00 88.38 656 THR A C 1
ATOM 5322 O O . THR A 1 656 ? -5.466 -1.973 2.941 1.00 88.38 656 THR A O 1
ATOM 5325 N N . TYR A 1 657 ? -4.969 0.216 2.970 1.00 86.69 657 TYR A N 1
ATOM 5326 C CA . TYR A 1 657 ? -4.259 0.212 4.247 1.00 86.69 657 TYR A CA 1
ATOM 5327 C C . TYR A 1 657 ? -5.169 -0.133 5.425 1.00 86.69 657 TYR A C 1
ATOM 5329 O O . TYR A 1 657 ? -4.774 -0.937 6.263 1.00 86.69 657 TYR A O 1
ATOM 5337 N N . GLU A 1 658 ? -6.388 0.407 5.477 1.00 85.25 658 GLU A N 1
ATOM 5338 C CA . GLU A 1 658 ? -7.358 0.033 6.510 1.00 85.25 658 GLU A CA 1
ATOM 5339 C C . GLU A 1 658 ? -7.775 -1.449 6.368 1.00 85.25 658 GLU A C 1
ATOM 5341 O O . GLU A 1 658 ? -7.836 -2.147 7.371 1.00 85.25 658 GLU A O 1
ATOM 5346 N N . MET A 1 659 ? -7.926 -2.010 5.159 1.00 83.69 659 MET A N 1
ATOM 5347 C CA . MET A 1 659 ? -8.140 -3.464 4.999 1.00 83.69 659 MET A CA 1
ATOM 5348 C C . MET A 1 659 ? -6.957 -4.328 5.469 1.00 83.69 659 MET A C 1
ATOM 5350 O O . MET A 1 659 ? -7.164 -5.383 6.077 1.00 83.69 659 MET A O 1
ATOM 5354 N N . VAL A 1 660 ? -5.717 -3.913 5.191 1.00 84.81 660 VAL A N 1
ATOM 5355 C CA . VAL A 1 660 ? -4.512 -4.625 5.657 1.00 84.81 660 VAL A CA 1
ATOM 5356 C C . VAL A 1 660 ? -4.405 -4.537 7.181 1.00 84.81 660 VAL A C 1
ATOM 5358 O O . VAL A 1 660 ? -4.204 -5.556 7.837 1.00 84.81 660 VAL A O 1
ATOM 5361 N N . ALA A 1 661 ? -4.646 -3.356 7.752 1.00 81.88 661 ALA A N 1
ATOM 5362 C CA . ALA A 1 661 ? -4.763 -3.135 9.188 1.00 81.88 661 ALA A CA 1
ATOM 5363 C C . ALA A 1 661 ? -5.808 -4.059 9.835 1.00 81.88 661 ALA A C 1
ATOM 5365 O O . ALA A 1 661 ? -5.480 -4.776 10.779 1.00 81.88 661 ALA A O 1
ATOM 5366 N N . GLN A 1 662 ? -7.032 -4.082 9.299 1.00 79.94 662 GLN A N 1
ATOM 5367 C CA . GLN A 1 662 ? -8.139 -4.908 9.788 1.00 79.94 662 GLN A CA 1
ATOM 5368 C C . GLN A 1 662 ? -7.808 -6.402 9.751 1.00 79.94 662 GLN A C 1
ATOM 5370 O O . GLN A 1 662 ? -8.129 -7.137 10.682 1.00 79.94 662 GLN A O 1
ATOM 5375 N N . SER A 1 663 ? -7.102 -6.847 8.710 1.00 81.75 663 SER A N 1
ATOM 5376 C CA . SER A 1 663 ? -6.686 -8.245 8.559 1.00 81.75 663 SER A CA 1
ATOM 5377 C C . SER A 1 663 ? -5.657 -8.697 9.603 1.00 81.75 663 SER A C 1
ATOM 5379 O O . SER A 1 663 ? -5.567 -9.890 9.879 1.00 81.75 663 SER A O 1
ATOM 5381 N N . PHE A 1 664 ? -4.906 -7.766 10.206 1.00 79.25 664 PHE A N 1
ATOM 5382 C CA . PHE A 1 664 ? -3.989 -8.031 11.322 1.00 79.25 664 PHE A CA 1
ATOM 5383 C C . PHE A 1 664 ? -4.588 -7.709 12.708 1.00 79.25 664 PHE A C 1
ATOM 5385 O O . PHE A 1 664 ? -3.964 -8.011 13.728 1.00 79.25 664 PHE A O 1
ATOM 5392 N N . THR A 1 665 ? -5.795 -7.134 12.791 1.00 75.56 665 THR A N 1
ATOM 5393 C CA . THR A 1 665 ? -6.519 -6.950 14.061 1.00 75.56 665 THR A CA 1
ATOM 5394 C C . THR A 1 665 ? -7.524 -8.072 14.289 1.00 75.56 665 THR A C 1
ATOM 5396 O O . THR A 1 665 ? -8.659 -8.003 13.822 1.00 75.56 665 THR A O 1
ATOM 5399 N N . THR A 1 666 ? -7.147 -9.083 15.068 1.00 67.75 666 THR A N 1
ATOM 5400 C CA . THR A 1 666 ? -8.103 -10.080 15.562 1.00 67.75 666 THR A CA 1
ATOM 5401 C C . THR A 1 666 ? -8.750 -9.655 16.887 1.00 67.75 666 THR A C 1
ATOM 5403 O O . THR A 1 666 ? -8.071 -9.065 17.745 1.00 67.75 666 THR A O 1
ATOM 5406 N N . PRO A 1 667 ? -10.044 -9.978 17.102 1.00 62.88 667 PRO A N 1
ATOM 5407 C CA . PRO A 1 667 ? -10.646 -10.004 18.432 1.00 62.88 667 PRO A CA 1
ATOM 5408 C C . PRO A 1 667 ? -9.833 -10.906 19.363 1.00 62.88 667 PRO A C 1
ATOM 5410 O O . PRO A 1 667 ? -9.217 -11.873 18.916 1.00 62.88 667 PRO A O 1
ATOM 5413 N N . MET A 1 668 ? -9.782 -10.571 20.653 1.00 64.94 668 MET A N 1
ATOM 5414 C CA . MET A 1 668 ? -8.957 -11.252 21.668 1.00 64.94 668 MET A CA 1
ATOM 5415 C C . MET A 1 668 ? -7.434 -11.260 21.397 1.00 64.94 668 MET A C 1
ATOM 5417 O O . MET A 1 668 ? -6.675 -11.628 22.283 1.00 64.94 668 MET A O 1
ATOM 5421 N N . GLY A 1 669 ? -6.946 -10.798 20.240 1.00 64.44 669 GLY A N 1
ATOM 5422 C CA . GLY A 1 669 ? -5.520 -10.661 19.914 1.00 64.44 669 GLY A CA 1
ATOM 5423 C C . GLY A 1 669 ? -4.827 -11.915 19.369 1.00 64.44 669 GLY A C 1
ATOM 5424 O O . GLY A 1 669 ? -3.709 -11.801 18.876 1.00 64.44 669 GLY A O 1
ATOM 5425 N N . ASN A 1 670 ? -5.467 -13.086 19.399 1.00 68.69 670 ASN A N 1
ATOM 5426 C CA . ASN A 1 670 ? -4.891 -14.312 18.844 1.00 68.69 670 ASN A CA 1
ATOM 5427 C C . ASN A 1 670 ? -4.966 -14.277 17.303 1.00 68.69 670 ASN A C 1
ATOM 5429 O O . ASN A 1 670 ? -6.055 -14.116 16.751 1.00 68.69 670 ASN A O 1
ATOM 5433 N N . TYR A 1 671 ? -3.834 -14.348 16.597 1.00 75.88 671 TYR A N 1
ATOM 5434 C CA . TYR A 1 671 ? -3.768 -14.161 15.139 1.00 75.88 671 TYR A CA 1
ATOM 5435 C C . TYR A 1 671 ? -3.497 -15.483 14.411 1.00 75.88 671 TYR A C 1
ATOM 5437 O O . TYR A 1 671 ? -2.397 -16.028 14.469 1.00 75.88 671 TYR A O 1
ATOM 5445 N N . ASN A 1 672 ? -4.502 -15.977 13.683 1.00 80.06 672 ASN A N 1
ATOM 5446 C CA . ASN A 1 672 ? -4.379 -17.175 12.856 1.00 80.06 672 ASN A CA 1
ATOM 5447 C C . ASN A 1 672 ? -3.847 -16.807 11.455 1.00 80.06 672 ASN A C 1
ATOM 5449 O O . ASN A 1 672 ? -4.533 -16.135 10.679 1.00 80.06 672 ASN A O 1
ATOM 5453 N N . PHE A 1 673 ? -2.622 -17.235 11.135 1.00 83.12 673 PHE A N 1
ATOM 5454 C CA . PHE A 1 673 ? -1.955 -16.921 9.869 1.00 83.12 673 PHE A CA 1
ATOM 5455 C C . PHE A 1 673 ? -2.517 -17.747 8.700 1.00 83.12 673 PHE A C 1
ATOM 5457 O O . PHE A 1 673 ? -2.086 -18.862 8.416 1.00 83.12 673 PHE A O 1
ATOM 5464 N N . ASP A 1 674 ? -3.450 -17.153 7.961 1.00 86.81 674 ASP A N 1
ATOM 5465 C CA . ASP A 1 674 ? -3.904 -17.669 6.670 1.00 86.81 674 ASP A CA 1
ATOM 5466 C C . ASP A 1 674 ? -2.949 -17.203 5.555 1.00 86.81 674 ASP A C 1
ATOM 5468 O O . ASP A 1 674 ? -2.988 -16.050 5.116 1.00 86.81 674 ASP A O 1
ATOM 5472 N N . ALA A 1 675 ? -2.100 -18.115 5.072 1.00 87.31 675 ALA A N 1
ATOM 5473 C CA . ALA A 1 675 ? -1.115 -17.834 4.026 1.00 87.31 675 ALA A CA 1
ATOM 5474 C C . ALA A 1 675 ? -1.738 -17.336 2.703 1.00 87.31 675 ALA A C 1
ATOM 5476 O O . ALA A 1 675 ? -1.113 -16.553 1.984 1.00 87.31 675 ALA A O 1
ATOM 5477 N N . LYS A 1 676 ? -2.975 -17.743 2.379 1.00 88.69 676 LYS A N 1
ATOM 5478 C CA . LYS A 1 676 ? -3.685 -17.327 1.158 1.00 88.69 676 LYS A CA 1
ATOM 5479 C C . LYS A 1 676 ? -4.212 -15.899 1.294 1.00 88.69 676 LYS A C 1
ATOM 5481 O O . LYS A 1 676 ? -4.042 -15.103 0.369 1.00 88.69 676 LYS A O 1
ATOM 5486 N N . LYS A 1 677 ? -4.788 -15.546 2.450 1.00 85.31 677 LYS A N 1
ATOM 5487 C CA . LYS A 1 677 ? -5.143 -14.150 2.771 1.00 85.31 677 LYS A CA 1
ATOM 5488 C C . LYS A 1 677 ? -3.894 -13.275 2.811 1.00 85.31 677 LYS A C 1
ATOM 5490 O O . LYS A 1 677 ? -3.880 -12.232 2.167 1.00 85.31 677 LYS A O 1
ATOM 5495 N N . PHE A 1 678 ? -2.826 -13.719 3.474 1.00 86.06 678 PHE A N 1
ATOM 5496 C CA . PHE A 1 678 ? -1.561 -12.986 3.538 1.00 86.06 678 PHE A CA 1
ATOM 5497 C C . PHE A 1 678 ? -0.969 -12.721 2.146 1.00 86.06 678 PHE A C 1
ATOM 5499 O O . PHE A 1 678 ? -0.608 -11.585 1.853 1.00 86.06 678 PHE A O 1
ATOM 5506 N N . ALA A 1 679 ? -0.950 -13.710 1.247 1.00 85.25 679 ALA A N 1
ATOM 5507 C CA . ALA A 1 679 ? -0.488 -13.521 -0.131 1.00 85.25 679 ALA A CA 1
ATOM 5508 C C . ALA A 1 679 ? -1.339 -12.505 -0.922 1.00 85.25 679 ALA A C 1
ATOM 5510 O O . ALA A 1 679 ? -0.792 -11.709 -1.687 1.00 85.25 679 ALA A O 1
ATOM 5511 N N . PHE A 1 680 ? -2.662 -12.484 -0.722 1.00 86.69 680 PHE A N 1
ATOM 5512 C CA . PHE A 1 680 ? -3.553 -11.489 -1.332 1.00 86.69 680 PHE A CA 1
ATOM 5513 C C . PHE A 1 680 ? -3.356 -10.080 -0.745 1.00 86.69 680 PHE A C 1
ATOM 5515 O O . PHE A 1 680 ? -3.323 -9.094 -1.482 1.00 86.69 680 PHE A O 1
ATOM 5522 N N . LEU A 1 681 ? -3.170 -9.967 0.570 1.00 85.75 681 LEU A N 1
ATOM 5523 C CA . LEU A 1 681 ? -2.888 -8.698 1.246 1.00 85.75 681 LEU A CA 1
ATOM 5524 C C . LEU A 1 681 ? -1.525 -8.142 0.823 1.00 85.75 681 LEU A C 1
ATOM 5526 O O . LEU A 1 681 ? -1.440 -6.975 0.449 1.00 85.75 681 LEU A O 1
ATOM 5530 N N . ALA A 1 682 ? -0.496 -8.990 0.755 1.00 85.50 682 ALA A N 1
ATOM 5531 C CA . ALA A 1 682 ? 0.811 -8.655 0.200 1.00 85.50 682 ALA A CA 1
ATOM 5532 C C . ALA A 1 682 ? 0.708 -8.187 -1.259 1.00 85.50 682 ALA A C 1
ATOM 5534 O O . ALA A 1 682 ? 1.305 -7.178 -1.625 1.00 85.50 682 ALA A O 1
ATOM 5535 N N . ALA A 1 683 ? -0.091 -8.865 -2.091 1.00 86.56 683 ALA A N 1
ATOM 5536 C CA . ALA A 1 683 ? -0.305 -8.470 -3.482 1.00 86.56 683 ALA A CA 1
ATOM 5537 C C . ALA A 1 683 ? -0.948 -7.081 -3.624 1.00 86.56 683 ALA A C 1
ATOM 5539 O O . ALA A 1 683 ? -0.548 -6.318 -4.502 1.00 86.56 683 ALA A O 1
ATOM 5540 N N . ASN A 1 684 ? -1.902 -6.735 -2.755 1.00 86.19 684 ASN A N 1
ATOM 5541 C CA . ASN A 1 684 ? -2.514 -5.405 -2.725 1.00 86.19 684 ASN A CA 1
ATOM 5542 C C . ASN A 1 684 ? -1.565 -4.340 -2.153 1.00 86.19 684 ASN A C 1
ATOM 5544 O O . ASN A 1 684 ? -1.434 -3.268 -2.740 1.00 86.19 684 ASN A O 1
ATOM 5548 N N . GLN A 1 685 ? -0.859 -4.644 -1.062 1.00 86.38 685 GLN A N 1
ATOM 5549 C CA . GLN A 1 685 ? 0.127 -3.754 -0.441 1.00 86.38 685 GLN A CA 1
ATOM 5550 C C . GLN A 1 685 ? 1.283 -3.429 -1.405 1.00 86.38 685 GLN A C 1
ATOM 5552 O O . GLN A 1 685 ? 1.740 -2.288 -1.457 1.00 86.38 685 GLN A O 1
ATOM 5557 N N . MET A 1 686 ? 1.690 -4.389 -2.248 1.00 86.31 686 MET A N 1
ATOM 5558 C CA . MET A 1 686 ? 2.724 -4.215 -3.278 1.00 86.31 686 MET A CA 1
ATOM 5559 C C . MET A 1 686 ? 2.425 -3.137 -4.327 1.00 86.31 686 MET A C 1
ATOM 5561 O O . MET A 1 686 ? 3.348 -2.699 -5.017 1.00 86.31 686 MET A O 1
ATOM 5565 N N . ARG A 1 687 ? 1.187 -2.639 -4.426 1.00 89.50 687 ARG A N 1
ATOM 5566 C CA . ARG A 1 687 ? 0.842 -1.507 -5.303 1.00 89.50 687 ARG A CA 1
ATOM 5567 C C . ARG A 1 687 ? 1.590 -0.221 -4.953 1.00 89.50 687 ARG A C 1
ATOM 5569 O O . ARG A 1 687 ? 1.809 0.603 -5.839 1.00 89.50 687 ARG A O 1
ATOM 5576 N N . ASN A 1 688 ? 2.050 -0.063 -3.710 1.00 91.06 688 ASN A N 1
ATOM 5577 C CA . ASN A 1 688 ? 2.842 1.104 -3.327 1.00 91.06 688 ASN A CA 1
ATOM 5578 C C . ASN A 1 688 ? 4.195 1.203 -4.053 1.00 91.06 688 ASN A C 1
ATOM 5580 O O . ASN A 1 688 ? 4.728 2.304 -4.177 1.00 91.06 688 ASN A O 1
ATOM 5584 N N . THR A 1 689 ? 4.719 0.106 -4.616 1.00 92.12 689 THR A N 1
ATOM 5585 C CA . THR A 1 689 ? 5.904 0.131 -5.495 1.00 92.12 689 THR A CA 1
ATOM 5586 C C . THR A 1 689 ? 5.744 1.127 -6.646 1.00 92.12 689 THR A C 1
ATOM 5588 O O . THR A 1 689 ? 6.691 1.844 -6.969 1.00 92.12 689 THR A O 1
ATOM 5591 N N . TRP A 1 690 ? 4.538 1.246 -7.210 1.00 93.25 690 TRP A N 1
ATOM 5592 C CA . TRP A 1 690 ? 4.212 2.214 -8.256 1.00 93.25 690 TRP A CA 1
ATOM 5593 C C . TRP A 1 690 ? 4.265 3.660 -7.748 1.00 93.25 690 TRP A C 1
ATOM 5595 O O . TRP A 1 690 ? 4.801 4.531 -8.432 1.00 93.25 690 TRP A O 1
ATOM 5605 N N . PHE A 1 691 ? 3.769 3.923 -6.535 1.00 92.25 691 PHE A N 1
ATOM 5606 C CA . PHE A 1 691 ? 3.846 5.246 -5.907 1.00 92.25 691 PHE A CA 1
ATOM 5607 C C . PHE A 1 691 ? 5.294 5.631 -5.567 1.00 92.25 691 PHE A C 1
ATOM 5609 O O . PHE A 1 691 ? 5.720 6.741 -5.880 1.00 92.25 691 PHE A O 1
ATOM 5616 N N . LEU A 1 692 ? 6.088 4.702 -5.029 1.00 90.25 692 LEU A N 1
ATOM 5617 C CA . LEU A 1 692 ? 7.519 4.899 -4.764 1.00 90.25 692 LEU A CA 1
ATOM 5618 C C . LEU A 1 692 ? 8.308 5.169 -6.057 1.00 90.25 692 LEU A C 1
ATOM 5620 O O . LEU A 1 692 ? 9.134 6.082 -6.105 1.00 90.25 692 LEU A O 1
ATOM 5624 N N . ALA A 1 693 ? 8.011 4.433 -7.132 1.00 91.50 693 ALA A N 1
ATOM 5625 C CA . ALA A 1 693 ? 8.596 4.667 -8.449 1.00 91.50 693 ALA A CA 1
ATOM 5626 C C . ALA A 1 693 ? 8.182 6.023 -9.045 1.00 91.50 693 ALA A C 1
ATOM 5628 O O . ALA A 1 693 ? 9.015 6.691 -9.656 1.00 91.50 693 ALA A O 1
ATOM 5629 N N . PHE A 1 694 ? 6.939 6.468 -8.835 1.00 92.81 694 PHE A N 1
ATOM 5630 C CA . PHE A 1 694 ? 6.471 7.794 -9.249 1.00 92.81 694 PHE A CA 1
ATOM 5631 C C . PHE A 1 694 ? 7.164 8.918 -8.467 1.00 92.81 694 PHE A C 1
ATOM 5633 O O . PHE A 1 694 ? 7.679 9.856 -9.076 1.00 92.81 694 PHE A O 1
ATOM 5640 N N . VAL A 1 695 ? 7.263 8.799 -7.137 1.00 88.75 695 VAL A N 1
ATOM 5641 C CA . VAL A 1 695 ? 8.027 9.733 -6.291 1.00 88.75 695 VAL A CA 1
ATOM 5642 C C . VAL A 1 695 ? 9.476 9.811 -6.770 1.00 88.75 695 VAL A C 1
ATOM 5644 O O . VAL A 1 695 ? 9.992 10.911 -6.965 1.00 88.75 695 VAL A O 1
ATOM 5647 N N . MET A 1 696 ? 10.114 8.676 -7.077 1.00 87.00 696 MET A N 1
ATOM 5648 C CA . MET A 1 696 ? 11.455 8.694 -7.661 1.00 87.00 696 MET A CA 1
ATOM 5649 C C . MET A 1 696 ? 11.490 9.305 -9.063 1.00 87.00 696 MET A C 1
ATOM 5651 O O . MET A 1 696 ? 12.416 10.060 -9.338 1.00 87.00 696 MET A O 1
ATOM 5655 N N . GLN A 1 697 ? 10.526 9.069 -9.957 1.00 89.50 697 GLN A N 1
ATOM 5656 C CA . GLN A 1 697 ? 10.479 9.764 -11.256 1.00 89.50 697 GLN A CA 1
ATOM 5657 C C . GLN A 1 697 ? 10.390 11.293 -11.080 1.00 89.50 697 GLN A C 1
ATOM 5659 O O . GLN A 1 697 ? 11.085 12.023 -11.788 1.00 89.50 697 GLN A O 1
ATOM 5664 N N . VAL A 1 698 ? 9.628 11.787 -10.097 1.00 87.94 698 VAL A N 1
ATOM 5665 C CA . VAL A 1 698 ? 9.577 13.219 -9.745 1.00 87.94 698 VAL A CA 1
ATOM 5666 C C . VAL A 1 698 ? 10.923 13.711 -9.198 1.00 87.94 698 VAL A C 1
ATOM 5668 O O . VAL A 1 698 ? 11.423 14.735 -9.664 1.00 87.94 698 VAL A O 1
ATOM 5671 N N . VAL A 1 699 ? 11.561 12.973 -8.281 1.00 85.06 699 VAL A N 1
ATOM 5672 C CA . VAL A 1 699 ? 12.898 13.305 -7.744 1.00 85.06 699 VAL A CA 1
ATOM 5673 C C . VAL A 1 699 ? 13.956 13.344 -8.852 1.00 85.06 699 VAL A C 1
ATOM 5675 O O . VAL A 1 699 ? 14.744 14.288 -8.903 1.00 85.06 699 VAL A O 1
ATOM 5678 N N . HIS A 1 700 ? 13.950 12.387 -9.786 1.00 85.06 700 HIS A N 1
ATOM 5679 C CA . HIS A 1 700 ? 14.825 12.416 -10.960 1.00 85.06 700 HIS A CA 1
ATOM 5680 C C . HIS A 1 700 ? 14.523 13.639 -11.837 1.00 85.06 700 HIS A C 1
ATOM 5682 O O . HIS A 1 700 ? 15.452 14.359 -12.191 1.00 85.06 700 HIS A O 1
ATOM 5688 N N . CYS A 1 701 ? 13.254 13.940 -12.136 1.00 86.62 701 CYS A N 1
ATOM 5689 C CA . CYS A 1 701 ? 12.875 15.114 -12.932 1.00 86.62 701 CYS A CA 1
ATOM 5690 C C . CYS A 1 701 ? 13.371 16.431 -12.305 1.00 86.62 701 CYS A C 1
ATOM 5692 O O . CYS A 1 701 ? 13.959 17.267 -12.993 1.00 86.62 701 CYS A O 1
ATOM 5694 N N . LEU A 1 702 ? 13.196 16.597 -10.990 1.00 85.44 702 LEU A N 1
ATOM 5695 C CA . LEU A 1 702 ? 13.692 17.754 -10.240 1.00 85.44 702 LEU A CA 1
ATOM 5696 C C . LEU A 1 702 ? 1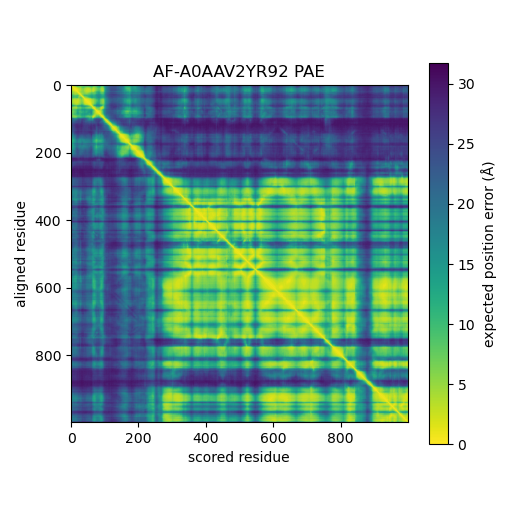5.227 17.810 -10.235 1.00 85.44 702 LEU A C 1
ATOM 5698 O O . LEU A 1 702 ? 15.799 18.861 -10.514 1.00 85.44 702 LEU A O 1
ATOM 5702 N N . SER A 1 703 ? 15.898 16.682 -9.991 1.00 83.06 703 SER A N 1
ATOM 5703 C CA . SER A 1 703 ? 17.364 16.567 -10.009 1.00 83.06 703 SER A CA 1
ATOM 5704 C C . SER A 1 703 ? 17.958 16.958 -11.370 1.00 83.06 703 SER A C 1
ATOM 5706 O O . SER A 1 703 ? 18.883 17.769 -11.435 1.00 83.06 703 SER A O 1
ATOM 5708 N N . LEU A 1 704 ? 17.369 16.472 -12.469 1.00 83.50 704 LEU A N 1
ATOM 5709 C CA . LEU A 1 704 ? 17.771 16.797 -13.842 1.00 83.50 704 LEU A CA 1
ATOM 5710 C C . LEU A 1 704 ? 17.693 18.309 -14.126 1.00 83.50 704 LEU A C 1
ATOM 5712 O O . LEU A 1 704 ? 18.624 18.877 -14.707 1.00 83.50 704 LEU A O 1
ATOM 5716 N N . HIS A 1 705 ? 16.608 18.963 -13.691 1.00 82.00 705 HIS A N 1
ATOM 5717 C CA . HIS A 1 705 ? 16.409 20.405 -13.855 1.00 82.00 705 HIS A CA 1
ATOM 5718 C C . HIS A 1 705 ? 17.330 21.246 -12.955 1.00 82.00 705 HIS A C 1
ATOM 5720 O O . HIS A 1 705 ? 17.934 22.207 -13.436 1.00 82.00 705 HIS A O 1
ATOM 5726 N N . LEU A 1 706 ? 17.461 20.895 -11.672 1.00 81.81 706 LEU A N 1
ATOM 5727 C CA . LEU A 1 706 ? 18.218 21.674 -10.686 1.00 81.81 706 LEU A CA 1
ATOM 5728 C C . LEU A 1 706 ? 19.737 21.547 -10.879 1.00 81.81 706 LEU A C 1
ATOM 5730 O O . LEU A 1 706 ? 20.444 22.553 -10.872 1.00 81.81 706 LEU A O 1
ATOM 5734 N N . LEU A 1 707 ? 20.252 20.336 -11.118 1.00 77.06 707 LEU A N 1
ATOM 5735 C CA . LEU A 1 707 ? 21.696 20.069 -11.238 1.00 77.06 707 LEU A CA 1
ATOM 5736 C C . LEU A 1 707 ? 22.269 20.348 -12.643 1.00 77.06 707 LEU A C 1
ATOM 5738 O O . LEU A 1 707 ? 23.458 20.102 -12.894 1.00 77.06 707 LEU A O 1
ATOM 5742 N N . ARG A 1 708 ? 21.429 20.853 -13.564 1.00 79.12 708 ARG A N 1
ATOM 5743 C CA . ARG A 1 708 ? 21.722 21.053 -14.996 1.00 79.12 708 ARG A CA 1
ATOM 5744 C C . ARG A 1 708 ? 22.371 19.804 -15.593 1.00 79.12 708 ARG A C 1
ATOM 5746 O O . ARG A 1 708 ? 23.571 19.790 -15.887 1.00 79.12 708 ARG A O 1
ATOM 5753 N N . TRP A 1 709 ? 21.599 18.724 -15.656 1.00 81.56 709 TRP A N 1
ATOM 5754 C CA . TRP A 1 709 ? 22.087 17.428 -16.117 1.00 81.56 709 TRP A CA 1
ATOM 5755 C C . TRP A 1 709 ? 22.625 17.465 -17.556 1.00 81.56 709 TRP A C 1
ATOM 5757 O O . TRP A 1 709 ? 22.103 18.177 -18.410 1.00 81.56 709 TRP A O 1
ATOM 5767 N N . THR A 1 710 ? 23.653 16.655 -17.810 1.00 76.25 710 THR A N 1
ATOM 5768 C CA . THR A 1 710 ? 24.212 16.374 -19.138 1.00 76.25 710 THR A CA 1
ATOM 5769 C C . THR A 1 710 ? 24.596 14.890 -19.211 1.00 76.25 710 THR A C 1
ATOM 5771 O O . THR A 1 710 ? 24.943 14.328 -18.166 1.00 76.25 710 THR A O 1
ATOM 5774 N N . PRO A 1 711 ? 24.603 14.242 -20.396 1.00 77.69 711 PRO A N 1
ATOM 5775 C CA . PRO A 1 711 ? 24.969 12.826 -20.510 1.00 77.69 711 PRO A CA 1
ATOM 5776 C C . PRO A 1 711 ? 26.309 12.470 -19.836 1.00 77.69 711 PRO A C 1
ATOM 5778 O O . PRO A 1 711 ? 26.331 11.499 -19.076 1.00 77.69 711 PRO A O 1
ATOM 5781 N N . PRO A 1 712 ? 27.385 13.288 -19.941 1.00 76.75 712 PRO A N 1
ATOM 5782 C CA . PRO A 1 712 ? 28.640 12.997 -19.249 1.00 76.75 712 PRO A CA 1
ATOM 5783 C C . PRO A 1 712 ? 28.587 12.998 -17.718 1.00 76.75 712 PRO A C 1
ATOM 5785 O O . PRO A 1 712 ? 29.422 12.347 -17.097 1.00 76.75 712 PRO A O 1
ATOM 5788 N N . LYS A 1 713 ? 27.605 13.660 -17.089 1.00 77.88 713 LYS A N 1
ATOM 5789 C CA . LYS A 1 713 ? 27.404 13.600 -15.628 1.00 77.88 713 LYS A CA 1
ATOM 5790 C C . LYS A 1 713 ? 26.725 12.307 -15.163 1.00 77.88 713 LYS A C 1
ATOM 5792 O O . LYS A 1 713 ? 26.813 11.998 -13.976 1.00 77.88 713 LYS A O 1
ATOM 5797 N N . GLY A 1 714 ? 26.046 11.591 -16.063 1.00 80.00 714 GLY A N 1
ATOM 5798 C CA . GLY A 1 714 ? 25.228 10.420 -15.743 1.00 80.00 714 GLY A CA 1
ATOM 5799 C C . GLY A 1 714 ? 23.914 10.766 -15.032 1.00 80.00 714 GLY A C 1
ATOM 5800 O O . GLY A 1 714 ? 23.735 11.872 -14.522 1.00 80.00 714 GLY A O 1
ATOM 5801 N N . ILE A 1 715 ? 22.956 9.840 -15.043 1.00 82.62 715 ILE A N 1
ATOM 5802 C CA . ILE A 1 715 ? 21.678 9.959 -14.315 1.00 82.62 715 ILE A CA 1
ATOM 5803 C C . ILE A 1 715 ? 21.823 9.208 -12.985 1.00 82.62 715 ILE A C 1
ATOM 5805 O O . ILE A 1 715 ? 22.471 8.167 -12.950 1.00 82.62 715 ILE A O 1
ATOM 5809 N N . LEU A 1 716 ? 21.233 9.697 -11.892 1.00 82.00 716 LEU A N 1
ATOM 5810 C CA . LEU A 1 716 ? 21.081 8.878 -10.681 1.00 82.00 716 LEU A CA 1
ATOM 5811 C C . LEU A 1 716 ? 20.229 7.639 -11.013 1.00 82.00 716 LEU A C 1
ATOM 5813 O O . LEU A 1 716 ? 19.268 7.753 -11.767 1.00 82.00 716 LEU A O 1
ATOM 5817 N N . GLY A 1 717 ? 20.581 6.472 -10.477 1.00 78.38 717 GLY A N 1
ATOM 5818 C CA . GLY A 1 717 ? 19.778 5.255 -10.596 1.00 78.38 717 GLY A CA 1
ATOM 5819 C C . GLY A 1 717 ? 19.327 4.746 -9.236 1.00 78.38 717 GLY A C 1
ATOM 5820 O O . GLY A 1 717 ? 20.153 4.583 -8.339 1.00 78.38 717 GLY A O 1
ATOM 5821 N N . THR A 1 718 ? 18.038 4.437 -9.088 1.00 82.75 718 THR A N 1
ATOM 5822 C CA . THR A 1 718 ? 17.559 3.684 -7.918 1.00 82.75 718 THR A CA 1
ATOM 5823 C C . THR A 1 718 ? 18.064 2.240 -8.017 1.00 82.75 718 THR A C 1
ATOM 5825 O O . THR A 1 718 ? 17.840 1.629 -9.062 1.00 82.75 718 THR A O 1
ATOM 5828 N N . PRO A 1 719 ? 18.700 1.660 -6.983 1.00 81.12 719 PRO A N 1
ATOM 5829 C CA . PRO A 1 719 ? 19.099 0.255 -6.987 1.00 81.12 719 PRO A CA 1
ATOM 5830 C C . PRO A 1 719 ? 17.962 -0.706 -7.366 1.00 81.12 719 PRO A C 1
ATOM 5832 O O . PRO A 1 719 ? 16.806 -0.515 -6.974 1.00 81.12 719 PRO A O 1
ATOM 5835 N N . GLU A 1 720 ? 18.304 -1.762 -8.104 1.00 76.25 720 GLU A N 1
ATOM 5836 C CA . GLU A 1 720 ? 17.382 -2.848 -8.451 1.00 76.25 720 GLU A CA 1
ATOM 5837 C C . GLU A 1 720 ? 16.670 -3.396 -7.200 1.00 76.25 720 GLU A C 1
ATOM 5839 O O . GLU A 1 720 ? 17.253 -3.481 -6.123 1.00 76.25 720 GLU A O 1
ATOM 5844 N N . PHE A 1 721 ? 15.394 -3.767 -7.342 1.00 79.12 721 PHE A N 1
ATOM 5845 C CA . PHE A 1 721 ? 14.525 -4.296 -6.275 1.00 79.12 721 PHE A CA 1
ATOM 5846 C C . PHE A 1 721 ? 14.281 -3.397 -5.045 1.00 79.12 721 PHE A C 1
ATOM 5848 O O . PHE A 1 721 ? 13.431 -3.759 -4.230 1.00 79.12 721 PHE A O 1
ATOM 5855 N N . LEU A 1 722 ? 14.901 -2.213 -4.915 1.00 82.50 722 LEU A N 1
ATOM 5856 C CA . LEU A 1 722 ? 14.736 -1.354 -3.730 1.00 82.50 722 LEU A CA 1
ATOM 5857 C C . LEU A 1 722 ? 13.265 -1.004 -3.447 1.00 82.50 722 LEU A C 1
ATOM 5859 O O . LEU A 1 722 ? 12.841 -1.052 -2.295 1.00 82.50 722 LEU A O 1
ATOM 5863 N N . PHE A 1 723 ? 12.461 -0.738 -4.485 1.00 86.44 723 PHE A N 1
ATOM 5864 C CA . PHE A 1 723 ? 11.013 -0.522 -4.345 1.00 86.44 723 PHE A CA 1
ATOM 5865 C C . PHE A 1 723 ? 10.282 -1.743 -3.765 1.00 86.44 723 PHE A C 1
ATOM 5867 O O . PHE A 1 723 ? 9.399 -1.582 -2.927 1.00 86.44 723 PHE A O 1
ATOM 5874 N N . GLY A 1 724 ? 10.666 -2.961 -4.161 1.00 85.50 724 GLY A N 1
ATOM 5875 C CA . GLY A 1 724 ? 10.093 -4.202 -3.633 1.00 85.50 724 GLY A CA 1
ATOM 5876 C C . GLY A 1 724 ? 10.463 -4.444 -2.168 1.00 85.50 724 GLY A C 1
ATOM 5877 O O . GLY A 1 724 ? 9.608 -4.844 -1.381 1.00 85.50 724 GLY A O 1
ATOM 5878 N N . ILE A 1 725 ? 11.702 -4.129 -1.777 1.00 82.56 725 ILE A N 1
ATOM 5879 C CA . ILE A 1 725 ? 12.167 -4.220 -0.383 1.00 82.56 725 ILE A CA 1
ATOM 5880 C C . ILE A 1 725 ? 11.437 -3.187 0.492 1.00 82.56 725 ILE A C 1
ATOM 5882 O O . ILE A 1 725 ? 10.865 -3.556 1.515 1.00 82.56 725 ILE A O 1
ATOM 5886 N N . LEU A 1 726 ? 11.371 -1.921 0.056 1.00 82.81 726 LEU A N 1
ATOM 5887 C CA . LEU A 1 726 ? 10.566 -0.858 0.684 1.00 82.81 726 LEU A CA 1
ATOM 5888 C C . LEU A 1 726 ? 9.106 -1.285 0.886 1.00 82.81 726 LEU A C 1
ATOM 5890 O O . LEU A 1 726 ? 8.541 -1.117 1.967 1.00 82.81 726 LEU A O 1
ATOM 5894 N N . SER A 1 727 ? 8.509 -1.867 -0.153 1.00 87.44 727 SER A N 1
ATOM 5895 C CA . SER A 1 727 ? 7.136 -2.359 -0.126 1.00 87.44 727 SER A CA 1
ATOM 5896 C C . SER A 1 727 ? 6.943 -3.484 0.895 1.00 87.44 727 SER A C 1
ATOM 5898 O O . SER A 1 727 ? 6.047 -3.403 1.736 1.00 87.44 727 SER A O 1
ATOM 5900 N N . CYS A 1 728 ? 7.827 -4.483 0.920 1.00 84.62 728 CYS A N 1
ATOM 5901 C CA . CYS A 1 728 ? 7.762 -5.561 1.910 1.00 84.62 728 CYS A CA 1
ATOM 5902 C C . CYS A 1 728 ? 7.926 -5.030 3.346 1.00 84.62 728 CYS A C 1
ATOM 5904 O O . CYS A 1 728 ? 7.172 -5.428 4.234 1.00 84.62 728 CYS A O 1
ATOM 5906 N N . LEU A 1 729 ? 8.829 -4.068 3.573 1.00 83.00 729 LEU A N 1
ATOM 5907 C CA . LEU A 1 729 ? 8.986 -3.403 4.873 1.00 83.00 729 LEU A CA 1
ATOM 5908 C C . LEU A 1 729 ? 7.713 -2.654 5.304 1.00 83.00 729 LEU A C 1
ATOM 5910 O O . LEU A 1 729 ? 7.359 -2.707 6.478 1.00 83.00 729 LEU A O 1
ATOM 5914 N N . SER A 1 730 ? 6.980 -2.033 4.371 1.00 83.19 730 SER A N 1
ATOM 5915 C CA . SER A 1 730 ? 5.685 -1.379 4.646 1.00 83.19 730 SER A CA 1
ATOM 5916 C C . SER A 1 730 ? 4.545 -2.346 5.017 1.00 83.19 730 SER A C 1
ATOM 5918 O O . SER A 1 730 ? 3.510 -1.912 5.523 1.00 83.19 730 SER A O 1
ATOM 5920 N N . MET A 1 731 ? 4.716 -3.647 4.757 1.00 83.62 731 MET A N 1
ATOM 5921 C CA . MET A 1 731 ? 3.806 -4.704 5.206 1.00 83.62 731 MET A CA 1
ATOM 5922 C C . MET A 1 731 ? 4.238 -5.251 6.569 1.00 83.62 731 MET A C 1
ATOM 5924 O O . MET A 1 731 ? 3.429 -5.311 7.489 1.00 83.62 731 MET A O 1
ATOM 5928 N N . VAL A 1 732 ? 5.524 -5.594 6.719 1.00 82.38 732 VAL A N 1
ATOM 5929 C CA . VAL A 1 732 ? 6.104 -6.081 7.985 1.00 82.38 732 VAL A CA 1
ATOM 5930 C C . VAL A 1 732 ? 5.882 -5.072 9.112 1.00 82.38 732 VAL A C 1
ATOM 5932 O O . VAL A 1 732 ? 5.537 -5.449 10.225 1.00 82.38 732 VAL A O 1
ATOM 5935 N N . SER A 1 733 ? 5.999 -3.776 8.826 1.00 80.06 733 SER A N 1
ATOM 5936 C CA . SER A 1 733 ? 5.778 -2.708 9.801 1.00 80.06 733 SER A CA 1
ATOM 5937 C C . SER A 1 733 ? 4.353 -2.651 10.368 1.00 80.06 733 SER A C 1
ATOM 5939 O O . SER A 1 733 ? 4.171 -2.157 11.485 1.00 80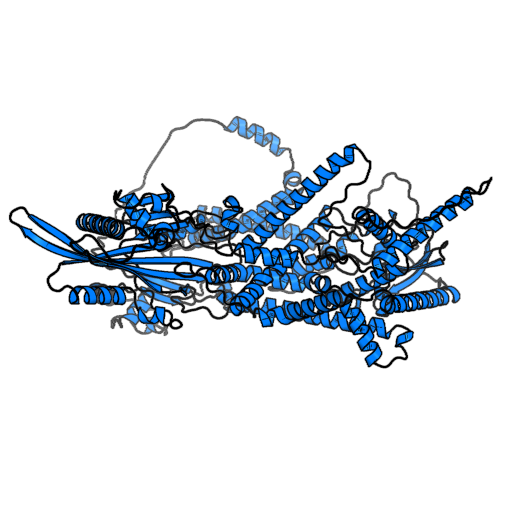.06 733 SER A O 1
ATOM 5941 N N . GLN A 1 734 ? 3.353 -3.141 9.624 1.00 81.19 734 GLN A N 1
ATOM 5942 C CA . GLN A 1 734 ? 1.948 -3.199 10.041 1.00 81.19 734 GLN A CA 1
ATOM 5943 C C . GLN A 1 734 ? 1.628 -4.419 10.912 1.00 81.19 734 GLN A C 1
ATOM 5945 O O . GLN A 1 734 ? 0.551 -4.446 11.506 1.00 81.19 734 GLN A O 1
ATOM 5950 N N . LEU A 1 735 ? 2.544 -5.391 11.020 1.00 81.75 735 LEU A N 1
ATOM 5951 C CA . LEU A 1 735 ? 2.363 -6.548 11.890 1.00 81.75 735 LEU A CA 1
ATOM 5952 C C . LEU A 1 735 ? 2.151 -6.102 13.339 1.00 81.75 735 LEU A C 1
ATOM 5954 O O . LEU A 1 735 ? 2.849 -5.227 13.869 1.00 81.75 735 LEU A O 1
ATOM 5958 N N . ARG A 1 736 ? 1.157 -6.732 13.964 1.00 80.88 736 ARG A N 1
ATOM 5959 C CA . ARG A 1 736 ? 0.771 -6.496 15.349 1.00 80.88 736 ARG A CA 1
ATOM 5960 C C . ARG A 1 736 ? 1.670 -7.307 16.277 1.00 80.88 736 ARG A C 1
ATOM 5962 O O . ARG A 1 736 ? 1.822 -8.507 16.071 1.00 80.88 736 ARG A O 1
ATOM 5969 N N . LEU A 1 737 ? 2.220 -6.680 17.314 1.00 82.31 737 LEU A N 1
ATOM 5970 C CA . LEU A 1 737 ? 2.969 -7.373 18.367 1.00 82.31 737 LEU A CA 1
ATOM 5971 C C . LEU A 1 737 ? 2.283 -7.135 19.710 1.00 82.31 737 LEU A C 1
ATOM 5973 O O . LEU A 1 737 ? 2.248 -6.013 20.209 1.00 82.31 737 LEU A O 1
ATOM 5977 N N . LEU A 1 738 ? 1.739 -8.206 20.295 1.00 78.69 738 LEU A N 1
ATOM 5978 C CA . LEU A 1 738 ? 0.967 -8.144 21.543 1.00 78.69 738 LEU A CA 1
ATOM 5979 C C . LEU A 1 738 ? 1.819 -7.640 22.722 1.00 78.69 738 LEU A C 1
ATOM 5981 O O . LEU A 1 738 ? 1.329 -6.876 23.547 1.00 78.69 738 LEU A O 1
ATOM 5985 N N . SER A 1 739 ? 3.109 -7.989 22.740 1.00 80.94 739 SER A N 1
ATOM 5986 C CA . SER A 1 739 ? 4.103 -7.521 23.716 1.00 80.94 739 SER A CA 1
ATOM 5987 C C . SER A 1 739 ? 4.410 -6.021 23.636 1.00 80.94 739 SER A C 1
ATOM 5989 O O . SER A 1 739 ? 4.897 -5.451 24.606 1.00 80.94 739 SER A O 1
ATOM 5991 N N . LEU A 1 740 ? 4.106 -5.360 22.512 1.00 83.88 740 LEU A N 1
ATOM 5992 C CA . LEU A 1 740 ? 4.252 -3.909 22.347 1.00 83.88 740 LEU A CA 1
ATOM 5993 C C . LEU A 1 740 ? 2.942 -3.149 22.624 1.00 83.88 740 LEU A C 1
ATOM 5995 O O . LEU A 1 740 ? 2.855 -1.957 22.312 1.00 83.88 740 LEU A O 1
ATOM 5999 N N . ARG A 1 741 ? 1.903 -3.816 23.156 1.00 85.81 741 ARG A N 1
ATOM 6000 C CA . ARG A 1 741 ? 0.570 -3.216 23.277 1.00 85.81 741 ARG A CA 1
ATOM 6001 C C . ARG A 1 741 ? 0.461 -2.264 24.470 1.00 85.81 741 ARG A C 1
ATOM 6003 O O . ARG A 1 741 ? 0.375 -2.680 25.619 1.00 85.81 741 ARG A O 1
ATOM 6010 N N . ASP A 1 742 ? 0.373 -0.969 24.195 1.00 87.88 742 ASP A N 1
ATOM 6011 C CA . ASP A 1 742 ? 0.141 0.071 25.202 1.00 87.88 742 ASP A CA 1
ATOM 6012 C C . ASP A 1 742 ? -1.221 0.719 24.953 1.00 87.88 742 ASP A C 1
ATOM 6014 O O . ASP A 1 742 ? -1.454 1.308 23.895 1.00 87.88 742 ASP A O 1
ATOM 6018 N N . SER A 1 743 ? -2.109 0.585 25.939 1.00 89.31 743 SER A N 1
ATOM 6019 C CA . SER A 1 743 ? -3.462 1.139 25.950 1.00 89.31 743 SER A CA 1
ATOM 6020 C C . SER A 1 743 ? -3.737 2.006 27.192 1.00 89.31 743 SER A C 1
ATOM 6022 O O . SER A 1 743 ? -4.871 2.086 27.681 1.00 89.31 743 SER A O 1
ATOM 6024 N N . ARG A 1 744 ? -2.692 2.653 27.736 1.00 90.81 744 ARG A N 1
ATOM 6025 C CA . ARG A 1 744 ? -2.775 3.562 28.893 1.00 90.81 744 ARG A CA 1
ATOM 6026 C C . ARG A 1 744 ? -3.775 4.699 28.645 1.00 90.81 744 ARG A C 1
ATOM 6028 O O . ARG A 1 744 ? -3.698 5.398 27.633 1.00 90.81 744 ARG A O 1
ATOM 6035 N N . VAL A 1 745 ? -4.649 4.946 29.624 1.00 90.69 745 VAL A N 1
ATOM 6036 C CA . VAL A 1 745 ? -5.483 6.160 29.687 1.00 90.69 745 VAL A CA 1
ATOM 6037 C C . VAL A 1 745 ? -4.596 7.334 30.111 1.00 90.69 745 VAL A C 1
ATOM 6039 O O . VAL A 1 745 ? -4.014 7.318 31.197 1.00 90.69 745 VAL A O 1
ATOM 6042 N N . LEU A 1 746 ? -4.467 8.331 29.237 1.00 89.56 746 LEU A N 1
ATOM 6043 C CA . LEU A 1 746 ? -3.638 9.525 29.421 1.00 89.56 746 LEU A CA 1
ATOM 6044 C C . LEU A 1 746 ? -4.404 10.631 30.151 1.00 89.56 746 LEU A C 1
ATOM 6046 O O . LEU A 1 746 ? -3.872 11.229 31.081 1.00 89.56 746 LEU A O 1
ATOM 6050 N N . SER A 1 747 ? -5.651 10.880 29.748 1.00 88.00 747 SER A N 1
ATOM 6051 C CA . SER A 1 747 ? -6.539 11.863 30.373 1.00 88.00 747 SER A CA 1
ATOM 6052 C C . SER A 1 747 ? -8.008 11.444 30.263 1.00 88.00 747 SER A C 1
ATOM 6054 O O . SER A 1 747 ? -8.377 10.607 29.432 1.00 88.00 747 SER A O 1
ATOM 6056 N N . TYR A 1 748 ? -8.842 12.015 31.129 1.00 88.38 748 TYR A N 1
ATOM 6057 C CA . TYR A 1 748 ? -10.296 11.879 31.116 1.00 88.38 748 TYR A CA 1
ATOM 6058 C C . TYR A 1 748 ? -10.936 13.199 31.558 1.00 88.38 748 TYR A C 1
ATOM 6060 O O . TYR A 1 748 ? -10.380 13.922 32.384 1.00 88.38 748 TYR A O 1
ATOM 6068 N N . GLN A 1 749 ? -12.101 13.515 31.002 1.00 86.38 749 GLN A N 1
ATOM 6069 C CA . GLN A 1 749 ? -12.858 14.732 31.277 1.00 86.38 749 GLN A CA 1
ATOM 6070 C C . GLN A 1 749 ? -14.352 14.405 31.282 1.00 86.38 749 GLN A C 1
ATOM 6072 O O . GLN A 1 749 ? -14.861 13.801 30.339 1.00 86.38 749 GLN A O 1
ATOM 6077 N N . GLN A 1 750 ? -15.073 14.824 32.322 1.00 84.50 750 GLN A N 1
ATOM 6078 C CA . GLN A 1 750 ? -16.526 14.676 32.357 1.00 84.50 750 GLN A CA 1
ATOM 6079 C C . GLN A 1 750 ? -17.192 15.676 31.399 1.00 84.50 750 GLN A C 1
ATOM 6081 O O . GLN A 1 750 ? -16.875 16.867 31.413 1.00 84.50 750 GLN A O 1
ATOM 6086 N N . VAL A 1 751 ? -18.126 15.196 30.577 1.00 78.12 751 VAL A N 1
ATOM 6087 C CA . VAL A 1 751 ? -18.909 16.015 29.640 1.00 78.12 751 VAL A CA 1
ATOM 6088 C C . VAL A 1 751 ? -20.309 16.241 30.213 1.00 78.12 751 VAL A C 1
ATOM 6090 O O . VAL A 1 751 ? -20.969 15.313 30.679 1.00 78.12 751 VAL A O 1
ATOM 6093 N N . ASN A 1 752 ? -20.779 17.489 30.189 1.00 72.00 752 ASN A N 1
ATOM 6094 C CA . ASN A 1 752 ? -22.109 17.850 30.682 1.00 72.00 752 ASN A CA 1
ATOM 6095 C C . ASN A 1 752 ? -23.199 17.468 29.669 1.00 72.00 752 ASN A C 1
ATOM 6097 O O . ASN A 1 752 ? -23.154 17.947 28.541 1.00 72.00 752 ASN A O 1
ATOM 6101 N N . LYS A 1 753 ? -24.241 16.729 30.089 1.00 60.06 753 LYS A N 1
ATOM 6102 C CA . LYS A 1 753 ? -25.314 16.208 29.201 1.00 60.06 753 LYS A CA 1
ATOM 6103 C C . LYS A 1 753 ? -26.003 17.260 28.310 1.00 60.06 753 LYS A C 1
ATOM 6105 O O . LYS A 1 753 ? -26.458 16.966 27.211 1.00 60.06 753 LYS A O 1
ATOM 6110 N N . ARG A 1 754 ? -26.081 18.527 28.749 1.00 53.22 754 ARG A N 1
ATOM 6111 C CA . ARG A 1 754 ? -26.605 19.635 27.913 1.00 53.22 754 ARG A CA 1
ATOM 6112 C C . ARG A 1 754 ? -25.781 19.870 26.637 1.00 53.22 754 ARG A C 1
ATOM 6114 O O . ARG A 1 754 ? -26.254 20.546 25.730 1.00 53.22 754 ARG A O 1
ATOM 6121 N N . MET A 1 755 ? -24.573 19.318 26.567 1.00 45.38 755 MET A N 1
ATOM 6122 C CA . MET A 1 755 ? -23.708 19.326 25.400 1.00 45.38 755 MET A CA 1
ATOM 6123 C C . MET A 1 755 ? -23.800 18.050 24.555 1.00 45.38 755 MET A C 1
ATOM 6125 O O . MET A 1 755 ? -23.029 17.970 23.619 1.00 45.38 755 MET A O 1
ATOM 6129 N N . ASP A 1 756 ? -24.711 17.090 24.757 1.00 46.66 756 ASP A N 1
ATOM 6130 C CA . ASP A 1 756 ? -24.736 15.859 23.929 1.00 46.66 756 ASP A CA 1
ATOM 6131 C C . ASP A 1 756 ? -24.877 16.168 22.415 1.00 46.66 756 ASP A C 1
ATOM 6133 O O . ASP A 1 756 ? -24.128 15.663 21.575 1.00 46.66 756 ASP A O 1
ATOM 6137 N N . THR A 1 757 ? -25.749 17.116 22.048 1.00 46.03 757 THR A N 1
ATOM 6138 C CA . THR A 1 757 ? -25.865 17.640 20.668 1.00 46.03 757 THR A CA 1
ATOM 6139 C C . THR A 1 757 ? -24.691 18.533 20.246 1.00 46.03 757 THR A C 1
ATOM 6141 O O . THR A 1 757 ? -24.428 18.688 19.051 1.00 46.03 757 THR A O 1
ATOM 6144 N N . ALA A 1 758 ? -23.959 19.110 21.202 1.00 38.50 758 ALA A N 1
ATOM 6145 C CA . ALA A 1 758 ? -22.746 19.884 20.953 1.00 38.50 758 ALA A CA 1
ATOM 6146 C C . ALA A 1 758 ? -21.500 18.991 20.811 1.00 38.50 758 ALA A C 1
ATOM 6148 O O . ALA A 1 758 ? -20.634 19.330 20.017 1.00 38.50 758 ALA A O 1
ATOM 6149 N N . ALA A 1 759 ? -21.439 17.838 21.483 1.00 41.62 759 ALA A N 1
ATOM 6150 C CA . ALA A 1 759 ? -20.423 16.795 21.369 1.00 41.62 759 ALA A CA 1
ATOM 6151 C C . ALA A 1 759 ? -20.528 16.110 20.004 1.00 41.62 759 ALA A C 1
ATOM 6153 O O . ALA A 1 759 ? -19.533 15.973 19.298 1.00 41.62 759 ALA A O 1
ATOM 6154 N N . HIS A 1 760 ? -21.753 15.832 19.547 1.00 48.25 760 HIS A N 1
ATOM 6155 C CA . HIS A 1 760 ? -21.982 15.332 18.191 1.00 48.25 760 HIS A CA 1
ATOM 6156 C C . HIS A 1 760 ? -21.570 16.346 17.096 1.00 48.25 760 HIS A C 1
ATOM 6158 O O . HIS A 1 760 ? -21.157 15.942 16.007 1.00 48.25 760 HIS A O 1
ATOM 6164 N N . LYS A 1 761 ? -21.620 17.657 17.394 1.00 40.66 761 LYS A N 1
ATOM 6165 C CA . LYS A 1 761 ? -21.017 18.741 16.586 1.00 40.66 761 LYS A CA 1
ATOM 6166 C C . LYS A 1 761 ? -19.498 18.859 16.773 1.00 40.66 761 LYS A C 1
ATOM 6168 O O . LYS A 1 761 ? -18.797 19.184 15.820 1.00 40.66 761 LYS A O 1
ATOM 6173 N N . PHE A 1 762 ? -18.980 18.594 17.969 1.00 42.38 762 PHE A N 1
ATOM 6174 C CA . PHE A 1 762 ? -17.551 18.628 18.274 1.00 42.38 762 PHE A CA 1
ATOM 6175 C C . PHE A 1 762 ? -16.817 17.507 17.541 1.00 42.38 762 PHE A C 1
ATOM 6177 O O . PHE A 1 762 ? -15.823 17.791 16.895 1.00 42.38 762 PHE A O 1
ATOM 6184 N N . SER A 1 763 ? -17.353 16.284 17.501 1.00 45.84 763 SER A N 1
ATOM 6185 C CA . SER A 1 763 ? -16.781 15.177 16.714 1.00 45.84 763 SER A CA 1
ATOM 6186 C C . SER A 1 763 ? -16.694 15.503 15.206 1.00 45.84 763 SER A C 1
ATOM 6188 O O . SER A 1 763 ? -15.764 15.077 14.524 1.00 45.84 763 SER A O 1
ATOM 6190 N N . LEU A 1 764 ? -17.600 16.347 14.683 1.00 46.34 764 LEU A N 1
ATOM 6191 C CA . LEU A 1 764 ? -17.529 16.868 13.308 1.00 46.34 764 LEU A CA 1
ATOM 6192 C C . LEU A 1 764 ? -16.471 17.974 13.125 1.00 46.34 764 LEU A C 1
ATOM 6194 O O . LEU A 1 764 ? -15.781 17.981 12.108 1.00 46.34 764 LEU A O 1
ATOM 6198 N N . ASN A 1 765 ? -16.312 18.886 14.089 1.00 39.84 765 ASN A N 1
ATOM 6199 C CA . ASN A 1 765 ? -15.348 19.993 13.996 1.00 39.84 765 ASN A CA 1
ATOM 6200 C C . ASN A 1 765 ? -13.912 19.567 14.369 1.00 39.84 765 ASN A C 1
ATOM 6202 O O . ASN A 1 765 ? -12.967 19.879 13.648 1.00 39.84 765 ASN A O 1
ATOM 6206 N N . SER A 1 766 ? -13.739 18.789 15.441 1.00 41.91 766 SER A N 1
ATOM 6207 C CA . SER A 1 766 ? -12.463 18.228 15.921 1.00 41.91 766 SER A CA 1
ATOM 6208 C C . SER A 1 766 ? -11.853 17.170 14.991 1.00 41.91 766 SER A C 1
ATOM 6210 O O . SER A 1 766 ? -10.733 16.714 15.227 1.00 41.91 766 SER A O 1
ATOM 6212 N N . ALA A 1 767 ? -12.509 16.860 13.867 1.00 44.53 767 ALA A N 1
ATOM 6213 C CA . ALA A 1 767 ? -11.888 16.237 12.696 1.00 44.53 767 ALA A CA 1
ATOM 6214 C C . ALA A 1 767 ? -10.765 17.102 12.054 1.00 44.53 767 ALA A C 1
ATOM 6216 O O . ALA A 1 767 ? -10.101 16.661 11.103 1.00 44.53 767 ALA A O 1
ATOM 6217 N N . SER A 1 768 ? -10.531 18.323 12.562 1.00 40.84 768 SER A N 1
ATOM 6218 C CA . SER A 1 768 ? -9.302 19.111 12.377 1.00 40.84 768 SER A CA 1
ATOM 6219 C C . SER A 1 768 ? -8.097 18.544 13.139 1.00 40.84 768 SER A C 1
ATOM 6221 O O . SER A 1 768 ? -6.992 18.494 12.602 1.00 40.84 768 SER A O 1
ATOM 6223 N N . ASP A 1 769 ? -8.297 18.082 14.371 1.00 42.53 769 ASP A N 1
ATOM 6224 C CA . ASP A 1 769 ? -7.212 17.778 15.312 1.00 42.53 769 ASP A CA 1
ATOM 6225 C C . ASP A 1 769 ? -6.922 16.273 15.320 1.00 42.53 769 ASP A C 1
ATOM 6227 O O . ASP A 1 769 ? -5.762 15.853 15.241 1.00 42.53 769 ASP A O 1
ATOM 6231 N N . GLY A 1 770 ? -7.984 15.462 15.209 1.00 46.56 770 GLY A N 1
ATOM 6232 C CA . GLY A 1 770 ? -7.960 14.027 14.886 1.00 46.56 770 GLY A CA 1
ATOM 6233 C C . GLY A 1 770 ? -7.450 13.695 13.471 1.00 46.56 770 GLY A C 1
ATOM 6234 O O . GLY A 1 770 ? -7.760 12.641 12.921 1.00 46.56 770 GLY A O 1
ATOM 6235 N N . ASN A 1 771 ? -6.671 14.595 12.866 1.00 46.50 771 ASN A N 1
ATOM 6236 C CA . ASN A 1 771 ? -6.016 14.460 11.571 1.00 46.50 771 ASN A CA 1
ATOM 6237 C C . ASN A 1 771 ? -5.054 13.253 11.552 1.00 46.50 771 ASN A C 1
ATOM 6239 O O . ASN A 1 771 ? -3.860 13.390 11.848 1.00 46.50 771 ASN A O 1
ATOM 6243 N N . MET A 1 772 ? -5.526 12.081 11.115 1.00 51.50 772 MET A N 1
ATOM 6244 C CA . MET A 1 772 ? -4.653 10.967 10.731 1.00 51.50 772 MET A CA 1
ATOM 6245 C C . MET A 1 772 ? -4.063 11.218 9.335 1.00 51.50 772 MET A C 1
ATOM 6247 O O . MET A 1 772 ? -4.324 10.519 8.356 1.00 51.50 772 MET A O 1
ATOM 6251 N N . LEU A 1 773 ? -3.160 12.203 9.276 1.00 51.97 773 LEU A N 1
ATOM 6252 C CA . LEU A 1 773 ? -2.145 12.407 8.225 1.00 51.97 773 LEU A CA 1
ATOM 6253 C C . LEU A 1 773 ? -1.052 11.309 8.283 1.00 51.97 773 LEU A C 1
ATOM 6255 O O . LEU A 1 773 ? 0.146 11.572 8.152 1.00 51.97 773 LEU A O 1
ATOM 6259 N N . LEU A 1 774 ? -1.454 10.081 8.612 1.00 54.66 774 LEU A N 1
ATOM 6260 C CA . LEU A 1 774 ? -0.594 8.982 9.052 1.00 54.66 774 LEU A CA 1
ATOM 6261 C C . LEU A 1 774 ? -0.821 7.688 8.260 1.00 54.66 774 LEU A C 1
ATOM 6263 O O . LEU A 1 774 ? 0.107 6.895 8.185 1.00 54.66 774 LEU A O 1
ATOM 6267 N N . GLU A 1 775 ? -1.998 7.489 7.663 1.00 67.75 775 GLU A N 1
ATOM 6268 C CA . GLU A 1 775 ? -2.397 6.249 6.979 1.00 67.75 775 GLU A CA 1
ATOM 6269 C C . GLU A 1 775 ? -2.685 6.510 5.487 1.00 67.75 775 GLU A C 1
ATOM 6271 O O . GLU A 1 775 ? -3.033 7.632 5.114 1.00 67.75 775 GLU A O 1
ATOM 6276 N N . GLY A 1 776 ? -2.535 5.498 4.623 1.00 83.06 776 GLY A N 1
ATOM 6277 C CA . GLY A 1 776 ? -2.591 5.652 3.160 1.00 83.06 776 GLY A CA 1
ATOM 6278 C C . GLY A 1 776 ? -1.218 5.943 2.533 1.00 83.06 776 GLY A C 1
ATOM 6279 O O . GLY A 1 776 ? -0.185 5.610 3.103 1.00 83.06 776 GLY A O 1
ATOM 6280 N N . ALA A 1 777 ? -1.172 6.623 1.386 1.00 84.12 777 ALA A N 1
ATOM 6281 C CA . ALA A 1 777 ? 0.069 6.943 0.666 1.00 84.12 777 ALA A CA 1
ATOM 6282 C C . ALA A 1 777 ? 1.026 7.889 1.432 1.00 84.12 777 ALA A C 1
ATOM 6284 O O . ALA A 1 777 ? 2.210 7.993 1.112 1.00 84.12 777 ALA A O 1
ATOM 6285 N N . VAL A 1 778 ? 0.554 8.559 2.490 1.00 83.25 778 VAL A N 1
ATOM 6286 C CA . VAL A 1 778 ? 1.437 9.290 3.420 1.00 83.25 778 VAL A CA 1
ATOM 6287 C C . VAL A 1 778 ? 2.229 8.326 4.316 1.00 83.25 778 VAL A C 1
ATOM 6289 O O . VAL A 1 778 ? 3.352 8.646 4.702 1.00 83.25 778 VAL A O 1
ATOM 6292 N N . LEU A 1 779 ? 1.708 7.127 4.594 1.00 82.44 779 LEU A N 1
ATOM 6293 C CA . LEU A 1 779 ? 2.442 6.061 5.279 1.00 82.44 779 LEU A CA 1
ATOM 6294 C C . LEU A 1 779 ? 3.563 5.511 4.379 1.00 82.44 779 LEU A C 1
ATOM 6296 O O . LEU A 1 779 ? 4.693 5.366 4.844 1.00 82.44 779 LEU A O 1
ATOM 6300 N N . ASP A 1 780 ? 3.291 5.328 3.080 1.00 85.81 780 ASP A N 1
ATOM 6301 C CA . ASP A 1 780 ? 4.311 5.006 2.065 1.00 85.81 780 ASP A CA 1
ATOM 6302 C C . ASP A 1 780 ? 5.427 6.055 2.027 1.00 85.81 780 ASP A C 1
ATOM 6304 O O . ASP A 1 780 ? 6.611 5.724 2.127 1.00 85.81 780 ASP A O 1
ATOM 6308 N N . ALA A 1 781 ? 5.053 7.337 1.936 1.00 82.25 781 ALA A N 1
ATOM 6309 C CA . ALA A 1 781 ? 6.002 8.446 1.932 1.00 82.25 781 ALA A CA 1
ATOM 6310 C C . ALA A 1 781 ? 6.835 8.502 3.225 1.00 82.25 781 ALA A C 1
ATOM 6312 O O . ALA A 1 781 ? 8.034 8.774 3.169 1.00 82.25 781 ALA A O 1
ATOM 6313 N N . LYS A 1 782 ? 6.240 8.200 4.387 1.00 81.06 782 LYS A N 1
ATOM 6314 C CA . LYS A 1 782 ? 6.970 8.122 5.661 1.00 81.06 782 LYS A CA 1
ATOM 6315 C C . LYS A 1 782 ? 7.943 6.949 5.702 1.00 81.06 782 LYS A C 1
ATOM 6317 O O . LYS A 1 782 ? 9.094 7.175 6.052 1.00 81.06 782 LYS A O 1
ATOM 6322 N N . PHE A 1 783 ? 7.553 5.736 5.301 1.00 80.19 783 PHE A N 1
ATOM 6323 C CA . PHE A 1 783 ? 8.499 4.611 5.232 1.00 80.19 783 PHE A CA 1
ATOM 6324 C C . PHE A 1 783 ? 9.637 4.874 4.246 1.00 80.19 783 PHE A C 1
ATOM 6326 O O . PHE A 1 783 ? 10.788 4.563 4.548 1.00 80.19 783 PHE A O 1
ATOM 6333 N N . PHE A 1 784 ? 9.340 5.516 3.116 1.00 81.88 784 PHE A N 1
ATOM 6334 C CA . PHE A 1 784 ? 10.352 5.949 2.162 1.00 81.88 784 PHE A CA 1
ATOM 6335 C C . PHE A 1 784 ? 11.330 6.964 2.769 1.00 81.88 784 PHE A C 1
ATOM 6337 O O . PHE A 1 784 ? 12.538 6.756 2.696 1.00 81.88 784 PHE A O 1
ATOM 6344 N N . MET A 1 785 ? 10.835 8.015 3.431 1.00 81.12 785 MET A N 1
ATOM 6345 C CA . MET A 1 785 ? 11.682 9.018 4.091 1.00 81.12 785 MET A CA 1
ATOM 6346 C C . MET A 1 785 ? 12.476 8.442 5.272 1.00 81.12 785 MET A C 1
ATOM 6348 O O . MET A 1 785 ? 13.650 8.772 5.425 1.00 81.12 785 MET A O 1
ATOM 6352 N N . CYS A 1 786 ? 11.887 7.548 6.072 1.00 81.19 786 CYS A N 1
ATOM 6353 C CA . CYS A 1 786 ? 12.588 6.840 7.145 1.00 81.19 786 CYS A CA 1
ATOM 6354 C C . CYS A 1 786 ? 13.702 5.944 6.590 1.00 81.19 786 CYS A C 1
ATOM 6356 O O . CYS A 1 786 ? 14.811 5.975 7.122 1.00 81.19 786 CYS A O 1
ATOM 6358 N N . LEU A 1 787 ? 13.463 5.193 5.505 1.00 77.44 787 LEU A N 1
ATOM 6359 C CA . LEU A 1 787 ? 14.524 4.393 4.891 1.00 77.44 787 LEU A CA 1
ATOM 6360 C C . LEU A 1 787 ? 15.588 5.283 4.235 1.00 77.44 787 LEU A C 1
ATOM 6362 O O . LEU A 1 787 ? 16.768 5.008 4.410 1.00 77.44 787 LEU A O 1
ATOM 6366 N N . LEU A 1 788 ? 15.218 6.369 3.547 1.00 77.38 788 LEU A N 1
ATOM 6367 C CA . LEU A 1 788 ? 16.191 7.335 3.022 1.00 77.38 788 LEU A CA 1
ATOM 6368 C C . LEU A 1 788 ? 17.057 7.931 4.138 1.00 77.38 788 LEU A C 1
ATOM 6370 O O . LEU A 1 788 ? 18.263 8.060 3.945 1.00 77.38 788 LEU A O 1
ATOM 6374 N N . ALA A 1 789 ? 16.482 8.244 5.302 1.00 81.19 789 ALA A N 1
ATOM 6375 C CA . ALA A 1 789 ? 17.233 8.705 6.465 1.00 81.19 789 ALA A CA 1
ATOM 6376 C C . ALA A 1 789 ? 18.172 7.612 7.005 1.00 81.19 789 ALA A C 1
ATOM 6378 O O . ALA A 1 789 ? 19.359 7.872 7.164 1.00 81.19 789 ALA A O 1
ATOM 6379 N N . VAL A 1 790 ? 17.690 6.380 7.211 1.00 81.12 790 VAL A N 1
ATOM 6380 C CA . VAL A 1 790 ? 18.514 5.243 7.674 1.00 81.12 790 VAL A CA 1
ATOM 6381 C C . VAL A 1 790 ? 19.648 4.932 6.699 1.00 81.12 790 VAL A C 1
ATOM 6383 O O . VAL A 1 790 ? 20.793 4.805 7.120 1.00 81.12 790 VAL A O 1
ATOM 6386 N N . LEU A 1 791 ? 19.373 4.879 5.396 1.00 74.00 791 LEU A N 1
ATOM 6387 C CA . LEU A 1 791 ? 20.391 4.682 4.366 1.00 74.00 791 LEU A CA 1
ATOM 6388 C C . LEU A 1 791 ? 21.395 5.846 4.359 1.00 74.00 791 LEU A C 1
ATOM 6390 O O . LEU A 1 791 ? 22.598 5.605 4.338 1.00 74.00 791 LEU A O 1
ATOM 6394 N N . SER A 1 792 ? 20.930 7.095 4.456 1.00 76.31 792 SER A N 1
ATOM 6395 C CA . SER A 1 792 ? 21.809 8.272 4.535 1.00 76.31 792 SER A CA 1
ATOM 6396 C C . SER A 1 792 ? 22.671 8.276 5.800 1.00 76.31 792 SER A C 1
ATOM 6398 O O . SER A 1 792 ? 23.827 8.679 5.731 1.00 76.31 792 SER A O 1
ATOM 6400 N N . MET A 1 793 ? 22.162 7.784 6.935 1.00 81.75 793 MET A N 1
ATOM 6401 C CA . MET A 1 793 ? 22.947 7.578 8.157 1.00 81.75 793 MET A CA 1
ATOM 6402 C C . MET A 1 793 ? 23.956 6.439 7.999 1.00 81.75 793 MET A C 1
ATOM 6404 O O . MET A 1 793 ? 25.096 6.599 8.415 1.00 81.75 793 MET A O 1
ATOM 6408 N N . LEU A 1 794 ? 23.592 5.327 7.353 1.00 79.00 794 LEU A N 1
ATOM 6409 C CA . LEU A 1 794 ? 24.512 4.216 7.078 1.00 79.00 794 LEU A CA 1
ATOM 6410 C C . LEU A 1 794 ? 25.635 4.625 6.115 1.00 79.00 794 LEU A C 1
ATOM 6412 O O . LEU A 1 794 ? 26.784 4.268 6.351 1.00 79.00 794 LEU A O 1
ATOM 6416 N N . VAL A 1 795 ? 25.346 5.420 5.078 1.00 71.44 795 VAL A N 1
ATOM 6417 C CA . VAL A 1 795 ? 26.385 6.011 4.215 1.00 71.44 795 VAL A CA 1
ATOM 6418 C C . VAL A 1 795 ? 27.148 7.129 4.914 1.00 71.44 795 VAL A C 1
ATOM 6420 O O . VAL A 1 795 ? 28.345 7.245 4.692 1.00 71.44 795 VAL A O 1
ATOM 6423 N N . GLY A 1 796 ? 26.519 7.915 5.788 1.00 77.88 796 GLY A N 1
ATOM 6424 C CA . GLY A 1 796 ? 27.212 8.892 6.628 1.00 77.88 796 GLY A CA 1
ATOM 6425 C C . GLY A 1 796 ? 28.221 8.222 7.562 1.00 77.88 796 GLY A C 1
ATOM 6426 O O . GLY A 1 796 ? 29.372 8.640 7.617 1.00 77.88 796 GLY A O 1
ATOM 6427 N N . ALA A 1 797 ? 27.822 7.132 8.220 1.00 82.06 797 ALA A N 1
ATOM 6428 C CA . ALA A 1 797 ? 28.678 6.307 9.064 1.00 82.06 797 ALA A CA 1
ATOM 6429 C C . ALA A 1 797 ? 29.762 5.588 8.249 1.00 82.06 797 ALA A C 1
ATOM 6431 O O . ALA A 1 797 ? 30.926 5.626 8.634 1.00 82.06 797 ALA A O 1
ATOM 6432 N N . ALA A 1 798 ? 29.425 5.008 7.091 1.00 75.81 798 ALA A N 1
ATOM 6433 C CA . ALA A 1 798 ? 30.409 4.407 6.192 1.00 75.81 798 ALA A CA 1
ATOM 6434 C C . ALA A 1 798 ? 31.440 5.444 5.724 1.00 75.81 798 ALA A C 1
ATOM 6436 O O . ALA A 1 798 ? 32.630 5.208 5.884 1.00 75.81 798 ALA A O 1
ATOM 6437 N N . HIS A 1 799 ? 31.008 6.623 5.265 1.00 72.88 799 HIS A N 1
ATOM 6438 C CA . HIS A 1 799 ? 31.892 7.731 4.898 1.00 72.88 799 HIS A CA 1
ATOM 6439 C C . HIS A 1 799 ? 32.671 8.309 6.085 1.00 72.88 799 HIS A C 1
ATOM 6441 O O . HIS A 1 799 ? 33.759 8.835 5.877 1.00 72.88 799 HIS A O 1
ATOM 6447 N N . PHE A 1 800 ? 32.166 8.221 7.317 1.00 82.75 800 PHE A N 1
ATOM 6448 C CA . PHE A 1 800 ? 32.884 8.636 8.524 1.00 82.75 800 PHE A CA 1
ATOM 6449 C C . PHE A 1 800 ? 33.967 7.619 8.914 1.00 82.75 800 PHE A C 1
ATOM 6451 O O . PHE A 1 800 ? 35.107 8.002 9.168 1.00 82.75 800 PHE A O 1
ATOM 6458 N N . CYS A 1 801 ? 33.661 6.320 8.874 1.00 81.56 801 CYS A N 1
ATOM 6459 C CA . CYS A 1 801 ? 34.636 5.243 9.057 1.00 81.56 801 CYS A CA 1
ATOM 6460 C C . CYS A 1 801 ? 35.680 5.218 7.931 1.00 81.56 801 CYS A C 1
ATOM 6462 O O . CYS A 1 801 ? 36.870 5.050 8.202 1.00 81.56 801 CYS A O 1
ATOM 6464 N N . GLU A 1 802 ? 35.260 5.431 6.681 1.00 74.44 802 GLU A N 1
ATOM 6465 C CA . GLU A 1 802 ? 36.154 5.691 5.553 1.00 74.44 802 GLU A CA 1
ATOM 6466 C C . GLU A 1 802 ? 37.003 6.920 5.845 1.00 74.44 802 GLU A C 1
ATOM 6468 O O . GLU A 1 802 ? 38.211 6.788 5.795 1.00 74.44 802 GLU A O 1
ATOM 6473 N N . TRP A 1 803 ? 36.434 8.069 6.227 1.00 77.25 803 TRP A N 1
ATOM 6474 C CA . TRP A 1 803 ? 37.180 9.302 6.520 1.00 77.25 803 TRP A CA 1
ATOM 6475 C C . TRP A 1 803 ? 38.185 9.161 7.680 1.00 77.25 803 TRP A C 1
ATOM 6477 O O . TRP A 1 803 ? 39.267 9.747 7.638 1.00 77.25 803 TRP A O 1
ATOM 6487 N N . HIS A 1 804 ? 37.899 8.323 8.676 1.00 79.25 804 HIS A N 1
ATOM 6488 C CA . HIS A 1 804 ? 38.873 7.978 9.713 1.00 79.25 804 HIS A CA 1
ATOM 6489 C C . HIS A 1 804 ? 40.029 7.116 9.174 1.00 79.25 804 HIS A C 1
ATOM 6491 O O . HIS A 1 804 ? 41.182 7.390 9.504 1.00 79.25 804 HIS A O 1
ATOM 6497 N N . ARG A 1 805 ? 39.765 6.145 8.286 1.00 75.75 805 ARG A N 1
ATOM 6498 C CA . ARG A 1 805 ? 40.812 5.400 7.544 1.00 75.75 805 ARG A CA 1
ATOM 6499 C C . ARG A 1 805 ? 41.537 6.285 6.514 1.00 75.75 805 ARG A C 1
ATOM 6501 O O . ARG A 1 805 ? 42.721 6.110 6.244 1.00 75.75 805 ARG A O 1
ATOM 6508 N N . TYR A 1 806 ? 40.831 7.272 5.973 1.00 60.66 806 TYR A N 1
ATOM 6509 C CA . TYR A 1 806 ? 41.261 8.209 4.940 1.00 60.66 806 TYR A CA 1
ATOM 6510 C C . TYR A 1 806 ? 42.373 9.133 5.414 1.00 60.66 806 TYR A C 1
ATOM 6512 O O . TYR A 1 806 ? 43.233 9.541 4.641 1.00 60.66 806 TYR A O 1
ATOM 6520 N N . ARG A 1 807 ? 42.407 9.416 6.720 1.00 65.69 807 ARG A N 1
ATOM 6521 C CA . ARG A 1 807 ? 43.489 10.176 7.348 1.00 65.69 807 ARG A CA 1
ATOM 6522 C C . ARG A 1 807 ? 44.868 9.505 7.191 1.00 65.69 807 ARG A C 1
ATOM 6524 O O . ARG A 1 807 ? 45.866 10.157 7.473 1.00 65.69 807 ARG A O 1
ATOM 6531 N N . ALA A 1 808 ? 44.918 8.258 6.705 1.00 57.88 808 ALA A N 1
ATOM 6532 C CA . ALA A 1 808 ? 46.131 7.548 6.301 1.00 57.88 808 ALA A CA 1
ATOM 6533 C C . ALA A 1 808 ? 46.321 7.369 4.771 1.00 57.88 808 ALA A C 1
ATOM 6535 O O . ALA A 1 808 ? 47.415 6.994 4.361 1.00 57.88 808 ALA A O 1
ATOM 6536 N N . THR A 1 809 ? 45.315 7.598 3.905 1.00 55.91 809 THR A N 1
ATOM 6537 C CA . THR A 1 809 ? 45.416 7.328 2.445 1.00 55.91 809 THR A CA 1
ATOM 6538 C C . THR A 1 809 ? 44.561 8.261 1.568 1.00 55.91 809 THR A C 1
ATOM 6540 O O . THR A 1 809 ? 43.372 8.437 1.807 1.00 55.91 809 THR A O 1
ATOM 6543 N N . ASN A 1 810 ? 45.149 8.818 0.497 1.00 47.50 810 ASN A N 1
ATOM 6544 C CA . ASN A 1 810 ? 44.469 9.720 -0.451 1.00 47.50 810 ASN A CA 1
ATOM 6545 C C . ASN A 1 810 ? 43.722 8.960 -1.572 1.00 47.50 810 ASN A C 1
ATOM 6547 O O . ASN A 1 810 ? 44.362 8.295 -2.387 1.00 47.50 810 ASN A O 1
ATOM 6551 N N . HIS A 1 811 ? 42.395 9.110 -1.655 1.00 47.16 811 HIS A N 1
ATOM 6552 C CA . HIS A 1 811 ? 41.458 8.459 -2.595 1.00 47.16 811 HIS A CA 1
ATOM 6553 C C . HIS A 1 811 ? 40.125 9.244 -2.734 1.00 47.16 811 HIS A C 1
ATOM 6555 O O . HIS A 1 811 ? 39.720 9.993 -1.852 1.00 47.16 811 HIS A O 1
ATOM 6561 N N . GLU A 1 812 ? 39.385 9.100 -3.833 1.00 49.84 812 GLU A N 1
ATOM 6562 C CA . GLU A 1 812 ? 38.119 9.844 -3.991 1.00 49.84 812 GLU A CA 1
ATOM 6563 C C . GLU A 1 812 ? 36.928 9.204 -3.239 1.00 49.84 812 GLU A C 1
ATOM 6565 O O . GLU A 1 812 ? 36.887 7.998 -3.004 1.00 49.84 812 GLU A O 1
ATOM 6570 N N . ARG A 1 813 ? 35.940 10.028 -2.850 1.00 48.75 813 ARG A N 1
ATOM 6571 C CA . ARG A 1 813 ? 34.743 9.607 -2.091 1.00 48.75 813 ARG A CA 1
ATOM 6572 C C . ARG A 1 813 ? 33.659 9.010 -3.002 1.00 48.75 813 ARG A C 1
ATOM 6574 O O . ARG A 1 813 ? 33.121 9.722 -3.847 1.00 48.75 813 ARG A O 1
ATOM 6581 N N . SER A 1 814 ? 33.253 7.766 -2.737 1.00 50.94 814 SER A N 1
ATOM 6582 C CA . SER A 1 814 ? 32.243 7.016 -3.508 1.00 50.94 814 SER A CA 1
ATOM 6583 C C . SER A 1 814 ? 30.863 6.969 -2.825 1.00 50.94 814 SER A C 1
ATOM 6585 O O . SER A 1 814 ? 30.642 6.170 -1.915 1.00 50.94 814 SER A O 1
ATOM 6587 N N . SER A 1 815 ? 29.882 7.755 -3.282 1.00 52.12 815 SER A N 1
ATOM 6588 C CA . SER A 1 815 ? 28.516 7.724 -2.720 1.00 52.12 815 SER A CA 1
ATOM 6589 C C . SER A 1 815 ? 27.713 6.484 -3.158 1.00 52.12 815 SER A C 1
ATOM 6591 O O . SER A 1 815 ? 27.141 6.445 -4.245 1.00 52.12 815 SER A O 1
ATOM 6593 N N . PHE A 1 816 ? 27.631 5.484 -2.276 1.00 53.44 816 PHE A N 1
ATOM 6594 C CA . PHE A 1 816 ? 27.177 4.113 -2.569 1.00 53.44 816 PHE A CA 1
ATOM 6595 C C . PHE A 1 816 ? 25.694 3.934 -2.983 1.00 53.44 816 PHE A C 1
ATOM 6597 O O . PHE A 1 816 ? 25.370 2.991 -3.700 1.00 53.44 816 PHE A O 1
ATOM 6604 N N . LEU A 1 817 ? 24.774 4.802 -2.539 1.00 57.75 817 LEU A N 1
ATOM 6605 C CA . LEU A 1 817 ? 23.320 4.521 -2.571 1.00 57.75 817 LEU A CA 1
ATOM 6606 C C . LEU A 1 817 ? 22.587 4.835 -3.877 1.00 57.75 817 LEU A C 1
ATOM 6608 O O . LEU A 1 817 ? 21.597 4.182 -4.198 1.00 57.75 817 LEU A O 1
ATOM 6612 N N . LEU A 1 818 ? 23.024 5.871 -4.588 1.00 67.69 818 LEU A N 1
ATOM 6613 C CA . LEU A 1 818 ? 22.406 6.337 -5.830 1.00 67.69 818 LEU A CA 1
ATOM 6614 C C . LEU A 1 818 ? 23.495 6.389 -6.902 1.00 67.69 818 LEU A C 1
ATOM 6616 O O . LEU A 1 818 ? 23.983 7.478 -7.228 1.00 67.69 818 LEU A O 1
ATOM 6620 N N . PRO A 1 819 ? 23.935 5.221 -7.411 1.00 70.69 819 PRO A N 1
ATOM 6621 C CA . PRO A 1 819 ? 24.984 5.162 -8.413 1.00 70.69 819 PRO A CA 1
ATOM 6622 C C . PRO A 1 819 ? 24.590 6.000 -9.625 1.00 70.69 819 PRO A C 1
ATOM 6624 O O . PRO A 1 819 ? 23.476 5.898 -10.148 1.00 70.69 819 PRO A O 1
ATOM 6627 N N . ARG A 1 820 ? 25.524 6.833 -10.085 1.00 76.25 820 ARG A N 1
ATOM 6628 C CA . ARG A 1 820 ? 25.381 7.515 -11.368 1.00 76.25 820 ARG A CA 1
ATOM 6629 C C . ARG A 1 820 ? 25.565 6.487 -12.475 1.00 76.25 820 ARG A C 1
ATOM 6631 O O . ARG A 1 820 ? 26.586 5.810 -12.530 1.00 76.25 820 ARG A O 1
ATOM 6638 N N . MET A 1 821 ? 24.565 6.379 -13.335 1.00 78.31 821 MET A N 1
ATOM 6639 C CA . MET A 1 821 ? 24.618 5.605 -14.561 1.00 78.31 821 MET A CA 1
ATOM 6640 C C . MET A 1 821 ? 25.082 6.478 -15.714 1.00 78.31 821 MET A C 1
ATOM 6642 O O . MET A 1 821 ? 24.490 7.527 -15.989 1.00 78.31 821 MET A O 1
ATOM 6646 N N . ALA A 1 822 ? 26.074 5.985 -16.442 1.00 79.19 822 ALA A N 1
ATOM 6647 C CA . ALA A 1 822 ? 26.359 6.456 -17.781 1.00 79.19 822 ALA A CA 1
ATOM 6648 C C . ALA A 1 822 ? 25.173 6.136 -18.710 1.00 79.19 822 ALA A C 1
ATOM 6650 O O . ALA A 1 822 ? 24.533 5.091 -18.579 1.00 79.19 822 ALA A O 1
ATOM 6651 N N . VAL A 1 823 ? 24.877 7.044 -19.640 1.00 85.44 823 VAL A N 1
ATOM 6652 C CA . VAL A 1 823 ? 23.836 6.879 -20.666 1.00 85.44 823 VAL A CA 1
ATOM 6653 C C . VAL A 1 823 ? 24.315 7.480 -21.997 1.00 85.44 823 VAL A C 1
ATOM 6655 O O . VAL A 1 823 ? 25.103 8.429 -21.972 1.00 85.44 823 VAL A O 1
ATOM 6658 N N . PRO A 1 824 ? 23.866 6.958 -23.156 1.00 87.75 824 PRO A N 1
ATOM 6659 C CA . PRO A 1 824 ? 24.237 7.487 -24.473 1.00 87.75 824 PRO A CA 1
ATOM 6660 C C . PRO A 1 824 ? 23.697 8.902 -24.729 1.00 87.75 824 PRO A C 1
ATOM 6662 O O . PRO A 1 824 ? 22.768 9.360 -24.059 1.00 87.75 824 PRO A O 1
ATOM 6665 N N . TYR A 1 825 ? 24.224 9.588 -25.749 1.00 85.75 825 TYR A N 1
ATOM 6666 C CA . TYR A 1 825 ? 23.812 10.957 -26.096 1.00 85.75 825 TYR A CA 1
ATOM 6667 C C . TYR A 1 825 ? 22.399 11.035 -26.709 1.00 85.75 825 TYR A C 1
ATOM 6669 O O . TYR A 1 825 ? 21.838 12.123 -26.834 1.00 85.75 825 TYR A O 1
ATOM 6677 N N . THR A 1 826 ? 21.772 9.898 -27.023 1.00 88.00 826 THR A N 1
ATOM 6678 C CA . THR A 1 826 ? 20.333 9.789 -27.328 1.00 88.00 826 THR A CA 1
ATOM 6679 C C . THR A 1 826 ? 19.427 10.086 -26.122 1.00 88.00 826 THR A C 1
ATOM 6681 O O . THR A 1 826 ? 18.273 10.488 -26.315 1.00 88.00 826 THR A O 1
ATOM 6684 N N . ALA A 1 827 ? 19.931 9.941 -24.889 1.00 88.62 827 ALA A N 1
ATOM 6685 C CA . ALA A 1 827 ? 19.188 10.172 -23.651 1.00 88.62 827 ALA A CA 1
ATOM 6686 C C . ALA A 1 827 ? 18.751 11.642 -23.508 1.00 88.62 827 ALA A C 1
ATOM 6688 O O . ALA A 1 827 ? 19.554 12.567 -23.617 1.00 88.62 827 ALA A O 1
ATOM 6689 N N . GLY A 1 828 ? 17.458 11.875 -23.272 1.00 85.75 828 GLY A N 1
ATOM 6690 C CA . GLY A 1 828 ? 16.848 13.211 -23.212 1.00 85.75 828 GLY A CA 1
ATOM 6691 C C . GLY A 1 828 ? 16.569 13.844 -24.583 1.00 85.75 828 GLY A C 1
ATOM 6692 O O . GLY A 1 828 ? 15.644 14.647 -24.708 1.00 85.75 828 GLY A O 1
ATOM 6693 N N . ILE A 1 829 ? 17.299 13.456 -25.635 1.00 87.50 829 ILE A N 1
ATOM 6694 C CA . ILE A 1 829 ? 17.085 13.968 -26.998 1.00 87.50 829 ILE A CA 1
ATOM 6695 C C . ILE A 1 829 ? 15.985 13.181 -27.719 1.00 87.50 829 ILE A C 1
ATOM 6697 O O . ILE A 1 829 ? 15.078 13.780 -28.300 1.00 87.50 829 ILE A O 1
ATOM 6701 N N . TRP A 1 830 ? 16.065 11.849 -27.695 1.00 89.06 830 TRP A N 1
ATOM 6702 C CA . TRP A 1 830 ? 15.136 10.950 -28.395 1.00 89.06 830 TRP A CA 1
ATOM 6703 C C . TRP A 1 830 ? 14.134 10.284 -27.461 1.00 89.06 830 TRP A C 1
ATOM 6705 O O . TRP A 1 830 ? 12.961 10.158 -27.804 1.00 89.06 830 TRP A O 1
ATOM 6715 N N . TRP A 1 831 ? 14.596 9.885 -26.279 1.00 90.62 831 TRP A N 1
ATOM 6716 C CA . TRP A 1 831 ? 13.814 9.185 -25.267 1.00 90.62 831 TRP A CA 1
ATOM 6717 C C . TRP A 1 831 ? 13.975 9.862 -23.903 1.00 90.62 831 TRP A C 1
ATOM 6719 O O . TRP A 1 831 ? 15.001 10.485 -23.624 1.00 90.62 831 TRP A O 1
ATOM 6729 N N . SER A 1 832 ? 12.948 9.789 -23.052 1.00 88.94 832 SER A N 1
ATOM 6730 C CA . SER A 1 832 ? 12.959 10.494 -21.764 1.00 88.94 832 SER A CA 1
ATOM 6731 C C . SER A 1 832 ? 13.894 9.820 -20.762 1.00 88.94 832 SER A C 1
ATOM 6733 O O . SER A 1 832 ? 13.781 8.623 -20.505 1.00 88.94 832 SER A O 1
ATOM 6735 N N . THR A 1 833 ? 14.768 10.604 -20.130 1.00 86.69 833 THR A N 1
ATOM 6736 C CA . THR A 1 833 ? 15.669 10.167 -19.049 1.00 86.69 833 THR A CA 1
ATOM 6737 C C . THR A 1 833 ? 14.936 9.517 -17.868 1.00 86.69 833 THR A C 1
ATOM 6739 O O . THR A 1 833 ? 15.529 8.716 -17.151 1.00 86.69 833 THR A O 1
ATOM 6742 N N . LEU A 1 834 ? 13.631 9.771 -17.707 1.00 84.00 834 LEU A N 1
ATOM 6743 C CA . LEU A 1 834 ? 12.762 9.108 -16.724 1.00 84.00 834 LEU A CA 1
ATOM 6744 C C . LEU A 1 834 ? 12.609 7.590 -16.948 1.00 84.00 834 LEU A C 1
ATOM 6746 O O . LEU A 1 834 ? 12.198 6.880 -16.032 1.00 84.00 834 LEU A O 1
ATOM 6750 N N . ALA A 1 835 ? 12.978 7.072 -18.126 1.00 82.75 835 ALA A N 1
ATOM 6751 C CA . ALA A 1 835 ? 13.052 5.633 -18.389 1.00 82.75 835 ALA A CA 1
ATOM 6752 C C . ALA A 1 835 ? 14.116 4.907 -17.533 1.00 82.75 835 ALA A C 1
ATOM 6754 O O . ALA A 1 835 ? 14.060 3.687 -17.402 1.00 82.75 835 ALA A O 1
ATOM 6755 N N . PHE A 1 836 ? 15.056 5.650 -16.935 1.00 80.12 836 PHE A N 1
ATOM 6756 C CA . PHE A 1 836 ? 16.175 5.158 -16.117 1.00 80.12 836 PHE A CA 1
ATOM 6757 C C . PHE A 1 836 ? 15.948 5.375 -14.610 1.00 80.12 836 PHE A C 1
ATOM 6759 O O . PHE A 1 836 ? 16.880 5.572 -13.836 1.00 80.12 836 PHE A O 1
ATOM 6766 N N . SER A 1 837 ? 14.684 5.321 -14.184 1.00 79.25 837 SER A N 1
ATOM 6767 C CA . SER A 1 837 ? 14.260 5.405 -12.780 1.00 79.25 837 SER A CA 1
ATOM 6768 C C . SER A 1 837 ? 14.841 4.297 -11.887 1.00 79.25 837 SER A C 1
ATOM 6770 O O . SER A 1 837 ? 14.993 4.510 -10.683 1.00 79.25 837 SER A O 1
ATOM 6772 N N . VAL A 1 838 ? 15.186 3.141 -12.465 1.00 82.50 838 VAL A N 1
ATOM 6773 C CA . VAL A 1 838 ? 15.888 2.012 -11.827 1.00 82.50 838 VAL A CA 1
ATOM 6774 C C . VAL A 1 838 ? 17.208 1.754 -12.553 1.00 82.50 838 VAL A C 1
ATOM 6776 O O . VAL A 1 838 ? 17.307 1.962 -13.766 1.00 82.50 838 VAL A O 1
ATOM 6779 N N . SER A 1 839 ? 18.221 1.312 -11.808 1.00 80.62 839 SER A N 1
ATOM 6780 C CA . SER A 1 839 ? 19.547 1.038 -12.341 1.00 80.62 839 SER A CA 1
ATOM 6781 C C . SER A 1 839 ? 19.577 -0.170 -13.285 1.00 80.62 839 SER A C 1
ATOM 6783 O O . SER A 1 839 ? 18.877 -1.157 -13.096 1.00 80.62 839 SER A O 1
ATOM 6785 N N . TRP A 1 840 ? 20.422 -0.077 -14.313 1.00 74.50 840 TRP A N 1
ATOM 6786 C CA . TRP A 1 840 ? 20.708 -1.136 -15.296 1.00 74.50 840 TRP A CA 1
ATOM 6787 C C . TRP A 1 840 ? 21.899 -2.036 -14.893 1.00 74.50 840 TRP A C 1
ATOM 6789 O O . TRP A 1 840 ? 22.416 -2.795 -15.710 1.00 74.50 840 TRP A O 1
ATOM 6799 N N . GLY A 1 841 ? 22.431 -1.851 -13.681 1.00 62.94 841 GLY A N 1
ATOM 6800 C CA . GLY A 1 841 ? 23.843 -2.103 -13.373 1.00 62.94 841 GLY A CA 1
ATOM 6801 C C . GLY A 1 841 ? 24.163 -3.284 -12.456 1.00 62.94 841 GLY A C 1
ATOM 6802 O O . GLY A 1 841 ? 25.329 -3.428 -12.096 1.00 62.94 841 GLY A O 1
ATOM 6803 N N . GLY A 1 842 ? 23.189 -4.094 -12.034 1.00 56.09 842 GLY A N 1
ATOM 6804 C CA . GLY A 1 842 ? 23.410 -5.221 -11.121 1.00 56.09 842 GLY A CA 1
ATOM 6805 C C . GLY A 1 842 ? 23.903 -4.781 -9.741 1.00 56.09 842 GLY A C 1
ATOM 6806 O O . GLY A 1 842 ? 24.903 -5.290 -9.239 1.00 56.09 842 GLY A O 1
ATOM 6807 N N . THR A 1 843 ? 23.236 -3.796 -9.128 1.00 51.75 843 THR A N 1
ATOM 6808 C CA . THR A 1 843 ? 23.676 -3.204 -7.846 1.00 51.75 843 THR A CA 1
ATOM 6809 C C . THR A 1 843 ? 23.563 -4.157 -6.655 1.00 51.75 843 THR A C 1
ATOM 6811 O O . THR A 1 843 ? 24.308 -4.003 -5.693 1.00 51.75 843 THR A O 1
ATOM 6814 N N . LEU A 1 844 ? 22.637 -5.122 -6.708 1.00 41.94 844 LEU A N 1
ATOM 6815 C CA . LEU A 1 844 ? 22.470 -6.165 -5.683 1.00 41.94 844 LEU A CA 1
ATOM 6816 C C . LEU A 1 844 ? 22.930 -7.545 -6.173 1.00 41.94 844 LEU A C 1
ATOM 6818 O O . LEU A 1 844 ? 23.505 -8.311 -5.404 1.00 41.94 844 LEU A O 1
ATOM 6822 N N . PHE A 1 845 ? 22.718 -7.856 -7.455 1.00 41.47 845 PHE A N 1
ATOM 6823 C CA . PHE A 1 845 ? 23.202 -9.087 -8.076 1.00 41.47 845 PHE A CA 1
ATOM 6824 C C . PHE A 1 845 ? 24.487 -8.792 -8.858 1.00 41.47 845 PHE A C 1
ATOM 6826 O O . PHE A 1 845 ? 24.406 -8.175 -9.922 1.00 41.47 845 PHE A O 1
ATOM 6833 N N . PRO A 1 846 ? 25.673 -9.213 -8.372 1.00 39.59 846 PRO A N 1
ATOM 6834 C CA . PRO A 1 846 ? 26.936 -8.853 -9.001 1.00 39.59 846 PRO A CA 1
ATOM 6835 C C . PRO A 1 846 ? 26.979 -9.366 -10.441 1.00 39.59 846 PRO A C 1
ATOM 6837 O O . PRO A 1 846 ? 26.883 -10.572 -1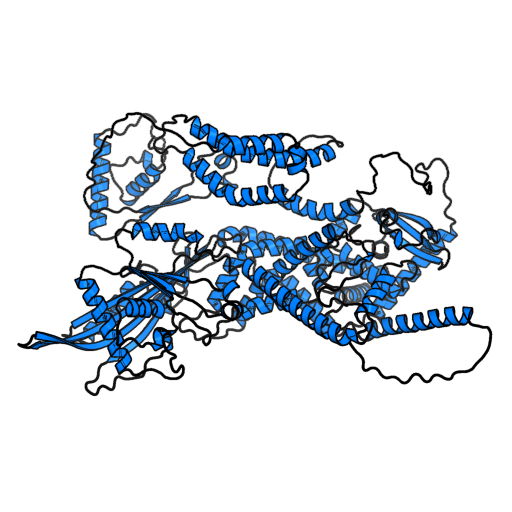0.684 1.00 39.59 846 PRO A O 1
ATOM 6840 N N . VAL A 1 847 ? 27.145 -8.430 -11.382 1.00 48.00 847 VAL A N 1
ATOM 6841 C CA . VAL A 1 847 ? 27.123 -8.688 -12.830 1.00 48.00 847 VAL A CA 1
ATOM 6842 C C . VAL A 1 847 ? 28.027 -9.891 -13.168 1.00 48.00 847 VAL A C 1
ATOM 6844 O O . VAL A 1 847 ? 29.143 -9.947 -12.633 1.00 48.00 847 VAL A O 1
ATOM 6847 N N . PRO A 1 848 ? 27.578 -10.867 -13.993 1.00 44.66 848 PRO A N 1
ATOM 6848 C CA . PRO A 1 848 ? 28.182 -12.202 -14.061 1.00 44.66 848 PRO A CA 1
ATOM 6849 C C . PRO A 1 848 ? 29.702 -12.226 -14.245 1.00 44.66 848 PRO A C 1
ATOM 6851 O O . PRO A 1 848 ? 30.279 -11.320 -14.849 1.00 44.66 848 PRO A O 1
ATOM 6854 N N . LYS A 1 849 ? 30.359 -13.317 -13.810 1.00 40.38 849 LYS A N 1
ATOM 6855 C CA . LYS A 1 849 ? 31.820 -13.491 -13.958 1.00 40.38 849 LYS A CA 1
ATOM 6856 C C . LYS A 1 849 ? 32.306 -13.224 -15.394 1.00 40.38 849 LYS A C 1
ATOM 6858 O O . LYS A 1 849 ? 33.375 -12.652 -15.546 1.00 40.38 849 LYS A O 1
ATOM 6863 N N . ALA A 1 850 ? 31.501 -13.520 -16.420 1.00 39.41 850 ALA A N 1
ATOM 6864 C CA . ALA A 1 850 ? 31.778 -13.156 -17.814 1.00 39.41 850 ALA A CA 1
ATOM 6865 C C . ALA A 1 850 ? 31.892 -11.632 -18.053 1.00 39.41 850 ALA A C 1
ATOM 6867 O O . ALA A 1 850 ? 32.836 -11.193 -18.698 1.00 39.41 850 ALA A O 1
ATOM 6868 N N . TYR A 1 851 ? 30.998 -10.810 -17.494 1.00 44.22 851 TYR A N 1
ATOM 6869 C CA . TYR A 1 851 ? 31.064 -9.345 -17.602 1.00 44.22 851 TYR A CA 1
ATOM 6870 C C . TYR A 1 851 ? 32.204 -8.765 -16.751 1.00 44.22 851 TYR A C 1
ATOM 6872 O O . TYR A 1 851 ? 32.924 -7.880 -17.208 1.00 44.22 851 TYR A O 1
ATOM 6880 N N . LYS A 1 852 ? 32.451 -9.320 -15.550 1.00 47.84 852 LYS A N 1
ATOM 6881 C CA . LYS A 1 852 ? 33.669 -9.013 -14.772 1.00 47.84 852 LYS A CA 1
ATOM 6882 C C . LYS A 1 852 ? 34.948 -9.362 -15.546 1.00 47.84 852 LYS A C 1
ATOM 6884 O O . LYS A 1 852 ? 35.900 -8.596 -15.460 1.00 47.84 852 LYS A O 1
ATOM 6889 N N . ALA A 1 853 ? 34.966 -10.469 -16.292 1.00 44.09 853 ALA A N 1
ATOM 6890 C CA . ALA A 1 853 ? 36.104 -10.910 -17.099 1.00 44.09 853 ALA A CA 1
ATOM 6891 C C . ALA A 1 853 ? 36.292 -10.064 -18.366 1.00 44.09 853 ALA A C 1
ATOM 6893 O O . ALA A 1 853 ? 37.421 -9.723 -18.695 1.00 44.09 853 ALA A O 1
ATOM 6894 N N . VAL A 1 854 ? 35.214 -9.652 -19.042 1.00 45.78 854 VAL A N 1
ATOM 6895 C CA . VAL A 1 854 ? 35.286 -8.678 -20.146 1.00 45.78 854 VAL A CA 1
ATOM 6896 C C . VAL A 1 854 ? 35.832 -7.344 -19.633 1.00 45.78 854 VAL A C 1
ATOM 6898 O O . VAL A 1 854 ? 36.785 -6.828 -20.203 1.00 45.78 854 VAL A O 1
ATOM 6901 N N . LEU A 1 855 ? 35.326 -6.829 -18.508 1.00 47.56 855 LEU A N 1
ATOM 6902 C CA . LEU A 1 855 ? 35.842 -5.598 -17.896 1.00 47.56 855 LEU A CA 1
ATOM 6903 C C . LEU A 1 855 ? 37.293 -5.723 -17.410 1.00 47.56 855 LEU A C 1
ATOM 6905 O O . LEU A 1 855 ? 38.060 -4.779 -17.577 1.00 47.56 855 LEU A O 1
ATOM 6909 N N . SER A 1 856 ? 37.702 -6.860 -16.835 1.00 50.00 856 SER A N 1
ATOM 6910 C CA . SER A 1 856 ? 39.094 -7.055 -16.409 1.00 50.00 856 SER A CA 1
ATOM 6911 C C . SER A 1 856 ? 40.042 -7.303 -17.587 1.00 50.00 856 SER A C 1
ATOM 6913 O O . SER A 1 856 ? 41.187 -6.862 -17.525 1.00 50.00 856 SER A O 1
ATOM 6915 N N . MET A 1 857 ? 39.581 -7.909 -18.689 1.00 50.09 857 MET A N 1
ATOM 6916 C CA . MET A 1 857 ? 40.316 -7.971 -19.959 1.00 50.09 857 MET A CA 1
ATOM 6917 C C . MET A 1 857 ? 40.458 -6.588 -20.596 1.00 50.09 857 MET A C 1
ATOM 6919 O O . MET A 1 857 ? 41.569 -6.228 -20.973 1.00 50.09 857 MET A O 1
ATOM 6923 N N . LEU A 1 858 ? 39.385 -5.792 -20.668 1.00 48.59 858 LEU A N 1
ATOM 6924 C CA . LEU A 1 858 ? 39.431 -4.409 -21.159 1.00 48.59 858 LEU A CA 1
ATOM 6925 C C . LEU A 1 858 ? 40.439 -3.593 -20.337 1.00 48.59 858 LEU A C 1
ATOM 6927 O O . LEU A 1 858 ? 41.395 -3.064 -20.901 1.00 48.59 858 LEU A O 1
ATOM 6931 N N . TRP A 1 859 ? 40.327 -3.614 -19.006 1.00 50.41 859 TRP A N 1
ATOM 6932 C CA . TRP A 1 859 ? 41.254 -2.936 -18.093 1.00 50.41 859 TRP A CA 1
ATOM 6933 C C . TRP A 1 859 ? 42.712 -3.401 -18.257 1.00 50.41 859 TRP A C 1
ATOM 6935 O O . TRP A 1 859 ? 43.606 -2.569 -18.408 1.00 50.41 859 TRP A O 1
ATOM 6945 N N . LYS A 1 860 ? 42.973 -4.719 -18.296 1.00 56.59 860 LYS A N 1
ATOM 6946 C CA . LYS A 1 860 ? 44.324 -5.275 -18.516 1.00 56.59 860 LYS A CA 1
ATOM 6947 C C . LYS A 1 860 ? 44.877 -4.898 -19.896 1.00 56.59 860 LYS A C 1
ATOM 6949 O O . LYS A 1 860 ? 46.035 -4.499 -19.987 1.00 56.59 860 LYS A O 1
ATOM 6954 N N . SER A 1 861 ? 44.056 -4.937 -20.947 1.00 49.41 861 SER A N 1
ATOM 6955 C CA . SER A 1 861 ? 44.452 -4.534 -22.304 1.00 49.41 861 SER A CA 1
ATOM 6956 C C . SER A 1 861 ? 44.755 -3.036 -22.406 1.00 49.41 861 SER A C 1
ATOM 6958 O O . SER A 1 861 ? 45.703 -2.645 -23.081 1.00 49.41 861 SER A O 1
ATOM 6960 N N . GLN A 1 862 ? 44.027 -2.187 -21.673 1.00 55.53 862 GLN A N 1
ATOM 6961 C CA . GLN A 1 862 ? 44.263 -0.746 -21.653 1.00 55.53 862 GLN A CA 1
ATOM 6962 C C . GLN A 1 862 ? 45.469 -0.366 -20.782 1.00 55.53 862 GLN A C 1
ATOM 6964 O O . GLN A 1 862 ? 46.205 0.552 -21.140 1.00 55.53 862 GLN A O 1
ATOM 6969 N N . GLN A 1 863 ? 45.750 -1.114 -19.707 1.00 60.31 863 GLN A N 1
ATOM 6970 C CA . GLN A 1 863 ? 47.029 -1.040 -18.990 1.00 60.31 863 GLN A CA 1
ATOM 6971 C C . GLN A 1 863 ? 48.208 -1.527 -19.849 1.00 60.31 863 GLN A C 1
ATOM 6973 O O . GLN A 1 863 ? 49.293 -0.957 -19.767 1.00 60.31 863 GLN A O 1
ATOM 6978 N N . GLN A 1 864 ? 48.022 -2.537 -20.704 1.00 56.44 864 GLN A N 1
ATOM 6979 C CA . GLN A 1 864 ? 49.039 -2.937 -21.684 1.00 56.44 864 GLN A CA 1
ATOM 6980 C C . GLN A 1 864 ? 49.240 -1.857 -22.756 1.00 56.44 864 GLN A C 1
ATOM 6982 O O . GLN A 1 864 ? 50.379 -1.486 -23.016 1.00 56.44 864 GLN A O 1
ATOM 6987 N N . LEU A 1 865 ? 48.173 -1.282 -23.320 1.00 51.25 865 LEU A N 1
ATOM 6988 C CA . LEU A 1 865 ? 48.258 -0.195 -24.305 1.00 51.25 865 LEU A CA 1
ATOM 6989 C C . LEU A 1 865 ? 48.902 1.076 -23.734 1.00 51.25 865 LEU A C 1
ATOM 6991 O O . LEU A 1 865 ? 49.719 1.695 -24.416 1.00 51.25 865 LEU A O 1
ATOM 6995 N N . SER A 1 866 ? 48.607 1.454 -22.486 1.00 50.69 866 SER A N 1
ATOM 6996 C CA . SER A 1 866 ? 49.259 2.602 -21.844 1.00 50.69 866 SER A CA 1
ATOM 6997 C C . SER A 1 866 ? 50.727 2.319 -21.512 1.00 50.69 866 SER A C 1
ATOM 6999 O O . SER A 1 866 ? 51.577 3.167 -21.787 1.00 50.69 866 SER A O 1
ATOM 7001 N N . ARG A 1 867 ? 51.066 1.109 -21.037 1.00 54.84 867 ARG A N 1
ATOM 7002 C CA . ARG A 1 867 ? 52.463 0.666 -20.860 1.00 54.84 867 ARG A CA 1
ATOM 7003 C C . ARG A 1 867 ? 53.228 0.614 -22.183 1.00 54.84 867 ARG A C 1
ATOM 7005 O O . ARG A 1 867 ? 54.376 1.040 -22.214 1.00 54.84 867 ARG A O 1
ATOM 7012 N N . VAL A 1 868 ? 52.612 0.175 -23.281 1.00 53.38 868 VAL A N 1
ATOM 7013 C CA . VAL A 1 868 ? 53.217 0.190 -24.626 1.00 53.38 868 VAL A CA 1
ATOM 7014 C C . VAL A 1 868 ? 53.397 1.625 -25.124 1.00 53.38 868 VAL A C 1
ATOM 7016 O O . VAL A 1 868 ? 54.483 1.971 -25.578 1.00 53.38 868 VAL A O 1
ATOM 7019 N N . SER A 1 869 ? 52.402 2.504 -24.966 1.00 46.66 869 SER A N 1
ATOM 7020 C CA . SER A 1 869 ? 52.533 3.920 -25.343 1.00 46.66 869 SER A CA 1
ATOM 7021 C C . SER A 1 869 ? 53.575 4.674 -24.506 1.00 46.66 869 SER A C 1
ATOM 7023 O O . SER A 1 869 ? 54.190 5.612 -25.016 1.00 46.66 869 SER A O 1
ATOM 7025 N N . ALA A 1 870 ? 53.791 4.283 -23.247 1.00 49.16 870 ALA A N 1
ATOM 7026 C CA . ALA A 1 870 ? 54.879 4.790 -22.414 1.00 49.16 870 ALA A CA 1
ATOM 7027 C C . ALA A 1 870 ? 56.234 4.190 -22.833 1.00 49.16 870 ALA A C 1
ATOM 7029 O O . ALA A 1 870 ? 57.200 4.926 -23.006 1.00 49.16 870 ALA A O 1
ATOM 7030 N N . SER A 1 871 ? 56.295 2.880 -23.089 1.00 46.09 871 SER A N 1
ATOM 7031 C CA . SER A 1 871 ? 57.498 2.171 -23.548 1.00 46.09 871 SER A CA 1
ATOM 7032 C C . SER A 1 871 ? 58.013 2.708 -24.887 1.00 46.09 871 SER A C 1
ATOM 7034 O O . SER A 1 871 ? 59.210 2.939 -25.026 1.00 46.09 871 SER A O 1
ATOM 7036 N N . ILE A 1 872 ? 57.121 3.025 -25.833 1.00 52.44 872 ILE A N 1
ATOM 7037 C CA . ILE A 1 872 ? 57.463 3.663 -27.116 1.00 52.44 872 ILE A CA 1
ATOM 7038 C C . ILE A 1 872 ? 58.092 5.053 -26.907 1.00 52.44 872 ILE A C 1
ATOM 7040 O O . ILE A 1 872 ? 59.030 5.401 -27.619 1.00 52.44 872 ILE A O 1
ATOM 7044 N N . LYS A 1 873 ? 57.655 5.823 -25.899 1.00 46.25 873 LYS A N 1
ATOM 7045 C CA . LYS A 1 873 ? 58.318 7.082 -25.501 1.00 46.25 873 LYS A CA 1
ATOM 7046 C C . LYS A 1 873 ? 59.596 6.876 -24.676 1.00 46.25 873 LYS A C 1
ATOM 7048 O O . LYS A 1 873 ? 60.418 7.782 -24.612 1.00 46.25 873 LYS A O 1
ATOM 7053 N N . SER A 1 874 ? 59.772 5.708 -24.062 1.00 43.25 874 SER A N 1
ATOM 7054 C CA . SER A 1 874 ? 60.869 5.395 -23.137 1.00 43.25 874 SER A CA 1
ATOM 7055 C C . SER A 1 874 ? 61.997 4.564 -23.762 1.00 43.25 874 SER A C 1
ATOM 7057 O O . SER A 1 874 ? 62.936 4.201 -23.055 1.00 43.25 874 SER A O 1
ATOM 7059 N N . ARG A 1 875 ? 61.946 4.223 -25.060 1.00 46.06 875 ARG A N 1
ATOM 7060 C CA . ARG A 1 875 ? 62.885 3.263 -25.676 1.00 46.06 875 ARG A CA 1
ATOM 7061 C C . ARG A 1 875 ? 64.254 3.858 -26.047 1.00 46.06 875 ARG A C 1
ATOM 7063 O O . ARG A 1 875 ? 64.736 3.700 -27.167 1.00 46.06 875 ARG A O 1
ATOM 7070 N N . ARG A 1 876 ? 64.921 4.483 -25.073 1.00 49.81 876 ARG A N 1
ATOM 7071 C CA . ARG A 1 876 ? 66.378 4.688 -25.056 1.00 49.81 876 ARG A CA 1
ATOM 7072 C C . ARG A 1 876 ? 66.942 4.169 -23.727 1.00 49.81 876 ARG A C 1
ATOM 7074 O O . ARG A 1 876 ? 66.641 4.726 -22.680 1.00 49.81 876 ARG A O 1
ATOM 7081 N N . LYS A 1 877 ? 67.835 3.176 -23.840 1.00 41.75 877 LYS A N 1
ATOM 7082 C CA . LYS A 1 877 ? 68.549 2.422 -22.785 1.00 41.75 877 LYS A CA 1
ATOM 7083 C C . LYS A 1 877 ? 67.788 1.264 -22.102 1.00 41.75 877 LYS A C 1
ATOM 7085 O O . LYS A 1 877 ? 66.569 1.248 -21.995 1.00 41.75 877 LYS A O 1
ATOM 7090 N N . SER A 1 878 ? 68.625 0.290 -21.729 1.00 42.78 878 SER A N 1
ATOM 7091 C CA . SER A 1 878 ? 68.453 -0.942 -20.935 1.00 42.78 878 SER A CA 1
ATOM 7092 C C . SER A 1 878 ? 67.662 -0.754 -19.620 1.00 42.78 878 SER A C 1
ATOM 7094 O O . SER A 1 878 ? 67.522 0.378 -19.172 1.00 42.78 878 SER A O 1
ATOM 7096 N N . SER A 1 879 ? 67.186 -1.795 -18.921 1.00 40.22 879 SER A N 1
ATOM 7097 C CA . SER A 1 879 ? 67.588 -3.220 -18.953 1.00 40.22 879 SER A CA 1
ATOM 7098 C C . SER A 1 879 ? 66.444 -4.207 -18.624 1.00 40.22 879 SER A C 1
ATOM 7100 O O . SER A 1 879 ? 65.279 -3.831 -18.510 1.00 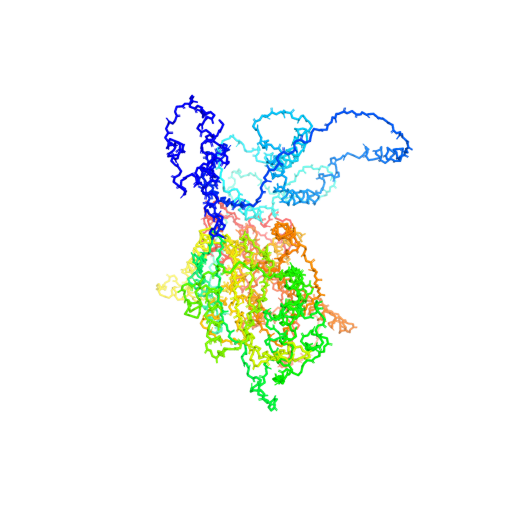40.22 879 SER A O 1
ATOM 7102 N N . VAL A 1 880 ? 66.785 -5.500 -18.526 1.00 49.44 880 VAL A N 1
ATOM 7103 C CA . VAL A 1 880 ? 65.893 -6.618 -18.168 1.00 49.44 880 VAL A CA 1
ATOM 7104 C C . VAL A 1 880 ? 65.330 -6.468 -16.750 1.00 49.44 880 VAL A C 1
ATOM 7106 O O . VAL A 1 880 ? 66.089 -6.287 -15.803 1.00 49.44 880 VAL A O 1
ATOM 7109 N N . VAL A 1 881 ? 64.016 -6.670 -16.598 1.00 38.84 881 VAL A N 1
ATOM 7110 C CA . VAL A 1 881 ? 63.375 -7.043 -15.325 1.00 38.84 881 VAL A CA 1
ATOM 7111 C C . VAL A 1 881 ? 62.374 -8.163 -15.610 1.00 38.84 881 VAL A C 1
ATOM 7113 O O . VAL A 1 881 ? 61.499 -8.027 -16.467 1.00 38.84 881 VAL A O 1
ATOM 7116 N N . GLN A 1 882 ? 62.521 -9.281 -14.905 1.00 43.62 882 GLN A N 1
ATOM 7117 C CA . GLN A 1 882 ? 61.668 -10.462 -15.008 1.00 43.62 882 GLN A CA 1
ATOM 7118 C C . GLN A 1 882 ? 60.479 -10.308 -14.046 1.00 43.62 882 GLN A C 1
ATOM 7120 O O . GLN A 1 882 ? 60.684 -10.062 -12.862 1.00 43.62 882 GLN A O 1
ATOM 7125 N N . PHE A 1 883 ? 59.242 -10.425 -14.540 1.00 34.78 883 PHE A N 1
ATOM 7126 C CA . PHE A 1 883 ? 58.031 -10.268 -13.723 1.00 34.78 883 PHE A CA 1
ATOM 7127 C C . PHE A 1 883 ? 57.168 -11.530 -13.758 1.00 34.78 883 PHE A C 1
ATOM 7129 O O . PHE A 1 883 ? 56.569 -11.854 -14.784 1.00 34.78 883 PHE A O 1
ATOM 7136 N N . VAL A 1 884 ? 57.074 -12.206 -12.612 1.00 41.41 884 VAL A N 1
ATOM 7137 C CA . VAL A 1 884 ? 56.093 -13.267 -12.354 1.00 41.41 884 VAL A CA 1
ATOM 7138 C C . VAL A 1 884 ? 54.785 -12.612 -11.884 1.00 41.41 884 VAL A C 1
ATOM 7140 O O . VAL A 1 884 ? 54.823 -11.809 -10.952 1.00 41.41 884 VAL A O 1
ATOM 7143 N N . PRO A 1 885 ? 53.628 -12.904 -12.505 1.00 40.91 885 PRO A N 1
ATOM 7144 C CA . PRO A 1 885 ? 52.330 -12.451 -12.021 1.00 40.91 885 PRO A CA 1
ATOM 7145 C C . PRO A 1 885 ? 51.689 -13.527 -11.131 1.00 40.91 885 PRO A C 1
ATOM 7147 O O . PRO A 1 885 ? 50.907 -14.349 -11.608 1.00 40.91 885 PRO A O 1
ATOM 7150 N N . GLU A 1 886 ? 52.016 -13.518 -9.840 1.00 33.81 886 GLU A N 1
ATOM 7151 C CA . GLU A 1 886 ? 51.313 -14.340 -8.849 1.00 33.81 886 GLU A CA 1
ATOM 7152 C C . GLU A 1 886 ? 49.860 -13.848 -8.667 1.00 33.81 886 GLU A C 1
ATOM 7154 O O . GLU A 1 886 ? 49.571 -12.655 -8.798 1.00 33.81 886 GLU A O 1
ATOM 7159 N N . LEU A 1 887 ? 48.914 -14.777 -8.483 1.00 39.66 887 LEU A N 1
ATOM 7160 C CA . LEU A 1 887 ? 47.488 -14.546 -8.755 1.00 39.66 887 LEU A CA 1
ATOM 7161 C C . LEU A 1 887 ? 46.635 -14.432 -7.478 1.00 39.66 887 LEU A C 1
ATOM 7163 O O . LEU A 1 887 ? 45.744 -15.246 -7.236 1.00 39.66 887 LEU A O 1
ATOM 7167 N N . GLU A 1 888 ? 46.878 -13.401 -6.675 1.00 35.66 888 GLU A N 1
ATOM 7168 C CA . GLU A 1 888 ? 46.103 -13.146 -5.454 1.00 35.66 888 GLU A CA 1
ATOM 7169 C C . GLU A 1 888 ? 44.777 -12.404 -5.764 1.00 35.66 888 GLU A C 1
ATOM 7171 O O . GLU A 1 888 ? 44.763 -11.212 -6.073 1.00 35.66 888 GLU A O 1
ATOM 7176 N N . GLU A 1 889 ? 43.634 -13.112 -5.730 1.00 42.22 889 GLU A N 1
ATOM 7177 C CA . GLU A 1 889 ? 42.301 -12.586 -6.116 1.00 42.22 889 GLU A CA 1
ATOM 7178 C C . GLU A 1 889 ? 41.351 -12.357 -4.910 1.00 42.22 889 GLU A C 1
ATOM 7180 O O . GLU A 1 889 ? 40.184 -12.751 -4.926 1.00 42.22 889 GLU A O 1
ATOM 7185 N N . THR A 1 890 ? 41.833 -11.703 -3.846 1.00 37.72 890 THR A N 1
ATOM 7186 C CA . THR A 1 890 ? 41.120 -11.575 -2.549 1.00 37.72 890 THR A CA 1
ATOM 7187 C C . THR A 1 890 ? 40.906 -10.135 -2.043 1.00 37.72 890 THR A C 1
ATOM 7189 O O . THR A 1 890 ? 40.826 -9.904 -0.839 1.00 37.72 890 THR A O 1
ATOM 7192 N N . VAL A 1 891 ? 40.699 -9.151 -2.936 1.00 34.69 891 VAL A N 1
ATOM 7193 C CA . VAL A 1 891 ? 40.292 -7.776 -2.546 1.00 34.69 891 VAL A CA 1
ATOM 7194 C C . VAL A 1 891 ? 39.021 -7.296 -3.267 1.00 34.69 891 VAL A C 1
ATOM 7196 O O . VAL A 1 891 ? 38.997 -7.067 -4.476 1.00 34.69 891 VAL A O 1
ATOM 7199 N N . LEU A 1 892 ? 37.952 -7.074 -2.495 1.00 47.62 892 LEU A N 1
ATOM 7200 C CA . LEU A 1 892 ? 36.681 -6.445 -2.892 1.00 47.62 892 LEU A CA 1
ATOM 7201 C C . LEU A 1 892 ? 36.233 -5.548 -1.723 1.00 47.62 892 LEU A C 1
ATOM 7203 O O . LEU A 1 892 ? 35.926 -6.091 -0.664 1.00 47.62 892 LEU A O 1
ATOM 7207 N N . PRO A 1 893 ? 36.205 -4.203 -1.875 1.00 39.97 893 PRO A N 1
ATOM 7208 C CA . PRO A 1 893 ? 35.176 -3.588 -2.727 1.00 39.97 893 PRO A CA 1
ATOM 7209 C C . PRO A 1 893 ? 35.605 -2.372 -3.590 1.00 39.97 893 PRO A C 1
ATOM 7211 O O . PRO A 1 893 ? 34.784 -1.882 -4.373 1.00 39.97 893 PRO A O 1
ATOM 7214 N N . GLN A 1 894 ? 36.853 -1.885 -3.490 1.00 41.75 894 GLN A N 1
ATOM 7215 C CA . GLN A 1 894 ? 37.320 -0.619 -4.106 1.00 41.75 894 GLN A CA 1
ATOM 7216 C C . GLN A 1 894 ? 37.074 -0.510 -5.623 1.00 41.75 894 GLN A C 1
ATOM 7218 O O . GLN A 1 894 ? 36.751 0.563 -6.126 1.00 41.75 894 GLN A O 1
ATOM 7223 N N . HIS A 1 895 ? 37.150 -1.620 -6.362 1.00 51.78 895 HIS A N 1
ATOM 7224 C CA . HIS A 1 895 ? 37.020 -1.666 -7.827 1.00 51.78 895 HIS A CA 1
ATOM 7225 C C . HIS A 1 895 ? 35.627 -1.326 -8.410 1.00 51.78 895 HIS A C 1
ATOM 7227 O O . HIS A 1 895 ? 35.391 -1.565 -9.597 1.00 51.78 895 HIS A O 1
ATOM 7233 N N . SER A 1 896 ? 34.687 -0.807 -7.618 1.00 50.84 896 SER A N 1
ATOM 7234 C CA . SER A 1 896 ? 33.344 -0.428 -8.077 1.00 50.84 896 SER A CA 1
ATOM 7235 C C . SER A 1 896 ? 33.275 1.002 -8.632 1.00 50.84 896 SER A C 1
ATOM 7237 O O . SER A 1 896 ? 32.741 1.201 -9.724 1.00 50.84 896 SER A O 1
ATOM 7239 N N . GLU A 1 897 ? 33.847 1.994 -7.942 1.00 51.84 897 GLU A N 1
ATOM 7240 C CA . GLU A 1 897 ? 33.689 3.401 -8.337 1.00 51.84 897 GLU A CA 1
ATOM 7241 C C . GLU A 1 897 ? 34.618 3.812 -9.487 1.00 51.84 897 GLU A C 1
ATOM 7243 O O . GLU A 1 897 ? 34.147 4.402 -10.458 1.00 51.84 897 GLU A O 1
ATOM 7248 N N . GLU A 1 898 ? 35.903 3.434 -9.458 1.00 55.75 898 GLU A N 1
ATOM 7249 C CA . GLU A 1 898 ? 36.813 3.658 -10.597 1.00 55.75 898 GLU A CA 1
ATOM 7250 C C . GLU A 1 898 ? 36.274 3.029 -11.883 1.00 55.75 898 GLU A C 1
ATOM 7252 O O . GLU A 1 898 ? 36.371 3.608 -12.959 1.00 55.75 898 GLU A O 1
ATOM 7257 N N . ARG A 1 899 ? 35.656 1.851 -11.764 1.00 57.50 899 ARG A N 1
ATOM 7258 C CA . ARG A 1 899 ? 35.007 1.130 -12.861 1.00 57.50 899 ARG A CA 1
ATOM 7259 C C . ARG A 1 899 ? 33.774 1.862 -13.375 1.00 57.50 899 ARG A C 1
ATOM 7261 O O . ARG A 1 899 ? 33.565 1.885 -14.583 1.00 57.50 899 ARG A O 1
ATOM 7268 N N . SER A 1 900 ? 32.999 2.492 -12.492 1.00 59.25 900 SER A N 1
ATOM 7269 C CA . SER A 1 900 ? 31.907 3.384 -12.889 1.00 59.25 900 SER A CA 1
ATOM 7270 C C . SER A 1 900 ? 32.446 4.625 -13.610 1.00 59.25 900 SER A C 1
ATOM 7272 O O . SER A 1 900 ? 32.023 4.910 -14.724 1.00 59.25 900 SER A O 1
ATOM 7274 N N . LYS A 1 901 ? 33.467 5.301 -13.061 1.00 64.94 901 LYS A N 1
ATOM 7275 C CA . LYS A 1 901 ? 34.152 6.451 -13.687 1.00 64.94 901 LYS A CA 1
ATOM 7276 C C . LYS A 1 901 ? 34.780 6.098 -15.044 1.00 64.94 901 LYS A C 1
ATOM 7278 O O . LYS A 1 901 ? 34.697 6.891 -15.978 1.00 64.94 901 LYS A O 1
ATOM 7283 N N . PHE A 1 902 ? 35.368 4.912 -15.174 1.00 70.31 902 PHE A N 1
ATOM 7284 C CA . PHE A 1 902 ? 35.933 4.378 -16.414 1.00 70.31 902 PHE A CA 1
ATOM 7285 C C . PHE A 1 902 ? 34.846 4.089 -17.456 1.00 70.31 902 PHE A C 1
ATOM 7287 O O . PHE A 1 902 ? 34.934 4.571 -18.582 1.00 70.31 902 PHE A O 1
ATOM 7294 N N . PHE A 1 903 ? 33.783 3.381 -17.067 1.00 67.56 903 PHE A N 1
ATOM 7295 C CA . PHE A 1 903 ? 32.644 3.084 -17.938 1.00 67.56 903 PHE A CA 1
ATOM 7296 C C . PHE A 1 903 ? 31.912 4.366 -18.377 1.00 67.56 903 PHE A C 1
ATOM 7298 O O . PHE A 1 903 ? 31.538 4.504 -19.539 1.00 67.56 903 PHE A O 1
ATOM 7305 N N . GLN A 1 904 ? 31.781 5.343 -17.474 1.00 71.31 904 GLN A N 1
ATOM 7306 C CA . GLN A 1 904 ? 31.289 6.692 -17.754 1.00 71.31 904 GLN A CA 1
ATOM 7307 C C . GLN A 1 904 ? 32.167 7.397 -18.797 1.00 71.31 904 GLN A C 1
ATOM 7309 O O . GLN A 1 904 ? 31.627 7.940 -19.760 1.00 71.31 904 GLN A O 1
ATOM 7314 N N . ARG A 1 905 ? 33.502 7.345 -18.658 1.00 74.19 905 ARG A N 1
ATOM 7315 C CA . ARG A 1 905 ? 34.440 7.885 -19.657 1.00 74.19 905 ARG A CA 1
ATOM 7316 C C . ARG A 1 905 ? 34.273 7.196 -21.004 1.00 74.19 905 ARG A C 1
ATOM 7318 O O . ARG A 1 905 ? 33.904 7.890 -21.943 1.00 74.19 905 ARG A O 1
ATOM 7325 N N . GLU A 1 906 ? 34.421 5.872 -21.106 1.00 74.81 906 GLU A N 1
ATOM 7326 C CA . GLU A 1 906 ? 34.245 5.157 -22.383 1.00 74.81 906 GLU A CA 1
ATOM 7327 C C . GLU A 1 906 ? 32.887 5.459 -23.035 1.00 74.81 906 GLU A C 1
ATOM 7329 O O . GLU A 1 906 ? 32.835 5.772 -24.222 1.00 74.81 906 GLU A O 1
ATOM 7334 N N . MET A 1 907 ? 31.782 5.421 -22.282 1.00 75.38 907 MET A N 1
ATOM 7335 C CA . MET A 1 907 ? 30.447 5.664 -22.839 1.00 75.38 907 MET A CA 1
ATOM 7336 C C . MET A 1 907 ? 30.268 7.109 -23.345 1.00 75.38 907 MET A C 1
ATOM 7338 O O . MET A 1 907 ? 29.471 7.332 -24.258 1.00 75.38 907 MET A O 1
ATOM 7342 N N . THR A 1 908 ? 31.039 8.078 -22.841 1.00 71.88 908 THR A N 1
ATOM 7343 C CA . THR A 1 908 ? 31.066 9.464 -23.358 1.00 71.88 908 THR A CA 1
ATOM 7344 C C . THR A 1 908 ? 32.092 9.681 -24.471 1.00 71.88 908 THR A C 1
ATOM 7346 O O . THR A 1 908 ? 31.809 10.342 -25.467 1.00 71.88 908 THR A O 1
ATOM 7349 N N . GLU A 1 909 ? 33.273 9.080 -24.371 1.00 78.50 909 GLU A N 1
ATOM 7350 C CA . GLU A 1 909 ? 34.366 9.218 -25.327 1.00 78.50 909 GLU A CA 1
ATOM 7351 C C . GLU A 1 909 ? 34.103 8.347 -26.567 1.00 78.50 909 GLU A C 1
ATOM 7353 O O . GLU A 1 909 ? 34.733 7.312 -26.773 1.00 78.50 909 GLU A O 1
ATOM 7358 N N . ILE A 1 910 ? 33.182 8.788 -27.435 1.00 75.19 910 ILE A N 1
ATOM 7359 C CA . ILE A 1 910 ? 32.685 8.031 -28.608 1.00 75.19 910 ILE A CA 1
ATOM 7360 C C . ILE A 1 910 ? 33.823 7.489 -29.498 1.00 75.19 910 ILE A C 1
ATOM 7362 O O . ILE A 1 910 ? 33.745 6.386 -30.031 1.00 75.19 910 ILE A O 1
ATOM 7366 N N . HIS A 1 911 ? 34.918 8.243 -29.624 1.00 75.12 911 HIS A N 1
ATOM 7367 C CA . HIS A 1 911 ? 36.124 7.833 -30.347 1.00 75.12 911 HIS A CA 1
ATOM 7368 C C . HIS A 1 911 ? 36.858 6.626 -29.718 1.00 75.12 911 HIS A C 1
ATOM 7370 O O . HIS A 1 911 ? 37.405 5.787 -30.445 1.00 75.12 911 HIS A O 1
ATOM 7376 N N . MET A 1 912 ? 36.825 6.490 -28.390 1.00 74.94 912 MET A N 1
ATOM 7377 C CA . MET A 1 912 ? 37.489 5.426 -27.632 1.00 74.94 912 MET A CA 1
ATOM 7378 C C . MET A 1 912 ? 36.613 4.181 -27.448 1.00 74.94 912 MET A C 1
ATOM 7380 O O . MET A 1 912 ? 37.170 3.090 -27.564 1.00 74.94 912 MET A O 1
ATOM 7384 N N . ARG A 1 913 ? 35.282 4.330 -27.287 1.00 81.94 913 ARG A N 1
ATOM 7385 C CA . ARG A 1 913 ? 34.286 3.253 -27.045 1.00 81.94 913 ARG A CA 1
ATOM 7386 C C . ARG A 1 913 ? 34.700 1.863 -27.543 1.00 81.94 913 ARG A C 1
ATOM 7388 O O . ARG A 1 913 ? 34.909 1.656 -28.747 1.00 81.94 913 ARG A O 1
ATOM 7395 N N . SER A 1 914 ? 34.776 0.908 -26.624 1.00 81.94 914 SER A N 1
ATOM 7396 C CA . SER A 1 914 ? 34.869 -0.518 -26.931 1.00 81.94 914 SER A CA 1
ATOM 7397 C C . SER A 1 914 ? 33.599 -1.038 -27.640 1.00 81.94 914 SER A C 1
ATOM 7399 O O . SER A 1 914 ? 32.493 -0.564 -27.361 1.00 81.94 914 SER A O 1
ATOM 7401 N N . PRO A 1 915 ? 33.711 -2.051 -28.527 1.00 78.06 915 PRO A N 1
ATOM 7402 C CA . PRO A 1 915 ? 32.550 -2.678 -29.176 1.00 78.06 915 PRO A CA 1
ATOM 7403 C C . PRO A 1 915 ? 31.537 -3.299 -28.197 1.00 78.06 915 PRO A C 1
ATOM 7405 O O . PRO A 1 915 ? 30.351 -3.427 -28.519 1.00 78.06 915 PRO A O 1
ATOM 7408 N N . ASP A 1 916 ? 31.993 -3.651 -26.990 1.00 78.00 916 ASP A N 1
ATOM 7409 C CA . ASP A 1 916 ? 31.141 -4.072 -25.880 1.00 78.00 916 ASP A CA 1
ATOM 7410 C C . ASP A 1 916 ? 30.193 -2.950 -25.428 1.00 78.00 916 ASP A C 1
ATOM 7412 O O . ASP A 1 916 ? 28.986 -3.169 -25.285 1.00 78.00 916 ASP A O 1
ATOM 7416 N N . ILE A 1 917 ? 30.706 -1.724 -25.284 1.00 80.69 917 ILE A N 1
ATOM 7417 C CA . ILE A 1 917 ? 29.910 -0.555 -24.892 1.00 80.69 917 ILE A CA 1
ATOM 7418 C C . ILE A 1 917 ? 28.992 -0.086 -26.020 1.00 80.69 917 ILE A C 1
ATOM 7420 O O . ILE A 1 917 ? 27.836 0.220 -25.739 1.00 80.69 917 ILE A O 1
ATOM 7424 N N . ASP A 1 918 ? 29.419 -0.116 -27.285 1.00 82.50 918 ASP A N 1
ATOM 7425 C CA . ASP A 1 918 ? 28.514 0.165 -28.417 1.00 82.50 918 ASP A CA 1
ATOM 7426 C C . ASP A 1 918 ? 27.339 -0.835 -28.483 1.00 82.50 918 ASP A C 1
ATOM 7428 O O . ASP A 1 918 ? 26.216 -0.472 -28.848 1.00 82.50 918 ASP A O 1
ATOM 7432 N N . SER A 1 919 ? 27.560 -2.089 -28.075 1.00 83.75 919 SER A N 1
ATOM 7433 C CA . SER A 1 919 ? 26.505 -3.110 -27.997 1.00 83.75 919 SER A CA 1
ATOM 7434 C C . SER A 1 919 ? 25.555 -2.891 -26.811 1.00 83.75 919 SER A C 1
ATOM 7436 O O . SER A 1 919 ? 24.352 -3.128 -26.938 1.00 83.75 919 SER A O 1
ATOM 7438 N N . LEU A 1 920 ? 26.055 -2.387 -25.679 1.00 83.00 920 LEU A N 1
ATOM 7439 C CA . LEU A 1 920 ? 25.239 -2.014 -24.516 1.00 83.00 920 LEU A CA 1
ATOM 7440 C C . LEU A 1 920 ? 24.466 -0.701 -24.743 1.00 83.00 920 LEU A C 1
ATOM 7442 O O . LEU A 1 920 ? 23.296 -0.614 -24.376 1.00 83.00 920 LEU A O 1
ATOM 7446 N N . VAL A 1 921 ? 25.049 0.276 -25.444 1.00 86.12 921 VAL A N 1
ATOM 7447 C CA . VAL A 1 921 ? 24.335 1.452 -25.979 1.00 86.12 921 VAL A CA 1
ATOM 7448 C C . VAL A 1 921 ? 23.185 1.006 -26.887 1.00 86.12 921 VAL A C 1
ATOM 7450 O O . VAL A 1 921 ? 22.063 1.489 -26.732 1.00 86.12 921 VAL A O 1
ATOM 7453 N N . ALA A 1 922 ? 23.421 0.034 -27.776 1.00 88.25 922 ALA A N 1
ATOM 7454 C CA . ALA A 1 922 ? 22.373 -0.511 -28.635 1.00 88.25 922 ALA A CA 1
ATOM 7455 C C . ALA A 1 922 ? 21.261 -1.235 -27.854 1.00 88.25 922 ALA A C 1
ATOM 7457 O O . ALA A 1 922 ? 20.092 -1.098 -28.211 1.00 88.25 922 ALA A O 1
ATOM 7458 N N . LEU A 1 923 ? 21.590 -1.948 -26.770 1.00 88.94 923 LEU A N 1
ATOM 7459 C CA . LEU A 1 923 ? 20.606 -2.580 -25.880 1.00 88.94 923 LEU A CA 1
ATOM 7460 C C . LEU A 1 923 ? 19.765 -1.538 -25.115 1.00 88.94 923 LEU A C 1
ATOM 7462 O O . LEU A 1 923 ? 18.541 -1.655 -25.050 1.00 88.94 923 LEU A O 1
ATOM 7466 N N . ILE A 1 924 ? 20.411 -0.489 -24.597 1.00 89.56 924 ILE A N 1
ATOM 7467 C CA . ILE A 1 924 ? 19.771 0.659 -23.936 1.00 89.56 924 ILE A CA 1
ATOM 7468 C C . ILE A 1 924 ? 18.802 1.372 -24.883 1.00 89.56 924 ILE A C 1
ATOM 7470 O O . ILE A 1 924 ? 17.642 1.592 -24.529 1.00 89.56 924 ILE A O 1
ATOM 7474 N N . ASN A 1 925 ? 19.245 1.688 -26.101 1.00 92.19 925 ASN A N 1
ATOM 7475 C CA . ASN A 1 925 ? 18.399 2.318 -27.111 1.00 92.19 925 ASN A CA 1
ATOM 7476 C C . ASN A 1 925 ? 17.251 1.402 -27.547 1.00 92.19 925 ASN A C 1
ATOM 7478 O O . ASN A 1 925 ? 16.132 1.883 -27.689 1.00 92.19 925 ASN A O 1
ATOM 7482 N N . LEU A 1 926 ? 17.491 0.099 -27.735 1.00 93.50 926 LEU A N 1
ATOM 7483 C CA . LEU A 1 926 ? 16.445 -0.871 -28.072 1.00 93.50 926 LEU A CA 1
ATOM 7484 C C . LEU A 1 926 ? 15.319 -0.840 -27.037 1.00 93.50 926 LEU A C 1
ATOM 7486 O O . LEU A 1 926 ? 14.154 -0.741 -27.416 1.00 93.50 926 LEU A O 1
ATOM 7490 N N . VAL A 1 927 ? 15.661 -0.858 -25.747 1.00 92.56 927 VAL A N 1
ATOM 7491 C CA . VAL A 1 927 ? 14.679 -0.761 -24.661 1.00 92.56 927 VAL A CA 1
ATOM 7492 C C . VAL A 1 927 ? 13.979 0.592 -24.661 1.00 92.56 927 VAL A C 1
ATOM 7494 O O . VAL A 1 927 ? 12.752 0.641 -24.743 1.00 92.56 927 VAL A O 1
ATOM 7497 N N . ALA A 1 928 ? 14.728 1.693 -24.598 1.00 92.44 928 ALA A N 1
ATOM 7498 C CA . ALA A 1 928 ? 14.147 3.022 -24.424 1.00 92.44 928 ALA A CA 1
ATOM 7499 C C . ALA A 1 928 ? 13.287 3.462 -25.623 1.00 92.44 928 ALA A C 1
ATOM 7501 O O . ALA A 1 928 ? 12.262 4.111 -25.433 1.00 92.44 928 ALA A O 1
ATOM 7502 N N . LEU A 1 929 ? 13.660 3.071 -26.847 1.00 93.06 929 LEU A N 1
ATOM 7503 C CA . LEU A 1 929 ? 12.915 3.386 -28.070 1.00 93.06 929 LEU A CA 1
ATOM 7504 C C . LEU A 1 929 ? 11.747 2.426 -28.345 1.00 93.06 929 LEU A C 1
ATOM 7506 O O . LEU A 1 929 ? 10.897 2.757 -29.169 1.00 93.06 929 LEU A O 1
ATOM 7510 N N . SER A 1 930 ? 11.688 1.262 -27.685 1.00 93.75 930 SER A N 1
ATOM 7511 C CA . SER A 1 930 ? 10.533 0.344 -27.759 1.00 93.75 930 SER A CA 1
ATOM 7512 C C . SER A 1 930 ? 9.326 0.802 -26.930 1.00 93.75 930 SER A C 1
ATOM 7514 O O . SER A 1 930 ? 8.246 0.223 -27.032 1.00 93.75 930 SER A O 1
ATOM 7516 N N . ASP A 1 931 ? 9.481 1.853 -26.118 1.00 94.12 931 ASP A N 1
ATOM 7517 C CA . ASP A 1 931 ? 8.359 2.492 -25.441 1.00 94.12 931 ASP A CA 1
ATOM 7518 C C . ASP A 1 931 ? 7.364 3.083 -26.472 1.00 94.12 931 ASP A C 1
ATOM 7520 O O . ASP A 1 931 ? 7.790 3.854 -27.335 1.00 94.12 931 ASP A O 1
ATOM 7524 N N . PRO A 1 932 ? 6.051 2.781 -26.392 1.00 94.50 932 PRO A N 1
ATOM 7525 C CA . PRO A 1 932 ? 5.095 3.124 -27.449 1.00 94.50 932 PRO A CA 1
ATOM 7526 C C . PRO A 1 932 ? 5.034 4.608 -27.830 1.00 94.50 932 PRO A C 1
ATOM 7528 O O . PRO A 1 932 ? 5.042 4.943 -29.017 1.00 94.50 932 PRO A O 1
ATOM 7531 N N . VAL A 1 933 ? 5.015 5.518 -26.849 1.00 92.44 933 VAL A N 1
ATOM 7532 C CA . VAL A 1 933 ? 4.995 6.969 -27.114 1.00 92.44 933 VAL A CA 1
ATOM 7533 C C . VAL A 1 933 ? 6.319 7.436 -27.709 1.00 92.44 933 VAL A C 1
ATOM 7535 O O . VAL A 1 933 ? 6.329 8.257 -28.629 1.00 92.44 933 VAL A O 1
ATOM 7538 N N . THR A 1 934 ? 7.433 6.882 -27.237 1.00 91.62 934 THR A N 1
ATOM 7539 C CA . THR A 1 934 ? 8.769 7.169 -27.771 1.00 91.62 934 THR A CA 1
ATOM 7540 C C . THR A 1 934 ? 8.904 6.712 -29.228 1.00 91.62 934 THR A C 1
ATOM 7542 O O . THR A 1 934 ? 9.352 7.487 -30.077 1.00 91.62 934 THR A O 1
ATOM 7545 N N . TYR A 1 935 ? 8.433 5.503 -29.549 1.00 92.31 935 TYR A N 1
ATOM 7546 C CA . TYR A 1 935 ? 8.398 4.957 -30.906 1.00 92.31 935 TYR A CA 1
ATOM 7547 C C . TYR A 1 935 ? 7.562 5.834 -31.850 1.00 92.31 935 TYR A C 1
ATOM 7549 O O . TYR A 1 935 ? 8.059 6.281 -32.887 1.00 92.31 935 TYR A O 1
ATOM 7557 N N . VAL A 1 936 ? 6.310 6.129 -31.476 1.00 91.44 936 VAL A N 1
ATOM 7558 C CA . VAL A 1 936 ? 5.383 6.966 -32.263 1.00 91.44 936 VAL A CA 1
ATOM 7559 C C . VAL A 1 936 ? 5.970 8.356 -32.503 1.00 91.44 936 VAL A C 1
ATOM 7561 O O . VAL A 1 936 ? 5.955 8.851 -33.631 1.00 91.44 936 VAL A O 1
ATOM 7564 N N . ARG A 1 937 ? 6.561 8.971 -31.474 1.00 89.69 937 ARG A N 1
ATOM 7565 C CA . ARG A 1 937 ? 7.211 10.280 -31.584 1.00 89.69 937 ARG A CA 1
ATOM 7566 C C . ARG A 1 937 ? 8.361 10.273 -32.598 1.00 89.69 937 ARG A C 1
ATOM 7568 O O . ARG A 1 937 ? 8.415 11.175 -33.434 1.00 89.69 937 ARG A O 1
ATOM 7575 N N . LEU A 1 938 ? 9.244 9.272 -32.533 1.00 88.44 938 LEU A N 1
ATOM 7576 C CA . LEU A 1 938 ? 10.435 9.155 -33.385 1.00 88.44 938 LEU A CA 1
ATOM 7577 C C . LEU A 1 938 ? 10.102 8.781 -34.841 1.00 88.44 938 LEU A C 1
ATOM 7579 O O . LEU A 1 938 ? 10.800 9.206 -35.760 1.00 88.44 938 LEU A O 1
ATOM 7583 N N . ARG A 1 939 ? 9.060 7.966 -35.058 1.00 87.12 939 ARG A N 1
ATOM 7584 C CA . ARG A 1 939 ? 8.697 7.430 -36.383 1.00 87.12 939 ARG A CA 1
ATOM 7585 C C . ARG A 1 939 ? 7.628 8.221 -37.122 1.00 87.12 939 ARG A C 1
ATOM 7587 O O . ARG A 1 939 ? 7.744 8.353 -38.335 1.00 87.12 939 ARG A O 1
ATOM 7594 N N . LEU A 1 940 ? 6.599 8.699 -36.424 1.00 82.81 940 LEU A N 1
ATOM 7595 C CA . LEU A 1 940 ? 5.396 9.265 -37.046 1.00 82.81 940 LEU A CA 1
ATOM 7596 C C . LEU A 1 940 ? 5.291 10.784 -36.886 1.00 82.81 940 LEU A C 1
ATOM 7598 O O . LEU A 1 940 ? 4.722 11.436 -37.754 1.00 82.81 940 LEU A O 1
ATOM 7602 N N . TRP A 1 941 ? 5.820 11.360 -35.797 1.00 79.88 941 TRP A N 1
ATOM 7603 C CA . TRP A 1 941 ? 5.511 12.755 -35.450 1.00 79.88 941 TRP A CA 1
ATOM 7604 C C . TRP A 1 941 ? 6.620 13.761 -35.772 1.00 79.88 941 TRP A C 1
ATOM 7606 O O . TRP A 1 941 ? 6.350 14.809 -36.357 1.00 79.88 941 TRP A O 1
ATOM 7616 N N . ARG A 1 942 ? 7.871 13.473 -35.390 1.00 73.50 942 ARG A N 1
ATOM 7617 C CA . ARG A 1 942 ? 9.033 14.312 -35.723 1.00 73.50 942 ARG A CA 1
ATOM 7618 C C . ARG A 1 942 ? 10.232 13.436 -36.054 1.00 73.50 942 ARG A C 1
ATOM 7620 O O . ARG A 1 942 ? 10.908 12.935 -35.161 1.00 73.50 942 ARG A O 1
ATOM 7627 N N . GLY A 1 943 ? 10.521 13.309 -37.345 1.00 75.56 943 GLY A N 1
ATOM 7628 C CA . GLY A 1 943 ? 11.748 12.680 -37.812 1.00 75.56 943 GLY A CA 1
ATOM 7629 C C . GLY A 1 943 ? 12.978 13.468 -37.353 1.00 75.56 943 GLY A C 1
ATOM 7630 O O . GLY A 1 943 ? 13.185 14.610 -37.761 1.00 75.56 943 GLY A O 1
ATOM 7631 N N . HIS A 1 944 ? 13.792 12.865 -36.489 1.00 87.56 944 HIS A N 1
ATOM 7632 C CA . HIS A 1 944 ? 15.053 13.438 -36.023 1.00 87.56 944 HIS A CA 1
ATOM 7633 C C . HIS A 1 944 ? 16.188 13.178 -37.026 1.00 87.56 944 HIS A C 1
ATOM 7635 O O . HIS A 1 944 ? 16.258 12.104 -37.628 1.00 87.56 944 HIS A O 1
ATOM 7641 N N . VAL A 1 945 ? 17.111 14.137 -37.165 1.00 90.38 945 VAL A N 1
ATOM 7642 C CA . VAL A 1 945 ? 18.318 13.986 -37.994 1.00 90.38 945 VAL A CA 1
ATOM 7643 C C . VAL A 1 945 ? 19.438 13.308 -37.200 1.00 90.38 945 VAL A C 1
ATOM 7645 O O . VAL A 1 945 ? 19.756 13.702 -36.076 1.00 90.38 945 VAL A O 1
ATOM 7648 N N . VAL A 1 946 ? 20.050 12.304 -37.821 1.00 91.19 946 VAL A N 1
ATOM 7649 C CA . VAL A 1 946 ? 21.280 11.624 -37.407 1.00 91.19 946 VAL A CA 1
ATOM 7650 C C . VAL A 1 946 ? 22.424 12.119 -38.282 1.00 91.19 946 VAL A C 1
ATOM 7652 O O . VAL A 1 946 ? 22.277 12.195 -39.506 1.00 91.19 946 VAL A O 1
ATOM 7655 N N . HIS A 1 947 ? 23.567 12.412 -37.671 1.00 90.19 947 HIS A N 1
ATOM 7656 C CA . HIS A 1 947 ? 24.821 12.677 -38.370 1.00 90.19 947 HIS A CA 1
ATOM 7657 C C . HIS A 1 947 ? 25.783 11.505 -38.178 1.00 90.19 947 HIS A C 1
ATOM 7659 O O . HIS A 1 947 ? 25.950 11.009 -37.064 1.00 90.19 947 HIS A O 1
ATOM 7665 N N . TYR A 1 948 ? 26.416 11.081 -39.269 1.00 89.19 948 TYR A N 1
ATOM 7666 C CA . TYR A 1 948 ? 27.492 10.096 -39.269 1.00 89.19 948 TYR A CA 1
ATOM 7667 C C . TYR A 1 948 ? 28.833 10.825 -39.312 1.00 89.19 948 TYR A C 1
ATOM 7669 O O . TYR A 1 948 ? 29.073 11.618 -40.226 1.00 89.19 948 TYR A O 1
ATOM 7677 N N . PHE A 1 949 ? 29.706 10.534 -38.351 1.00 88.19 949 PHE A N 1
ATOM 7678 C CA . PHE A 1 949 ? 31.050 11.092 -38.246 1.00 88.19 949 PHE A CA 1
ATOM 7679 C C . PHE A 1 949 ? 32.103 9.986 -38.332 1.00 88.19 949 PHE A C 1
ATOM 7681 O O . PHE A 1 949 ? 31.928 8.905 -37.773 1.00 88.19 949 PHE A O 1
ATOM 7688 N N . LYS A 1 950 ? 33.211 10.274 -39.013 1.00 88.12 950 LYS A N 1
ATOM 7689 C CA . LYS A 1 950 ? 34.406 9.428 -39.129 1.00 88.12 950 LYS A CA 1
ATOM 7690 C C . LYS A 1 950 ? 35.540 10.101 -38.369 1.00 88.12 950 LYS A C 1
ATOM 7692 O O . LYS A 1 950 ? 35.857 11.254 -38.662 1.00 88.12 950 LYS A O 1
ATOM 7697 N N . ASN A 1 951 ? 36.147 9.417 -37.403 1.00 87.06 951 ASN A N 1
ATOM 7698 C CA . ASN A 1 951 ? 37.344 9.941 -36.742 1.00 87.06 951 ASN A CA 1
ATOM 7699 C C . ASN A 1 951 ? 38.564 9.755 -37.667 1.00 87.06 951 ASN A C 1
ATOM 7701 O O . ASN A 1 951 ? 38.788 8.671 -38.210 1.00 87.06 951 ASN A O 1
ATOM 7705 N N . LYS A 1 952 ? 39.344 10.821 -37.866 1.00 84.75 952 LYS A N 1
ATOM 7706 C CA . LYS A 1 952 ? 40.510 10.875 -38.766 1.00 84.75 952 LYS A CA 1
ATOM 7707 C C . LYS A 1 952 ? 41.622 9.915 -38.334 1.00 84.75 952 LYS A C 1
ATOM 7709 O O . LYS A 1 952 ? 42.270 9.318 -39.195 1.00 84.75 952 LYS A O 1
ATOM 7714 N N . VAL A 1 953 ? 41.806 9.763 -37.020 1.00 84.06 953 VAL A N 1
ATOM 7715 C CA . VAL A 1 953 ? 42.867 8.978 -36.376 1.00 84.06 953 VAL A CA 1
ATOM 7716 C C . VAL A 1 953 ? 42.473 7.504 -36.282 1.00 84.06 953 VAL A C 1
ATOM 7718 O O . VAL A 1 953 ? 43.158 6.646 -36.827 1.00 84.06 953 VAL A O 1
ATOM 7721 N N . THR A 1 954 ? 41.345 7.191 -35.635 1.00 81.62 954 THR A N 1
ATOM 7722 C CA . THR A 1 954 ? 40.933 5.799 -35.361 1.00 81.62 954 THR A CA 1
ATOM 7723 C C . THR A 1 954 ? 40.186 5.135 -36.517 1.00 81.62 954 THR A C 1
ATOM 7725 O O . THR A 1 954 ? 39.918 3.937 -36.453 1.00 81.62 954 THR A O 1
ATOM 7728 N N . ARG A 1 955 ? 39.792 5.900 -37.549 1.00 83.62 955 ARG A N 1
ATOM 7729 C CA . ARG A 1 955 ? 38.940 5.481 -38.684 1.00 83.62 955 ARG A CA 1
ATOM 7730 C C . ARG A 1 955 ? 37.579 4.873 -38.300 1.00 83.62 955 ARG A C 1
ATOM 7732 O O . ARG A 1 955 ? 36.820 4.492 -39.189 1.00 83.62 955 ARG A O 1
ATOM 7739 N N . LYS A 1 956 ? 37.216 4.832 -37.010 1.00 82.06 956 LYS A N 1
ATOM 7740 C CA . LYS A 1 956 ? 35.873 4.450 -36.550 1.00 82.06 956 LYS A CA 1
ATOM 7741 C C . LYS A 1 956 ? 34.830 5.412 -37.121 1.00 82.06 956 LYS A C 1
ATOM 7743 O O . LYS A 1 956 ? 35.070 6.622 -37.197 1.00 82.06 956 LYS A O 1
ATOM 7748 N N . VAL A 1 957 ? 33.660 4.872 -37.461 1.00 84.50 957 VAL A N 1
ATOM 7749 C CA . VAL A 1 957 ? 32.497 5.644 -37.901 1.00 84.50 957 VAL A CA 1
ATOM 7750 C C . VAL A 1 957 ? 31.389 5.483 -36.869 1.00 84.50 957 VAL A C 1
ATOM 7752 O O . VAL A 1 957 ? 31.026 4.367 -36.510 1.00 84.50 957 VAL A O 1
ATOM 7755 N N . PHE A 1 958 ? 30.838 6.595 -36.396 1.00 84.94 958 PHE A N 1
ATOM 7756 C CA . PHE A 1 958 ? 29.765 6.604 -35.408 1.00 84.94 958 PHE A CA 1
ATOM 7757 C C . PHE A 1 958 ? 28.623 7.522 -35.834 1.00 84.94 958 PHE A C 1
ATOM 7759 O O . PHE A 1 958 ? 28.808 8.488 -36.574 1.00 84.94 958 PHE A O 1
ATOM 7766 N N . ALA A 1 959 ? 27.424 7.195 -35.368 1.00 87.19 959 ALA A N 1
ATOM 7767 C CA . ALA A 1 959 ? 26.209 7.951 -35.618 1.00 87.19 959 ALA A CA 1
ATOM 7768 C C . ALA A 1 959 ? 25.779 8.652 -34.326 1.00 87.19 959 ALA A C 1
ATOM 7770 O O . ALA A 1 959 ? 25.768 8.016 -33.277 1.00 87.19 959 ALA A O 1
ATOM 7771 N N . MET A 1 960 ? 25.407 9.931 -34.389 1.00 87.69 960 MET A N 1
ATOM 7772 C CA . MET A 1 960 ? 24.969 10.711 -33.221 1.00 87.69 960 MET A CA 1
ATOM 7773 C C . MET A 1 960 ? 23.771 11.614 -33.585 1.00 87.69 960 MET A C 1
ATOM 7775 O O . MET A 1 960 ? 23.662 12.028 -34.749 1.00 87.69 960 MET A O 1
ATOM 7779 N N . PRO A 1 961 ? 22.855 11.950 -32.651 1.00 88.56 961 PRO A N 1
ATOM 7780 C CA . PRO A 1 961 ? 21.764 12.880 -32.935 1.00 88.56 961 PRO A CA 1
ATOM 7781 C C . PRO A 1 961 ? 22.289 14.280 -33.282 1.00 88.56 961 PRO A C 1
ATOM 7783 O O . PRO A 1 961 ? 23.165 14.805 -32.595 1.00 88.56 961 PRO A O 1
ATOM 7786 N N . ALA A 1 962 ? 21.711 14.936 -34.292 1.00 85.31 962 ALA A N 1
ATOM 7787 C CA . ALA A 1 962 ? 22.129 16.281 -34.706 1.00 85.31 962 ALA A CA 1
ATOM 7788 C C . ALA A 1 962 ? 22.081 17.308 -33.555 1.00 85.31 962 ALA A C 1
ATOM 7790 O O . ALA A 1 962 ? 22.996 18.112 -33.398 1.00 85.31 962 ALA A O 1
ATOM 7791 N N . ALA A 1 963 ? 21.067 17.212 -32.688 1.00 82.56 963 ALA A N 1
ATOM 7792 C CA . ALA A 1 963 ? 20.908 18.080 -31.519 1.00 82.56 963 ALA A CA 1
ATOM 7793 C C . ALA A 1 963 ? 21.981 17.878 -30.423 1.00 82.56 963 ALA A C 1
ATOM 7795 O O . ALA A 1 963 ? 22.176 18.769 -29.599 1.00 82.56 963 ALA A O 1
ATOM 7796 N N . ALA A 1 964 ? 22.694 16.743 -30.409 1.00 78.62 964 ALA A N 1
ATOM 7797 C CA . ALA A 1 964 ? 23.863 16.565 -29.544 1.00 78.62 964 ALA A CA 1
ATOM 7798 C C . ALA A 1 964 ? 25.087 17.306 -30.111 1.00 78.62 964 ALA A C 1
ATOM 7800 O O . ALA A 1 964 ? 25.835 17.910 -29.350 1.00 78.62 964 ALA A O 1
ATOM 7801 N N . ALA A 1 965 ? 25.253 17.327 -31.440 1.00 73.25 965 ALA A N 1
ATOM 7802 C CA . ALA A 1 965 ? 26.372 17.997 -32.112 1.00 73.25 965 ALA A CA 1
ATOM 7803 C C . ALA A 1 965 ? 26.310 19.534 -32.017 1.00 73.25 965 ALA A C 1
ATOM 7805 O O . ALA A 1 965 ? 27.337 20.209 -32.030 1.00 73.25 965 ALA A O 1
ATOM 7806 N N . THR A 1 966 ? 25.108 20.100 -31.886 1.00 69.50 966 THR A N 1
ATOM 7807 C CA . THR A 1 966 ? 24.900 21.541 -31.663 1.00 69.50 966 THR A CA 1
ATOM 7808 C C . THR A 1 966 ? 24.986 21.955 -30.189 1.00 69.50 966 THR A C 1
ATOM 7810 O O . THR A 1 966 ? 24.936 23.147 -29.889 1.00 69.50 966 THR A O 1
ATOM 7813 N N . CYS A 1 967 ? 25.082 21.010 -29.247 1.00 68.44 967 CYS A N 1
ATOM 7814 C CA . CYS A 1 967 ? 25.016 21.307 -27.817 1.00 68.44 967 CYS A CA 1
ATOM 7815 C C . CYS A 1 967 ? 26.405 21.635 -27.246 1.00 68.44 967 CYS A C 1
ATOM 7817 O O . CYS A 1 967 ? 27.248 20.758 -27.061 1.00 68.44 967 CYS A O 1
ATOM 7819 N N . SER A 1 968 ? 26.640 22.898 -26.878 1.00 55.38 968 SER A N 1
ATOM 7820 C CA . SER A 1 968 ? 27.948 23.372 -26.389 1.00 55.38 968 SER A CA 1
ATOM 7821 C C . SER A 1 968 ? 28.490 22.630 -25.155 1.00 55.38 968 SER A C 1
ATOM 7823 O O . SER A 1 968 ? 29.700 22.598 -24.955 1.00 55.38 968 SER A O 1
ATOM 7825 N N . GLN A 1 969 ? 27.625 21.994 -24.357 1.00 56.78 969 GLN A N 1
ATOM 7826 C CA . GLN A 1 969 ? 28.014 21.188 -23.188 1.00 56.78 969 GLN A CA 1
ATOM 7827 C C . GLN A 1 969 ? 28.360 19.726 -23.520 1.00 56.78 969 GLN A C 1
ATOM 7829 O O . GLN A 1 969 ? 28.952 19.041 -22.690 1.00 56.78 969 GLN A O 1
ATOM 7834 N N . VAL A 1 970 ? 28.017 19.245 -24.719 1.00 59.25 970 VAL A N 1
ATOM 7835 C CA . VAL A 1 970 ? 28.557 17.997 -25.287 1.00 59.25 970 VAL A CA 1
ATOM 7836 C C . VAL A 1 970 ? 29.934 18.267 -25.903 1.00 59.25 970 VAL A C 1
ATOM 7838 O O . VAL A 1 970 ? 30.841 17.441 -25.789 1.00 59.25 970 VAL A O 1
ATOM 7841 N N . ASN A 1 971 ? 30.128 19.459 -26.476 1.00 57.97 971 ASN A N 1
ATOM 7842 C CA . ASN A 1 971 ? 31.335 19.824 -27.222 1.00 57.97 971 ASN A CA 1
ATOM 7843 C C . ASN A 1 971 ? 32.630 19.877 -26.397 1.00 57.97 971 ASN A C 1
ATOM 7845 O O . ASN A 1 971 ? 33.700 19.814 -26.987 1.00 57.97 971 ASN A O 1
ATOM 7849 N N . SER A 1 972 ? 32.567 19.929 -25.064 1.00 58.34 972 SER A N 1
ATOM 7850 C CA . SER A 1 972 ? 33.752 19.790 -24.202 1.00 58.34 972 SER A CA 1
ATOM 7851 C C . SER A 1 972 ? 34.230 18.341 -24.018 1.00 58.34 972 SER A C 1
ATOM 7853 O O . SER A 1 972 ? 35.315 18.133 -23.485 1.00 58.34 972 SER A O 1
ATOM 7855 N N . SER A 1 973 ? 33.442 17.344 -24.444 1.00 65.38 973 SER A N 1
ATOM 7856 C CA . SER A 1 973 ? 33.768 15.907 -24.337 1.00 65.38 973 SER A CA 1
ATOM 7857 C C . SER A 1 973 ? 34.169 15.246 -25.664 1.00 65.38 973 SER A C 1
ATOM 7859 O O . SER A 1 973 ? 34.624 14.105 -25.673 1.00 65.38 973 SER A O 1
ATOM 7861 N N . ILE A 1 974 ? 34.019 15.952 -26.792 1.00 72.75 974 ILE A N 1
ATOM 7862 C CA . ILE A 1 974 ? 34.241 15.415 -28.141 1.00 72.75 974 ILE A CA 1
ATOM 7863 C C . ILE A 1 974 ? 35.267 16.284 -28.875 1.00 72.75 974 ILE A C 1
ATOM 7865 O O . ILE A 1 974 ? 35.056 17.480 -29.064 1.00 72.75 974 ILE A O 1
ATOM 7869 N N . ARG A 1 975 ? 36.362 15.666 -29.336 1.00 78.38 975 ARG A N 1
ATOM 7870 C CA . ARG A 1 975 ? 37.385 16.304 -30.182 1.00 78.38 975 ARG A CA 1
ATOM 7871 C C . ARG A 1 975 ? 36.885 16.447 -31.620 1.00 78.38 975 ARG A C 1
ATOM 7873 O O . ARG A 1 975 ? 37.130 15.598 -32.473 1.00 78.38 975 ARG A O 1
ATOM 7880 N N . TRP A 1 976 ? 36.092 17.492 -31.856 1.00 80.50 976 TRP A N 1
ATOM 7881 C CA . TRP A 1 976 ? 35.438 17.792 -33.138 1.00 80.50 976 TRP A CA 1
ATOM 7882 C C . TRP A 1 976 ? 36.408 18.012 -34.302 1.00 80.50 976 TRP A C 1
ATOM 7884 O O . TRP A 1 976 ? 36.092 17.690 -35.446 1.00 80.50 976 TRP A O 1
ATOM 7894 N N . ASP A 1 977 ? 37.596 18.520 -34.004 1.00 81.94 977 ASP A N 1
ATOM 7895 C CA . ASP A 1 977 ? 38.732 18.679 -34.907 1.00 81.94 977 ASP A CA 1
ATOM 7896 C C . ASP A 1 977 ? 39.227 17.343 -35.485 1.00 81.94 977 ASP A C 1
ATOM 7898 O O . ASP A 1 977 ? 39.627 17.289 -36.650 1.00 81.94 977 ASP A O 1
ATOM 7902 N N . GLU A 1 978 ? 39.116 16.239 -34.740 1.00 83.88 978 GLU A N 1
ATOM 7903 C CA . GLU A 1 978 ? 39.436 14.894 -35.230 1.00 83.88 978 GLU A CA 1
ATOM 7904 C C . GLU A 1 978 ? 38.339 14.287 -36.120 1.00 83.88 978 GLU A C 1
ATOM 7906 O O . GLU A 1 978 ? 38.529 13.190 -36.646 1.00 83.88 978 GLU A O 1
ATOM 7911 N N . LEU A 1 979 ? 37.189 14.942 -36.311 1.00 84.06 979 LEU A N 1
ATOM 7912 C CA . LEU A 1 979 ? 36.032 14.349 -36.989 1.00 84.06 979 LEU A CA 1
ATOM 7913 C C . LEU A 1 979 ? 35.839 14.867 -38.420 1.00 84.06 979 LEU A C 1
ATOM 7915 O O . LEU A 1 979 ? 36.150 16.008 -38.759 1.00 84.06 979 LEU A O 1
ATOM 7919 N N . VAL A 1 980 ? 35.296 13.998 -39.271 1.00 87.56 980 VAL A N 1
ATOM 7920 C CA . VAL A 1 980 ? 34.785 14.315 -40.611 1.00 87.56 980 VAL A CA 1
ATOM 7921 C C . VAL A 1 980 ? 33.315 13.917 -40.654 1.00 87.56 980 VAL A C 1
ATOM 7923 O O . VAL A 1 980 ? 32.978 12.771 -40.359 1.00 87.56 980 VAL A O 1
ATOM 7926 N N . HIS A 1 981 ? 32.430 14.845 -41.016 1.00 87.62 981 HIS A N 1
ATOM 7927 C CA . HIS A 1 981 ? 31.027 14.528 -41.292 1.00 87.62 981 HIS A CA 1
ATOM 7928 C C . HIS A 1 981 ? 30.929 13.767 -42.619 1.00 87.62 981 HIS A C 1
ATOM 7930 O O . HIS A 1 981 ? 31.449 14.230 -43.631 1.00 87.62 981 HIS A O 1
ATOM 7936 N N . LEU A 1 982 ? 30.298 12.591 -42.608 1.00 87.50 982 LEU A N 1
ATOM 7937 C CA . LEU A 1 982 ? 30.105 11.767 -43.806 1.00 87.50 982 LEU A CA 1
ATOM 7938 C C . LEU A 1 982 ? 28.734 11.984 -44.445 1.00 87.50 982 LEU A C 1
ATOM 7940 O O . LEU A 1 982 ? 28.608 12.043 -45.667 1.00 87.50 982 LEU A O 1
ATOM 7944 N N . ARG A 1 983 ? 27.678 11.976 -43.623 1.00 88.56 983 ARG A N 1
ATOM 7945 C CA . ARG A 1 983 ? 26.292 11.929 -44.100 1.00 88.56 983 ARG A CA 1
ATOM 7946 C C . ARG A 1 983 ? 25.301 12.316 -43.008 1.00 88.56 983 ARG A C 1
ATOM 7948 O O . ARG A 1 983 ? 25.487 11.993 -41.838 1.00 88.56 983 ARG A O 1
ATOM 7955 N N . SER A 1 984 ? 24.182 12.900 -43.428 1.00 89.56 984 SER A N 1
ATOM 7956 C CA . SER A 1 984 ? 22.967 13.032 -42.617 1.00 89.56 984 SER A CA 1
ATOM 7957 C C . SER A 1 984 ? 21.892 12.037 -43.074 1.00 89.56 984 SER A C 1
ATOM 7959 O O . SER A 1 984 ? 21.748 11.782 -44.273 1.00 89.56 984 SER A O 1
ATOM 7961 N N . ARG A 1 985 ? 21.109 11.485 -42.140 1.00 90.31 985 ARG A N 1
ATOM 7962 C CA . ARG A 1 985 ? 19.867 10.735 -42.426 1.00 90.31 985 ARG A CA 1
ATOM 7963 C C . ARG A 1 985 ? 18.758 11.156 -41.464 1.00 90.31 985 ARG A C 1
ATOM 7965 O O . ARG A 1 985 ? 19.036 11.534 -40.333 1.00 90.31 985 ARG A O 1
ATOM 7972 N N . ASN A 1 986 ? 17.507 11.067 -41.908 1.00 90.38 986 ASN A N 1
ATOM 7973 C CA . ASN A 1 986 ? 16.341 11.191 -41.036 1.00 90.38 986 ASN A CA 1
ATOM 7974 C C . ASN A 1 986 ? 15.990 9.807 -40.455 1.00 90.38 986 ASN A C 1
ATOM 7976 O O . ASN A 1 986 ? 15.997 8.819 -41.191 1.00 90.38 986 ASN A O 1
ATOM 7980 N N . THR A 1 987 ? 15.675 9.740 -39.161 1.00 89.50 987 THR A N 1
ATOM 7981 C CA . THR A 1 987 ? 15.219 8.527 -38.452 1.00 89.50 987 THR A CA 1
ATOM 7982 C C . THR A 1 987 ? 14.016 7.848 -39.107 1.00 89.50 987 THR A C 1
ATOM 7984 O O . THR A 1 987 ? 13.955 6.620 -39.106 1.00 89.50 987 THR A O 1
ATOM 7987 N N . THR A 1 988 ? 13.117 8.591 -39.761 1.00 87.94 988 THR A N 1
ATOM 7988 C CA . THR A 1 988 ? 12.026 8.013 -40.573 1.00 87.94 988 THR A CA 1
ATOM 7989 C C . THR A 1 988 ? 12.548 7.024 -41.621 1.00 87.94 988 THR A C 1
ATOM 7991 O O . THR A 1 988 ? 11.970 5.956 -41.803 1.00 87.94 988 THR A O 1
ATOM 7994 N N . ASN A 1 989 ? 13.693 7.336 -42.238 1.00 89.06 989 ASN A N 1
ATOM 7995 C CA . ASN A 1 989 ? 14.275 6.629 -43.385 1.00 89.06 989 ASN A CA 1
ATOM 7996 C C . ASN A 1 989 ? 15.404 5.661 -42.966 1.00 89.06 989 ASN A C 1
ATOM 7998 O O . ASN A 1 989 ? 16.207 5.234 -43.798 1.00 89.06 989 ASN A O 1
ATOM 8002 N N . MET A 1 990 ? 15.520 5.349 -41.672 1.00 89.50 990 MET A N 1
ATOM 8003 C CA . MET A 1 990 ? 16.502 4.403 -41.129 1.00 89.50 990 MET A CA 1
ATOM 8004 C C . MET A 1 990 ? 15.837 3.075 -40.753 1.00 89.50 990 MET A C 1
ATOM 8006 O O . MET A 1 990 ? 14.682 3.048 -40.313 1.00 89.50 990 MET A O 1
ATOM 8010 N N . THR A 1 991 ? 16.557 1.956 -40.891 1.00 90.56 991 THR A N 1
ATOM 8011 C CA . THR A 1 991 ? 16.060 0.657 -40.405 1.00 90.56 991 THR A CA 1
ATOM 8012 C C . THR A 1 991 ? 16.003 0.656 -38.876 1.00 90.56 991 THR A C 1
ATOM 8014 O O . THR A 1 991 ? 16.719 1.422 -38.230 1.00 90.56 991 THR A O 1
ATOM 8017 N N . TRP A 1 992 ? 15.173 -0.196 -38.264 1.00 90.19 992 TRP A N 1
ATOM 8018 C CA . TRP A 1 992 ? 15.139 -0.315 -36.797 1.00 90.19 992 TRP A CA 1
ATOM 8019 C C . TRP A 1 992 ? 16.528 -0.633 -36.218 1.00 90.19 992 TRP A C 1
ATOM 8021 O O . TRP A 1 992 ? 16.978 0.025 -35.282 1.00 90.19 992 TRP A O 1
ATOM 8031 N N . SER A 1 993 ? 17.246 -1.557 -36.862 1.00 86.25 993 SER A N 1
ATOM 8032 C CA . SER A 1 993 ? 18.625 -1.920 -36.532 1.00 86.25 993 SER A CA 1
ATOM 8033 C C . SER A 1 993 ? 19.627 -0.765 -36.619 1.00 86.25 993 SER A C 1
ATOM 8035 O O . SER A 1 993 ? 20.591 -0.782 -35.863 1.00 86.25 993 SER A O 1
ATOM 8037 N N . ASP A 1 994 ? 19.429 0.227 -37.495 1.00 87.19 994 ASP A N 1
ATOM 8038 C CA . ASP A 1 994 ? 20.339 1.381 -37.602 1.00 87.19 994 ASP A CA 1
ATOM 8039 C C . ASP A 1 994 ? 20.050 2.452 -36.544 1.00 87.19 994 ASP A C 1
ATOM 8041 O O . ASP A 1 994 ? 20.969 3.133 -36.100 1.00 87.19 994 ASP A O 1
ATOM 8045 N N . ILE A 1 995 ? 18.784 2.617 -36.139 1.00 89.88 995 ILE A N 1
ATOM 8046 C CA . ILE A 1 995 ? 18.390 3.624 -35.141 1.00 89.88 995 ILE A CA 1
ATOM 8047 C C . ILE A 1 995 ? 18.958 3.275 -33.764 1.00 89.88 995 ILE A C 1
ATOM 8049 O O . ILE A 1 995 ? 19.493 4.151 -33.089 1.00 89.88 995 ILE A O 1
ATOM 8053 N N . ILE A 1 996 ? 18.887 2.006 -33.350 1.00 90.00 996 ILE A N 1
ATOM 8054 C CA . ILE A 1 996 ? 19.385 1.597 -32.028 1.00 90.00 996 ILE A CA 1
ATOM 8055 C C . ILE A 1 996 ? 20.910 1.757 -31.884 1.00 90.00 996 ILE A C 1
ATOM 8057 O O . ILE A 1 996 ? 21.396 1.901 -30.769 1.00 90.00 996 ILE A O 1
ATOM 8061 N N . HIS A 1 997 ? 21.664 1.800 -32.988 1.00 84.06 997 HIS A N 1
ATOM 8062 C CA . HIS A 1 997 ? 23.119 2.008 -32.987 1.00 84.06 997 HIS A CA 1
ATOM 8063 C C . HIS A 1 997 ? 23.563 3.480 -32.861 1.00 84.06 997 HIS A C 1
ATOM 8065 O O . HIS A 1 997 ? 24.762 3.751 -32.879 1.00 84.06 997 HIS A O 1
ATOM 8071 N N . VAL A 1 998 ? 22.641 4.441 -32.746 1.00 84.12 998 VAL A N 1
ATOM 8072 C CA . VAL A 1 998 ? 22.994 5.864 -32.602 1.00 84.12 998 VAL A CA 1
ATOM 8073 C C . VAL A 1 998 ? 23.421 6.174 -31.159 1.00 84.12 998 VAL A C 1
ATOM 8075 O O . VAL A 1 998 ? 22.728 5.815 -30.209 1.00 84.12 998 VAL A O 1
ATOM 8078 N N . GLY A 1 999 ? 24.597 6.789 -31.012 1.00 61.59 999 GLY A N 1
ATOM 8079 C CA . GLY A 1 999 ? 25.373 6.885 -29.768 1.00 61.59 999 GLY A CA 1
ATOM 8080 C C . GLY A 1 999 ? 25.105 8.084 -28.872 1.00 61.59 999 GLY A C 1
ATOM 8081 O O . GLY A 1 999 ? 24.418 9.033 -29.302 1.00 61.59 999 GLY A O 1
#

Radius of gyration: 38.83 Å; Cα contacts (8 Å, |Δi|>4): 1204; chains: 1; bounding box: 126×80×119 Å

Foldseek 3Di:
DLLQDPVNLVLLLLCVVLVQVLDDVCSNPVNDDDPPDDDDPVSVVSSVVSSVVSLVVCVVVVDWDKDWGWDFDQDDPCCVVPVVVPGDTDIDIDTDDDDDDDPDDDDDDDDDDDDDDDDDDPVVVVVVVVVVVVPDDPCCVPVVDCPVVVVLVVVCVVCVVVLVVVVVVLPDDPPPDDDPDVVVVVVVVVSCVSVVVVVVVVVVVVVVVVVVCVVPDDDDDDDDDCVVVVVVVCLQVVLQCPLQVVLDDDDDDDDDDDPDPDPPDDDDDDDPPQDVVLVVLVVVQLQVLLQLLLCCLVPLLPDDVVLLVVQVVLVVLLLCLCVLQHLADQDAFDAPDVQKHWRDDLFKDWQDKWFCDPVNDIDDFHQLCVQQFAPVNLLVLQLCVVLVPVLRDCCSLVNDPDPNVDRHDPNSVVRSLVSSVVVQVVCVVVVHFWKKWFWWWWDWFQQCVVCVVQFTDIWIKIKGQDDPQPPAFTPPDPSRPVCGTVVVNLVVVQVVVCVVDPPWDKDKDKIKMKTQFQWADQFDKTKTKMKMKIKIKIWTWDWDQDPVGTDIDTGMIIIMMTIIMMMGIPLSVCSVVSSVLQVQLSVLLVLLLVLLLVLLLLQQCPRPVNVPPDPVVSSVSSVSLSSSARSCLSNLLFLSSLVSLLNSQRSCQQVLQVVLLVLQDDVVNDHDDDVVVVSNNLSNLLSCLSNVSNVLLVVQSVCCVPVVDDLLQFGWAAEPCPSVVLSVVLSNRSHTDSVRTGTNTPDMDIDDPVCPVVVVVCSVVCSVVSHNCNGGVSVSVVSVVVVVVVLVVVQVVVVVVVVVVCVVPDDDDDRLGTQGARAANCDSNQFDVSSRRHPPACSPNHDDPSVVVVLVCVVVVVVVVVVVVVCVVVPDDDDDDDDDDDDDPPDDDPVPVVSRNVLSLLSLQVLNHDSSSLSVLLSVLSSRCSSPVSVCCCAPNDFWKKWWKAFQPSRNIAIATPSLVSNPVSVVSYPCVRIDTSDMDTSNPDRSNVRSSHD